Protein 5AOO (pdb70)

Sequence (763 aa):
TLTEDLDAPQDTGNIENGAADNSPQPRTTFDYTGNPLPPDTKLENFFSFYRLLPMGGSGAPSLSFPADEGTIIPLNPINWLKGGIAAMLSCFTYIAADLRITLRFSNPNDNPATMLVAFAPPGATIPLKPTRQMLSNFYMAEVPVSAATSTMVSFSIPYTSPLSAIPTSYFGWEDWSGTNFGQLSSGSWGNLMLIPSLSVDSAIPFDFQLSCWVAFGNFKAWVPRPPPPNVTTDVGANGWAPTVSTGLGDGPVSASADSLPGRSGGASSEKTKVGSRFSKWWEPAPSSTANPQPSLIALNPSATQSGNASILTGSTAPSLLAYPTATPVPLPNPDEPSQPGPSGDRTWLLDTVTWSQEFTRGWNIAGSNGMQWTGLESLIFPVSTDTNWTSTSSPTAYPLPFSFVRAYPDSSWAAMYNTHSMWNCGWRVQVTVNGSQFHAGALILYMVPEATTHAIQTARDNAGFVFPYVILNLYESNTATIEVPYISPTPNTSSGLHAPWTFYLQVLSPLNPPPSLPTSLSCSIYVTPVDSSFHGLRYLAPQHWKTRAVPGAGTFGSAVAGQELPLCGVRAYYPPNAYIPAQVRDWLEFAHRPGLMATVPWTMADEPAERLGIFPVSPSAIAGTGAPISYVISLFSQWRGELAAHLLFTGSAQHYGRLVVCYTPAAPQPPSTMQEAMRGTYTVWDVNAASTLEFTIPFISNSYWKTVDVNNPDALLSTTGYVSIWVQNPLVGPHTAPASALVQAFISAGESFNVRLMQNPAL

Foldseek 3Di:
DAQDDPDADDDDDDCVVPDDPPDDGDDHPDDDDDDDDDPCPDPQVVQQDKWWQQFFDARHQKDKAWLAQFDKGFQALLRSCNHTVNLVPLQFFWKFFKKKKKKKKFAQAQAKKKKKKFFAAQPHDDDPGDDPVVSVVGPIDIGIAHGRGMDMDMDIAHGRAPDPTQGNWDQAAQDPVRPHGTDHSSSGSGMITMHMGDPDDDPDTGIIMMIMMMGTHPMDGDDGHDGDD/DDPDDPDPQDDDPVQDDPVDHHDDDHHDDDDAAAWFLWFPAGDPDDDPDDDPVDVPPDDPVDDFDWAPDFDKDWDWKQPDIDIDGFDAAADALDDIDGTDHDPDHDFWDDLPSQAQGKAQLDKWKAFLVADQLQWTDDQLAFAPLQPDDQDPQNVDVDRRDDPDHHGKQFPPSSVCVSPVPTSQNVLLQFFFWKFWKKKKKKFWDDDLQKWFKKKKFKFFPDHNVRSVVCSDPNVVVGRIDMATNGTHRMYMYIYITDDPHSIHGRSPDGGIMITIGTHGRIDHDPPDDRMTMMTMIMGTGRMIGDHGDDGHHD/DDDDDDDPDPPHDDPPDPDPDDDPDPDDDDDDDDPVDDDDDDDLQVQQQDKFFQDWFKAFLPADFFAWRDKDFQFLQRQLPSRGSNNQVQQQFFKKFFKKKKKKFWQFDLQKWFKKKKAWAFADPDADDTDVSRVVGDIDIDICNDDGIDTDMHGRPAPDRIATNANVCGNDNRTTTGMITITGHTRMDGDPPGDRMIIITMIIGGDPTMDGDHGDDRND

CATH classification: 2.60.120.20

InterPro domains:
  IPR000199 Peptidase C3A/C3B, picornaviral [PF00548] (1783-1938)
  IPR000605 Helicase, superfamily 3, single-stranded DNA/RNA virus [PF00910] (1444-1547)
  IPR001205 RNA-directed RNA polymerase, C-terminal domain [PF00680] (1996-2402)
  IPR001676 Picornavirus capsid [PF00073] (378-509)
  IPR001676 Picornavirus capsid [PF00073] (631-723)
  IPR004004 Helicase/polymerase/peptidase polyprotein, Calicivirus-type [PR00918] (1438-1458)
  IPR004004 Helicase/polymerase/peptidase polyprotein, Calicivirus-type [PR00918] (2196-2211)
  IPR004004 Helicase/polymerase/peptidase polyprotein, Calicivirus-type [PR00918] (2291-2302)
  IPR007053 LRAT domain [PS51934] (1033-1121)
  IPR007094 RNA-directed RNA polymerase, catalytic domain [PS50507] (2193-2308)
  IPR009003 Peptidase S1, PA clan [SSF50494] (1785-1957)
  IPR014759 Helicase, superfamily 3, single-stranded RNA virus [PS51218] (1422-1586)
  IPR027417 P-loop containing nucleoside triphosphate hydrolase [G3DSA:3.40.50.300] (1412-1506)
  IPR027417 P-loop containing nucleoside triphosphate hydrolase [SSF52540] (1319-1567)
  IPR029053 Viral coat protein subunit [G3DSA:2.60.120.20] (298-459)
  IPR029053 Viral coat protein subunit [G3DSA:2.60.120.20] (460-543)
  IPR029053 Viral coat protein subunit [G3DSA:2.60.120.20] (544-762)
  IPR029053 Viral coat protein subunit [G3DSA:2.60.120.20] (763-1018)
  IPR033703 Picornavirus/Calicivirus coat protein [cd00205] (378-537)
  IPR033703 Picornavirus/Calicivirus coat protein [cd00205] (586-758)

GO terms:
  GO:0039690 positive stranded viral RNA replication (P, IDA)
  GO:0019028 viral capsid (C, IDA)
  GO:0005515 protein binding (F, IPI)
  GO:0044162 host cell cytoplasmic vesicle membrane (C, EXP)
  GO:0044178 host cell Golgi membrane (C, EXP)

Solvent-accessible surface area: 31617 Å² total; per-residue (Å²): 132,118,98,125,64,194,129,61,84,77,24,11,0,3,0,0,13,2,34,15,20,16,50,45,9,80,62,49,88,51,112,52,105,60,58,101,124,15,48,43,0,92,2,36,14,4,0,2,34,13,31,79,8,21,6,53,58,101,25,36,87,52,56,60,5,45,17,109,100,10,24,62,12,50,0,7,0,16,40,8,56,103,64,63,0,6,34,11,0,17,0,0,0,0,1,7,4,6,0,10,0,0,0,80,0,25,6,79,24,121,42,86,8,43,1,1,0,0,2,0,48,13,69,39,124,73,23,164,143,31,60,125,127,71,0,57,120,44,89,72,15,65,10,100,3,57,33,76,70,41,29,76,20,8,0,0,0,2,6,38,4,81,17,4,0,0,0,3,7,15,0,0,7,65,45,145,84,13,104,69,70,14,53,22,70,33,0,1,0,0,23,0,0,0,22,13,40,58,129,70,138,42,106,136,107,22,55,0,68,0,6,0,46,0,0,0,0,5,12,56,0,4,0,22,8,3,7,32,140,163,46,106,10,62,30,21,82,102,17,84,31,118,124,39,44,70,86,174,41,71,15,15,4,8,5,10,63,49,112,87,121,56,92,40,2,1,2,3,54,86,32,152,256,156,59,72,234,139,114,47,237,155,101,184,114,62,7,24,24,86,105,58,44,52,10,23,86,42,150,50,86,54,59,17,133,22,51,125,15,62,21,138,17,34,8,0,18,0,71,55,65,26,20,102,49,18,88,47,5,40,9,117,27,123,52,134,30,40,123,13,24,100,61,0,29,50,13,28,87,0,6,77,16,77,0,20,78,131,29,84,78,5,107,4,5,6,11,105,47,1,0,30,2,30,16,134,48,98,22,94,54,57,0,44,47,92,91,12,19,94,49,150,70,65,28,16,0,0,0,0,0,0,0,0,6,77,24,57,84,132,7,36,0,0,54,45,1,17,28,6,24,59,1,1,1,1,0,49,0,6,0,23,0,110,12,50,58,61,7,1,0,0,0,0,0,0,0,0,0,0,0,36,46,83,6,0,87,7,1,70,65,21,6,0,0,4,0,3,4,0,0,0,0,1,0,1,0,22,1,0,6,1,29,0,6,3,0,0,3,52,26,12,0,43,10,4,15,6,0,1,1,0,0,2,0,1,0,1,2,38,6,34,16,3,75,116,72,90,72,38,26,70,0,26,0,39,0,1,0,28,49,3,8,1,4,29,130,69,174,125,41,90,19,215,242,197,130,197,82,106,130,52,85,74,99,48,17,46,45,84,36,48,49,10,66,48,1,5,51,90,101,12,105,46,29,29,20,50,1,6,5,17,61,5,138,19,0,14,80,2,0,48,62,0,0,2,34,45,63,10,77,0,48,74,89,29,126,76,52,80,126,35,23,55,38,42,0,4,1,57,20,9,5,46,20,36,2,0,2,5,23,0,1,7,1,1,31,36,2,37,2,22,5,8,8,0,7,0,0,3,0,0,0,40,0,108,8,101,0,0,2,1,0,20,52,59,52,134,142,56,16,88,70,25,143,79,0,48,210,18,19,82,27,57,3,48,0,25,44,1,0,0,2,7,3,10,3,5,44,75,35,122,30,185,41,2,46,6,62,54,132,71,32,118,25,143,94,0,20,4,0,48,4,1,17,6,0,39,67,47,1,81,24,56,174,50,9,3,68,41,1,43,0,0,9,1,9,0,0,3,111,6,3,6,0,85,92,84,62,122,32,27,135

Nearest PDB structures (foldseek):
  5aoo-assembly1_A  TM=1.004E+00  e=1.139E-46  Kobuvirus aichi
  5lvc-assembly1_a  TM=9.794E-01  e=6.292E-39  Kobuvirus aichi
  5gka-assembly1_A  TM=9.865E-01  e=1.093E-36  Aichi virus A846/88
  6hbh-assembly1_A  TM=7.266E-01  e=5.030E-12  Echovirus E18
  6hbg-assembly1_A  TM=7.229E-01  e=1.639E-12  Echovirus E18

Organism: Aichi virus (strain Human/A846/88/1989) (NCBI:txid650132)

Secondary structure (DSSP, 8-state):
--S--SSPPP-EE-GGGS----SPPP-TT------PPPTTSBHHHHTTS-EEEPBTTTTBS-EEEETTT-EEEE--HHHHTT--HHHHHTTEEEEEEEEEEEEEEE--SSS-EEEEEEEE-TTPPPPSS--HHHHTTSEEEEEEE-TTSEEEEEEEE----SSSSEES---BBSSTT--SBS--TTSSS-EEEEEEE-SS--SS--EEEEEEEEEEEEEEEEEE-PPP-/--SS----SS--TTTB-SS-B----PEEP---S-EESSTTT------SS--SS----S-SSSPPP-SSS---EEEEETTEEEEESS---EEESS-----EE-S--SPPB--GGGTSS-EEEEEEEEETT--TT-EE--TT-B--SS-S-PPSSTTSHHHH--SS---BEEETHHHHHH-TTSHHHHHHTTEEEEEEEEEEEEE----TT-EEEEEEEEEES--HHHHHHHHSGGGGGSSEEEEETTT-SEEEEEE----SSSSEETTTB-SEEEEEEEEEEEEPPTTS-SEEEEEEEEEEEEEEEEEE-S----/-----PPS-TT---SS--S--EES--SPPEEPP-TT---EE-BTHHHHHS--EEEEEEEETTPPTT-EEEEEESSTTTTTSSSSHHHHHHHHEEEEES-EEEEEEE-S-TT-EEEEEEEEEE--SS---SHHHHTTSEEEEEESSSSSEEEEEE----SSSSEE--TTSTTSTTT--EEEEEEEEEEEE--TTS-SEEEEEEEEEE-TT-EEEEE-S---

Radius of gyration: 28.68 Å; Cα contacts (8 Å, |Δi|>4): 2082; chains: 3; bounding box: 67×93×66 Å

Structure (mmCIF, N/CA/C/O backbone):
data_5AOO
#
_entry.id   5AOO
#
_cell.length_a   350.816
_cell.length_b   350.816
_cell.length_c   350.816
_cell.angle_alpha   90.00
_cell.angle_beta   90.00
_cell.angle_gamma   90.00
#
_symmetry.space_group_name_H-M   'I 2 3'
#
loop_
_entity.id
_entity.type
_entity.pdbx_description
1 polymer VP0
2 polymer VP1
3 polymer VP3
4 water water
#
loop_
_atom_site.group_PDB
_atom_site.id
_atom_site.type_symbol
_atom_site.label_atom_id
_atom_site.label_alt_id
_atom_site.label_comp_id
_atom_site.label_asym_id
_atom_site.label_entity_id
_atom_site.label_seq_id
_atom_site.pdbx_PDB_ins_code
_atom_site.Cartn_x
_atom_site.Cartn_y
_atom_site.Cartn_z
_atom_site.occupancy
_atom_site.B_iso_or_equiv
_atom_site.auth_seq_id
_atom_site.auth_comp_id
_atom_site.auth_asym_id
_atom_site.auth_atom_id
_atom_site.pdbx_PDB_model_num
ATOM 1 N N . THR A 1 1 ? -44.676 55.537 84.738 1.00 35.82 1 THR A N 1
ATOM 2 C CA . THR A 1 1 ? -45.757 56.578 84.731 1.00 35.81 1 THR A CA 1
ATOM 3 C C . THR A 1 1 ? -45.222 57.973 85.108 1.00 34.12 1 THR A C 1
ATOM 4 O O . THR A 1 1 ? -44.188 58.094 85.823 1.00 34.92 1 THR A O 1
ATOM 8 N N . LEU A 1 2 ? -45.933 59.010 84.646 1.00 31.20 2 LEU A N 1
ATOM 9 C CA . LEU A 1 2 ? -45.557 60.393 84.933 1.00 27.32 2 LEU A CA 1
ATOM 10 C C . LEU A 1 2 ? -45.889 60.808 86.363 1.00 24.37 2 LEU A C 1
ATOM 11 O O . LEU A 1 2 ? -46.819 60.281 86.971 1.00 23.04 2 LEU A O 1
ATOM 16 N N . THR A 1 3 ? -45.099 61.739 86.893 1.00 20.95 3 THR A N 1
ATOM 17 C CA . THR A 1 3 ? -45.297 62.248 88.242 1.00 18.22 3 THR A CA 1
ATOM 18 C C . THR A 1 3 ? -46.318 63.395 88.233 1.00 17.53 3 THR A C 1
ATOM 19 O O . THR A 1 3 ? -47.028 63.606 89.212 1.00 15.00 3 THR A O 1
ATOM 23 N N . GLU A 1 4 ? -46.382 64.131 87.127 1.00 18.55 4 GLU A N 1
ATOM 24 C CA . GLU A 1 4 ? -47.317 65.237 86.972 1.00 19.99 4 GLU A CA 1
ATOM 25 C C . GLU A 1 4 ? -47.770 65.315 85.517 1.00 20.25 4 GLU A C 1
ATOM 26 O O . GLU A 1 4 ? -47.063 64.877 84.602 1.00 20.05 4 GLU A O 1
ATOM 32 N N . ASP A 1 5 ? -48.960 65.867 85.304 1.00 19.64 5 ASP A N 1
ATOM 33 C CA . ASP A 1 5 ? -49.512 66.000 83.957 1.00 20.70 5 ASP A CA 1
ATOM 34 C C . ASP A 1 5 ? -50.481 67.198 83.842 1.00 21.25 5 ASP A C 1
ATOM 35 O O . ASP A 1 5 ? -51.476 67.290 84.580 1.00 21.20 5 ASP A O 1
ATOM 40 N N . LEU A 1 6 ? -50.195 68.102 82.906 1.00 21.19 6 LEU A N 1
ATOM 41 C CA . LEU A 1 6 ? -51.025 69.281 82.685 1.00 20.79 6 LEU A CA 1
ATOM 42 C C . LEU A 1 6 ? -52.248 68.919 81.861 1.00 20.67 6 LEU A C 1
ATOM 43 O O . LEU A 1 6 ? -53.286 69.544 81.996 1.00 22.06 6 LEU A O 1
ATOM 48 N N . ASP A 1 7 ? -52.123 67.919 80.994 1.00 20.85 7 ASP A N 1
ATOM 49 C CA . ASP A 1 7 ? -53.237 67.476 80.152 1.00 20.77 7 ASP A CA 1
ATOM 50 C C . ASP A 1 7 ? -53.597 66.026 80.494 1.00 19.72 7 ASP A C 1
ATOM 51 O O . ASP A 1 7 ? -53.362 65.114 79.722 1.00 19.80 7 ASP A O 1
ATOM 56 N N . ALA A 1 8 ? -54.171 65.827 81.673 1.00 19.14 8 ALA A N 1
ATOM 57 C CA . ALA A 1 8 ? -54.565 64.505 82.176 1.00 18.39 8 ALA A CA 1
ATOM 58 C C . ALA A 1 8 ? -55.936 64.097 81.636 1.00 18.50 8 ALA A C 1
ATOM 59 O O . ALA A 1 8 ? -56.722 64.947 81.230 1.00 18.54 8 ALA A O 1
ATOM 61 N N . PRO A 1 9 ? -56.235 62.781 81.661 1.00 19.52 9 PRO A N 1
ATOM 62 C CA . PRO A 1 9 ? -57.549 62.307 81.202 1.00 20.06 9 PRO A CA 1
ATOM 63 C C . PRO A 1 9 ? -58.608 62.650 82.235 1.00 21.32 9 PRO A C 1
ATOM 64 O O . PRO A 1 9 ? -58.391 62.430 83.428 1.00 21.27 9 PRO A O 1
ATOM 68 N N . GLN A 1 10 ? -59.746 63.191 81.804 1.00 22.47 10 GLN A N 1
ATOM 69 C CA . GLN A 1 10 ? -60.832 63.553 82.717 1.00 22.14 10 GLN A CA 1
ATOM 70 C C . GLN A 1 10 ? -61.522 62.283 83.235 1.00 22.40 10 GLN A C 1
ATOM 71 O O . GLN A 1 10 ? -61.453 61.205 82.618 1.00 22.78 10 GLN A O 1
ATOM 77 N N . ASP A 1 11 ? -62.191 62.424 84.375 1.00 22.02 11 ASP A N 1
ATOM 78 C CA . ASP A 1 11 ? -62.870 61.296 85.007 1.00 22.75 11 ASP A CA 1
ATOM 79 C C . ASP A 1 11 ? -64.376 61.416 85.232 1.00 22.45 11 ASP A C 1
ATOM 80 O O . ASP A 1 11 ? -64.852 61.234 86.349 1.00 23.33 11 ASP A O 1
ATOM 85 N N . THR A 1 12 ? -65.114 61.766 84.186 1.00 21.69 12 THR A N 1
ATOM 86 C CA . THR A 1 12 ? -66.572 61.909 84.279 1.00 21.36 12 THR A CA 1
ATOM 87 C C . THR A 1 12 ? -67.241 61.120 83.163 1.00 20.62 12 THR A C 1
ATOM 88 O O . THR A 1 12 ? -66.934 61.294 81.992 1.00 19.60 12 THR A O 1
ATOM 92 N N . GLY A 1 13 ? -68.143 60.230 83.551 1.00 20.69 13 GLY A N 1
ATOM 93 C CA . GLY A 1 13 ? -68.857 59.389 82.603 1.00 19.78 13 GLY A CA 1
ATOM 94 C C . GLY A 1 13 ? -70.369 59.532 82.747 1.00 20.83 13 GLY A C 1
ATOM 95 O O . GLY A 1 13 ? -70.856 60.568 83.205 1.00 21.10 13 GLY A O 1
ATOM 96 N N . ASN A 1 14 ? -71.116 58.490 82.376 1.00 20.40 14 ASN A N 1
ATOM 97 C CA . ASN A 1 14 ? -72.576 58.501 82.460 1.00 19.36 14 ASN A CA 1
ATOM 98 C C . ASN A 1 14 ? -73.120 57.154 82.918 1.00 19.02 14 ASN A C 1
ATOM 99 O O . ASN A 1 14 ? -73.070 56.184 82.174 1.00 21.16 14 ASN A O 1
ATOM 104 N N . ILE A 1 15 ? -73.669 57.105 84.127 1.00 18.33 15 ILE A N 1
ATOM 105 C CA . ILE A 1 15 ? -74.211 55.863 84.694 1.00 18.81 15 ILE A CA 1
ATOM 106 C C . ILE A 1 15 ? -75.681 55.599 84.319 1.00 18.68 15 ILE A C 1
ATOM 107 O O . ILE A 1 15 ? -76.213 54.524 84.579 1.00 18.31 15 ILE A O 1
ATOM 112 N N . GLU A 1 16 ? -76.312 56.584 83.689 1.00 20.09 16 GLU A N 1
ATOM 113 C CA . GLU A 1 16 ? -77.706 56.489 83.261 1.00 20.50 16 GLU A CA 1
ATOM 114 C C . GLU A 1 16 ? -77.957 55.455 82.162 1.00 20.62 16 GLU A C 1
ATOM 115 O O . GLU A 1 16 ? -79.077 54.998 81.982 1.00 20.88 16 GLU A O 1
ATOM 121 N N . ASN A 1 17 ? -76.908 55.092 81.435 1.00 21.11 17 ASN A N 1
ATOM 122 C CA . ASN A 1 17 ? -77.011 54.136 80.338 1.00 21.64 17 ASN A CA 1
ATOM 123 C C . ASN A 1 17 ? -77.372 52.724 80.773 1.00 21.11 17 ASN A C 1
ATOM 124 O O . ASN A 1 17 ? -77.913 51.956 79.977 1.00 22.19 17 ASN A O 1
ATOM 129 N N . GLY A 1 18 ? -77.096 52.393 82.030 1.00 20.41 18 GLY A N 1
ATOM 130 C CA . GLY A 1 18 ? -77.421 51.060 82.518 1.00 20.58 18 GLY A CA 1
ATOM 131 C C . GLY A 1 18 ? -76.272 50.205 83.013 1.00 20.44 18 GLY A C 1
ATOM 132 O O . GLY A 1 18 ? -76.468 49.127 83.540 1.00 20.24 18 GLY A O 1
ATOM 133 N N . ALA A 1 19 ? -75.058 50.694 82.840 1.00 21.35 19 ALA A N 1
ATOM 134 C CA . ALA A 1 19 ? -73.861 49.973 83.258 1.00 22.25 19 ALA A CA 1
ATOM 135 C C . ALA A 1 19 ? -72.868 50.898 83.957 1.00 22.23 19 ALA A C 1
ATOM 136 O O . ALA A 1 19 ? -72.658 52.042 83.542 1.00 23.10 19 ALA A O 1
ATOM 138 N N . ALA A 1 20 ? -72.251 50.394 85.017 1.00 21.86 20 ALA A N 1
ATOM 139 C CA . ALA A 1 20 ? -71.254 51.165 85.767 1.00 21.86 20 ALA A CA 1
ATOM 140 C C . ALA A 1 20 ? -69.839 50.983 85.176 1.00 21.25 20 ALA A C 1
ATOM 141 O O . ALA A 1 20 ? -69.434 49.859 84.857 1.00 21.78 20 ALA A O 1
ATOM 143 N N . ASP A 1 21 ? -69.093 52.078 85.035 1.00 20.30 21 ASP A N 1
ATOM 144 C CA . ASP A 1 21 ? -67.747 52.023 84.493 1.00 19.62 21 ASP A CA 1
ATOM 145 C C . ASP A 1 21 ? -66.847 51.599 85.665 1.00 19.38 21 ASP A C 1
ATOM 146 O O . ASP A 1 21 ? -66.366 52.429 86.437 1.00 21.59 21 ASP A O 1
ATOM 151 N N . ASN A 1 22 ? -66.620 50.300 85.796 1.00 18.47 22 ASN A N 1
ATOM 152 C CA . ASN A 1 22 ? -65.795 49.744 86.865 1.00 17.63 22 ASN A CA 1
ATOM 153 C C . ASN A 1 22 ? -64.280 49.744 86.642 1.00 17.44 22 ASN A C 1
ATOM 154 O O . ASN A 1 22 ? -63.518 49.201 87.437 1.00 16.95 22 ASN A O 1
ATOM 159 N N . SER A 1 23 ? -63.840 50.367 85.563 1.00 16.66 23 SER A N 1
ATOM 160 C CA . SER A 1 23 ? -62.412 50.427 85.257 1.00 16.98 23 SER A CA 1
ATOM 161 C C . SER A 1 23 ? -61.711 51.443 86.161 1.00 17.12 23 SER A C 1
ATOM 162 O O . SER A 1 23 ? -62.229 52.529 86.397 1.00 16.31 23 SER A O 1
ATOM 165 N N . PRO A 1 24 ? -60.513 51.105 86.665 1.00 17.75 24 PRO A N 1
ATOM 166 C CA . PRO A 1 24 ? -59.758 52.028 87.531 1.00 17.68 24 PRO A CA 1
ATOM 167 C C . PRO A 1 24 ? -59.277 53.242 86.742 1.00 19.10 24 PRO A C 1
ATOM 168 O O . PRO A 1 24 ? -58.604 53.107 85.743 1.00 21.53 24 PRO A O 1
ATOM 172 N N . GLN A 1 25 ? -59.644 54.433 87.174 1.00 19.54 25 GLN A N 1
ATOM 173 C CA . GLN A 1 25 ? -59.256 55.637 86.478 1.00 19.90 25 GLN A CA 1
ATOM 174 C C . GLN A 1 25 ? -57.777 55.945 86.633 1.00 19.69 25 GLN A C 1
ATOM 175 O O . GLN A 1 25 ? -57.252 55.934 87.732 1.00 20.71 25 GLN A O 1
ATOM 181 N N . PRO A 1 26 ? -57.092 56.205 85.517 1.00 19.65 26 PRO A N 1
ATOM 182 C CA . PRO A 1 26 ? -55.660 56.499 85.536 1.00 18.61 26 PRO A CA 1
ATOM 183 C C . PRO A 1 26 ? -55.277 57.733 86.376 1.00 17.27 26 PRO A C 1
ATOM 184 O O . PRO A 1 26 ? -55.882 58.786 86.284 1.00 16.63 26 PRO A O 1
ATOM 188 N N . ARG A 1 27 ? -54.258 57.558 87.206 1.00 16.62 27 ARG A N 1
ATOM 189 C CA . ARG A 1 27 ? -53.745 58.632 88.046 1.00 17.17 27 ARG A CA 1
ATOM 190 C C . ARG A 1 27 ? -52.197 58.649 88.035 1.00 17.18 27 ARG A C 1
ATOM 191 O O . ARG A 1 27 ? -51.553 57.606 87.880 1.00 18.68 27 ARG A O 1
ATOM 199 N N . THR A 1 28 ? -51.601 59.828 88.182 1.00 16.33 28 THR A N 1
ATOM 200 C CA . THR A 1 28 ? -50.148 59.949 88.207 1.00 15.61 28 THR A CA 1
ATOM 201 C C . THR A 1 28 ? -49.576 59.244 89.449 1.00 15.65 28 THR A C 1
ATOM 202 O O . THR A 1 28 ? -50.177 59.269 90.513 1.00 15.91 28 THR A O 1
ATOM 206 N N . THR A 1 29 ? -48.397 58.646 89.301 1.00 16.07 29 THR A N 1
ATOM 207 C CA . THR A 1 29 ? -47.708 57.899 90.358 1.00 15.93 29 THR A CA 1
ATOM 208 C C . THR A 1 29 ? -48.520 56.714 90.878 1.00 16.80 29 THR A C 1
ATOM 209 O O . THR A 1 29 ? -48.227 56.170 91.940 1.00 17.77 29 THR A O 1
ATOM 213 N N . PHE A 1 30 ? -49.540 56.311 90.126 1.00 17.36 30 PHE A N 1
ATOM 214 C CA . PHE A 1 30 ? -50.374 55.157 90.491 1.00 17.51 30 PHE A CA 1
ATOM 215 C C . PHE A 1 30 ? -50.295 54.076 89.412 1.00 18.49 30 PHE A C 1
ATOM 216 O O . PHE A 1 30 ? -50.351 54.374 88.222 1.00 18.60 30 PHE A O 1
ATOM 224 N N . ASP A 1 31 ? -50.160 52.824 89.838 1.00 19.44 31 ASP A N 1
ATOM 225 C CA . ASP A 1 31 ? -50.083 51.683 88.924 1.00 20.36 31 ASP A CA 1
ATOM 226 C C . ASP A 1 31 ? -51.129 50.645 89.291 1.00 19.65 31 ASP A C 1
ATOM 227 O O . ASP A 1 31 ? -50.899 49.821 90.143 1.00 21.01 31 ASP A O 1
ATOM 232 N N . TYR A 1 32 ? -52.280 50.702 88.641 1.00 18.95 32 TYR A N 1
ATOM 233 C CA . TYR A 1 32 ? -53.370 49.781 88.902 1.00 18.91 32 TYR A CA 1
ATOM 234 C C . TYR A 1 32 ? -53.161 48.457 88.182 1.00 19.39 32 TYR A C 1
ATOM 235 O O . TYR A 1 32 ? -52.941 48.420 86.976 1.00 19.72 32 TYR A O 1
ATOM 244 N N . THR A 1 33 ? -53.232 47.370 88.942 1.00 19.51 33 THR A N 1
ATOM 245 C CA . THR A 1 33 ? -53.069 46.023 88.404 1.00 19.04 33 THR A CA 1
ATOM 246 C C . THR A 1 33 ? -54.229 45.130 88.814 1.00 19.90 33 THR A C 1
ATOM 247 O O . THR A 1 33 ? -54.870 45.368 89.836 1.00 21.06 33 THR A O 1
ATOM 251 N N . GLY A 1 34 ? -54.508 44.111 88.008 1.00 19.78 34 GLY A N 1
ATOM 252 C CA . GLY A 1 34 ? -55.609 43.211 88.309 1.00 20.63 34 GLY A CA 1
ATOM 253 C C . GLY A 1 34 ? -55.238 42.141 89.308 1.00 21.48 34 GLY A C 1
ATOM 254 O O . GLY A 1 34 ? -54.070 42.038 89.703 1.00 22.88 34 GLY A O 1
ATOM 255 N N . ASN A 1 35 ? -56.224 41.343 89.719 1.00 20.94 35 ASN A N 1
ATOM 256 C CA . ASN A 1 35 ? -55.986 40.269 90.695 1.00 20.96 35 ASN A CA 1
ATOM 257 C C . ASN A 1 35 ? -56.563 38.949 90.192 1.00 21.59 35 ASN A C 1
ATOM 258 O O . ASN A 1 35 ? -57.548 38.959 89.464 1.00 22.31 35 ASN A O 1
ATOM 263 N N . PRO A 1 36 ? -55.967 37.804 90.590 1.00 21.50 36 PRO A N 1
ATOM 264 C CA . PRO A 1 36 ? -56.459 36.484 90.173 1.00 21.41 36 PRO A CA 1
ATOM 265 C C . PRO A 1 36 ? -57.817 36.210 90.775 1.00 21.80 36 PRO A C 1
ATOM 266 O O . PRO A 1 36 ? -58.084 36.580 91.933 1.00 22.59 36 PRO A O 1
ATOM 270 N N . LEU A 1 37 ? -58.682 35.567 89.991 1.00 21.17 37 LEU A N 1
ATOM 271 C CA . LEU A 1 37 ? -60.059 35.223 90.434 1.00 19.88 37 LEU A CA 1
ATOM 272 C C . LEU A 1 37 ? -60.123 34.061 91.447 1.00 18.80 37 LEU A C 1
ATOM 273 O O . LEU A 1 37 ? -59.672 32.952 91.164 1.00 19.12 37 LEU A O 1
ATOM 278 N N . PRO A 1 38 ? -60.716 34.314 92.637 1.00 18.11 38 PRO A N 1
ATOM 279 C CA . PRO A 1 38 ? -60.853 33.240 93.636 1.00 17.19 38 PRO A CA 1
ATOM 280 C C . PRO A 1 38 ? -62.027 32.356 93.266 1.00 16.65 38 PRO A C 1
ATOM 281 O O . PRO A 1 38 ? -63.006 32.832 92.677 1.00 16.86 38 PRO A O 1
ATOM 285 N N . PRO A 1 39 ? -61.976 31.061 93.630 1.00 16.83 39 PRO A N 1
ATOM 286 C CA . PRO A 1 39 ? -63.063 30.122 93.310 1.00 16.43 39 PRO A CA 1
ATOM 287 C C . PRO A 1 39 ? -64.259 30.220 94.230 1.00 15.76 39 PRO A C 1
ATOM 288 O O . PRO A 1 39 ? -65.224 29.481 94.080 1.00 15.00 39 PRO A O 1
ATOM 292 N N . ASP A 1 40 ? -64.179 31.140 95.188 1.00 16.51 40 ASP A N 1
ATOM 293 C CA . ASP A 1 40 ? -65.237 31.335 96.196 1.00 17.39 40 ASP A CA 1
ATOM 294 C C . ASP A 1 40 ? -66.538 31.951 95.672 1.00 17.63 40 ASP A C 1
ATOM 295 O O . ASP A 1 40 ? -67.628 31.598 96.126 1.00 16.72 40 ASP A O 1
ATOM 300 N N . THR A 1 41 ? -66.404 32.861 94.710 1.00 18.40 41 THR A N 1
ATOM 301 C CA . THR A 1 41 ? -67.534 33.561 94.097 1.00 17.28 41 THR A CA 1
ATOM 302 C C . THR A 1 41 ? -68.342 32.820 93.010 1.00 16.70 41 THR A C 1
ATOM 303 O O . THR A 1 41 ? -69.482 33.189 92.709 1.00 15.76 41 THR A O 1
ATOM 307 N N . LYS A 1 42 ? -67.747 31.797 92.420 1.00 15.94 42 LYS A N 1
ATOM 308 C CA . LYS A 1 42 ? -68.413 31.037 91.386 1.00 17.36 42 LYS A CA 1
ATOM 309 C C . LYS A 1 42 ? -69.643 30.320 91.945 1.00 16.90 42 LYS A C 1
ATOM 310 O O . LYS A 1 42 ? -69.550 29.564 92.898 1.00 17.67 42 LYS A O 1
ATOM 316 N N . LEU A 1 43 ? -70.794 30.557 91.329 1.00 17.53 43 LEU A N 1
ATOM 317 C CA . LEU A 1 43 ? -72.045 29.971 91.782 1.00 17.39 43 LEU A CA 1
ATOM 318 C C . LEU A 1 43 ? -72.074 28.448 91.738 1.00 18.00 43 LEU A C 1
ATOM 319 O O . LEU A 1 43 ? -72.828 27.830 92.506 1.00 18.99 43 LEU A O 1
ATOM 324 N N . GLU A 1 44 ? -71.249 27.853 90.875 1.00 17.56 44 GLU A N 1
ATOM 325 C CA . GLU A 1 44 ? -71.191 26.397 90.753 1.00 17.85 44 GLU A CA 1
ATOM 326 C C . GLU A 1 44 ? -70.479 25.855 92.003 1.00 16.92 44 GLU A C 1
ATOM 327 O O . GLU A 1 44 ? -70.788 24.770 92.509 1.00 16.05 44 GLU A O 1
ATOM 333 N N . ASN A 1 45 ? -69.526 26.635 92.512 1.00 16.39 45 ASN A N 1
ATOM 334 C CA . ASN A 1 45 ? -68.765 26.262 93.710 1.00 15.86 45 ASN A CA 1
ATOM 335 C C . ASN A 1 45 ? -69.466 26.679 94.995 1.00 15.00 45 ASN A C 1
ATOM 336 O O . ASN A 1 45 ? -69.529 25.927 95.937 1.00 15.00 45 ASN A O 1
ATOM 341 N N . PHE A 1 46 ? -69.989 27.894 95.024 1.00 15.00 46 PHE A N 1
ATOM 342 C CA . PHE A 1 46 ? -70.669 28.429 96.202 1.00 15.00 46 PHE A CA 1
ATOM 343 C C . PHE A 1 46 ? -71.866 27.613 96.655 1.00 15.00 46 PHE A C 1
ATOM 344 O O . PHE A 1 46 ? -72.038 27.380 97.847 1.00 15.00 46 PHE A O 1
ATOM 352 N N . PHE A 1 47 ? -72.692 27.204 95.702 1.00 15.00 47 PHE A N 1
ATOM 353 C CA . PHE A 1 47 ? -73.883 26.423 96.004 1.00 15.00 47 PHE A CA 1
ATOM 354 C C . PHE A 1 47 ? -73.689 24.910 96.123 1.00 15.00 47 PHE A C 1
ATOM 355 O O . PHE A 1 47 ? -74.660 24.172 96.283 1.00 15.57 47 PHE A O 1
ATOM 363 N N . SER A 1 48 ? -72.438 24.460 96.073 1.00 15.00 48 SER A N 1
ATOM 364 C CA . SER A 1 48 ? -72.136 23.037 96.181 1.00 15.00 48 SER A CA 1
ATOM 365 C C . SER A 1 48 ? -72.026 22.667 97.669 1.00 16.46 48 SER A C 1
ATOM 366 O O . SER A 1 48 ? -72.052 21.479 98.035 1.00 17.48 48 SER A O 1
ATOM 369 N N . PHE A 1 49 ? -71.909 23.674 98.538 1.00 17.07 49 PHE A N 1
ATOM 370 C CA . PHE A 1 49 ? -71.811 23.442 99.981 1.00 16.07 49 PHE A CA 1
ATOM 371 C C . PHE A 1 49 ? -73.212 23.413 100.581 1.00 16.87 49 PHE A C 1
ATOM 372 O O . PHE A 1 49 ? -74.110 24.090 100.092 1.00 16.26 49 PHE A O 1
ATOM 380 N N . TYR A 1 50 ? -73.394 22.623 101.635 1.00 17.66 50 TYR A N 1
ATOM 381 C CA . TYR A 1 50 ? -74.687 22.486 102.322 1.00 18.58 50 TYR A CA 1
ATOM 382 C C . TYR A 1 50 ? -75.028 23.650 103.240 1.00 19.37 50 TYR A C 1
ATOM 383 O O . TYR A 1 50 ? -74.162 24.209 103.912 1.00 21.37 50 TYR A O 1
ATOM 392 N N . ARG A 1 51 ? -76.305 24.013 103.255 1.00 19.86 51 ARG A N 1
ATOM 393 C CA . ARG A 1 51 ? -76.802 25.088 104.112 1.00 19.80 51 ARG A CA 1
ATOM 394 C C . ARG A 1 51 ? -78.159 24.667 104.661 1.00 20.45 51 ARG A C 1
ATOM 395 O O . ARG A 1 51 ? -78.924 24.005 103.978 1.00 20.98 51 ARG A O 1
ATOM 403 N N . LEU A 1 52 ? -78.448 25.039 105.905 1.00 21.70 52 LEU A N 1
ATOM 404 C CA . LEU A 1 52 ? -79.705 24.687 106.569 1.00 22.06 52 LEU A CA 1
ATOM 405 C C . LEU A 1 52 ? -80.923 25.226 105.831 1.00 22.83 52 LEU A C 1
ATOM 406 O O . LEU A 1 52 ? -81.086 26.419 105.640 1.00 23.30 52 LEU A O 1
ATOM 411 N N . LEU A 1 53 ? -81.784 24.309 105.413 1.00 23.84 53 LEU A N 1
ATOM 412 C CA . LEU A 1 53 ? -83.013 24.650 104.676 1.00 25.31 53 LEU A CA 1
ATOM 413 C C . LEU A 1 53 ? -84.128 25.096 105.620 1.00 27.89 53 LEU A C 1
ATOM 414 O O . LEU A 1 53 ? -84.431 24.409 106.602 1.00 26.27 53 LEU A O 1
ATOM 419 N N . PRO A 1 54 ? -84.766 26.251 105.312 1.00 30.57 54 PRO A N 1
ATOM 420 C CA . PRO A 1 54 ? -85.871 26.729 106.158 1.00 32.26 54 PRO A CA 1
ATOM 421 C C . PRO A 1 54 ? -87.103 25.884 105.942 1.00 34.46 54 PRO A C 1
ATOM 422 O O . PRO A 1 54 ? -87.518 25.683 104.787 1.00 33.78 54 PRO A O 1
ATOM 426 N N . MET A 1 55 ? -87.676 25.365 107.030 1.00 36.56 55 MET A N 1
ATOM 427 C CA . MET A 1 55 ? -88.888 24.550 106.935 1.00 39.05 55 MET A CA 1
ATOM 428 C C . MET A 1 55 ? -90.125 25.410 106.582 1.00 41.01 55 MET A C 1
ATOM 429 O O . MET A 1 55 ? -90.337 26.500 107.138 1.00 40.91 55 MET A O 1
ATOM 434 N N . GLY A 1 56 ? -90.939 24.897 105.662 1.00 43.14 56 GLY A N 1
ATOM 435 C CA . GLY A 1 56 ? -92.134 25.594 105.215 1.00 44.75 56 GLY A CA 1
ATOM 436 C C . GLY A 1 56 ? -93.076 26.119 106.265 1.00 45.17 56 GLY A C 1
ATOM 437 O O . GLY A 1 56 ? -93.390 25.419 107.229 1.00 45.69 56 GLY A O 1
ATOM 438 N N . GLY A 1 57 ? -93.535 27.346 106.053 1.00 45.82 57 GLY A N 1
ATOM 439 C CA . GLY A 1 57 ? -94.454 27.966 106.987 1.00 46.01 57 GLY A CA 1
ATOM 440 C C . GLY A 1 57 ? -93.939 29.336 107.393 1.00 46.16 57 GLY A C 1
ATOM 441 O O . GLY A 1 57 ? -94.351 30.376 106.840 1.00 46.19 57 GLY A O 1
ATOM 442 N N . SER A 1 58 ? -93.020 29.334 108.354 1.00 45.98 58 SER A N 1
ATOM 443 C CA . SER A 1 58 ? -92.431 30.563 108.877 1.00 46.26 58 SER A CA 1
ATOM 444 C C . SER A 1 58 ? -90.910 30.606 108.623 1.00 45.67 58 SER A C 1
ATOM 445 O O . SER A 1 58 ? -90.228 31.551 109.049 1.00 46.39 58 SER A O 1
ATOM 448 N N . GLY A 1 59 ? -90.381 29.596 107.931 1.00 44.48 59 GLY A N 1
ATOM 449 C CA . GLY A 1 59 ? -88.954 29.545 107.665 1.00 42.73 59 GLY A CA 1
ATOM 450 C C . GLY A 1 59 ? -88.223 29.090 108.927 1.00 41.96 59 GLY A C 1
ATOM 451 O O . GLY A 1 59 ? -87.123 29.540 109.218 1.00 42.44 59 GLY A O 1
ATOM 452 N N . ALA A 1 60 ? -88.828 28.184 109.690 1.00 41.30 60 ALA A N 1
ATOM 453 C CA . ALA A 1 60 ? -88.242 27.665 110.937 1.00 40.75 60 ALA A CA 1
ATOM 454 C C . ALA A 1 60 ? -87.055 26.744 110.675 1.00 40.44 60 ALA A C 1
ATOM 455 O O . ALA A 1 60 ? -86.973 26.119 109.604 1.00 40.81 60 ALA A O 1
ATOM 457 N N . PRO A 1 61 ? -86.136 26.636 111.664 1.00 39.42 61 PRO A N 1
ATOM 458 C CA . PRO A 1 61 ? -84.960 25.760 111.537 1.00 38.59 61 PRO A CA 1
ATOM 459 C C . PRO A 1 61 ? -85.285 24.294 111.717 1.00 38.20 61 PRO A C 1
ATOM 460 O O . PRO A 1 61 ? -84.486 23.425 111.362 1.00 38.15 61 PRO A O 1
ATOM 464 N N . SER A 1 62 ? -86.471 24.013 112.253 1.00 38.13 62 SER A N 1
ATOM 465 C CA . SER A 1 62 ? -86.903 22.626 112.481 1.00 38.26 62 SER A CA 1
ATOM 466 C C . SER A 1 62 ? -88.408 22.471 112.376 1.00 38.06 62 SER A C 1
ATOM 467 O O . SER A 1 62 ? -89.151 23.425 112.590 1.00 39.34 62 SER A O 1
ATOM 470 N N . LEU A 1 63 ? -88.854 21.266 112.031 1.00 37.90 63 LEU A N 1
ATOM 471 C CA . LEU A 1 63 ? -90.287 20.974 111.886 1.00 38.19 63 LEU A CA 1
ATOM 472 C C . LEU A 1 63 ? -90.631 19.723 112.707 1.00 38.24 63 LEU A C 1
ATOM 473 O O . LEU A 1 63 ? -89.930 18.703 112.635 1.00 37.97 63 LEU A O 1
ATOM 478 N N . SER A 1 64 ? -91.698 19.809 113.498 1.00 38.31 64 SER A N 1
ATOM 479 C CA . SER A 1 64 ? -92.135 18.697 114.341 1.00 38.46 64 SER A CA 1
ATOM 480 C C . SER A 1 64 ? -93.324 17.986 113.694 1.00 38.35 64 SER A C 1
ATOM 481 O O . SER A 1 64 ? -94.309 18.627 113.331 1.00 39.01 64 SER A O 1
ATOM 484 N N . PHE A 1 65 ? -93.227 16.669 113.534 1.00 38.30 65 PHE A N 1
ATOM 485 C CA . PHE A 1 65 ? -94.316 15.891 112.938 1.00 38.25 65 PHE A CA 1
ATOM 486 C C . PHE A 1 65 ? -94.568 14.605 113.741 1.00 39.13 65 PHE A C 1
ATOM 487 O O . PHE A 1 65 ? -93.636 13.965 114.234 1.00 39.15 65 PHE A O 1
ATOM 495 N N . PRO A 1 66 ? -95.848 14.222 113.899 1.00 40.16 66 PRO A N 1
ATOM 496 C CA . PRO A 1 66 ? -96.206 13.005 114.650 1.00 40.73 66 PRO A CA 1
ATOM 497 C C . PRO A 1 66 ? -95.693 11.716 114.011 1.00 40.84 66 PRO A C 1
ATOM 498 O O . PRO A 1 66 ? -95.558 11.623 112.789 1.00 40.69 66 PRO A O 1
ATOM 502 N N . ALA A 1 67 ? -95.441 10.715 114.841 1.00 41.16 67 ALA A N 1
ATOM 503 C CA . ALA A 1 67 ? -94.961 9.426 114.372 1.00 41.66 67 ALA A CA 1
ATOM 504 C C . ALA A 1 67 ? -96.105 8.584 113.788 1.00 42.56 67 ALA A C 1
ATOM 505 O O . ALA A 1 67 ? -95.863 7.524 113.203 1.00 43.16 67 ALA A O 1
ATOM 507 N N . ASP A 1 68 ? -97.343 9.052 113.947 1.00 43.25 68 ASP A N 1
ATOM 508 C CA . ASP A 1 68 ? -98.511 8.336 113.446 1.00 43.93 68 ASP A CA 1
ATOM 509 C C . ASP A 1 68 ? -98.657 8.413 111.940 1.00 43.37 68 ASP A C 1
ATOM 510 O O . ASP A 1 68 ? -98.810 7.371 111.285 1.00 43.91 68 ASP A O 1
ATOM 515 N N . GLU A 1 69 ? -98.625 9.632 111.396 1.00 42.40 69 GLU A N 1
ATOM 516 C CA . GLU A 1 69 ? -98.775 9.816 109.947 1.00 42.13 69 GLU A CA 1
ATOM 517 C C . GLU A 1 69 ? -97.497 10.193 109.201 1.00 40.66 69 GLU A C 1
ATOM 518 O O . GLU A 1 69 ? -97.239 9.703 108.094 1.00 41.26 69 GLU A O 1
ATOM 524 N N . GLY A 1 70 ? -96.692 11.047 109.815 1.00 38.69 70 GLY A N 1
ATOM 525 C CA . GLY A 1 70 ? -95.454 11.475 109.185 1.00 35.84 70 GLY A CA 1
ATOM 526 C C . GLY A 1 70 ? -95.587 12.894 108.634 1.00 34.20 70 GLY A C 1
ATOM 527 O O . GLY A 1 70 ? -96.365 13.713 109.145 1.00 33.56 70 GLY A O 1
ATOM 528 N N . THR A 1 71 ? -94.823 13.205 107.590 1.00 32.49 71 THR A N 1
ATOM 529 C CA . THR A 1 71 ? -94.862 14.532 106.975 1.00 31.06 71 THR A CA 1
ATOM 530 C C . THR A 1 71 ? -94.403 14.489 105.508 1.00 30.71 71 THR A C 1
ATOM 531 O O . THR A 1 71 ? -93.758 13.533 105.062 1.00 30.05 71 THR A O 1
ATOM 535 N N . ILE A 1 72 ? -94.766 15.523 104.753 1.00 30.48 72 ILE A N 1
ATOM 536 C CA . ILE A 1 72 ? -94.396 15.640 103.344 1.00 29.54 72 ILE A CA 1
ATOM 537 C C . ILE A 1 72 ? -93.705 16.986 103.194 1.00 30.05 72 ILE A C 1
ATOM 538 O O . ILE A 1 72 ? -94.318 18.036 103.412 1.00 31.14 72 ILE A O 1
ATOM 543 N N . ILE A 1 73 ? -92.416 16.965 102.870 1.00 29.59 73 ILE A N 1
ATOM 544 C CA . ILE A 1 73 ? -91.655 18.206 102.675 1.00 29.09 73 ILE A CA 1
ATOM 545 C C . ILE A 1 73 ? -91.361 18.516 101.199 1.00 26.59 73 ILE A C 1
ATOM 546 O O . ILE A 1 73 ? -90.630 17.786 100.524 1.00 25.80 73 ILE A O 1
ATOM 551 N N . PRO A 1 74 ? -91.932 19.614 100.686 1.00 24.94 74 PRO A N 1
ATOM 552 C CA . PRO A 1 74 ? -91.715 20.010 99.282 1.00 24.22 74 PRO A CA 1
ATOM 553 C C . PRO A 1 74 ? -90.331 20.562 99.007 1.00 23.30 74 PRO A C 1
ATOM 554 O O . PRO A 1 74 ? -89.767 21.249 99.840 1.00 23.36 74 PRO A O 1
ATOM 558 N N . LEU A 1 75 ? -89.794 20.258 97.831 1.00 22.82 75 LEU A N 1
ATOM 559 C CA . LEU A 1 75 ? -88.493 20.775 97.428 1.00 22.21 75 LEU A CA 1
ATOM 560 C C . LEU A 1 75 ? -88.674 21.959 96.488 1.00 21.20 75 LEU A C 1
ATOM 561 O O . LEU A 1 75 ? -87.993 22.068 95.468 1.00 20.87 75 LEU A O 1
ATOM 566 N N . ASN A 1 76 ? -89.603 22.844 96.837 1.00 20.76 76 ASN A N 1
ATOM 567 C CA . ASN A 1 76 ? -89.919 23.996 96.002 1.00 19.88 76 ASN A CA 1
ATOM 568 C C . ASN A 1 76 ? -89.303 25.297 96.506 1.00 20.57 76 ASN A C 1
ATOM 569 O O . ASN A 1 76 ? -89.533 25.709 97.643 1.00 21.46 76 ASN A O 1
ATOM 574 N N . PRO A 1 77 ? -88.522 25.939 95.644 1.00 20.68 77 PRO A N 1
ATOM 575 C CA . PRO A 1 77 ? -87.899 27.240 95.958 1.00 20.54 77 PRO A CA 1
ATOM 576 C C . PRO A 1 77 ? -88.886 28.326 96.392 1.00 20.37 77 PRO A C 1
ATOM 577 O O . PRO A 1 77 ? -88.607 29.096 97.310 1.00 19.83 77 PRO A O 1
ATOM 581 N N . ILE A 1 78 ? -90.019 28.420 95.704 1.00 21.23 78 ILE A N 1
ATOM 582 C CA . ILE A 1 78 ? -91.043 29.408 96.053 1.00 21.81 78 ILE A CA 1
ATOM 583 C C . ILE A 1 78 ? -91.562 29.134 97.477 1.00 22.22 78 ILE A C 1
ATOM 584 O O . ILE A 1 78 ? -91.824 30.067 98.230 1.00 23.31 78 ILE A O 1
ATOM 589 N N . ASN A 1 79 ? -91.708 27.858 97.838 1.00 23.35 79 ASN A N 1
ATOM 590 C CA . ASN A 1 79 ? -92.169 27.487 99.170 1.00 24.05 79 ASN A CA 1
ATOM 591 C C . ASN A 1 79 ? -91.075 27.755 100.205 1.00 23.44 79 ASN A C 1
ATOM 592 O O . ASN A 1 79 ? -91.380 27.936 101.393 1.00 24.71 79 ASN A O 1
ATOM 597 N N . TRP A 1 80 ? -89.811 27.782 99.774 1.00 21.81 80 TRP A N 1
ATOM 598 C CA . TRP A 1 80 ? -88.694 28.026 100.692 1.00 20.50 80 TRP A CA 1
ATOM 599 C C . TRP A 1 80 ? -88.587 29.505 101.023 1.00 21.19 80 TRP A C 1
ATOM 600 O O . TRP A 1 80 ? -88.147 29.851 102.105 1.00 21.13 80 TRP A O 1
ATOM 611 N N . LEU A 1 81 ? -88.977 30.368 100.083 1.00 23.09 81 LEU A N 1
ATOM 612 C CA . LEU A 1 81 ? -88.910 31.821 100.280 1.00 25.93 81 LEU A CA 1
ATOM 613 C C . LEU A 1 81 ? -89.923 32.423 101.266 1.00 27.43 81 LEU A C 1
ATOM 614 O O . LEU A 1 81 ? -89.864 33.631 101.558 1.00 27.74 81 LEU A O 1
ATOM 619 N N . LYS A 1 82 ? -90.847 31.602 101.765 1.00 29.08 82 LYS A N 1
ATOM 620 C CA . LYS A 1 82 ? -91.839 32.077 102.720 1.00 30.86 82 LYS A CA 1
ATOM 621 C C . LYS A 1 82 ? -91.276 32.281 104.133 1.00 32.31 82 LYS A C 1
ATOM 622 O O . LYS A 1 82 ? -92.030 32.409 105.088 1.00 32.40 82 LYS A O 1
ATOM 628 N N . GLY A 1 83 ? -89.952 32.325 104.257 1.00 34.78 83 GLY A N 1
ATOM 629 C CA . GLY A 1 83 ? -89.303 32.519 105.549 1.00 35.35 83 GLY A CA 1
ATOM 630 C C . GLY A 1 83 ? -88.232 33.596 105.467 1.00 36.31 83 GLY A C 1
ATOM 631 O O . GLY A 1 83 ? -87.306 33.505 104.655 1.00 36.59 83 GLY A O 1
ATOM 632 N N . GLY A 1 88 ? -79.758 33.077 105.350 1.00 24.18 88 GLY A N 1
ATOM 633 C CA . GLY A 1 88 ? -80.275 31.780 104.939 1.00 23.11 88 GLY A CA 1
ATOM 634 C C . GLY A 1 88 ? -80.071 31.504 103.453 1.00 22.31 88 GLY A C 1
ATOM 635 O O . GLY A 1 88 ? -79.783 32.409 102.682 1.00 22.01 88 GLY A O 1
ATOM 636 N N . ILE A 1 89 ? -80.250 30.256 103.045 1.00 21.85 89 ILE A N 1
ATOM 637 C CA . ILE A 1 89 ? -80.085 29.868 101.658 1.00 20.94 89 ILE A CA 1
ATOM 638 C C . ILE A 1 89 ? -81.213 30.378 100.759 1.00 20.23 89 ILE A C 1
ATOM 639 O O . ILE A 1 89 ? -80.986 30.639 99.584 1.00 20.57 89 ILE A O 1
ATOM 644 N N . ALA A 1 90 ? -82.405 30.559 101.324 1.00 18.76 90 ALA A N 1
ATOM 645 C CA . ALA A 1 90 ? -83.552 31.049 100.565 1.00 19.13 90 ALA A CA 1
ATOM 646 C C . ALA A 1 90 ? -83.307 32.478 100.124 1.00 18.52 90 ALA A C 1
ATOM 647 O O . ALA A 1 90 ? -83.705 32.856 99.025 1.00 19.73 90 ALA A O 1
ATOM 649 N N . ALA A 1 91 ? -82.659 33.259 100.987 1.00 17.32 91 ALA A N 1
ATOM 650 C CA . ALA A 1 91 ? -82.345 34.641 100.688 1.00 17.46 91 ALA A CA 1
ATOM 651 C C . ALA A 1 91 ? -81.314 34.690 99.563 1.00 16.46 91 ALA A C 1
ATOM 652 O O . ALA A 1 91 ? -81.355 35.613 98.744 1.00 16.50 91 ALA A O 1
ATOM 654 N N . MET A 1 92 ? -80.400 33.711 99.528 1.00 16.07 92 MET A N 1
ATOM 655 C CA . MET A 1 92 ? -79.358 33.648 98.505 1.00 15.00 92 MET A CA 1
ATOM 656 C C . MET A 1 92 ? -79.980 33.268 97.173 1.00 15.00 92 MET A C 1
ATOM 657 O O . MET A 1 92 ? -79.581 33.789 96.129 1.00 15.00 92 MET A O 1
ATOM 662 N N . LEU A 1 93 ? -80.974 32.381 97.213 1.00 15.00 93 LEU A N 1
ATOM 663 C CA . LEU A 1 93 ? -81.657 31.934 95.990 1.00 16.80 93 LEU A CA 1
ATOM 664 C C . LEU A 1 93 ? -82.589 33.026 95.433 1.00 17.21 93 LEU A C 1
ATOM 665 O O . LEU A 1 93 ? -82.849 33.090 94.236 1.00 17.50 93 LEU A O 1
ATOM 670 N N . SER A 1 94 ? -83.086 33.884 96.314 1.00 17.70 94 SER A N 1
ATOM 671 C CA . SER A 1 94 ? -83.991 34.943 95.908 1.00 17.59 94 SER A CA 1
ATOM 672 C C . SER A 1 94 ? -83.278 36.024 95.094 1.00 17.89 94 SER A C 1
ATOM 673 O O . SER A 1 94 ? -83.913 36.994 94.616 1.00 18.25 94 SER A O 1
ATOM 676 N N . CYS A 1 95 ? -81.962 35.869 94.936 1.00 17.06 95 CYS A N 1
ATOM 677 C CA . CYS A 1 95 ? -81.174 36.851 94.176 1.00 16.62 95 CYS A CA 1
ATOM 678 C C . CYS A 1 95 ? -81.203 36.426 92.701 1.00 15.93 95 CYS A C 1
ATOM 679 O O . CYS A 1 95 ? -80.620 37.089 91.841 1.00 15.00 95 CYS A O 1
ATOM 682 N N . PHE A 1 96 ? -81.871 35.306 92.408 1.00 15.75 96 PHE A N 1
ATOM 683 C CA . PHE A 1 96 ? -81.961 34.790 91.035 1.00 16.90 96 PHE A CA 1
ATOM 684 C C . PHE A 1 96 ? -83.421 34.507 90.702 1.00 17.68 96 PHE A C 1
ATOM 685 O O . PHE A 1 96 ? -84.174 34.017 91.533 1.00 18.50 96 PHE A O 1
ATOM 693 N N . THR A 1 97 ? -83.827 34.826 89.481 1.00 18.41 97 THR A N 1
ATOM 694 C CA . THR A 1 97 ? -85.199 34.580 89.040 1.00 18.57 97 THR A CA 1
ATOM 695 C C . THR A 1 97 ? -85.409 33.092 88.735 1.00 18.15 97 THR A C 1
ATOM 696 O O . THR A 1 97 ? -86.277 32.442 89.300 1.00 18.29 97 THR A O 1
ATOM 700 N N . TYR A 1 98 ? -84.605 32.561 87.827 1.00 18.53 98 TYR A N 1
ATOM 701 C CA . TYR A 1 98 ? -84.694 31.161 87.437 1.00 18.32 98 TYR A CA 1
ATOM 702 C C . TYR A 1 98 ? -83.407 30.417 87.789 1.00 18.37 98 TYR A C 1
ATOM 703 O O . TYR A 1 98 ? -82.313 30.948 87.645 1.00 17.21 98 TYR A O 1
ATOM 712 N N . ILE A 1 99 ? -83.557 29.185 88.255 1.00 18.85 99 ILE A N 1
ATOM 713 C CA . ILE A 1 99 ? -82.427 28.343 88.608 1.00 19.73 99 ILE A CA 1
ATOM 714 C C . ILE A 1 99 ? -82.637 26.900 88.150 1.00 19.61 99 ILE A C 1
ATOM 715 O O . ILE A 1 99 ? -83.744 26.406 88.034 1.00 18.46 99 ILE A O 1
ATOM 720 N N . ALA A 1 100 ? -81.539 26.217 87.890 1.00 21.10 100 ALA A N 1
ATOM 721 C CA . ALA A 1 100 ? -81.565 24.818 87.464 1.00 21.81 100 ALA A CA 1
ATOM 722 C C . ALA A 1 100 ? -80.299 24.111 87.969 1.00 21.64 100 ALA A C 1
ATOM 723 O O . ALA A 1 100 ? -79.182 24.444 87.591 1.00 22.06 100 ALA A O 1
ATOM 725 N N . ALA A 1 101 ? -80.486 23.125 88.831 1.00 21.77 101 ALA A N 1
ATOM 726 C CA . ALA A 1 101 ? -79.372 22.366 89.395 1.00 21.75 101 ALA A CA 1
ATOM 727 C C . ALA A 1 101 ? -79.825 20.962 89.833 1.00 22.08 101 ALA A C 1
ATOM 728 O O . ALA A 1 101 ? -81.025 20.639 89.807 1.00 22.22 101 ALA A O 1
ATOM 730 N N . ASP A 1 102 ? -78.860 20.139 90.248 1.00 22.14 102 ASP A N 1
ATOM 731 C CA . ASP A 1 102 ? -79.132 18.792 90.736 1.00 21.38 102 ASP A CA 1
ATOM 732 C C . ASP A 1 102 ? -79.066 18.908 92.243 1.00 20.98 102 ASP A C 1
ATOM 733 O O . ASP A 1 102 ? -78.024 19.142 92.817 1.00 21.26 102 ASP A O 1
ATOM 738 N N . LEU A 1 103 ? -80.207 18.753 92.887 1.00 21.20 103 LEU A N 1
ATOM 739 C CA . LEU A 1 103 ? -80.320 18.865 94.337 1.00 21.49 103 LEU A CA 1
ATOM 740 C C . LEU A 1 103 ? -79.632 17.791 95.182 1.00 21.45 103 LEU A C 1
ATOM 741 O O . LEU A 1 103 ? -79.673 16.597 94.861 1.00 20.73 103 LEU A O 1
ATOM 746 N N . ARG A 1 104 ? -78.985 18.235 96.256 1.00 20.43 104 ARG A N 1
ATOM 747 C CA . ARG A 1 104 ? -78.339 17.318 97.176 1.00 20.50 104 ARG A CA 1
ATOM 748 C C . ARG A 1 104 ? -78.996 17.692 98.506 1.00 19.50 104 ARG A C 1
ATOM 749 O O . ARG A 1 104 ? -78.936 18.836 98.931 1.00 19.26 104 ARG A O 1
ATOM 757 N N . ILE A 1 105 ? -79.624 16.732 99.166 1.00 19.28 105 ILE A N 1
ATOM 758 C CA . ILE A 1 105 ? -80.298 16.984 100.437 1.00 19.31 105 ILE A CA 1
ATOM 759 C C . ILE A 1 105 ? -79.915 16.003 101.567 1.00 18.92 105 ILE A C 1
ATOM 760 O O . ILE A 1 105 ? -79.809 14.802 101.351 1.00 19.04 105 ILE A O 1
ATOM 765 N N . THR A 1 106 ? -79.686 16.543 102.762 1.00 18.67 106 THR A N 1
ATOM 766 C CA . THR A 1 106 ? -79.348 15.755 103.947 1.00 17.26 106 THR A CA 1
ATOM 767 C C . THR A 1 106 ? -80.420 16.010 105.012 1.00 18.36 106 THR A C 1
ATOM 768 O O . THR A 1 106 ? -80.670 17.165 105.417 1.00 16.56 106 THR A O 1
ATOM 772 N N . LEU A 1 107 ? -81.079 14.926 105.428 1.00 20.09 107 LEU A N 1
ATOM 773 C CA . LEU A 1 107 ? -82.150 14.974 106.436 1.00 21.77 107 LEU A CA 1
ATOM 774 C C . LEU A 1 107 ? -81.686 14.515 107.821 1.00 23.17 107 LEU A C 1
ATOM 775 O O . LEU A 1 107 ? -80.817 13.633 107.930 1.00 23.83 107 LEU A O 1
ATOM 780 N N . ARG A 1 108 ? -82.247 15.119 108.872 1.00 23.94 108 ARG A N 1
ATOM 781 C CA . ARG A 1 108 ? -81.891 14.737 110.236 1.00 24.69 108 ARG A CA 1
ATOM 782 C C . ARG A 1 108 ? -83.184 14.455 110.990 1.00 24.11 108 ARG A C 1
ATOM 783 O O . ARG A 1 108 ? -84.041 15.319 111.086 1.00 22.93 108 ARG A O 1
ATOM 791 N N . PHE A 1 109 ? -83.321 13.241 111.513 1.00 25.35 109 PHE A N 1
ATOM 792 C CA . PHE A 1 109 ? -84.524 12.816 112.235 1.00 26.50 109 PHE A CA 1
ATOM 793 C C . PHE A 1 109 ? -84.207 12.657 113.714 1.00 27.61 109 PHE A C 1
ATOM 794 O O . PHE A 1 109 ? -83.552 11.680 114.109 1.00 28.20 109 PHE A O 1
ATOM 802 N N . SER A 1 110 ? -84.664 13.609 114.525 1.00 28.14 110 SER A N 1
ATOM 803 C CA . SER A 1 110 ? -84.429 13.567 115.973 1.00 28.05 110 SER A CA 1
ATOM 804 C C . SER A 1 110 ? -85.482 12.702 116.657 1.00 27.89 110 SER A C 1
ATOM 805 O O . SER A 1 110 ? -86.664 13.031 116.642 1.00 27.92 110 SER A O 1
ATOM 808 N N . ASN A 1 111 ? -85.041 11.600 117.251 1.00 28.56 111 ASN A N 1
ATOM 809 C CA . ASN A 1 111 ? -85.913 10.675 117.944 1.00 28.44 111 ASN A CA 1
ATOM 810 C C . ASN A 1 111 ? -85.885 10.941 119.461 1.00 28.75 111 ASN A C 1
ATOM 811 O O . ASN A 1 111 ? -84.832 10.846 120.121 1.00 27.98 111 ASN A O 1
ATOM 816 N N . PRO A 1 112 ? -87.044 11.305 120.022 1.00 28.90 112 PRO A N 1
ATOM 817 C CA . PRO A 1 112 ? -87.161 11.612 121.451 1.00 29.65 112 PRO A CA 1
ATOM 818 C C . PRO A 1 112 ? -87.312 10.432 122.429 1.00 30.49 112 PRO A C 1
ATOM 819 O O . PRO A 1 112 ? -86.763 10.485 123.529 1.00 30.37 112 PRO A O 1
ATOM 823 N N . ASN A 1 113 ? -88.023 9.386 122.026 1.00 32.47 113 ASN A N 1
ATOM 824 C CA . ASN A 1 113 ? -88.240 8.240 122.892 1.00 34.32 113 ASN A CA 1
ATOM 825 C C . ASN A 1 113 ? -87.038 7.319 123.034 1.00 34.48 113 ASN A C 1
ATOM 826 O O . ASN A 1 113 ? -86.073 7.419 122.301 1.00 34.13 113 ASN A O 1
ATOM 831 N N . ASP A 1 114 ? -87.116 6.414 123.995 1.00 35.64 114 ASP A N 1
ATOM 832 C CA . ASP A 1 114 ? -86.025 5.493 124.298 1.00 36.80 114 ASP A CA 1
ATOM 833 C C . ASP A 1 114 ? -85.874 4.266 123.416 1.00 35.89 114 ASP A C 1
ATOM 834 O O . ASP A 1 114 ? -85.004 3.427 123.655 1.00 34.89 114 ASP A O 1
ATOM 839 N N . ASN A 1 115 ? -86.709 4.168 122.391 1.00 35.72 115 ASN A N 1
ATOM 840 C CA . ASN A 1 115 ? -86.654 3.024 121.472 1.00 35.67 115 ASN A CA 1
ATOM 841 C C . ASN A 1 115 ? -86.258 3.422 120.033 1.00 33.85 115 ASN A C 1
ATOM 842 O O . ASN A 1 115 ? -86.662 4.470 119.537 1.00 33.79 115 ASN A O 1
ATOM 847 N N . PRO A 1 116 ? -85.471 2.575 119.348 1.00 32.03 116 PRO A N 1
ATOM 848 C CA . PRO A 1 116 ? -85.047 2.845 117.962 1.00 30.83 116 PRO A CA 1
ATOM 849 C C . PRO A 1 116 ? -86.233 2.836 116.987 1.00 30.36 116 PRO A C 1
ATOM 850 O O . PRO A 1 116 ? -87.295 2.232 117.253 1.00 30.29 116 PRO A O 1
ATOM 854 N N . ALA A 1 117 ? -86.034 3.457 115.830 1.00 28.92 117 ALA A N 1
ATOM 855 C CA . ALA A 1 117 ? -87.073 3.515 114.799 1.00 27.37 117 ALA A CA 1
ATOM 856 C C . ALA A 1 117 ? -86.455 3.402 113.388 1.00 26.67 117 ALA A C 1
ATOM 857 O O . ALA A 1 117 ? -85.253 3.239 113.230 1.00 26.31 117 ALA A O 1
ATOM 859 N N . THR A 1 118 ? -87.295 3.476 112.364 1.00 26.25 118 THR A N 1
ATOM 860 C CA . THR A 1 118 ? -86.856 3.406 110.981 1.00 26.31 118 THR A CA 1
ATOM 861 C C . THR A 1 118 ? -87.713 4.385 110.181 1.00 26.05 118 THR A C 1
ATOM 862 O O . THR A 1 118 ? -88.948 4.378 110.270 1.00 26.06 118 THR A O 1
ATOM 866 N N . MET A 1 119 ? -87.055 5.238 109.403 1.00 24.81 119 MET A N 1
ATOM 867 C CA . MET A 1 119 ? -87.732 6.220 108.557 1.00 23.01 119 MET A CA 1
ATOM 868 C C . MET A 1 119 ? -87.759 5.823 107.063 1.00 22.13 119 MET A C 1
ATOM 869 O O . MET A 1 119 ? -86.756 5.440 106.479 1.00 20.63 119 MET A O 1
ATOM 874 N N . LEU A 1 120 ? -88.937 5.915 106.465 1.00 21.45 120 LEU A N 1
ATOM 875 C CA . LEU A 1 120 ? -89.131 5.609 105.057 1.00 20.89 120 LEU A CA 1
ATOM 876 C C . LEU A 1 120 ? -89.266 6.936 104.290 1.00 20.26 120 LEU A C 1
ATOM 877 O O . LEU A 1 120 ? -90.272 7.626 104.383 1.00 20.07 120 LEU A O 1
ATOM 882 N N . VAL A 1 121 ? -88.226 7.287 103.545 1.00 20.35 121 VAL A N 1
ATOM 883 C CA . VAL A 1 121 ? -88.168 8.505 102.743 1.00 18.74 121 VAL A CA 1
ATOM 884 C C . VAL A 1 121 ? -88.288 8.151 101.266 1.00 19.65 121 VAL A C 1
ATOM 885 O O . VAL A 1 121 ? -87.367 7.562 100.696 1.00 19.63 121 VAL A O 1
ATOM 889 N N . ALA A 1 122 ? -89.418 8.511 100.656 1.00 19.82 122 ALA A N 1
ATOM 890 C CA . ALA A 1 122 ? -89.670 8.249 99.236 1.00 19.27 122 ALA A CA 1
ATOM 891 C C . ALA A 1 122 ? -89.663 9.551 98.434 1.00 19.45 122 ALA A C 1
ATOM 892 O O . ALA A 1 122 ? -90.124 10.592 98.889 1.00 18.87 122 ALA A O 1
ATOM 894 N N . PHE A 1 123 ? -89.119 9.480 97.231 1.00 19.32 123 PHE A N 1
ATOM 895 C CA . PHE A 1 123 ? -89.030 10.626 96.330 1.00 18.28 123 PHE A CA 1
ATOM 896 C C . PHE A 1 123 ? -90.201 10.706 95.345 1.00 18.19 123 PHE A C 1
ATOM 897 O O . PHE A 1 123 ? -90.344 9.866 94.450 1.00 16.61 123 PHE A O 1
ATOM 905 N N . ALA A 1 124 ? -91.050 11.711 95.528 1.00 18.76 124 ALA A N 1
ATOM 906 C CA . ALA A 1 124 ? -92.195 11.931 94.654 1.00 17.96 124 ALA A CA 1
ATOM 907 C C . ALA A 1 124 ? -91.747 12.943 93.589 1.00 18.09 124 ALA A C 1
ATOM 908 O O . ALA A 1 124 ? -91.409 14.092 93.897 1.00 16.30 124 ALA A O 1
ATOM 910 N N . PRO A 1 125 ? -91.698 12.521 92.318 1.00 19.08 125 PRO A N 1
ATOM 911 C CA . PRO A 1 125 ? -91.265 13.400 91.217 1.00 20.83 125 PRO A CA 1
ATOM 912 C C . PRO A 1 125 ? -92.119 14.665 91.070 1.00 21.74 125 PRO A C 1
ATOM 913 O O . PRO A 1 125 ? -93.301 14.652 91.384 1.00 22.43 125 PRO A O 1
ATOM 917 N N . PRO A 1 126 ? -91.520 15.765 90.576 1.00 22.67 126 PRO A N 1
ATOM 918 C CA . PRO A 1 126 ? -92.270 17.013 90.396 1.00 23.42 126 PRO A CA 1
ATOM 919 C C . PRO A 1 126 ? -93.333 16.838 89.317 1.00 24.06 126 PRO A C 1
ATOM 920 O O . PRO A 1 126 ? -93.002 16.727 88.125 1.00 25.87 126 PRO A O 1
ATOM 924 N N . GLY A 1 127 ? -94.599 16.798 89.744 1.00 23.64 127 GLY A N 1
ATOM 925 C CA . GLY A 1 127 ? -95.709 16.627 88.819 1.00 22.24 127 GLY A CA 1
ATOM 926 C C . GLY A 1 127 ? -96.502 15.374 89.125 1.00 21.45 127 GLY A C 1
ATOM 927 O O . GLY A 1 127 ? -97.568 15.131 88.573 1.00 22.08 127 GLY A O 1
ATOM 928 N N . ALA A 1 128 ? -95.978 14.561 90.024 1.00 20.37 128 ALA A N 1
ATOM 929 C CA . ALA A 1 128 ? -96.613 13.319 90.420 1.00 21.32 128 ALA A CA 1
ATOM 930 C C . ALA A 1 128 ? -97.758 13.552 91.432 1.00 21.68 128 ALA A C 1
ATOM 931 O O . ALA A 1 128 ? -97.737 14.549 92.173 1.00 22.49 128 ALA A O 1
ATOM 933 N N . THR A 1 129 ? -98.730 12.636 91.478 1.00 21.03 129 THR A N 1
ATOM 934 C CA . THR A 1 129 ? -99.855 12.745 92.410 1.00 21.04 129 THR A CA 1
ATOM 935 C C . THR A 1 129 ? -99.410 12.322 93.809 1.00 22.03 129 THR A C 1
ATOM 936 O O . THR A 1 129 ? -98.964 11.195 94.016 1.00 22.02 129 THR A O 1
ATOM 940 N N . ILE A 1 130 ? -99.517 13.235 94.764 1.00 23.62 130 ILE A N 1
ATOM 941 C CA . ILE A 1 130 ? -99.122 12.972 96.143 1.00 25.53 130 ILE A CA 1
ATOM 942 C C . ILE A 1 130 ? -100.294 12.331 96.884 1.00 26.99 130 ILE A C 1
ATOM 943 O O . ILE A 1 130 ? -101.390 12.892 96.928 1.00 27.40 130 ILE A O 1
ATOM 948 N N . PRO A 1 131 ? -100.082 11.138 97.455 1.00 28.52 131 PRO A N 1
ATOM 949 C CA . PRO A 1 131 ? -101.137 10.430 98.196 1.00 30.19 131 PRO A CA 1
ATOM 950 C C . PRO A 1 131 ? -101.678 11.196 99.399 1.00 31.58 131 PRO A C 1
ATOM 951 O O . PRO A 1 131 ? -100.934 11.886 100.084 1.00 31.57 131 PRO A O 1
ATOM 955 N N . LEU A 1 132 ? -102.973 11.046 99.659 1.00 33.98 132 LEU A N 1
ATOM 956 C CA . LEU A 1 132 ? -103.611 11.721 100.793 1.00 36.45 132 LEU A CA 1
ATOM 957 C C . LEU A 1 132 ? -103.172 11.030 102.104 1.00 36.97 132 LEU A C 1
ATOM 958 O O . LEU A 1 132 ? -102.894 11.679 103.114 1.00 36.32 132 LEU A O 1
ATOM 963 N N . LYS A 1 133 ? -103.113 9.704 102.081 1.00 37.93 133 LYS A N 1
ATOM 964 C CA . LYS A 1 133 ? -102.697 8.929 103.249 1.00 39.68 133 LYS A CA 1
ATOM 965 C C . LYS A 1 133 ? -101.424 8.150 102.867 1.00 39.70 133 LYS A C 1
ATOM 966 O O . LYS A 1 133 ? -101.479 7.107 102.198 1.00 39.98 133 LYS A O 1
ATOM 972 N N . PRO A 1 134 ? -100.254 8.658 103.277 1.00 39.57 134 PRO A N 1
ATOM 973 C CA . PRO A 1 134 ? -98.985 7.994 102.970 1.00 38.80 134 PRO A CA 1
ATOM 974 C C . PRO A 1 134 ? -98.886 6.620 103.627 1.00 38.71 134 PRO A C 1
ATOM 975 O O . PRO A 1 134 ? -98.907 6.526 104.869 1.00 39.00 134 PRO A O 1
ATOM 979 N N . THR A 1 135 ? -98.754 5.571 102.807 1.00 37.66 135 THR A N 1
ATOM 980 C CA . THR A 1 135 ? -98.620 4.200 103.314 1.00 36.68 135 THR A CA 1
ATOM 981 C C . THR A 1 135 ? -97.328 3.565 102.793 1.00 35.35 135 THR A C 1
ATOM 982 O O . THR A 1 135 ? -96.749 4.032 101.815 1.00 35.13 135 THR A O 1
ATOM 986 N N . ARG A 1 136 ? -96.884 2.504 103.449 1.00 34.19 136 ARG A N 1
ATOM 987 C CA . ARG A 1 136 ? -95.657 1.810 103.082 1.00 34.24 136 ARG A CA 1
ATOM 988 C C . ARG A 1 136 ? -95.660 1.187 101.684 1.00 33.63 136 ARG A C 1
ATOM 989 O O . ARG A 1 136 ? -94.635 1.174 100.991 1.00 33.21 136 ARG A O 1
ATOM 997 N N . GLN A 1 137 ? -96.818 0.690 101.267 1.00 32.40 137 GLN A N 1
ATOM 998 C CA . GLN A 1 137 ? -96.970 0.050 99.962 1.00 30.55 137 GLN A CA 1
ATOM 999 C C . GLN A 1 137 ? -96.908 1.026 98.801 1.00 28.96 137 GLN A C 1
ATOM 1000 O O . GLN A 1 137 ? -96.214 0.778 97.827 1.00 27.90 137 GLN A O 1
ATOM 1006 N N . MET A 1 138 ? -97.620 2.136 98.915 1.00 27.53 138 MET A N 1
ATOM 1007 C CA . MET A 1 138 ? -97.629 3.140 97.864 1.00 26.82 138 MET A CA 1
ATOM 1008 C C . MET A 1 138 ? -96.305 3.900 97.720 1.00 25.03 138 MET A C 1
ATOM 1009 O O . MET A 1 138 ? -95.897 4.222 96.607 1.00 25.06 138 MET A O 1
ATOM 1014 N N . LEU A 1 139 ? -95.646 4.196 98.835 1.00 23.28 139 LEU A N 1
ATOM 1015 C CA . LEU A 1 139 ? -94.370 4.905 98.814 1.00 22.20 139 LEU A CA 1
ATOM 1016 C C . LEU A 1 139 ? -93.242 4.026 98.273 1.00 22.15 139 LEU A C 1
ATOM 1017 O O . LEU A 1 139 ? -92.233 4.554 97.812 1.00 22.31 139 LEU A O 1
ATOM 1022 N N . SER A 1 140 ? -93.409 2.703 98.323 1.00 21.74 140 SER A N 1
ATOM 1023 C CA . SER A 1 140 ? -92.398 1.774 97.814 1.00 21.92 140 SER A CA 1
ATOM 1024 C C . SER A 1 140 ? -92.325 1.796 96.285 1.00 21.25 140 SER A C 1
ATOM 1025 O O . SER A 1 140 ? -91.316 1.401 95.711 1.00 20.93 140 SER A O 1
ATOM 1028 N N . ASN A 1 141 ? -93.391 2.273 95.638 1.00 21.06 141 ASN A N 1
ATOM 1029 C CA . ASN A 1 141 ? -93.448 2.372 94.181 1.00 20.78 141 ASN A CA 1
ATOM 1030 C C . ASN A 1 141 ? -92.560 3.524 93.694 1.00 21.68 141 ASN A C 1
ATOM 1031 O O . ASN A 1 141 ? -92.071 3.523 92.556 1.00 23.30 141 ASN A O 1
ATOM 1036 N N . PHE A 1 142 ? -92.347 4.515 94.554 1.00 21.23 142 PHE A N 1
ATOM 1037 C CA . PHE A 1 142 ? -91.484 5.644 94.219 1.00 19.90 142 PHE A CA 1
ATOM 1038 C C . PHE A 1 142 ? -90.035 5.223 94.560 1.00 20.33 142 PHE A C 1
ATOM 1039 O O . PHE A 1 142 ? -89.807 4.163 95.135 1.00 20.83 142 PHE A O 1
ATOM 1047 N N . TYR A 1 143 ? -89.056 6.043 94.199 1.00 19.85 143 TYR A N 1
ATOM 1048 C CA . TYR A 1 143 ? -87.670 5.763 94.497 1.00 20.32 143 TYR A CA 1
ATOM 1049 C C . TYR A 1 143 ? -87.518 6.095 95.989 1.00 20.62 143 TYR A C 1
ATOM 1050 O O . TYR A 1 143 ? -87.440 7.248 96.378 1.00 20.99 143 TYR A O 1
ATOM 1059 N N . MET A 1 144 ? -87.472 5.066 96.819 1.00 21.18 144 MET A N 1
ATOM 1060 C CA . MET A 1 144 ? -87.340 5.200 98.251 1.00 20.76 144 MET A CA 1
ATOM 1061 C C . MET A 1 144 ? -86.041 4.704 98.900 1.00 21.75 144 MET A C 1
ATOM 1062 O O . MET A 1 144 ? -85.200 4.087 98.247 1.00 21.85 144 MET A O 1
ATOM 1067 N N . ALA A 1 145 ? -85.898 5.012 100.191 1.00 22.11 145 ALA A N 1
ATOM 1068 C CA . ALA A 1 145 ? -84.756 4.579 100.982 1.00 22.23 145 ALA A CA 1
ATOM 1069 C C . ALA A 1 145 ? -85.192 4.375 102.441 1.00 22.61 145 ALA A C 1
ATOM 1070 O O . ALA A 1 145 ? -85.848 5.213 103.021 1.00 23.52 145 ALA A O 1
ATOM 1072 N N . GLU A 1 146 ? -84.835 3.248 103.031 1.00 23.21 146 GLU A N 1
ATOM 1073 C CA . GLU A 1 146 ? -85.179 2.939 104.409 1.00 23.03 146 GLU A CA 1
ATOM 1074 C C . GLU A 1 146 ? -83.980 3.273 105.295 1.00 22.27 146 GLU A C 1
ATOM 1075 O O . GLU A 1 146 ? -82.915 2.643 105.236 1.00 22.44 146 GLU A O 1
ATOM 1081 N N . VAL A 1 147 ? -84.168 4.277 106.134 1.00 20.55 147 VAL A N 1
ATOM 1082 C CA . VAL A 1 147 ? -83.109 4.761 107.026 1.00 19.64 147 VAL A CA 1
ATOM 1083 C C . VAL A 1 147 ? -83.315 4.364 108.501 1.00 19.58 147 VAL A C 1
ATOM 1084 O O . VAL A 1 147 ? -84.325 4.709 109.085 1.00 20.04 147 VAL A O 1
ATOM 1088 N N . PRO A 1 148 ? -82.352 3.643 109.107 1.00 20.08 148 PRO A N 1
ATOM 1089 C CA . PRO A 1 148 ? -82.456 3.254 110.522 1.00 21.03 148 PRO A CA 1
ATOM 1090 C C . PRO A 1 148 ? -82.236 4.445 111.437 1.00 20.88 148 PRO A C 1
ATOM 1091 O O . PRO A 1 148 ? -81.201 5.101 111.333 1.00 22.00 148 PRO A O 1
ATOM 1095 N N . VAL A 1 149 ? -83.190 4.725 112.326 1.00 20.55 149 VAL A N 1
ATOM 1096 C CA . VAL A 1 149 ? -83.078 5.839 113.273 1.00 21.83 149 VAL A CA 1
ATOM 1097 C C . VAL A 1 149 ? -82.739 5.321 114.694 1.00 23.45 149 VAL A C 1
ATOM 1098 O O . VAL A 1 149 ? -83.439 4.446 115.244 1.00 24.49 149 VAL A O 1
ATOM 1102 N N . SER A 1 150 ? -81.665 5.852 115.278 1.00 24.25 150 SER A N 1
ATOM 1103 C CA . SER A 1 150 ? -81.229 5.453 116.614 1.00 24.53 150 SER A CA 1
ATOM 1104 C C . SER A 1 150 ? -82.126 6.029 117.724 1.00 25.39 150 SER A C 1
ATOM 1105 O O . SER A 1 150 ? -82.851 7.017 117.519 1.00 23.94 150 SER A O 1
ATOM 1108 N N . ALA A 1 151 ? -82.064 5.403 118.896 1.00 25.92 151 ALA A N 1
ATOM 1109 C CA . ALA A 1 151 ? -82.849 5.825 120.057 1.00 26.67 151 ALA A CA 1
ATOM 1110 C C . ALA A 1 151 ? -82.264 7.006 120.836 1.00 27.01 151 ALA A C 1
ATOM 1111 O O . ALA A 1 151 ? -81.047 7.116 121.003 1.00 26.29 151 ALA A O 1
ATOM 1113 N N . ALA A 1 152 ? -83.155 7.883 121.297 1.00 27.81 152 ALA A N 1
ATOM 1114 C CA . ALA A 1 152 ? -82.781 9.053 122.089 1.00 29.03 152 ALA A CA 1
ATOM 1115 C C . ALA A 1 152 ? -81.764 10.011 121.464 1.00 29.19 152 ALA A C 1
ATOM 1116 O O . ALA A 1 152 ? -81.082 10.756 122.185 1.00 29.93 152 ALA A O 1
ATOM 1118 N N . THR A 1 153 ? -81.659 9.984 120.138 1.00 29.68 153 THR A N 1
ATOM 1119 C CA . THR A 1 153 ? -80.723 10.851 119.418 1.00 29.88 153 THR A CA 1
ATOM 1120 C C . THR A 1 153 ? -81.158 11.014 117.959 1.00 30.24 153 THR A C 1
ATOM 1121 O O . THR A 1 153 ? -82.128 10.396 117.498 1.00 31.14 153 THR A O 1
ATOM 1125 N N . SER A 1 154 ? -80.443 11.859 117.228 1.00 30.08 154 SER A N 1
ATOM 1126 C CA . SER A 1 154 ? -80.767 12.126 115.823 1.00 28.86 154 SER A CA 1
ATOM 1127 C C . SER A 1 154 ? -79.901 11.337 114.859 1.00 27.67 154 SER A C 1
ATOM 1128 O O . SER A 1 154 ? -78.761 11.009 115.172 1.00 27.00 154 SER A O 1
ATOM 1131 N N . THR A 1 155 ? -80.454 11.030 113.688 1.00 26.87 155 THR A N 1
ATOM 1132 C CA . THR A 1 155 ? -79.734 10.266 112.660 1.00 26.54 155 THR A CA 1
ATOM 1133 C C . THR A 1 155 ? -79.744 11.049 111.340 1.00 26.08 155 THR A C 1
ATOM 1134 O O . THR A 1 155 ? -80.790 11.554 110.895 1.00 26.28 155 THR A O 1
ATOM 1138 N N . MET A 1 156 ? -78.572 11.155 110.725 1.00 23.97 156 MET A N 1
ATOM 1139 C CA . MET A 1 156 ? -78.420 11.895 109.481 1.00 23.65 156 MET A CA 1
ATOM 1140 C C . MET A 1 156 ? -78.204 10.986 108.259 1.00 23.22 156 MET A C 1
ATOM 1141 O O . MET A 1 156 ? -77.547 9.939 108.359 1.00 23.18 156 MET A O 1
ATOM 1146 N N . VAL A 1 157 ? -78.757 11.397 107.115 1.00 21.51 157 VAL A N 1
ATOM 1147 C CA . VAL A 1 157 ? -78.631 10.642 105.877 1.00 18.51 157 VAL A CA 1
ATOM 1148 C C . VAL A 1 157 ? -78.719 11.611 104.699 1.00 17.92 157 VAL A C 1
ATOM 1149 O O . VAL A 1 157 ? -79.547 12.525 104.690 1.00 17.10 157 VAL A O 1
ATOM 1153 N N . SER A 1 158 ? -77.841 11.422 103.719 1.00 17.32 158 SER A N 1
ATOM 1154 C CA . SER A 1 158 ? -77.794 12.281 102.539 1.00 16.55 158 SER A CA 1
ATOM 1155 C C . SER A 1 158 ? -78.358 11.638 101.273 1.00 16.54 158 SER A C 1
ATOM 1156 O O . SER A 1 158 ? -78.190 10.440 101.050 1.00 15.94 158 SER A O 1
ATOM 1159 N N . PHE A 1 159 ? -79.002 12.455 100.443 1.00 15.81 159 PHE A N 1
ATOM 1160 C CA . PHE A 1 159 ? -79.610 11.985 99.203 1.00 17.36 159 PHE A CA 1
ATOM 1161 C C . PHE A 1 159 ? -79.261 12.900 98.042 1.00 17.29 159 PHE A C 1
ATOM 1162 O O . PHE A 1 159 ? -78.954 14.064 98.254 1.00 18.39 159 PHE A O 1
ATOM 1170 N N . SER A 1 160 ? -79.317 12.364 96.823 1.00 16.48 160 SER A N 1
ATOM 1171 C CA . SER A 1 160 ? -79.016 13.122 95.613 1.00 16.72 160 SER A CA 1
ATOM 1172 C C . SER A 1 160 ? -80.159 12.972 94.627 1.00 16.55 160 SER A C 1
ATOM 1173 O O . SER A 1 160 ? -80.563 11.862 94.290 1.00 17.03 160 SER A O 1
ATOM 1176 N N . ILE A 1 161 ? -80.686 14.104 94.173 1.00 16.58 161 ILE A N 1
ATOM 1177 C CA . ILE A 1 161 ? -81.796 14.127 93.205 1.00 15.88 161 ILE A CA 1
ATOM 1178 C C . ILE A 1 161 ? -81.416 15.046 92.026 1.00 16.07 161 ILE A C 1
ATOM 1179 O O . ILE A 1 161 ? -81.099 16.211 92.223 1.00 17.54 161 ILE A O 1
ATOM 1184 N N . PRO A 1 162 ? -81.452 14.532 90.791 1.00 15.00 162 PRO A N 1
ATOM 1185 C CA . PRO A 1 162 ? -81.115 15.338 89.615 1.00 15.00 162 PRO A CA 1
ATOM 1186 C C . PRO A 1 162 ? -82.260 16.268 89.231 1.00 15.21 162 PRO A C 1
ATOM 1187 O O . PRO A 1 162 ? -83.353 16.148 89.784 1.00 15.62 162 PRO A O 1
ATOM 1191 N N . TYR A 1 163 ? -82.014 17.188 88.304 1.00 15.26 163 TYR A N 1
ATOM 1192 C CA . TYR A 1 163 ? -83.036 18.119 87.864 1.00 15.00 163 TYR A CA 1
ATOM 1193 C C . TYR A 1 163 ? -84.115 17.346 87.113 1.00 15.63 163 TYR A C 1
ATOM 1194 O O . TYR A 1 163 ? -83.926 16.919 85.970 1.00 16.64 163 TYR A O 1
ATOM 1203 N N . THR A 1 164 ? -85.258 17.188 87.769 1.00 15.82 164 THR A N 1
ATOM 1204 C CA . THR A 1 164 ? -86.375 16.428 87.220 1.00 16.33 164 THR A CA 1
ATOM 1205 C C . THR A 1 164 ? -87.617 17.257 86.916 1.00 16.21 164 THR A C 1
ATOM 1206 O O . THR A 1 164 ? -88.674 16.719 86.562 1.00 15.00 164 THR A O 1
ATOM 1210 N N . SER A 1 165 ? -87.485 18.564 87.082 1.00 16.61 165 SER A N 1
ATOM 1211 C CA . SER A 1 165 ? -88.582 19.487 86.810 1.00 17.60 165 SER A CA 1
ATOM 1212 C C . SER A 1 165 ? -88.942 19.545 85.309 1.00 17.42 165 SER A C 1
ATOM 1213 O O . SER A 1 165 ? -88.064 19.556 84.454 1.00 17.03 165 SER A O 1
ATOM 1216 N N . PRO A 1 166 ? -90.254 19.606 84.987 1.00 17.83 166 PRO A N 1
ATOM 1217 C CA . PRO A 1 166 ? -90.700 19.677 83.590 1.00 17.31 166 PRO A CA 1
ATOM 1218 C C . PRO A 1 166 ? -90.400 21.016 82.944 1.00 17.66 166 PRO A C 1
ATOM 1219 O O . PRO A 1 166 ? -90.409 21.156 81.719 1.00 15.00 166 PRO A O 1
ATOM 1223 N N . LEU A 1 167 ? -90.150 22.018 83.782 1.00 18.04 167 LEU A N 1
ATOM 1224 C CA . LEU A 1 167 ? -89.825 23.365 83.292 1.00 18.41 167 LEU A CA 1
ATOM 1225 C C . LEU A 1 167 ? -88.342 23.399 82.878 1.00 17.61 167 LEU A C 1
ATOM 1226 O O . LEU A 1 167 ? -87.555 22.542 83.272 1.00 16.05 167 LEU A O 1
ATOM 1231 N N . SER A 1 168 ? -87.970 24.392 82.078 1.00 18.38 168 SER A N 1
ATOM 1232 C CA . SER A 1 168 ? -86.595 24.555 81.626 1.00 18.68 168 SER A CA 1
ATOM 1233 C C . SER A 1 168 ? -85.752 25.060 82.783 1.00 18.41 168 SER A C 1
ATOM 1234 O O . SER A 1 168 ? -84.599 24.677 82.924 1.00 18.60 168 SER A O 1
ATOM 1237 N N . ALA A 1 169 ? -86.330 25.934 83.604 1.00 18.83 169 ALA A N 1
ATOM 1238 C CA . ALA A 1 169 ? -85.648 26.485 84.778 1.00 18.67 169 ALA A CA 1
ATOM 1239 C C . ALA A 1 169 ? -86.694 26.781 85.867 1.00 19.06 169 ALA A C 1
ATOM 1240 O O . ALA A 1 169 ? -87.761 27.307 85.592 1.00 19.53 169 ALA A O 1
ATOM 1242 N N . ILE A 1 170 ? -86.388 26.402 87.099 1.00 18.98 170 ILE A N 1
ATOM 1243 C CA . ILE A 1 170 ? -87.270 26.614 88.237 1.00 19.15 170 ILE A CA 1
ATOM 1244 C C . ILE A 1 170 ? -87.246 28.073 88.721 1.00 19.77 170 ILE A C 1
ATOM 1245 O O . ILE A 1 170 ? -86.201 28.618 89.079 1.00 18.96 170 ILE A O 1
ATOM 1250 N N . PRO A 1 171 ? -88.417 28.719 88.749 1.00 19.57 171 PRO A N 1
ATOM 1251 C CA . PRO A 1 171 ? -88.513 30.113 89.201 1.00 19.90 171 PRO A CA 1
ATOM 1252 C C . PRO A 1 171 ? -88.647 30.271 90.703 1.00 20.54 171 PRO A C 1
ATOM 1253 O O . PRO A 1 171 ? -89.381 29.513 91.347 1.00 21.42 171 PRO A O 1
ATOM 1257 N N . THR A 1 172 ? -87.931 31.243 91.264 1.00 19.78 172 THR A N 1
ATOM 1258 C CA . THR A 1 172 ? -88.018 31.494 92.705 1.00 21.00 172 THR A CA 1
ATOM 1259 C C . THR A 1 172 ? -89.178 32.475 92.945 1.00 21.07 172 THR A C 1
ATOM 1260 O O . THR A 1 172 ? -89.720 32.583 94.033 1.00 21.27 172 THR A O 1
ATOM 1264 N N . SER A 1 173 ? -89.544 33.208 91.903 1.00 22.33 173 SER A N 1
ATOM 1265 C CA . SER A 1 173 ? -90.649 34.163 91.946 1.00 22.65 173 SER A CA 1
ATOM 1266 C C . SER A 1 173 ? -91.516 33.924 90.703 1.00 22.38 173 SER A C 1
ATOM 1267 O O . SER A 1 173 ? -91.012 33.607 89.632 1.00 22.86 173 SER A O 1
ATOM 1270 N N . TYR A 1 174 ? -92.824 34.078 90.847 1.00 22.41 174 TYR A N 1
ATOM 1271 C CA . TYR A 1 174 ? -93.754 33.856 89.740 1.00 22.71 174 TYR A CA 1
ATOM 1272 C C . TYR A 1 174 ? -94.937 34.825 89.776 1.00 23.36 174 TYR A C 1
ATOM 1273 O O . TYR A 1 174 ? -95.735 34.790 90.719 1.00 25.05 174 TYR A O 1
ATOM 1282 N N . PHE A 1 175 ? -95.064 35.667 88.751 1.00 23.06 175 PHE A N 1
ATOM 1283 C CA . PHE A 1 175 ? -96.166 36.621 88.677 1.00 21.71 175 PHE A CA 1
ATOM 1284 C C . PHE A 1 175 ? -97.251 36.009 87.792 1.00 21.37 175 PHE A C 1
ATOM 1285 O O . PHE A 1 175 ? -97.227 36.170 86.569 1.00 21.73 175 PHE A O 1
ATOM 1293 N N . GLY A 1 176 ? -98.180 35.286 88.412 1.00 21.32 176 GLY A N 1
ATOM 1294 C CA . GLY A 1 176 ? -99.259 34.654 87.673 1.00 20.40 176 GLY A CA 1
ATOM 1295 C C . GLY A 1 176 ? -99.942 33.576 88.481 1.00 20.58 176 GLY A C 1
ATOM 1296 O O . GLY A 1 176 ? -99.719 33.453 89.683 1.00 21.53 176 GLY A O 1
ATOM 1297 N N . TRP A 1 177 ? -100.770 32.784 87.814 1.00 21.00 177 TRP A N 1
ATOM 1298 C CA . TRP A 1 177 ? -101.491 31.700 88.462 1.00 21.06 177 TRP A CA 1
ATOM 1299 C C . TRP A 1 177 ? -100.988 30.332 87.995 1.00 21.52 177 TRP A C 1
ATOM 1300 O O . TRP A 1 177 ? -100.520 30.171 86.862 1.00 21.28 177 TRP A O 1
ATOM 1311 N N . GLU A 1 178 ? -101.105 29.352 88.884 1.00 21.45 178 GLU A N 1
ATOM 1312 C CA . GLU A 1 178 ? -100.695 27.984 88.600 1.00 22.45 178 GLU A CA 1
ATOM 1313 C C . GLU A 1 178 ? -101.666 27.263 87.656 1.00 21.43 178 GLU A C 1
ATOM 1314 O O . GLU A 1 178 ? -101.240 26.590 86.737 1.00 22.41 178 GLU A O 1
ATOM 1320 N N . ASP A 1 179 ? -102.959 27.393 87.920 1.00 21.44 179 ASP A N 1
ATOM 1321 C CA . ASP A 1 179 ? -103.997 26.757 87.135 1.00 21.87 179 ASP A CA 1
ATOM 1322 C C . ASP A 1 179 ? -104.842 27.749 86.328 1.00 22.21 179 ASP A C 1
ATOM 1323 O O . ASP A 1 179 ? -104.888 28.949 86.651 1.00 20.50 179 ASP A O 1
ATOM 1328 N N . TRP A 1 180 ? -105.509 27.232 85.292 1.00 22.14 180 TRP A N 1
ATOM 1329 C CA . TRP A 1 180 ? -106.339 28.052 84.424 1.00 21.85 180 TRP A CA 1
ATOM 1330 C C . TRP A 1 180 ? -107.591 28.592 85.091 1.00 21.98 180 TRP A C 1
ATOM 1331 O O . TRP A 1 180 ? -108.214 29.515 84.558 1.00 22.54 180 TRP A O 1
ATOM 1342 N N . SER A 1 181 ? -107.949 28.032 86.249 1.00 22.45 181 SER A N 1
ATOM 1343 C CA . SER A 1 181 ? -109.133 28.488 86.985 1.00 23.46 181 SER A CA 1
ATOM 1344 C C . SER A 1 181 ? -108.732 29.686 87.845 1.00 23.87 181 SER A C 1
ATOM 1345 O O . SER A 1 181 ? -109.586 30.449 88.316 1.00 23.80 181 SER A O 1
ATOM 1348 N N . GLY A 1 182 ? -107.426 29.851 88.054 1.00 24.69 182 GLY A N 1
ATOM 1349 C CA . GLY A 1 182 ? -106.926 30.974 88.841 1.00 26.52 182 GLY A CA 1
ATOM 1350 C C . GLY A 1 182 ? -107.192 30.946 90.336 1.00 28.03 182 GLY A C 1
ATOM 1351 O O . GLY A 1 182 ? -107.649 31.947 90.904 1.00 28.36 182 GLY A O 1
ATOM 1352 N N . THR A 1 183 ? -106.901 29.810 90.965 1.00 29.13 183 THR A N 1
ATOM 1353 C CA . THR A 1 183 ? -107.136 29.642 92.391 1.00 30.38 183 THR A CA 1
ATOM 1354 C C . THR A 1 183 ? -105.865 29.838 93.204 1.00 30.28 183 THR A C 1
ATOM 1355 O O . THR A 1 183 ? -105.910 30.338 94.327 1.00 30.68 183 THR A O 1
ATOM 1359 N N . ASN A 1 184 ? -104.728 29.448 92.636 1.00 29.93 184 ASN A N 1
ATOM 1360 C CA . ASN A 1 184 ? -103.439 29.603 93.315 1.00 29.72 184 ASN A CA 1
ATOM 1361 C C . ASN A 1 184 ? -102.563 30.596 92.570 1.00 28.52 184 ASN A C 1
ATOM 1362 O O . ASN A 1 184 ? -102.185 30.361 91.431 1.00 29.42 18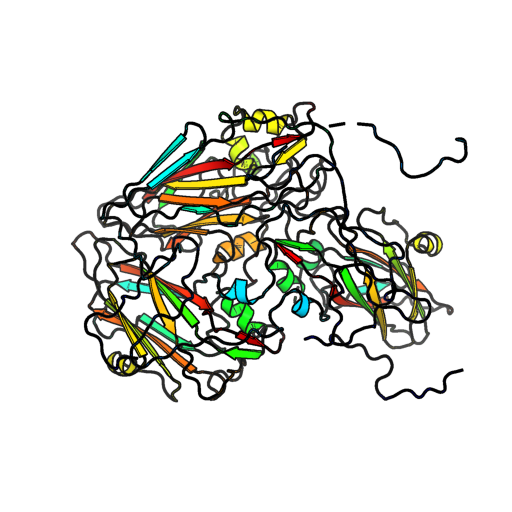4 ASN A O 1
ATOM 1367 N N . PHE A 1 185 ? -102.238 31.701 93.230 1.00 26.68 185 PHE A N 1
ATOM 1368 C CA . PHE A 1 185 ? -101.407 32.763 92.666 1.00 24.70 185 PHE A CA 1
ATOM 1369 C C . PHE A 1 185 ? -99.972 32.714 93.169 1.00 24.45 185 PHE A C 1
ATOM 1370 O O . PHE A 1 185 ? -99.743 32.482 94.365 1.00 24.33 185 PHE A O 1
ATOM 1378 N N . GLY A 1 186 ? -99.024 32.940 92.261 1.00 23.16 186 GLY A N 1
ATOM 1379 C CA . GLY A 1 186 ? -97.620 32.947 92.623 1.00 23.26 186 GLY A CA 1
ATOM 1380 C C . GLY A 1 186 ? -96.990 31.630 93.023 1.00 23.57 186 GLY A C 1
ATOM 1381 O O . GLY A 1 186 ? -96.078 31.610 93.838 1.00 24.68 186 GLY A O 1
ATOM 1382 N N . GLN A 1 187 ? -97.457 30.541 92.435 1.00 23.17 187 GLN A N 1
ATOM 1383 C CA . GLN A 1 187 ? -96.942 29.221 92.761 1.00 24.67 187 GLN A CA 1
ATOM 1384 C C . GLN A 1 187 ? -96.859 28.317 91.545 1.00 24.76 187 GLN A C 1
ATOM 1385 O O . GLN A 1 187 ? -97.640 28.472 90.603 1.00 24.42 187 GLN A O 1
ATOM 1391 N N . LEU A 1 188 ? -95.895 27.390 91.559 1.00 24.30 188 LEU A N 1
ATOM 1392 C CA . LEU A 1 188 ? -95.712 26.391 90.492 1.00 22.92 188 LEU A CA 1
ATOM 1393 C C . LEU A 1 188 ? -95.211 25.123 91.171 1.00 22.06 188 LEU A C 1
ATOM 1394 O O . LEU A 1 188 ? -94.025 24.956 91.391 1.00 22.59 188 LEU A O 1
ATOM 1399 N N . SER A 1 189 ? -96.136 24.238 91.521 1.00 21.45 189 SER A N 1
ATOM 1400 C CA . SER A 1 189 ? -95.807 23.001 92.205 1.00 21.74 189 SER A CA 1
ATOM 1401 C C . SER A 1 189 ? -94.820 22.125 91.456 1.00 21.47 189 SER A C 1
ATOM 1402 O O . SER A 1 189 ? -93.957 21.514 92.075 1.00 21.39 189 SER A O 1
ATOM 1405 N N . SER A 1 190 ? -94.946 22.076 90.132 1.00 22.13 190 SER A N 1
ATOM 1406 C CA . SER A 1 190 ? -94.072 21.245 89.312 1.00 21.86 190 SER A CA 1
ATOM 1407 C C . SER A 1 190 ? -92.683 21.885 89.239 1.00 21.75 190 SER A C 1
ATOM 1408 O O . SER A 1 190 ? -91.692 21.205 88.983 1.00 21.80 190 SER A O 1
ATOM 1411 N N . GLY A 1 191 ? -92.608 23.192 89.478 1.00 21.53 191 GLY A N 1
ATOM 1412 C CA . GLY A 1 191 ? -91.333 23.886 89.420 1.00 20.96 191 GLY A CA 1
ATOM 1413 C C . GLY A 1 191 ? -90.593 23.627 90.723 1.00 21.39 191 GLY A C 1
ATOM 1414 O O . GLY A 1 191 ? -90.494 24.467 91.609 1.00 21.60 191 GLY A O 1
ATOM 1415 N N . SER A 1 192 ? -90.034 22.434 90.839 1.00 21.53 192 SER A N 1
ATOM 1416 C CA . SER A 1 192 ? -89.323 22.012 92.040 1.00 20.72 192 SER A CA 1
ATOM 1417 C C . SER A 1 192 ? -88.589 20.699 91.760 1.00 21.11 192 SER A C 1
ATOM 1418 O O . SER A 1 192 ? -88.634 20.169 90.627 1.00 21.88 192 SER A O 1
ATOM 1421 N N . TRP A 1 193 ? -87.914 20.173 92.785 1.00 20.06 193 TRP A N 1
ATOM 1422 C CA . TRP A 1 193 ? -87.232 18.896 92.633 1.00 20.25 193 TRP A CA 1
ATOM 1423 C C . TRP A 1 193 ? -88.176 17.796 93.118 1.00 21.57 193 TRP A C 1
ATOM 1424 O O . TRP A 1 193 ? -87.792 16.634 93.258 1.00 24.55 193 TRP A O 1
ATOM 1435 N N . GLY A 1 194 ? -89.433 18.158 93.356 1.00 22.60 194 GLY A N 1
ATOM 1436 C CA . GLY A 1 194 ? -90.420 17.189 93.816 1.00 23.47 194 GLY A CA 1
ATOM 1437 C C . GLY A 1 194 ? -90.767 17.301 95.290 1.00 24.09 194 GLY A C 1
ATOM 1438 O O . GLY A 1 194 ? -90.523 18.331 95.911 1.00 24.78 194 GLY A O 1
ATOM 1439 N N . ASN A 1 195 ? -91.316 16.227 95.857 1.00 24.15 195 ASN A N 1
ATOM 1440 C CA . ASN A 1 195 ? -91.714 16.202 97.278 1.00 24.08 195 ASN A CA 1
ATOM 1441 C C . ASN A 1 195 ? -91.138 14.967 97.950 1.00 23.71 195 ASN A C 1
ATOM 1442 O O . ASN A 1 195 ? -91.061 13.901 97.334 1.00 24.89 195 ASN A O 1
ATOM 1447 N N . LEU A 1 196 ? -90.728 15.104 99.207 1.00 22.15 196 LEU A N 1
ATOM 1448 C CA . LEU A 1 196 ? -90.191 13.968 99.945 1.00 21.41 196 LEU A CA 1
ATOM 1449 C C . LEU A 1 196 ? -91.232 13.556 100.996 1.00 22.14 196 LEU A C 1
ATOM 1450 O O . LEU A 1 196 ? -91.571 14.336 101.885 1.00 23.21 196 LEU A O 1
ATOM 1455 N N . MET A 1 197 ? -91.749 12.338 100.878 1.00 22.75 197 MET A N 1
ATOM 1456 C CA . MET A 1 197 ? -92.737 11.797 101.795 1.00 22.87 197 MET A CA 1
ATOM 1457 C C . MET A 1 197 ? -92.047 10.965 102.866 1.00 23.70 197 MET A C 1
ATOM 1458 O O . MET A 1 197 ? -91.281 10.045 102.562 1.00 22.94 197 MET A O 1
ATOM 1463 N N . LEU A 1 198 ? -92.337 11.296 104.121 1.00 24.44 198 LEU A N 1
ATOM 1464 C CA . LEU A 1 198 ? -91.774 10.596 105.276 1.00 24.41 198 LEU A CA 1
ATOM 1465 C C . LEU A 1 198 ? -92.780 9.772 106.096 1.00 24.07 198 LEU A C 1
ATOM 1466 O O . LEU A 1 198 ? -93.878 10.216 106.389 1.00 24.37 198 LEU A O 1
ATOM 1471 N N . ILE A 1 199 ? -92.392 8.554 106.463 1.00 24.69 199 ILE A N 1
ATOM 1472 C CA . ILE A 1 199 ? -93.255 7.663 107.290 1.00 24.32 199 ILE A CA 1
ATOM 1473 C C . ILE A 1 199 ? -92.367 6.986 108.366 1.00 24.34 199 ILE A C 1
ATOM 1474 O O . ILE A 1 199 ? -91.474 6.203 108.047 1.00 23.45 199 ILE A O 1
ATOM 1479 N N . PRO A 1 200 ? -92.621 7.279 109.654 1.00 24.43 200 PRO A N 1
ATOM 1480 C CA . PRO A 1 200 ? -91.850 6.646 110.728 1.00 25.61 200 PRO A CA 1
ATOM 1481 C C . PRO A 1 200 ? -92.341 5.229 110.952 1.00 26.99 200 PRO A C 1
ATOM 1482 O O . PRO A 1 200 ? -93.526 4.939 110.753 1.00 26.78 200 PRO A O 1
ATOM 1486 N N . SER A 1 201 ? -91.457 4.341 111.391 1.00 28.49 201 SER A N 1
ATOM 1487 C CA . SER A 1 201 ? -91.828 2.951 111.660 1.00 30.00 201 SER A CA 1
ATOM 1488 C C . SER A 1 201 ? -91.215 2.505 112.989 1.00 30.96 201 SER A C 1
ATOM 1489 O O . SER A 1 201 ? -90.048 2.777 113.269 1.00 30.33 201 SER A O 1
ATOM 1492 N N . LEU A 1 202 ? -92.021 1.830 113.805 1.00 32.44 202 LEU A N 1
ATOM 1493 C CA . LEU A 1 202 ? -91.592 1.328 115.117 1.00 33.68 202 LEU A CA 1
ATOM 1494 C C . LEU A 1 202 ? -91.859 -0.170 115.303 1.00 34.48 202 LEU A C 1
ATOM 1495 O O . LEU A 1 202 ? -92.925 -0.669 114.932 1.00 34.84 202 LEU A O 1
ATOM 1500 N N . SER A 1 203 ? -90.892 -0.882 115.876 1.00 35.42 203 SER A N 1
ATOM 1501 C CA . SER A 1 203 ? -91.042 -2.311 116.111 1.00 37.02 203 SER A CA 1
ATOM 1502 C C . SER A 1 203 ? -91.750 -2.498 117.463 1.00 39.12 203 SER A C 1
ATOM 1503 O O . SER A 1 203 ? -92.477 -3.479 117.663 1.00 39.26 203 SER A O 1
ATOM 1506 N N . VAL A 1 204 ? -91.530 -1.562 118.390 1.00 40.97 204 VAL A N 1
ATOM 1507 C CA . VAL A 1 204 ? -92.125 -1.618 119.724 1.00 43.37 204 VAL A CA 1
ATOM 1508 C C . VAL A 1 204 ? -93.369 -0.722 119.756 1.00 45.00 204 VAL A C 1
ATOM 1509 O O . VAL A 1 204 ? -93.528 0.154 118.910 1.00 45.37 204 VAL A O 1
ATOM 1513 N N . ASP A 1 205 ? -94.245 -0.946 120.731 1.00 47.17 205 ASP A N 1
ATOM 1514 C CA . ASP A 1 205 ? -95.470 -0.164 120.869 1.00 49.03 205 ASP A CA 1
ATOM 1515 C C . ASP A 1 205 ? -95.344 0.785 122.075 1.00 50.02 205 ASP A C 1
ATOM 1516 O O . ASP A 1 205 ? -95.184 0.352 123.227 1.00 49.81 205 ASP A O 1
ATOM 1521 N N . SER A 1 206 ? -95.394 2.087 121.811 1.00 50.91 206 SER A N 1
ATOM 1522 C CA . SER A 1 206 ? -95.306 3.097 122.874 1.00 51.24 206 SER A CA 1
ATOM 1523 C C . SER A 1 206 ? -96.723 3.529 123.285 1.00 51.41 206 SER A C 1
ATOM 1524 O O . SER A 1 206 ? -97.619 3.686 122.421 1.00 51.48 206 SER A O 1
ATOM 1527 N N . ALA A 1 207 ? -96.923 3.717 124.592 1.00 51.56 207 ALA A N 1
ATOM 1528 C CA . ALA A 1 207 ? -98.226 4.117 125.133 1.00 51.18 207 ALA A CA 1
ATOM 1529 C C . ALA A 1 207 ? -98.533 5.581 124.803 1.00 51.09 207 ALA A C 1
ATOM 1530 O O . ALA A 1 207 ? -99.710 5.952 124.590 1.00 50.98 207 ALA A O 1
ATOM 1532 N N . ILE A 1 208 ? -97.484 6.415 124.772 1.00 50.49 208 ILE A N 1
ATOM 1533 C CA . ILE A 1 208 ? -97.656 7.850 124.465 1.00 48.71 208 ILE A CA 1
ATOM 1534 C C . ILE A 1 208 ? -97.179 8.175 123.040 1.00 47.59 208 ILE A C 1
ATOM 1535 O O . ILE A 1 208 ? -96.042 7.830 122.665 1.00 47.78 208 ILE A O 1
ATOM 1540 N N . PRO A 1 209 ? -98.041 8.849 122.236 1.00 46.00 209 PRO A N 1
ATOM 1541 C CA . PRO A 1 209 ? -97.666 9.227 120.865 1.00 44.44 209 PRO A CA 1
ATOM 1542 C C . PRO A 1 209 ? -96.669 10.376 120.875 1.00 43.33 209 PRO A C 1
ATOM 1543 O O . PRO A 1 209 ? -96.952 11.452 121.416 1.00 44.12 209 PRO A O 1
ATOM 1547 N N . PHE A 1 210 ? -95.494 10.143 120.297 1.00 41.66 210 PHE A N 1
ATOM 1548 C CA . PHE A 1 210 ? -94.454 11.165 120.257 1.00 40.30 210 PHE A CA 1
ATOM 1549 C C . PHE A 1 210 ? -94.220 11.740 118.846 1.00 38.90 210 PHE A C 1
ATOM 1550 O O . PHE A 1 210 ? -94.584 11.146 117.840 1.00 38.93 210 PHE A O 1
ATOM 1558 N N . ASP A 1 211 ? -93.595 12.908 118.792 1.00 37.37 211 ASP A N 1
ATOM 1559 C CA . ASP A 1 211 ? -93.310 13.585 117.531 1.00 35.77 211 ASP A CA 1
ATOM 1560 C C . ASP A 1 211 ? -91.821 13.637 117.192 1.00 34.38 211 ASP A C 1
ATOM 1561 O O . ASP A 1 211 ? -90.977 13.885 118.057 1.00 33.74 211 ASP A O 1
ATOM 1566 N N . PHE A 1 212 ? -91.508 13.417 115.920 1.00 32.73 212 PHE A N 1
ATOM 1567 C CA . PHE A 1 212 ? -90.127 13.486 115.442 1.00 30.24 212 PHE A CA 1
ATOM 1568 C C . PHE A 1 212 ? -89.826 14.935 115.051 1.00 29.28 212 PHE A C 1
ATOM 1569 O O . PHE A 1 212 ? -90.736 15.686 114.679 1.00 27.93 212 PHE A O 1
ATOM 1577 N N . GLN A 1 213 ? -88.556 15.330 115.139 1.00 29.67 213 GLN A N 1
ATOM 1578 C CA . GLN A 1 213 ? -88.124 16.681 114.766 1.00 29.82 213 GLN A CA 1
ATOM 1579 C C . GLN A 1 213 ? -87.270 16.527 113.521 1.00 28.97 213 GLN A C 1
ATOM 1580 O O . GLN A 1 213 ? -86.369 15.694 113.468 1.00 29.11 213 GLN A O 1
ATOM 1586 N N . LEU A 1 214 ? -87.558 17.337 112.514 1.00 28.61 214 LEU A N 1
ATOM 1587 C CA . LEU A 1 214 ? -86.841 17.279 111.234 1.00 28.59 214 LEU A CA 1
ATOM 1588 C C . LEU A 1 214 ? -85.986 18.504 110.901 1.00 28.59 214 LEU A C 1
ATOM 1589 O O . LEU A 1 214 ? -86.453 19.634 111.048 1.00 29.11 214 LEU A O 1
ATOM 1594 N N . SER A 1 215 ? -84.750 18.274 110.446 1.00 28.42 215 SER A N 1
ATOM 1595 C CA . SER A 1 215 ? -83.835 19.352 110.061 1.00 27.89 215 SER A CA 1
ATOM 1596 C C . SER A 1 215 ? -83.296 18.956 108.691 1.00 27.26 215 SER A C 1
ATOM 1597 O O . SER A 1 215 ? -82.940 17.803 108.442 1.00 27.25 215 SER A O 1
ATOM 1600 N N . CYS A 1 216 ? -83.247 19.927 107.792 1.00 26.67 216 CYS A N 1
ATOM 1601 C CA . CYS A 1 216 ? -82.797 19.711 106.415 1.00 25.69 216 CYS A CA 1
ATOM 1602 C C . CYS A 1 216 ? -81.625 20.582 105.970 1.00 24.27 216 CYS A C 1
ATOM 1603 O O . CYS A 1 216 ? -81.526 21.751 106.356 1.00 23.50 216 CYS A O 1
ATOM 1606 N N . TRP A 1 217 ? -80.753 20.002 105.146 1.00 23.06 217 TRP A N 1
ATOM 1607 C CA . TRP A 1 217 ? -79.609 20.714 104.597 1.00 21.75 217 TRP A CA 1
ATOM 1608 C C . TRP A 1 217 ? -79.690 20.525 103.087 1.00 21.10 217 TRP A C 1
ATOM 1609 O O . TRP A 1 217 ? -80.021 19.441 102.598 1.00 21.56 217 TRP A O 1
ATOM 1620 N N . VAL A 1 218 ? -79.420 21.591 102.347 1.00 19.66 218 VAL A N 1
ATOM 1621 C CA . VAL A 1 218 ? -79.457 21.543 100.890 1.00 18.40 218 VAL A CA 1
ATOM 1622 C C . VAL A 1 218 ? -78.189 22.036 100.190 1.00 17.08 218 VAL A C 1
ATOM 1623 O O . VAL A 1 218 ? -77.622 23.051 100.582 1.00 15.00 218 VAL A O 1
ATOM 1627 N N . ALA A 1 219 ? -77.770 21.303 99.154 1.00 17.47 219 ALA A N 1
ATOM 1628 C CA . ALA A 1 219 ? -76.623 21.666 98.313 1.00 17.69 219 ALA A CA 1
ATOM 1629 C C . ALA A 1 219 ? -77.045 21.462 96.847 1.00 17.30 219 ALA A C 1
ATOM 1630 O O . ALA A 1 219 ? -78.013 20.747 96.543 1.00 18.33 219 ALA A O 1
ATOM 1632 N N . PHE A 1 220 ? -76.326 22.111 95.943 1.00 16.55 220 PHE A N 1
ATOM 1633 C CA . PHE A 1 220 ? -76.639 22.042 94.527 1.00 16.74 220 PHE A CA 1
ATOM 1634 C C . PHE A 1 220 ? -75.476 21.638 93.604 1.00 16.06 220 PHE A C 1
ATOM 1635 O O . PHE A 1 220 ? -74.369 22.120 93.739 1.00 16.32 220 PHE A O 1
ATOM 1643 N N . GLY A 1 221 ? -75.767 20.765 92.649 1.00 15.83 221 GLY A N 1
ATOM 1644 C CA . GLY A 1 221 ? -74.779 20.299 91.692 1.00 15.53 221 GLY A CA 1
ATOM 1645 C C . GLY A 1 221 ? -75.098 20.881 90.325 1.00 16.06 221 GLY A C 1
ATOM 1646 O O . GLY A 1 221 ? -76.248 20.880 89.911 1.00 16.35 221 GLY A O 1
ATOM 1647 N N . ASN A 1 222 ? -74.080 21.384 89.624 1.00 16.31 222 ASN A N 1
ATOM 1648 C CA . ASN A 1 222 ? -74.226 21.990 88.297 1.00 16.91 222 ASN A CA 1
ATOM 1649 C C . ASN A 1 222 ? -75.196 23.157 88.380 1.00 16.95 222 ASN A C 1
ATOM 1650 O O . ASN A 1 222 ? -76.127 23.277 87.578 1.00 17.16 222 ASN A O 1
ATOM 1655 N N . PHE A 1 223 ? -74.957 24.030 89.350 1.00 16.25 223 PHE A N 1
ATOM 1656 C CA . PHE A 1 223 ? -75.800 25.197 89.556 1.00 16.80 223 PHE A CA 1
ATOM 1657 C C . PHE A 1 223 ? -75.744 26.225 88.443 1.00 16.50 223 PHE A C 1
ATOM 1658 O O . PHE A 1 223 ? -74.684 26.731 88.130 1.00 16.86 223 PHE A O 1
ATOM 1666 N N . LYS A 1 224 ? -76.907 26.517 87.864 1.00 16.65 224 LYS A N 1
ATOM 1667 C CA . LYS A 1 224 ? -77.055 27.502 86.798 1.00 16.13 224 LYS A CA 1
ATOM 1668 C C . LYS A 1 224 ? -78.153 28.480 87.232 1.00 16.16 224 LYS A C 1
ATOM 1669 O O . LYS A 1 224 ? -79.212 28.078 87.706 1.00 15.00 224 LYS A O 1
ATOM 1675 N N . ALA A 1 225 ? -77.891 29.769 87.064 1.00 16.77 225 ALA A N 1
ATOM 1676 C CA . ALA A 1 225 ? -78.835 30.812 87.441 1.00 15.82 225 ALA A CA 1
ATOM 1677 C C . ALA A 1 225 ? -79.066 31.806 86.310 1.00 15.34 225 ALA A C 1
ATOM 1678 O O . ALA A 1 225 ? -78.142 32.119 85.567 1.00 15.00 225 ALA A O 1
ATOM 1680 N N . TRP A 1 226 ? -80.292 32.321 86.218 1.00 15.25 226 TRP A N 1
ATOM 1681 C CA . TRP A 1 226 ? -80.674 33.281 85.177 1.00 15.30 226 TRP A CA 1
ATOM 1682 C C . TRP A 1 226 ? -81.443 34.487 85.730 1.00 15.89 226 TRP A C 1
ATOM 1683 O O . TRP A 1 226 ? -82.196 34.362 86.697 1.00 15.82 226 TRP A O 1
ATOM 1694 N N . VAL A 1 227 ? -81.256 35.634 85.076 1.00 16.98 227 VAL A N 1
ATOM 1695 C CA . VAL A 1 227 ? -81.923 36.882 85.406 1.00 15.87 227 VAL A CA 1
ATOM 1696 C C . VAL A 1 227 ? -81.765 37.275 86.870 1.00 16.31 227 VAL A C 1
ATOM 1697 O O . VAL A 1 227 ? -82.621 36.941 87.699 1.00 16.68 227 VAL A O 1
ATOM 1701 N N . PRO A 1 228 ? -80.662 37.973 87.199 1.00 16.17 228 PRO A N 1
ATOM 1702 C CA . PRO A 1 228 ? -80.347 38.402 88.568 1.00 15.00 228 PRO A CA 1
ATOM 1703 C C . PRO A 1 228 ? -81.403 39.290 89.226 1.00 15.76 228 PRO A C 1
ATOM 1704 O O . PRO A 1 228 ? -82.095 40.058 88.600 1.00 15.00 228 PRO A O 1
ATOM 1708 N N . ARG A 1 229 ? -81.514 39.152 90.532 1.00 18.05 229 ARG A N 1
ATOM 1709 C CA . ARG A 1 229 ? -82.475 39.939 91.336 1.00 19.47 229 ARG A CA 1
ATOM 1710 C C . ARG A 1 229 ? -81.723 40.642 92.488 1.00 18.96 229 ARG A C 1
ATOM 1711 O O . ARG A 1 229 ? -80.721 40.129 92.995 1.00 18.13 229 ARG A O 1
ATOM 1719 N N . PRO A 1 230 ? -82.214 41.818 92.925 1.00 19.00 230 PRO A N 1
ATOM 1720 C CA . PRO A 1 230 ? -81.590 42.576 94.028 1.00 20.05 230 PRO A CA 1
ATOM 1721 C C . PRO A 1 230 ? -81.501 41.760 95.331 1.00 21.14 230 PRO A C 1
ATOM 1722 O O . PRO A 1 230 ? -82.437 41.016 95.682 1.00 21.83 230 PRO A O 1
ATOM 1726 N N . PRO A 1 231 ? -80.393 41.898 96.074 1.00 21.11 231 PRO A N 1
ATOM 1727 C CA . PRO A 1 231 ? -80.217 41.194 97.356 1.00 21.68 231 PRO A CA 1
ATOM 1728 C C . PRO A 1 231 ? -81.258 41.661 98.401 1.00 22.90 231 PRO A C 1
ATOM 1729 O O . PRO A 1 231 ? -81.768 42.805 98.333 1.00 22.45 231 PRO A O 1
ATOM 1733 N N . PRO A 1 232 ? -81.567 40.806 99.399 1.00 23.62 232 PRO A N 1
ATOM 1734 C CA . PRO A 1 232 ? -82.537 41.153 100.451 1.00 24.62 232 PRO A CA 1
ATOM 1735 C C . PRO A 1 232 ? -81.953 42.166 101.429 1.00 26.49 232 PRO A C 1
ATOM 1736 O O . PRO A 1 232 ? -80.743 42.159 101.692 1.00 27.89 232 PRO A O 1
ATOM 1740 N N . PRO A 1 233 ? -82.796 43.064 101.966 1.00 27.63 233 PRO A N 1
ATOM 1741 C CA . PRO A 1 233 ? -82.328 44.096 102.909 1.00 27.74 233 PRO A CA 1
ATOM 1742 C C . PRO A 1 233 ? -81.943 43.527 104.290 1.00 28.53 233 PRO A C 1
ATOM 1743 O O . PRO A 1 233 ? -82.559 42.495 104.676 1.00 30.20 233 PRO A O 1
ATOM 1747 N N . ASN B 2 13 ? -61.188 23.304 92.101 1.00 21.18 13 ASN B N 1
ATOM 1748 C CA . ASN B 2 13 ? -60.641 24.053 93.264 1.00 21.83 13 ASN B CA 1
ATOM 1749 C C . ASN B 2 13 ? -61.553 23.989 94.486 1.00 21.19 13 ASN B C 1
ATOM 1750 O O . ASN B 2 13 ? -61.535 24.893 95.313 1.00 21.04 13 ASN B O 1
ATOM 1755 N N . VAL B 2 14 ? -62.362 22.935 94.580 1.00 21.00 14 VAL B N 1
ATOM 1756 C CA . VAL B 2 14 ? -63.252 22.734 95.724 1.00 20.79 14 VAL B CA 1
ATOM 1757 C C . VAL B 2 14 ? -63.222 21.276 96.169 1.00 19.99 14 VAL B C 1
ATOM 1758 O O . VAL B 2 14 ? -63.059 20.379 95.364 1.00 21.18 14 VAL B O 1
ATOM 1762 N N . THR B 2 15 ? -63.401 21.048 97.462 1.00 20.54 15 THR B N 1
ATOM 1763 C CA . THR B 2 15 ? -63.384 19.698 98.028 1.00 20.84 15 THR B CA 1
ATOM 1764 C C . THR B 2 15 ? -64.677 18.976 97.708 1.00 21.58 15 THR B C 1
ATOM 1765 O O . THR B 2 15 ? -64.726 17.752 97.640 1.00 20.08 15 THR B O 1
ATOM 1769 N N . THR B 2 16 ? -65.736 19.750 97.512 1.00 23.89 16 THR B N 1
ATOM 1770 C CA . THR B 2 16 ? -67.061 19.195 97.199 1.00 25.64 16 THR B CA 1
ATOM 1771 C C . THR B 2 16 ? -67.168 18.784 95.733 1.00 28.50 16 THR B C 1
ATOM 1772 O O . THR B 2 16 ? -66.350 19.180 94.889 1.00 27.84 16 THR B O 1
ATOM 1776 N N . ASP B 2 17 ? -68.165 17.958 95.435 1.00 32.04 17 ASP B N 1
ATOM 1777 C CA . ASP B 2 17 ? -68.396 17.533 94.054 1.00 35.25 17 ASP B CA 1
ATOM 1778 C C . ASP B 2 17 ? -69.450 18.445 93.438 1.00 35.57 17 ASP B C 1
ATOM 1779 O O . ASP B 2 17 ? -70.623 18.386 93.815 1.00 36.38 17 ASP B O 1
ATOM 1784 N N . VAL B 2 18 ? -69.041 19.294 92.499 1.00 35.74 18 VAL B N 1
ATOM 1785 C CA . VAL B 2 18 ? -69.963 20.230 91.832 1.00 36.33 18 VAL B CA 1
ATOM 1786 C C . VAL B 2 18 ? -70.726 19.539 90.696 1.00 37.08 18 VAL B C 1
ATOM 1787 O O . VAL B 2 18 ? -71.650 20.097 90.129 1.00 35.54 18 VAL B O 1
ATOM 1791 N N . GLY B 2 19 ? -70.337 18.309 90.385 1.00 39.47 19 GLY B N 1
ATOM 1792 C CA . GLY B 2 19 ? -70.971 17.567 89.309 1.00 42.38 19 GLY B CA 1
ATOM 1793 C C . GLY B 2 19 ? -70.127 17.640 88.043 1.00 44.77 19 GLY B C 1
ATOM 1794 O O . GLY B 2 19 ? -69.418 18.624 87.805 1.00 45.01 19 GLY B O 1
ATOM 1795 N N . ALA B 2 20 ? -70.168 16.590 87.225 1.00 47.57 20 ALA B N 1
ATOM 1796 C CA . ALA B 2 20 ? -69.374 16.547 85.982 1.00 50.25 20 ALA B CA 1
ATOM 1797 C C . ALA B 2 20 ? -70.215 17.090 84.805 1.00 52.33 20 ALA B C 1
ATOM 1798 O O . ALA B 2 20 ? -69.872 16.867 83.612 1.00 52.98 20 ALA B O 1
ATOM 1800 N N . ASN B 2 21 ? -71.308 17.801 85.140 1.00 53.68 21 ASN B N 1
ATOM 1801 C CA . ASN B 2 21 ? -72.211 18.404 84.135 1.00 54.42 21 ASN B CA 1
ATOM 1802 C C . ASN B 2 21 ? -72.846 17.338 83.235 1.00 54.37 21 ASN B C 1
ATOM 1803 O O . ASN B 2 21 ? -73.228 17.619 82.078 1.00 55.53 21 ASN B O 1
ATOM 1808 N N . GLY B 2 22 ? -72.971 16.122 83.766 1.00 53.30 22 GLY B N 1
ATOM 1809 C CA . GLY B 2 22 ? -73.564 15.034 82.999 1.00 50.68 22 GLY B CA 1
ATOM 1810 C C . GLY B 2 22 ? -73.545 13.696 83.743 1.00 48.46 22 GLY B C 1
ATOM 1811 O O . GLY B 2 22 ? -73.140 13.602 84.914 1.00 47.73 22 GLY B O 1
ATOM 1812 N N . TRP B 2 23 ? -73.946 12.644 83.034 1.00 46.33 23 TRP B N 1
ATOM 1813 C CA . TRP B 2 23 ? -73.996 11.282 83.567 1.00 43.69 23 TRP B CA 1
ATOM 1814 C C . TRP B 2 23 ? -72.775 10.443 83.157 1.00 43.46 23 TRP B C 1
ATOM 1815 O O . TRP B 2 23 ? -72.542 10.209 81.978 1.00 43.54 23 TRP B O 1
ATOM 1826 N N . ALA B 2 24 ? -72.001 9.999 84.140 1.00 43.13 24 ALA B N 1
ATOM 1827 C CA . ALA B 2 24 ? -70.821 9.192 83.879 1.00 42.74 24 ALA B CA 1
ATOM 1828 C C . ALA B 2 24 ? -70.988 7.766 84.448 1.00 42.85 24 ALA B C 1
ATOM 1829 O O . ALA B 2 24 ? -71.665 7.554 85.486 1.00 42.84 24 ALA B O 1
ATOM 1831 N N . PRO B 2 25 ? -70.367 6.770 83.772 1.00 42.51 25 PRO B N 1
ATOM 1832 C CA . PRO B 2 25 ? -70.454 5.362 84.210 1.00 41.38 25 PRO B CA 1
ATOM 1833 C C . PRO B 2 25 ? -69.855 5.067 85.575 1.00 39.97 25 PRO B C 1
ATOM 1834 O O . PRO B 2 25 ? -70.298 4.139 86.260 1.00 40.13 25 PRO B O 1
ATOM 1838 N N . THR B 2 26 ? -68.842 5.835 85.959 1.00 38.14 26 THR B N 1
ATOM 1839 C CA . THR B 2 26 ? -68.181 5.623 87.246 1.00 36.79 26 THR B CA 1
ATOM 1840 C C . THR B 2 26 ? -68.888 6.246 88.453 1.00 35.28 26 THR B C 1
ATOM 1841 O O . THR B 2 26 ? -68.481 6.027 89.600 1.00 35.14 26 THR B O 1
ATOM 1845 N N . VAL B 2 27 ? -69.944 7.010 88.200 1.00 33.52 27 VAL B N 1
ATOM 1846 C CA . VAL B 2 27 ? -70.685 7.675 89.268 1.00 31.68 27 VAL B CA 1
ATOM 1847 C C . VAL B 2 27 ? -71.538 6.694 90.070 1.00 30.92 27 VAL B C 1
ATOM 1848 O O . VAL B 2 27 ? -71.430 6.616 91.295 1.00 30.19 27 VAL B O 1
ATOM 1852 N N . SER B 2 28 ? -72.393 5.956 89.366 1.00 30.56 28 SER B N 1
ATOM 1853 C CA . SER B 2 28 ? -73.277 4.965 89.990 1.00 29.49 28 SER B CA 1
ATOM 1854 C C . SER B 2 28 ? -72.810 3.524 89.710 1.00 28.36 28 SER B C 1
ATOM 1855 O O . SER B 2 28 ? -72.921 3.026 88.580 1.00 28.34 28 SER B O 1
ATOM 1858 N N . THR B 2 29 ? -72.295 2.861 90.743 1.00 27.07 29 THR B N 1
ATOM 1859 C CA . THR B 2 29 ? -71.788 1.495 90.613 1.00 26.11 29 THR B CA 1
ATOM 1860 C C . THR B 2 29 ? -72.161 0.713 91.868 1.00 25.42 29 THR B C 1
ATOM 1861 O O . THR B 2 29 ? -72.495 1.318 92.896 1.00 25.66 29 THR B O 1
ATOM 1865 N N . GLY B 2 30 ? -72.073 -0.614 91.795 1.00 23.77 30 GLY B N 1
ATOM 1866 C CA . GLY B 2 30 ? -72.402 -1.446 92.940 1.00 23.16 30 GLY B CA 1
ATOM 1867 C C . GLY B 2 30 ? -71.362 -1.412 94.057 1.00 22.19 30 GLY B C 1
ATOM 1868 O O . GLY B 2 30 ? -71.578 -1.993 95.147 1.00 23.29 30 GLY B O 1
ATOM 1869 N N . LEU B 2 31 ? -70.228 -0.758 93.796 1.00 19.99 31 LEU B N 1
ATOM 1870 C CA . LEU B 2 31 ? -69.161 -0.638 94.790 1.00 18.75 31 LEU B CA 1
ATOM 1871 C C . LEU B 2 31 ? -69.121 0.748 95.442 1.00 17.35 31 LEU B C 1
ATOM 1872 O O . LEU B 2 31 ? -68.715 0.889 96.590 1.00 15.00 31 LEU B O 1
ATOM 1877 N N . GLY B 2 32 ? -69.543 1.764 94.698 1.00 18.01 32 GLY B N 1
ATOM 1878 C CA . GLY B 2 32 ? -69.559 3.126 95.208 1.00 19.73 32 GLY B CA 1
ATOM 1879 C C . GLY B 2 32 ? -70.582 4.008 94.512 1.00 20.51 32 GLY B C 1
ATOM 1880 O O . GLY B 2 32 ? -70.913 3.799 93.352 1.00 21.67 32 GLY B O 1
ATOM 1881 N N . ASP B 2 33 ? -71.095 5.002 95.224 1.00 20.83 33 ASP B N 1
ATOM 1882 C CA . ASP B 2 33 ? -72.085 5.923 94.653 1.00 22.76 33 ASP B CA 1
ATOM 1883 C C . ASP B 2 33 ? -71.720 7.405 94.856 1.00 23.00 33 ASP B C 1
ATOM 1884 O O . ASP B 2 33 ? -71.247 7.831 95.931 1.00 23.86 33 ASP B O 1
ATOM 1889 N N . GLY B 2 34 ? -71.945 8.193 93.813 1.00 22.22 34 GLY B N 1
ATOM 1890 C CA . GLY B 2 34 ? -71.654 9.615 93.880 1.00 20.58 34 GLY B CA 1
ATOM 1891 C C . GLY B 2 34 ? -72.956 10.370 93.622 1.00 19.09 34 GLY B C 1
ATOM 1892 O O . GLY B 2 34 ? -73.984 9.741 93.402 1.00 19.92 34 GLY B O 1
ATOM 1893 N N . PRO B 2 35 ? -72.962 11.712 93.650 1.00 18.36 35 PRO B N 1
ATOM 1894 C CA . PRO B 2 35 ? -74.171 12.501 93.405 1.00 17.95 35 PRO B CA 1
ATOM 1895 C C . PRO B 2 35 ? -74.612 12.409 91.962 1.00 18.27 35 PRO B C 1
ATOM 1896 O O . PRO B 2 35 ? -73.839 12.703 91.072 1.00 19.16 35 PRO B O 1
ATOM 1900 N N . VAL B 2 36 ? -75.850 11.975 91.732 1.00 18.58 36 VAL B N 1
ATOM 1901 C CA . VAL B 2 36 ? -76.388 11.853 90.371 1.00 18.45 36 VAL B CA 1
ATOM 1902 C C . VAL B 2 36 ? -76.693 13.213 89.715 1.00 19.10 36 VAL B C 1
ATOM 1903 O O . VAL B 2 36 ? -77.156 14.162 90.342 1.00 18.02 36 VAL B O 1
ATOM 1907 N N . SER B 2 37 ? -76.414 13.284 88.425 1.00 18.67 37 SER B N 1
ATOM 1908 C CA . SER B 2 37 ? -76.628 14.496 87.657 1.00 20.69 37 SER B CA 1
ATOM 1909 C C . SER B 2 37 ? -77.484 14.254 86.406 1.00 21.02 37 SER B C 1
ATOM 1910 O O . SER B 2 37 ? -77.539 13.147 85.878 1.00 21.85 37 SER B O 1
ATOM 1913 N N . ALA B 2 38 ? -78.147 15.306 85.942 1.00 21.63 38 ALA B N 1
ATOM 1914 C CA . ALA B 2 38 ? -78.995 15.235 84.764 1.00 20.94 38 ALA B CA 1
ATOM 1915 C C . ALA B 2 38 ? -78.240 15.708 83.529 1.00 20.37 38 ALA B C 1
ATOM 1916 O O . ALA B 2 38 ? -77.462 16.658 83.599 1.00 20.83 38 ALA B O 1
ATOM 1918 N N . SER B 2 39 ? -78.488 15.043 82.406 1.00 19.61 39 SER B N 1
ATOM 1919 C CA . SER B 2 39 ? -77.860 15.395 81.138 1.00 19.93 39 SER B CA 1
ATOM 1920 C C . SER B 2 39 ? -78.803 16.246 80.296 1.00 19.65 39 SER B C 1
ATOM 1921 O O . SER B 2 39 ? -79.985 16.328 80.574 1.00 18.95 39 SER B O 1
ATOM 1924 N N . ALA B 2 40 ? -78.270 16.880 79.259 1.00 20.43 40 ALA B N 1
ATOM 1925 C CA . ALA B 2 40 ? -79.064 17.733 78.377 1.00 21.07 40 ALA B CA 1
ATOM 1926 C C . ALA B 2 40 ? -79.922 16.889 77.440 1.00 21.92 40 ALA B C 1
ATOM 1927 O O . ALA B 2 40 ? -79.419 15.945 76.793 1.00 22.13 40 ALA B O 1
ATOM 1929 N N . ASP B 2 41 ? -81.207 17.237 77.360 1.00 21.94 41 ASP B N 1
ATOM 1930 C CA . ASP B 2 41 ? -82.143 16.519 76.496 1.00 21.67 41 ASP B CA 1
ATOM 1931 C C . ASP B 2 41 ? -82.001 16.970 75.034 1.00 21.31 41 ASP B C 1
ATOM 1932 O O . ASP B 2 41 ? -82.244 18.123 74.708 1.00 21.48 41 ASP B O 1
ATOM 1937 N N . SER B 2 42 ? -81.614 16.048 74.160 1.00 21.26 42 SER B N 1
ATOM 1938 C CA . SER B 2 42 ? -81.441 16.336 72.741 1.00 22.22 42 SER B CA 1
ATOM 1939 C C . SER B 2 42 ? -82.783 16.107 72.056 1.00 21.30 42 SER B C 1
ATOM 1940 O O . SER B 2 42 ? -83.214 14.982 71.830 1.00 20.41 42 SER B O 1
ATOM 1943 N N . LEU B 2 43 ? -83.428 17.207 71.693 1.00 21.81 43 LEU B N 1
ATOM 1944 C CA . LEU B 2 43 ? -84.787 17.188 71.087 1.00 20.94 43 LEU B CA 1
ATOM 1945 C C . LEU B 2 43 ? -84.844 17.880 69.720 1.00 21.01 43 LEU B C 1
ATOM 1946 O O . LEU B 2 43 ? -84.178 18.893 69.499 1.00 20.08 43 LEU B O 1
ATOM 1951 N N . PRO B 2 44 ? -85.678 17.325 68.803 1.00 20.82 44 PRO B N 1
ATOM 1952 C CA . PRO B 2 44 ? -85.857 17.953 67.477 1.00 19.34 44 PRO B CA 1
ATOM 1953 C C . PRO B 2 44 ? -87.086 18.796 67.521 1.00 19.30 44 PRO B C 1
ATOM 1954 O O . PRO B 2 44 ? -87.919 18.622 68.404 1.00 18.52 44 PRO B O 1
ATOM 1958 N N . GLY B 2 45 ? -87.223 19.716 66.581 1.00 19.43 45 GLY B N 1
ATOM 1959 C CA . GLY B 2 45 ? -88.390 20.583 66.556 1.00 18.69 45 GLY B CA 1
ATOM 1960 C C . GLY B 2 45 ? -88.114 21.952 65.948 1.00 19.53 45 GLY B C 1
ATOM 1961 O O . GLY B 2 45 ? -87.023 22.226 65.473 1.00 19.09 45 GLY B O 1
ATOM 1962 N N . ARG B 2 46 ? -89.111 22.829 65.987 1.00 20.44 46 ARG B N 1
ATOM 1963 C CA . ARG B 2 46 ? -89.004 24.188 65.447 1.00 20.84 46 ARG B CA 1
ATOM 1964 C C . ARG B 2 46 ? -88.239 25.077 66.420 1.00 21.33 46 ARG B C 1
ATOM 1965 O O . ARG B 2 46 ? -88.452 25.018 67.629 1.00 21.36 46 ARG B O 1
ATOM 1973 N N . SER B 2 47 ? -87.354 25.910 65.888 1.00 22.55 47 SER B N 1
ATOM 1974 C CA . SER B 2 47 ? -86.557 26.808 66.722 1.00 23.18 47 SER B CA 1
ATOM 1975 C C . SER B 2 47 ? -87.372 27.971 67.256 1.00 22.65 47 SER B C 1
ATOM 1976 O O . SER B 2 47 ? -87.986 28.720 66.474 1.00 23.96 47 SER B O 1
ATOM 1979 N N . GLY B 2 48 ? -87.390 28.108 68.580 1.00 21.66 48 GLY B N 1
ATOM 1980 C CA . GLY B 2 48 ? -88.142 29.182 69.209 1.00 18.88 48 GLY B CA 1
ATOM 1981 C C . GLY B 2 48 ? -87.609 29.524 70.581 1.00 18.01 48 GLY B C 1
ATOM 1982 O O . GLY B 2 48 ? -86.444 29.280 70.866 1.00 18.98 48 GLY B O 1
ATOM 1983 N N . GLY B 2 49 ? -88.453 30.089 71.433 1.00 17.43 49 GLY B N 1
ATOM 1984 C CA . GLY B 2 49 ? -88.018 30.456 72.773 1.00 16.88 49 GLY B CA 1
ATOM 1985 C C . GLY B 2 49 ? -87.360 31.822 72.874 1.00 17.26 49 GLY B C 1
ATOM 1986 O O . GLY B 2 49 ? -87.901 32.773 73.442 1.00 18.85 49 GLY B O 1
ATOM 1987 N N . ALA B 2 50 ? -86.174 31.926 72.302 1.00 17.34 50 ALA B N 1
ATOM 1988 C CA . ALA B 2 50 ? -85.412 33.175 72.314 1.00 17.69 50 ALA B CA 1
ATOM 1989 C C . ALA B 2 50 ? -85.922 34.193 71.282 1.00 18.44 50 ALA B C 1
ATOM 1990 O O . ALA B 2 50 ? -85.949 33.906 70.082 1.00 19.50 50 ALA B O 1
ATOM 1992 N N . SER B 2 51 ? -86.308 35.376 71.753 1.00 17.61 51 SER B N 1
ATOM 1993 C CA . SER B 2 51 ? -86.828 36.412 70.883 1.00 17.43 51 SER B CA 1
ATOM 1994 C C . SER B 2 51 ? -85.706 37.068 70.090 1.00 18.20 51 SER B C 1
ATOM 1995 O O . SER B 2 51 ? -84.579 37.122 70.543 1.00 17.57 51 SER B O 1
ATOM 1998 N N . SER B 2 52 ? -86.047 37.565 68.905 1.00 19.48 52 SER B N 1
ATOM 1999 C CA . SER B 2 52 ? -85.116 38.219 67.991 1.00 21.39 52 SER B CA 1
ATOM 2000 C C . SER B 2 52 ? -84.075 37.277 67.368 1.00 22.06 52 SER B C 1
ATOM 2001 O O . SER B 2 52 ? -83.272 37.688 66.528 1.00 22.37 52 SER B O 1
ATOM 2004 N N . GLU B 2 53 ? -84.092 36.014 67.779 1.00 22.52 53 GLU B N 1
ATOM 2005 C CA . GLU B 2 53 ? -83.158 35.012 67.254 1.00 24.26 53 GLU B CA 1
ATOM 2006 C C . GLU B 2 53 ? -83.883 33.784 66.663 1.00 24.45 53 GLU B C 1
ATOM 2007 O O . GLU B 2 53 ? -83.341 33.064 65.828 1.00 25.12 53 GLU B O 1
ATOM 2013 N N . LYS B 2 54 ? -85.127 33.564 67.069 1.00 25.28 54 LYS B N 1
ATOM 2014 C CA . LYS B 2 54 ? -85.921 32.434 66.589 1.00 25.89 54 LYS B CA 1
ATOM 2015 C C . LYS B 2 54 ? -86.236 32.616 65.111 1.00 28.46 54 LYS B C 1
ATOM 2016 O O . LYS B 2 54 ? -86.529 33.724 64.650 1.00 28.29 54 LYS B O 1
ATOM 2022 N N . THR B 2 55 ? -86.179 31.517 64.371 1.00 31.52 55 THR B N 1
ATOM 2023 C CA . THR B 2 55 ? -86.436 31.539 62.931 1.00 33.71 55 THR B CA 1
ATOM 2024 C C . THR B 2 55 ? -87.419 30.433 62.513 1.00 34.24 55 THR B C 1
ATOM 2025 O O . THR B 2 55 ? -88.278 30.638 61.648 1.00 34.94 55 THR B O 1
ATOM 2029 N N . LYS B 2 64 ? -91.382 12.124 58.171 1.00 49.17 64 LYS B N 1
ATOM 2030 C CA . LYS B 2 64 ? -91.948 10.881 58.697 1.00 48.51 64 LYS B CA 1
ATOM 2031 C C . LYS B 2 64 ? -91.517 10.666 60.158 1.00 47.79 64 LYS B C 1
ATOM 2032 O O . LYS B 2 64 ? -90.321 10.714 60.495 1.00 47.67 64 LYS B O 1
ATOM 2038 N N . VAL B 2 65 ? -92.496 10.437 61.025 1.00 46.80 65 VAL B N 1
ATOM 2039 C CA . VAL B 2 65 ? -92.235 10.198 62.442 1.00 45.77 65 VAL B CA 1
ATOM 2040 C C . VAL B 2 65 ? -92.347 8.684 62.753 1.00 45.46 65 VAL B C 1
ATOM 2041 O O . VAL B 2 65 ? -93.370 8.028 62.448 1.00 44.84 65 VAL B O 1
ATOM 2045 N N . GLY B 2 66 ? -91.291 8.141 63.355 1.00 44.93 66 GLY B N 1
ATOM 2046 C CA . GLY B 2 66 ? -91.289 6.736 63.730 1.00 44.28 66 GLY B CA 1
ATOM 2047 C C . GLY B 2 66 ? -90.686 6.505 65.110 1.00 43.37 66 GLY B C 1
ATOM 2048 O O . GLY B 2 66 ? -89.700 7.160 65.491 1.00 43.25 66 GLY B O 1
ATOM 2049 N N . SER B 2 67 ? -91.279 5.584 65.871 1.00 42.46 67 SER B N 1
ATOM 2050 C CA . SER B 2 67 ? -90.798 5.264 67.222 1.00 41.46 67 SER B CA 1
ATOM 2051 C C . SER B 2 67 ? -89.508 4.437 67.133 1.00 40.92 67 SER B C 1
ATOM 2052 O O . SER B 2 67 ? -89.339 3.599 66.230 1.00 40.86 67 SER B O 1
ATOM 2055 N N . ARG B 2 68 ? -88.607 4.674 68.080 1.00 40.37 68 ARG B N 1
ATOM 2056 C CA . ARG B 2 68 ? -87.330 3.974 68.116 1.00 40.15 68 ARG B CA 1
ATOM 2057 C C . ARG B 2 68 ? -87.272 2.697 68.960 1.00 37.97 68 ARG B C 1
ATOM 2058 O O . ARG B 2 68 ? -86.264 2.441 69.627 1.00 39.09 68 ARG B O 1
ATOM 2066 N N . PHE B 2 69 ? -88.356 1.927 68.961 1.00 34.90 69 PHE B N 1
ATOM 2067 C CA . PHE B 2 69 ? -88.411 0.663 69.694 1.00 31.17 69 PHE B CA 1
ATOM 2068 C C . PHE B 2 69 ? -89.381 -0.294 69.012 1.00 30.39 69 PHE B C 1
ATOM 2069 O O . PHE B 2 69 ? -90.438 0.114 68.524 1.00 29.88 69 PHE B O 1
ATOM 2077 N N . SER B 2 70 ? -88.985 -1.563 68.936 1.00 29.03 70 SER B N 1
ATOM 2078 C CA . SER B 2 70 ? -89.787 -2.599 68.288 1.00 27.93 70 SER B CA 1
ATOM 2079 C C . SER B 2 70 ? -90.990 -3.037 69.117 1.00 26.06 70 SER B C 1
ATOM 2080 O O . SER B 2 70 ? -90.911 -3.091 70.341 1.00 26.24 70 SER B O 1
ATOM 2083 N N . LYS B 2 71 ? -92.091 -3.342 68.436 1.00 23.78 71 LYS B N 1
ATOM 2084 C CA . LYS B 2 71 ? -93.315 -3.779 69.089 1.00 22.83 71 LYS B CA 1
ATOM 2085 C C . LYS B 2 71 ? -93.354 -5.303 69.120 1.00 22.56 71 LYS B C 1
ATOM 2086 O O . LYS B 2 71 ? -92.771 -5.957 68.261 1.00 22.60 71 LYS B O 1
ATOM 2092 N N . TRP B 2 72 ? -94.064 -5.869 70.093 1.00 22.06 72 TRP B N 1
ATOM 2093 C CA . TRP B 2 72 ? -94.141 -7.330 70.237 1.00 20.45 72 TRP B CA 1
ATOM 2094 C C . TRP B 2 72 ? -95.006 -7.999 69.171 1.00 19.78 72 TRP B C 1
ATOM 2095 O O . TRP B 2 72 ? -94.828 -9.186 68.880 1.00 19.31 72 TRP B O 1
ATOM 2106 N N . TRP B 2 73 ? -95.911 -7.228 68.576 1.00 19.46 73 TRP B N 1
ATOM 2107 C CA . TRP B 2 73 ? -96.811 -7.754 67.555 1.00 20.25 73 TRP B CA 1
ATOM 2108 C C . TRP B 2 73 ? -96.282 -7.547 66.134 1.00 22.40 73 TRP B C 1
ATOM 2109 O O . TRP B 2 73 ? -96.767 -8.172 65.171 1.00 21.30 73 TRP B O 1
ATOM 2120 N N . GLU B 2 74 ? -95.286 -6.672 66.008 1.00 24.73 74 GLU B N 1
ATOM 2121 C CA . GLU B 2 74 ? -94.692 -6.375 64.702 1.00 27.35 74 GLU B CA 1
ATOM 2122 C C . GLU B 2 74 ? -93.485 -7.267 64.423 1.00 28.73 74 GLU B C 1
ATOM 2123 O O . GLU B 2 74 ? -92.718 -7.578 65.331 1.00 29.46 74 GLU B O 1
ATOM 2129 N N . PRO B 2 75 ? -93.291 -7.671 63.152 1.00 30.03 75 PRO B N 1
ATOM 2130 C CA . PRO B 2 75 ? -92.139 -8.520 62.790 1.00 31.47 75 PRO B CA 1
ATOM 2131 C C . PRO B 2 75 ? -90.841 -7.759 62.902 1.00 32.77 75 PRO B C 1
ATOM 2132 O O . PRO B 2 75 ? -89.757 -8.345 62.980 1.00 34.92 75 PRO B O 1
ATOM 2136 N N . ALA B 2 112 ? -68.349 51.201 74.631 1.00 57.04 112 ALA B N 1
ATOM 2137 C CA . ALA B 2 112 ? -68.818 51.106 76.034 1.00 56.43 112 ALA B CA 1
ATOM 2138 C C . ALA B 2 112 ? -69.869 52.191 76.323 1.00 55.40 112 ALA B C 1
ATOM 2139 O O . ALA B 2 112 ? -69.688 53.355 75.953 1.00 54.89 112 ALA B O 1
ATOM 2141 N N . PRO B 2 113 ? -70.962 51.823 77.010 1.00 54.23 113 PRO B N 1
ATOM 2142 C CA . PRO B 2 113 ? -72.010 52.796 77.344 1.00 53.63 113 PRO B CA 1
ATOM 2143 C C . PRO B 2 113 ? -71.480 53.905 78.271 1.00 52.80 113 PRO B C 1
ATOM 2144 O O . PRO B 2 113 ? -71.773 55.104 78.097 1.00 53.14 113 PRO B O 1
ATOM 2148 N N . SER B 2 114 ? -70.726 53.495 79.288 1.00 50.75 114 SER B N 1
ATOM 2149 C CA . SER B 2 114 ? -70.158 54.435 80.262 1.00 47.03 114 SER B CA 1
ATOM 2150 C C . SER B 2 114 ? -68.636 54.412 80.129 1.00 44.20 114 SER B C 1
ATOM 2151 O O . SER B 2 114 ? -67.975 53.415 80.445 1.00 43.04 114 SER B O 1
ATOM 2154 N N . SER B 2 115 ? -68.085 55.523 79.654 1.00 41.25 115 SER B N 1
ATOM 2155 C CA . SER B 2 115 ? -66.637 55.653 79.480 1.00 37.80 115 SER B CA 1
ATOM 2156 C C . SER B 2 115 ? -66.195 57.114 79.607 1.00 34.90 115 SER B C 1
ATOM 2157 O O . SER B 2 115 ? -66.881 58.019 79.115 1.00 33.54 115 SER B O 1
ATOM 2160 N N . THR B 2 116 ? -65.046 57.331 80.250 1.00 32.01 116 THR B N 1
ATOM 2161 C CA . THR B 2 116 ? -64.515 58.678 80.438 1.00 29.40 116 THR B CA 1
ATOM 2162 C C . THR B 2 116 ? -63.856 59.167 79.158 1.00 28.90 116 THR B C 1
ATOM 2163 O O . THR B 2 116 ? -63.633 60.371 78.990 1.00 29.05 116 THR B O 1
ATOM 2167 N N . ALA B 2 117 ? -63.555 58.238 78.247 1.00 28.25 117 ALA B N 1
ATOM 2168 C CA . ALA B 2 117 ? -62.918 58.589 76.969 1.00 28.73 117 ALA B CA 1
ATOM 2169 C C . ALA B 2 117 ? -63.989 59.190 76.049 1.00 28.87 117 ALA B C 1
ATOM 2170 O O . ALA B 2 117 ? -63.681 59.932 75.101 1.00 28.62 117 ALA B O 1
ATOM 2172 N N . ASN B 2 118 ? -65.257 58.858 76.323 1.00 29.55 118 ASN B N 1
ATOM 2173 C CA . ASN B 2 118 ? -66.391 59.377 75.535 1.00 28.79 118 ASN B CA 1
ATOM 2174 C C . ASN B 2 118 ? -67.469 59.965 76.461 1.00 27.11 118 ASN B C 1
ATOM 2175 O O . ASN B 2 118 ? -68.493 59.354 76.712 1.00 27.66 118 ASN B O 1
ATOM 2180 N N . PRO B 2 119 ? -67.240 61.163 76.997 1.00 25.55 119 PRO B N 1
ATOM 2181 C CA . PRO B 2 119 ? -68.229 61.795 77.883 1.00 24.72 119 PRO B CA 1
ATOM 2182 C C . PRO B 2 119 ? -69.420 62.361 77.085 1.00 24.11 119 PRO B C 1
ATOM 2183 O O . PRO B 2 119 ? -69.232 63.098 76.114 1.00 23.94 119 PRO B O 1
ATOM 2187 N N . GLN B 2 120 ? -70.636 62.032 77.496 1.00 23.51 120 GLN B N 1
ATOM 2188 C CA . GLN B 2 120 ? -71.819 62.536 76.837 1.00 23.36 120 GLN B CA 1
ATOM 2189 C C . GLN B 2 120 ? -72.266 63.883 77.461 1.00 23.07 120 GLN B C 1
ATOM 2190 O O . GLN B 2 120 ? -72.356 64.030 78.695 1.00 22.00 120 GLN B O 1
ATOM 2196 N N . PRO B 2 121 ? -72.518 64.889 76.610 1.00 22.54 121 PRO B N 1
ATOM 2197 C CA . PRO B 2 121 ? -72.911 66.220 77.093 1.00 22.44 121 PRO B CA 1
ATOM 2198 C C . PRO B 2 121 ? -74.269 66.323 77.817 1.00 21.90 121 PRO B C 1
ATOM 2199 O O . PRO B 2 121 ? -75.056 65.382 77.859 1.00 21.37 121 PRO B O 1
ATOM 2203 N N . SER B 2 122 ? -74.502 67.497 78.394 1.00 21.02 122 SER B N 1
ATOM 2204 C CA . SER B 2 122 ? -75.740 67.776 79.098 1.00 19.58 122 SER B CA 1
ATOM 2205 C C . SER B 2 122 ? -76.884 68.044 78.104 1.00 19.01 122 SER B C 1
ATOM 2206 O O . SER B 2 122 ? -76.731 67.885 76.905 1.00 17.35 122 SER B O 1
ATOM 2209 N N . LEU B 2 123 ? -78.034 68.454 78.625 1.00 19.51 123 LEU B N 1
ATOM 2210 C CA . LEU B 2 123 ? -79.216 68.731 77.812 1.00 19.85 123 LEU B CA 1
ATOM 2211 C C . LEU B 2 123 ? -79.043 69.859 76.810 1.00 20.13 123 LEU B C 1
ATOM 2212 O O . LEU B 2 123 ? -79.750 69.914 75.791 1.00 20.91 123 LEU B O 1
ATOM 2217 N N . ILE B 2 124 ? -78.108 70.758 77.101 1.00 20.20 124 ILE B N 1
ATOM 2218 C CA . ILE B 2 124 ? -77.859 71.925 76.246 1.00 20.12 124 ILE B CA 1
ATOM 2219 C C . ILE B 2 124 ? -77.348 71.645 74.851 1.00 19.71 124 ILE B C 1
ATOM 2220 O O . ILE B 2 124 ? -77.843 72.206 73.878 1.00 19.95 124 ILE B O 1
ATOM 2225 N N . ALA B 2 125 ? -76.361 70.768 74.777 1.00 19.43 125 ALA B N 1
ATOM 2226 C CA . ALA B 2 125 ? -75.726 70.416 73.530 1.00 18.06 125 ALA B CA 1
ATOM 2227 C C . ALA B 2 125 ? -76.538 69.506 72.636 1.00 18.56 125 ALA B C 1
ATOM 2228 O O . ALA B 2 125 ? -77.417 68.790 73.093 1.00 19.34 125 ALA B O 1
ATOM 2230 N N . LEU B 2 126 ? -76.252 69.569 71.340 1.00 18.69 126 LEU B N 1
ATOM 2231 C CA . LEU B 2 126 ? -76.928 68.705 70.349 1.00 18.35 126 LEU B CA 1
ATOM 2232 C C . LEU B 2 126 ? -76.287 67.288 70.324 1.00 17.31 126 LEU B C 1
ATOM 2233 O O . LEU B 2 126 ? -75.100 67.155 70.073 1.00 16.61 126 LEU B O 1
ATOM 2238 N N . ASN B 2 127 ? -77.074 66.260 70.612 1.00 18.35 127 ASN B N 1
ATOM 2239 C CA . ASN B 2 127 ? -76.647 64.908 70.627 1.00 18.39 127 ASN B CA 1
ATOM 2240 C C . ASN B 2 127 ? -77.876 64.033 70.359 1.00 18.20 127 ASN B C 1
ATOM 2241 O O . ASN B 2 127 ? -78.392 63.331 71.240 1.00 19.13 127 ASN B O 1
ATOM 2246 N N . PRO B 2 128 ? -78.372 64.086 69.108 1.00 18.20 128 PRO B N 1
ATOM 2247 C CA . PRO B 2 128 ? -79.587 63.351 68.734 1.00 17.66 128 PRO B CA 1
ATOM 2248 C C . PRO B 2 128 ? -79.461 61.824 68.486 1.00 17.59 128 PRO B C 1
ATOM 2249 O O . PRO B 2 128 ? -78.421 61.307 68.100 1.00 18.53 128 PRO B O 1
ATOM 2253 N N . SER B 2 129 ? -80.570 61.141 68.763 1.00 16.97 129 SER B N 1
ATOM 2254 C CA . SER B 2 129 ? -80.693 59.700 68.584 1.00 16.68 129 SER B CA 1
ATOM 2255 C C . SER B 2 129 ? -82.159 59.370 68.356 1.00 16.11 129 SER B C 1
ATOM 2256 O O . SER B 2 129 ? -83.028 60.208 68.560 1.00 15.00 129 SER B O 1
ATOM 2259 N N . ALA B 2 130 ? -82.439 58.154 67.906 1.00 16.97 130 ALA B N 1
ATOM 2260 C CA . ALA B 2 130 ? -83.820 57.749 67.608 1.00 16.83 130 ALA B CA 1
ATOM 2261 C C . ALA B 2 130 ? -84.084 56.271 67.845 1.00 17.02 130 ALA B C 1
ATOM 2262 O O . ALA B 2 130 ? -83.150 55.458 67.806 1.00 18.05 130 ALA B O 1
ATOM 2264 N N . THR B 2 131 ? -85.355 55.936 68.087 1.00 16.28 131 THR B N 1
ATOM 2265 C CA . THR B 2 131 ? -85.759 54.550 68.298 1.00 17.95 131 THR B CA 1
ATOM 2266 C C . THR B 2 131 ? -86.921 54.279 67.353 1.00 19.03 131 THR B C 1
ATOM 2267 O O . THR B 2 131 ? -87.918 54.987 67.356 1.00 20.82 131 THR B O 1
ATOM 2271 N N . GLN B 2 132 ? -86.780 53.253 66.522 1.00 18.90 132 GLN B N 1
ATOM 2272 C CA . GLN B 2 132 ? -87.817 52.891 65.549 1.00 17.92 132 GLN B CA 1
ATOM 2273 C C . GLN B 2 132 ? -88.306 51.435 65.684 1.00 17.64 132 GLN B C 1
ATOM 2274 O O . GLN B 2 132 ? -87.525 50.530 65.987 1.00 18.41 132 GLN B O 1
ATOM 2280 N N . SER B 2 133 ? -89.610 51.229 65.491 1.00 15.94 133 SER B N 1
ATOM 2281 C CA . SER B 2 133 ? -90.196 49.898 65.513 1.00 15.00 133 SER B CA 1
ATOM 2282 C C . SER B 2 133 ? -91.537 49.943 64.780 1.00 15.00 133 SER B C 1
ATOM 2283 O O . SER B 2 133 ? -92.421 50.686 65.172 1.00 15.00 133 SER B O 1
ATOM 2286 N N . GLY B 2 134 ? -91.668 49.166 63.706 1.00 15.00 134 GLY B N 1
ATOM 2287 C CA . GLY B 2 134 ? -92.893 49.154 62.927 1.00 16.15 134 GLY B CA 1
ATOM 2288 C C . GLY B 2 134 ? -92.953 50.475 62.172 1.00 17.65 134 GLY B C 1
ATOM 2289 O O . GLY B 2 134 ? -92.006 50.812 61.430 1.00 19.06 134 GLY B O 1
ATOM 2290 N N . ASN B 2 135 ? -94.048 51.224 62.320 1.00 17.57 135 ASN B N 1
ATOM 2291 C CA . ASN B 2 135 ? -94.176 52.512 61.637 1.00 18.35 135 ASN B CA 1
ATOM 2292 C C . ASN B 2 135 ? -94.064 53.644 62.652 1.00 17.89 135 ASN B C 1
ATOM 2293 O O . ASN B 2 135 ? -94.433 54.792 62.376 1.00 17.53 135 ASN B O 1
ATOM 2298 N N . ALA B 2 136 ? -93.533 53.315 63.826 1.00 16.27 136 ALA B N 1
ATOM 2299 C CA . ALA B 2 136 ? -93.362 54.271 64.916 1.00 17.28 136 ALA B CA 1
ATOM 2300 C C . ALA B 2 136 ? -91.929 54.735 65.114 1.00 17.45 136 ALA B C 1
ATOM 2301 O O . ALA B 2 136 ? -91.007 53.952 65.013 1.00 16.98 136 ALA B O 1
ATOM 2303 N N . SER B 2 137 ? -91.761 56.020 65.404 1.00 18.74 137 SER B N 1
ATOM 2304 C CA . SER B 2 137 ? -90.436 56.601 65.641 1.00 19.22 137 SER B CA 1
ATOM 2305 C C . SER B 2 137 ? -90.470 57.637 66.756 1.00 18.90 137 SER B C 1
ATOM 2306 O O . SER B 2 137 ? -91.422 58.413 66.858 1.00 18.74 137 SER B O 1
ATOM 2309 N N . ILE B 2 138 ? -89.444 57.638 67.602 1.00 18.27 138 ILE B N 1
ATOM 2310 C CA . ILE B 2 138 ? -89.361 58.605 68.696 1.00 18.80 138 ILE B CA 1
ATOM 2311 C C . ILE B 2 138 ? -87.975 59.265 68.631 1.00 18.76 138 ILE B C 1
ATOM 2312 O O . ILE B 2 138 ? -86.955 58.577 68.701 1.00 19.10 138 ILE B O 1
ATOM 2317 N N . LEU B 2 139 ? -87.946 60.588 68.488 1.00 17.45 139 LEU B N 1
ATOM 2318 C CA . LEU B 2 139 ? -86.706 61.346 68.390 1.00 16.49 139 LEU B CA 1
ATOM 2319 C C . LEU B 2 139 ? -86.336 62.098 69.659 1.00 16.73 139 LEU B C 1
ATOM 2320 O O . LEU B 2 139 ? -87.169 62.354 70.514 1.00 16.68 139 LEU B O 1
ATOM 2325 N N . THR B 2 140 ? -85.063 62.452 69.762 1.00 17.75 140 THR B N 1
ATOM 2326 C CA . THR B 2 140 ? -84.554 63.261 70.864 1.00 17.37 140 THR B CA 1
ATOM 2327 C C . THR B 2 140 ? -83.413 64.139 70.337 1.00 17.80 140 THR B C 1
ATOM 2328 O O . THR B 2 140 ? -82.789 63.832 69.312 1.00 18.84 140 THR B O 1
ATOM 2332 N N . GLY B 2 141 ? -83.154 65.249 71.011 1.00 18.34 141 GLY B N 1
ATOM 2333 C CA . GLY B 2 141 ? -82.083 66.130 70.569 1.00 17.78 141 GLY B CA 1
ATOM 2334 C C . GLY B 2 141 ? -80.923 66.221 71.546 1.00 17.83 141 GLY B C 1
ATOM 2335 O O . GLY B 2 141 ? -79.946 66.936 71.296 1.00 18.45 141 GLY B O 1
ATOM 2336 N N . SER B 2 142 ? -81.015 65.484 72.650 1.00 16.74 142 SER B N 1
ATOM 2337 C CA . SER B 2 142 ? -79.978 65.479 73.676 1.00 17.13 142 SER B CA 1
ATOM 2338 C C . SER B 2 142 ? -79.581 64.057 74.068 1.00 15.90 142 SER B C 1
ATOM 2339 O O . SER B 2 142 ? -80.165 63.103 73.605 1.00 15.61 142 SER B O 1
ATOM 2342 N N . THR B 2 143 ? -78.568 63.940 74.921 1.00 16.22 143 THR B N 1
ATOM 2343 C CA . THR B 2 143 ? -78.070 62.656 75.420 1.00 16.30 143 THR B CA 1
ATOM 2344 C C . THR B 2 143 ? -79.220 61.810 75.973 1.00 16.58 143 THR B C 1
ATOM 2345 O O . THR B 2 143 ? -79.998 62.244 76.812 1.00 17.74 143 THR B O 1
ATOM 2349 N N . ALA B 2 144 ? -79.320 60.578 75.495 1.00 16.99 144 ALA B N 1
ATOM 2350 C CA . ALA B 2 144 ? -80.406 59.674 75.908 1.00 16.34 144 ALA B CA 1
ATOM 2351 C C . ALA B 2 144 ? -79.913 58.232 76.032 1.00 16.36 144 ALA B C 1
ATOM 2352 O O . ALA B 2 144 ? -79.279 57.702 75.114 1.00 16.37 144 ALA B O 1
ATOM 2354 N N . PRO B 2 145 ? -80.242 57.573 77.166 1.00 16.77 145 PRO B N 1
ATOM 2355 C CA . PRO B 2 145 ? -79.856 56.165 77.348 1.00 16.26 145 PRO B CA 1
ATOM 2356 C C . PRO B 2 145 ? -80.744 55.272 76.462 1.00 17.13 145 PRO B C 1
ATOM 2357 O O . PRO B 2 145 ? -81.976 55.476 76.392 1.00 17.50 145 PRO B O 1
ATOM 2361 N N . SER B 2 146 ? -80.146 54.293 75.787 1.00 16.75 146 SER B N 1
ATOM 2362 C CA . SER B 2 146 ? -80.885 53.361 74.943 1.00 18.38 146 SER B CA 1
ATOM 2363 C C . SER B 2 146 ? -80.094 52.066 74.940 1.00 19.50 146 SER B C 1
ATOM 2364 O O . SER B 2 146 ? -79.177 51.869 74.131 1.00 20.56 146 SER B O 1
ATOM 2367 N N . LEU B 2 147 ? -80.474 51.169 75.842 1.00 20.57 147 LEU B N 1
ATOM 2368 C CA . LEU B 2 147 ? -79.766 49.899 76.001 1.00 22.61 147 LEU B CA 1
ATOM 2369 C C . LEU B 2 147 ? -80.638 48.654 76.067 1.00 23.21 147 LEU B C 1
ATOM 2370 O O . LEU B 2 147 ? -81.705 48.672 76.695 1.00 22.95 147 LEU B O 1
ATOM 2375 N N . LEU B 2 148 ? -80.172 47.561 75.451 1.00 23.59 148 LEU B N 1
ATOM 2376 C CA . LEU B 2 148 ? -80.876 46.288 75.526 1.00 23.27 148 LEU B CA 1
ATOM 2377 C C . LEU B 2 148 ? -80.332 45.847 76.916 1.00 22.68 148 LEU B C 1
ATOM 2378 O O . LEU B 2 148 ? -79.115 45.742 77.093 1.00 23.53 148 LEU B O 1
ATOM 2383 N N . ALA B 2 149 ? -81.175 45.604 77.913 1.00 22.09 149 ALA B N 1
ATOM 2384 C CA . ALA B 2 149 ? -80.695 45.210 79.230 1.00 20.94 149 ALA B CA 1
ATOM 2385 C C . ALA B 2 149 ? -79.841 43.945 79.199 1.00 20.58 149 ALA B C 1
ATOM 2386 O O . ALA B 2 149 ? -78.750 43.919 79.749 1.00 19.87 149 ALA B O 1
ATOM 2388 N N . TYR B 2 150 ? -80.333 42.899 78.539 1.00 20.39 150 TYR B N 1
ATOM 2389 C CA . TYR B 2 150 ? -79.591 41.614 78.456 1.00 21.14 150 TYR B CA 1
ATOM 2390 C C . TYR B 2 150 ? -79.392 41.294 76.982 1.00 20.33 150 TYR B C 1
ATOM 2391 O O . TYR B 2 150 ? -80.232 41.622 76.135 1.00 19.80 150 TYR B O 1
ATOM 2400 N N . PRO B 2 151 ? -78.298 40.584 76.664 1.00 19.89 151 PRO B N 1
ATOM 2401 C CA . PRO B 2 151 ? -78.074 40.192 75.269 1.00 19.80 151 PRO B CA 1
ATOM 2402 C C . PRO B 2 151 ? -79.062 39.081 74.930 1.00 20.81 151 PRO B C 1
ATOM 2403 O O . PRO B 2 151 ? -79.427 38.277 75.816 1.00 20.82 151 PRO B O 1
ATOM 2407 N N . THR B 2 152 ? -79.519 39.022 73.676 1.00 21.18 152 THR B N 1
ATOM 2408 C CA . THR B 2 152 ? -80.443 37.958 73.225 1.00 21.19 152 THR B CA 1
ATOM 2409 C C . THR B 2 152 ? -79.781 36.561 73.289 1.00 21.15 152 THR B C 1
ATOM 2410 O O . THR B 2 152 ? -78.586 36.399 73.028 1.00 20.53 152 THR B O 1
ATOM 2414 N N . ALA B 2 153 ? -80.582 35.567 73.652 1.00 21.40 153 ALA B N 1
ATOM 2415 C CA . ALA B 2 153 ? -80.127 34.200 73.785 1.00 21.45 153 ALA B CA 1
ATOM 2416 C C . ALA B 2 153 ? -80.305 33.345 72.541 1.00 21.57 153 ALA B C 1
ATOM 2417 O O . ALA B 2 153 ? -80.851 33.811 71.556 1.00 22.63 153 ALA B O 1
ATOM 2419 N N . THR B 2 154 ? -79.833 32.098 72.602 1.00 21.82 154 THR B N 1
ATOM 2420 C CA . THR B 2 154 ? -79.925 31.171 71.478 1.00 20.96 154 THR B CA 1
ATOM 2421 C C . THR B 2 154 ? -81.245 30.409 71.464 1.00 19.41 154 THR B C 1
ATOM 2422 O O . THR B 2 154 ? -81.758 30.020 72.510 1.00 18.45 154 THR B O 1
ATOM 2426 N N . PRO B 2 155 ? -81.815 30.208 70.263 1.00 18.69 155 PRO B N 1
ATOM 2427 C CA . PRO B 2 155 ? -83.089 29.496 70.101 1.00 18.41 155 PRO B CA 1
ATOM 2428 C C . PRO B 2 155 ? -83.057 28.033 70.553 1.00 18.19 155 PRO B C 1
ATOM 2429 O O . PRO B 2 155 ? -82.019 27.393 70.561 1.00 17.01 155 PRO B O 1
ATOM 2433 N N . VAL B 2 156 ? -84.225 27.508 70.908 1.00 18.16 156 VAL B N 1
ATOM 2434 C CA . VAL B 2 156 ? -84.359 26.110 71.373 1.00 16.69 156 VAL B CA 1
ATOM 2435 C C . VAL B 2 156 ? -85.480 25.386 70.619 1.00 16.82 156 VAL B C 1
ATOM 2436 O O . VAL B 2 156 ? -86.415 26.010 70.131 1.00 17.42 156 VAL B O 1
ATOM 2440 N N . PRO B 2 157 ? -85.388 24.052 70.517 1.00 16.43 157 PRO B N 1
ATOM 2441 C CA . PRO B 2 157 ? -86.430 23.266 69.842 1.00 17.08 157 PRO B CA 1
ATOM 2442 C C . PRO B 2 157 ? -87.713 23.280 70.647 1.00 18.10 157 PRO B C 1
ATOM 2443 O O . PRO B 2 157 ? -87.699 23.034 71.847 1.00 20.04 157 PRO B O 1
ATOM 2447 N N . LEU B 2 158 ? -88.829 23.580 69.991 1.00 18.50 158 LEU B N 1
ATOM 2448 C CA . LEU B 2 158 ? -90.146 23.637 70.645 1.00 18.04 158 LEU B CA 1
ATOM 2449 C C . LEU B 2 158 ? -90.821 22.263 70.738 1.00 16.78 158 LEU B C 1
ATOM 2450 O O . LEU B 2 158 ? -90.679 21.439 69.848 1.00 15.39 158 LEU B O 1
ATOM 2455 N N . PRO B 2 159 ? -91.580 22.026 71.822 1.00 17.24 159 PRO B N 1
ATOM 2456 C CA . PRO B 2 159 ? -92.289 20.749 71.997 1.00 18.13 159 PRO B CA 1
ATOM 2457 C C . PRO B 2 159 ? -93.521 20.632 71.117 1.00 18.74 159 PRO B C 1
ATOM 2458 O O . PRO B 2 159 ? -93.955 19.524 70.805 1.00 18.90 159 PRO B O 1
ATOM 2462 N N . ASN B 2 160 ? -94.077 21.774 70.720 1.00 19.49 160 ASN B N 1
ATOM 2463 C CA . ASN B 2 160 ? -95.257 21.803 69.871 1.00 19.84 160 ASN B CA 1
ATOM 2464 C C . ASN B 2 160 ? -94.898 21.915 68.378 1.00 19.99 160 ASN B C 1
ATOM 2465 O O . ASN B 2 160 ? -93.960 22.623 68.001 1.00 19.37 160 ASN B O 1
ATOM 2470 N N . PRO B 2 161 ? -95.640 21.198 67.514 1.00 19.95 161 PRO B N 1
ATOM 2471 C CA . PRO B 2 161 ? -95.386 21.177 66.069 1.00 20.36 161 PRO B CA 1
ATOM 2472 C C . PRO B 2 161 ? -96.052 22.255 65.199 1.00 20.46 161 PRO B C 1
ATOM 2473 O O . PRO B 2 161 ? -95.638 22.459 64.058 1.00 19.59 161 PRO B O 1
ATOM 2477 N N . ASP B 2 162 ? -97.050 22.937 65.741 1.00 21.07 162 ASP B N 1
ATOM 2478 C CA . ASP B 2 162 ? -97.761 23.965 65.006 1.00 20.43 162 ASP B CA 1
ATOM 2479 C C . ASP B 2 162 ? -96.950 25.208 64.641 1.00 22.08 162 ASP B C 1
ATOM 2480 O O . ASP B 2 162 ? -96.135 25.682 65.425 1.00 22.97 162 ASP B O 1
ATOM 2485 N N . GLU B 2 163 ? -97.188 25.723 63.440 1.00 23.60 163 GLU B N 1
ATOM 2486 C CA . GLU B 2 163 ? -96.503 26.896 62.952 1.00 23.03 163 GLU B CA 1
ATOM 2487 C C . GLU B 2 163 ? -97.085 28.146 63.621 1.00 21.92 163 GLU B C 1
ATOM 2488 O O . GLU B 2 163 ? -98.301 28.260 63.788 1.00 20.94 163 GLU B O 1
ATOM 2494 N N . PRO B 2 164 ? -96.209 29.072 64.055 1.00 21.26 164 PRO B N 1
ATOM 2495 C CA . PRO B 2 164 ? -96.645 30.308 64.731 1.00 20.64 164 PRO B CA 1
ATOM 2496 C C . PRO B 2 164 ? -97.368 31.345 63.848 1.00 20.44 164 PRO B C 1
ATOM 2497 O O . PRO B 2 164 ? -97.160 31.402 62.632 1.00 21.10 164 PRO B O 1
ATOM 2501 N N . SER B 2 165 ? -98.227 32.142 64.485 1.00 19.66 165 SER B N 1
ATOM 2502 C CA . SER B 2 165 ? -98.960 33.202 63.807 1.00 18.86 165 SER B CA 1
ATOM 2503 C C . SER B 2 165 ? -98.286 34.484 64.284 1.00 18.23 165 SER B C 1
ATOM 2504 O O . SER B 2 165 ? -98.170 34.746 65.480 1.00 18.10 165 SER B O 1
ATOM 2507 N N . GLN B 2 166 ? -97.818 35.280 63.333 1.00 18.90 166 GLN B N 1
ATOM 2508 C CA . GLN B 2 166 ? -97.116 36.540 63.619 1.00 19.47 166 GLN B CA 1
ATOM 2509 C C . GLN B 2 166 ? -97.899 37.789 63.264 1.00 17.96 166 GLN B C 1
ATOM 2510 O O . GLN B 2 166 ? -98.375 37.887 62.158 1.00 18.32 166 GLN B O 1
ATOM 2516 N N . PRO B 2 167 ? -98.014 38.757 64.205 1.00 17.54 167 PRO B N 1
ATOM 2517 C CA . PRO B 2 167 ? -98.736 40.006 63.936 1.00 17.19 167 PRO B CA 1
ATOM 2518 C C . PRO B 2 167 ? -97.972 40.933 62.989 1.00 17.58 167 PRO B C 1
ATOM 2519 O O . PRO B 2 167 ? -98.577 41.720 62.256 1.00 19.48 167 PRO B O 1
ATOM 2523 N N . GLY B 2 168 ? -96.649 40.819 63.003 1.00 16.28 168 GLY B N 1
ATOM 2524 C CA . GLY B 2 168 ? -95.816 41.627 62.137 1.00 15.81 168 GLY B CA 1
ATOM 2525 C C . GLY B 2 168 ? -95.696 43.083 62.531 1.00 15.83 168 GLY B C 1
ATOM 2526 O O . GLY B 2 168 ? -95.679 43.382 63.712 1.00 16.05 168 GLY B O 1
ATOM 2527 N N . PRO B 2 169 ? -95.621 44.006 61.555 1.00 16.09 169 PRO B N 1
ATOM 2528 C CA . PRO B 2 169 ? -95.502 45.445 61.830 1.00 15.83 169 PRO B CA 1
ATOM 2529 C C . PRO B 2 169 ? -96.709 46.025 62.567 1.00 17.12 169 PRO B C 1
ATOM 2530 O O . PRO B 2 169 ? -96.585 47.053 63.284 1.00 16.86 169 PRO B O 1
ATOM 2534 N N . SER B 2 170 ? -97.864 45.374 62.394 1.00 16.56 170 SER B N 1
ATOM 2535 C CA . SER B 2 170 ? -99.105 45.844 63.012 1.00 17.16 170 SER B CA 1
ATOM 2536 C C . SER B 2 170 ? -99.096 45.590 64.514 1.00 18.30 170 SER B C 1
ATOM 2537 O O . SER B 2 170 ? -99.737 46.317 65.297 1.00 20.17 170 SER B O 1
ATOM 2540 N N . GLY B 2 171 ? -98.350 44.567 64.915 1.00 17.99 171 GLY B N 1
ATOM 2541 C CA . GLY B 2 171 ? -98.261 44.242 66.324 1.00 17.25 171 GLY B CA 1
ATOM 2542 C C . GLY B 2 171 ? -96.960 44.730 66.940 1.00 18.08 171 GLY B C 1
ATOM 2543 O O . GLY B 2 171 ? -96.974 45.453 67.940 1.00 18.34 171 GLY B O 1
ATOM 2544 N N . ASP B 2 172 ? -95.825 44.342 66.358 1.00 19.17 172 ASP B N 1
ATOM 2545 C CA . ASP B 2 172 ? -94.514 44.749 66.869 1.00 18.61 172 ASP B CA 1
ATOM 2546 C C . ASP B 2 172 ? -94.289 46.194 66.442 1.00 19.04 172 ASP B C 1
ATOM 2547 O O . ASP B 2 172 ? -93.782 46.470 65.354 1.00 20.02 172 ASP B O 1
ATOM 2552 N N . ARG B 2 173 ? -94.655 47.112 67.329 1.00 19.30 173 ARG B N 1
ATOM 2553 C CA . ARG B 2 173 ? -94.555 48.543 67.081 1.00 18.00 173 ARG B CA 1
ATOM 2554 C C . ARG B 2 173 ? -94.495 49.278 68.408 1.00 16.99 173 ARG B C 1
ATOM 2555 O O . ARG B 2 173 ? -94.787 48.694 69.446 1.00 16.17 173 ARG B O 1
ATOM 2563 N N . THR B 2 174 ? -94.156 50.564 68.375 1.00 16.68 174 THR B N 1
ATOM 2564 C CA . THR B 2 174 ? -94.067 51.350 69.605 1.00 16.23 174 THR B CA 1
ATOM 2565 C C . THR B 2 174 ? -95.434 51.982 69.862 1.00 16.85 174 THR B C 1
ATOM 2566 O O . THR B 2 174 ? -95.892 52.854 69.098 1.00 16.33 174 THR B O 1
ATOM 2570 N N . TRP B 2 175 ? -96.086 51.532 70.931 1.00 16.66 175 TRP B N 1
ATOM 2571 C CA . TRP B 2 175 ? -97.413 52.022 71.303 1.00 17.32 175 TRP B CA 1
ATOM 2572 C C . TRP B 2 175 ? -97.373 53.015 72.468 1.00 17.40 175 TRP B C 1
ATOM 2573 O O . TRP B 2 175 ? -96.548 52.893 73.370 1.00 16.24 175 TRP B O 1
ATOM 2584 N N . LEU B 2 176 ? -98.274 53.995 72.463 1.00 17.53 176 LEU B N 1
ATOM 2585 C CA . LEU B 2 176 ? -98.357 54.965 73.555 1.00 17.78 176 LEU B CA 1
ATOM 2586 C C . LEU B 2 176 ? -99.112 54.213 74.681 1.00 18.35 176 LEU B C 1
ATOM 2587 O O . LEU B 2 176 ? -100.353 54.127 74.709 1.00 19.92 176 LEU B O 1
ATOM 2592 N N . LEU B 2 177 ? -98.359 53.652 75.611 1.00 18.69 177 LEU B N 1
ATOM 2593 C CA . LEU B 2 177 ? -98.933 52.908 76.730 1.00 19.38 177 LEU B CA 1
ATOM 2594 C C . LEU B 2 177 ? -99.753 53.758 77.697 1.00 21.29 177 LEU B C 1
ATOM 2595 O O . LEU B 2 177 ? -100.899 53.379 78.036 1.00 22.38 177 LEU B O 1
ATOM 2600 N N . ASP B 2 178 ? -99.182 54.884 78.138 1.00 20.72 178 ASP B N 1
ATOM 2601 C CA . ASP B 2 178 ? -99.880 55.753 79.085 1.00 21.41 178 ASP B CA 1
ATOM 2602 C C . ASP B 2 178 ? -99.233 57.136 79.178 1.00 21.88 178 ASP B C 1
ATOM 2603 O O . ASP B 2 178 ? -98.069 57.315 78.825 1.00 21.02 178 ASP B O 1
ATOM 2608 N N . THR B 2 179 ? -100.001 58.114 79.656 1.00 22.85 179 THR B N 1
ATOM 2609 C CA . THR B 2 179 ? -99.517 59.477 79.859 1.00 24.15 179 THR B CA 1
ATOM 2610 C C . THR B 2 179 ? -99.763 59.746 81.343 1.00 24.04 179 THR B C 1
ATOM 2611 O O . THR B 2 179 ? -100.892 59.661 81.831 1.00 24.01 179 THR B O 1
ATOM 2615 N N . VAL B 2 180 ? -98.699 60.068 82.067 1.00 24.65 180 VAL B N 1
ATOM 2616 C CA . VAL B 2 180 ? -98.774 60.301 83.507 1.00 24.99 180 VAL B CA 1
ATOM 2617 C C . VAL B 2 180 ? -98.037 61.586 83.971 1.00 24.84 180 VAL B C 1
ATOM 2618 O O . VAL B 2 180 ? -97.129 62.064 83.304 1.00 23.95 180 VAL B O 1
ATOM 2622 N N . THR B 2 181 ? -98.420 62.098 85.138 1.00 24.44 181 THR B N 1
ATOM 2623 C CA . THR B 2 181 ? -97.832 63.311 85.693 1.00 25.90 181 THR B CA 1
ATOM 2624 C C . THR B 2 181 ? -96.777 63.007 86.744 1.00 24.95 181 THR B C 1
ATOM 2625 O O . THR B 2 181 ? -96.962 62.101 87.562 1.00 24.77 181 THR B O 1
ATOM 2629 N N . TRP B 2 182 ? -95.683 63.770 86.722 1.00 24.01 182 TRP B N 1
ATOM 2630 C CA . TRP B 2 182 ? -94.587 63.590 87.674 1.00 24.33 182 TRP B CA 1
ATOM 2631 C C . TRP B 2 182 ? -94.413 64.885 88.485 1.00 25.50 182 TRP B C 1
ATOM 2632 O O . TRP B 2 182 ? -93.802 65.843 88.031 1.00 27.52 182 TRP B O 1
ATOM 2643 N N . SER B 2 183 ? -94.971 64.904 89.689 1.00 26.18 183 SER B N 1
ATOM 2644 C CA . SER B 2 183 ? -94.918 66.068 90.567 1.00 27.27 183 SER B CA 1
ATOM 2645 C C . SER B 2 183 ?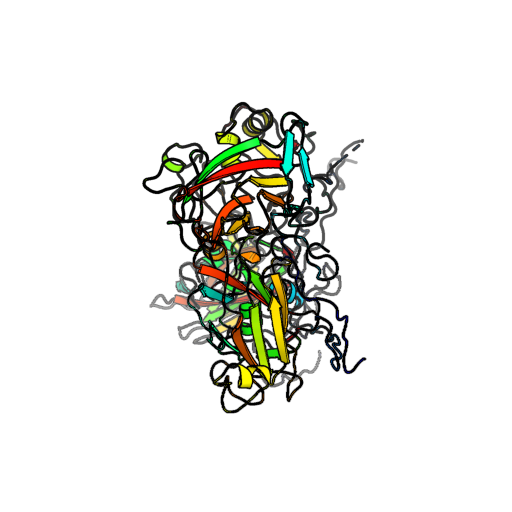 -93.711 66.043 91.492 1.00 27.43 183 SER B C 1
ATOM 2646 O O . SER B 2 183 ? -93.106 64.992 91.692 1.00 27.81 183 SER B O 1
ATOM 2649 N N . GLN B 2 184 ? -93.375 67.198 92.066 1.00 27.40 184 GLN B N 1
ATOM 2650 C CA . GLN B 2 184 ? -92.239 67.301 92.979 1.00 27.57 184 GLN B CA 1
ATOM 2651 C C . GLN B 2 184 ? -92.535 66.717 94.356 1.00 26.92 184 GLN B C 1
ATOM 2652 O O . GLN B 2 184 ? -91.619 66.478 95.131 1.00 26.42 184 GLN B O 1
ATOM 2658 N N . GLU B 2 185 ? -93.806 66.468 94.650 1.00 27.09 185 GLU B N 1
ATOM 2659 C CA . GLU B 2 185 ? -94.188 65.921 95.948 1.00 28.56 185 GLU B CA 1
ATOM 2660 C C . GLU B 2 185 ? -93.767 64.449 96.101 1.00 27.37 185 GLU B C 1
ATOM 2661 O O . GLU B 2 185 ? -93.697 63.940 97.230 1.00 27.99 185 GLU B O 1
ATOM 2667 N N . PHE B 2 186 ? -93.491 63.767 94.983 1.00 25.36 186 PHE B N 1
ATOM 2668 C CA . PHE B 2 186 ? -93.068 62.359 95.016 1.00 23.21 186 PHE B CA 1
ATOM 2669 C C . PHE B 2 186 ? -91.626 62.234 95.502 1.00 22.46 186 PHE B C 1
ATOM 2670 O O . PHE B 2 186 ? -90.713 62.870 94.960 1.00 21.85 186 PHE B O 1
ATOM 2678 N N . THR B 2 187 ? -91.427 61.397 96.515 1.00 21.39 187 THR B N 1
ATOM 2679 C CA . THR B 2 187 ? -90.115 61.175 97.111 1.00 20.07 187 THR B CA 1
ATOM 2680 C C . THR B 2 187 ? -89.374 59.984 96.502 1.00 19.48 187 THR B C 1
ATOM 2681 O O . THR B 2 187 ? -89.822 59.396 95.545 1.00 18.79 187 THR B O 1
ATOM 2685 N N . ARG B 2 188 ? -88.233 59.640 97.086 1.00 19.67 188 ARG B N 1
ATOM 2686 C CA . ARG B 2 188 ? -87.389 58.527 96.636 1.00 19.77 188 ARG B CA 1
ATOM 2687 C C . ARG B 2 188 ? -88.163 57.227 96.613 1.00 19.65 188 ARG B C 1
ATOM 2688 O O . ARG B 2 188 ? -88.850 56.908 97.573 1.00 21.47 188 ARG B O 1
ATOM 2696 N N . GLY B 2 189 ? -88.040 56.483 95.521 1.00 19.88 189 GLY B N 1
ATOM 2697 C CA . GLY B 2 189 ? -88.731 55.210 95.381 1.00 20.65 189 GLY B CA 1
ATOM 2698 C C . GLY B 2 189 ? -90.230 55.230 95.146 1.00 21.73 189 GLY B C 1
ATOM 2699 O O . GLY B 2 189 ? -90.920 54.260 95.443 1.00 21.52 189 GLY B O 1
ATOM 2700 N N . TRP B 2 190 ? -90.734 56.337 94.619 1.00 23.57 190 TRP B N 1
ATOM 2701 C CA . TRP B 2 190 ? -92.158 56.479 94.348 1.00 23.76 190 TRP B CA 1
ATOM 2702 C C . TRP B 2 190 ? -92.477 55.985 92.924 1.00 23.76 190 TRP B C 1
ATOM 2703 O O . TRP B 2 190 ? -92.067 56.602 91.930 1.00 23.39 190 TRP B O 1
ATOM 2714 N N . ASN B 2 191 ? -93.187 54.863 92.833 1.00 22.90 191 ASN B N 1
ATOM 2715 C CA . ASN B 2 191 ? -93.565 54.297 91.551 1.00 22.26 191 ASN B CA 1
ATOM 2716 C C . ASN B 2 191 ? -94.715 55.086 90.956 1.00 21.17 191 ASN B C 1
ATOM 2717 O O . ASN B 2 191 ? -95.763 55.233 91.563 1.00 20.16 191 ASN B O 1
ATOM 2722 N N . ILE B 2 192 ? -94.506 55.583 89.747 1.00 20.58 192 ILE B N 1
ATOM 2723 C CA . ILE B 2 192 ? -95.502 56.374 89.023 1.00 19.98 192 ILE B CA 1
ATOM 2724 C C . ILE B 2 192 ? -96.237 55.601 87.909 1.00 19.21 192 ILE B C 1
ATOM 2725 O O . ILE B 2 192 ? -95.603 54.944 87.091 1.00 18.94 192 ILE B O 1
ATOM 2730 N N . ALA B 2 193 ? -97.566 55.696 87.896 1.00 19.00 193 ALA B N 1
ATOM 2731 C CA . ALA B 2 193 ? -98.386 55.054 86.889 1.00 19.63 193 ALA B CA 1
ATOM 2732 C C . ALA B 2 193 ? -99.684 55.827 86.722 1.00 19.85 193 ALA B C 1
ATOM 2733 O O . ALA B 2 193 ? -100.152 56.483 87.650 1.00 19.96 193 ALA B O 1
ATOM 2735 N N . GLY B 2 194 ? -100.253 55.742 85.526 1.00 20.68 194 GLY B N 1
ATOM 2736 C CA . GLY B 2 194 ? -101.497 56.437 85.221 1.00 20.89 194 GLY B CA 1
ATOM 2737 C C . GLY B 2 194 ? -102.745 55.589 85.071 1.00 21.19 194 GLY B C 1
ATOM 2738 O O . GLY B 2 194 ? -102.845 54.551 85.696 1.00 19.90 194 GLY B O 1
ATOM 2739 N N . SER B 2 195 ? -103.681 56.037 84.233 1.00 22.37 195 SER B N 1
ATOM 2740 C CA . SER B 2 195 ? -104.948 55.336 84.006 1.00 23.70 195 SER B CA 1
ATOM 2741 C C . SER B 2 195 ? -104.824 53.908 83.510 1.00 24.04 195 SER B C 1
ATOM 2742 O O . SER B 2 195 ? -105.591 53.042 83.935 1.00 24.63 195 SER B O 1
ATOM 2745 N N . ASN B 2 196 ? -103.852 53.663 82.636 1.00 24.46 196 ASN B N 1
ATOM 2746 C CA . ASN B 2 196 ? -103.625 52.322 82.096 1.00 24.25 196 ASN B CA 1
ATOM 2747 C C . ASN B 2 196 ? -102.736 51.446 83.001 1.00 24.15 196 ASN B C 1
ATOM 2748 O O . ASN B 2 196 ? -102.521 50.245 82.726 1.00 23.72 196 ASN B O 1
ATOM 2753 N N . GLY B 2 197 ? -102.223 52.041 84.073 1.00 24.02 197 GLY B N 1
ATOM 2754 C CA . GLY B 2 197 ? -101.381 51.293 84.987 1.00 24.33 197 GLY B CA 1
ATOM 2755 C C . GLY B 2 197 ? -102.173 50.533 86.036 1.00 25.44 197 GLY B C 1
ATOM 2756 O O . GLY B 2 197 ? -103.403 50.628 86.099 1.00 24.50 197 GLY B O 1
ATOM 2757 N N . MET B 2 198 ? -101.460 49.785 86.876 1.00 27.01 198 MET B N 1
ATOM 2758 C CA . MET B 2 198 ? -102.087 48.974 87.933 1.00 29.06 198 MET B CA 1
ATOM 2759 C C . MET B 2 198 ? -101.360 49.116 89.271 1.00 29.77 198 MET B C 1
ATOM 2760 O O . MET B 2 198 ? -100.124 49.220 89.314 1.00 29.19 198 MET B O 1
ATOM 2765 N N . GLN B 2 199 ? -102.120 49.112 90.364 1.00 30.50 199 GLN B N 1
ATOM 2766 C CA . GLN B 2 199 ? -101.516 49.233 91.686 1.00 31.98 199 GLN B CA 1
ATOM 2767 C C . GLN B 2 199 ? -100.991 47.842 92.027 1.00 31.14 199 GLN B C 1
ATOM 2768 O O . GLN B 2 199 ? -101.760 46.935 92.384 1.00 30.66 199 GLN B O 1
ATOM 2774 N N . TRP B 2 200 ? -99.681 47.670 91.897 1.00 30.80 200 TRP B N 1
ATOM 2775 C CA . TRP B 2 200 ? -99.068 46.378 92.188 1.00 31.31 200 TRP B CA 1
ATOM 2776 C C . TRP B 2 200 ? -97.819 46.461 93.052 1.00 31.23 200 TRP B C 1
ATOM 2777 O O . TRP B 2 200 ? -96.719 46.659 92.535 1.00 30.52 200 TRP B O 1
ATOM 2788 N N . THR B 2 201 ? -97.997 46.303 94.365 1.00 32.21 201 THR B N 1
ATOM 2789 C CA . THR B 2 201 ? -96.888 46.339 95.328 1.00 33.25 201 THR B CA 1
ATOM 2790 C C . THR B 2 201 ? -96.633 44.883 95.752 1.00 33.93 201 THR B C 1
ATOM 2791 O O . THR B 2 201 ? -95.669 44.588 96.473 1.00 34.03 201 THR B O 1
ATOM 2795 N N . GLY B 2 202 ? -97.501 43.973 95.301 1.00 34.69 202 GLY B N 1
ATOM 2796 C CA . GLY B 2 202 ? -97.359 42.561 95.627 1.00 36.22 202 GLY B CA 1
ATOM 2797 C C . GLY B 2 202 ? -98.314 42.128 96.736 1.00 37.36 202 GLY B C 1
ATOM 2798 O O . GLY B 2 202 ? -98.516 40.925 96.974 1.00 38.39 202 GLY B O 1
ATOM 2799 N N . LEU B 2 203 ? -98.911 43.103 97.426 1.00 37.38 203 LEU B N 1
ATOM 2800 C CA . LEU B 2 203 ? -99.818 42.839 98.552 1.00 36.63 203 LEU B CA 1
ATOM 2801 C C . LEU B 2 203 ? -101.275 42.862 98.141 1.00 36.11 203 LEU B C 1
ATOM 2802 O O . LEU B 2 203 ? -102.127 42.413 98.903 1.00 35.62 203 LEU B O 1
ATOM 2807 N N . GLU B 2 204 ? -101.559 43.400 96.954 1.00 35.71 204 GLU B N 1
ATOM 2808 C CA . GLU B 2 204 ? -102.935 43.472 96.452 1.00 36.16 204 GLU B CA 1
ATOM 2809 C C . GLU B 2 204 ? -103.514 42.092 96.089 1.00 37.10 204 GLU B C 1
ATOM 2810 O O . GLU B 2 204 ? -102.870 41.286 95.409 1.00 38.09 204 GLU B O 1
ATOM 2816 N N . SER B 2 205 ? -104.734 41.827 96.539 1.00 36.77 205 SER B N 1
ATOM 2817 C CA . SER B 2 205 ? -105.375 40.556 96.265 1.00 36.56 205 SER B CA 1
ATOM 2818 C C . SER B 2 205 ? -105.987 40.593 94.875 1.00 35.90 205 SER B C 1
ATOM 2819 O O . SER B 2 205 ? -107.099 41.122 94.690 1.00 36.92 205 SER B O 1
ATOM 2822 N N . LEU B 2 206 ? -105.269 40.037 93.902 1.00 34.26 206 LEU B N 1
ATOM 2823 C CA . LEU B 2 206 ? -105.742 40.001 92.521 1.00 32.31 206 LEU B CA 1
ATOM 2824 C C . LEU B 2 206 ? -106.872 39.009 92.325 1.00 31.69 206 LEU B C 1
ATOM 2825 O O . LEU B 2 206 ? -106.683 37.813 92.540 1.00 32.14 206 LEU B O 1
ATOM 2830 N N . ILE B 2 207 ? -108.038 39.509 91.919 1.00 31.00 207 ILE B N 1
ATOM 2831 C CA . ILE B 2 207 ? -109.198 38.657 91.684 1.00 30.79 207 ILE B CA 1
ATOM 2832 C C . ILE B 2 207 ? -109.097 38.140 90.242 1.00 30.69 207 ILE B C 1
ATOM 2833 O O . ILE B 2 207 ? -109.006 38.925 89.298 1.00 32.36 207 ILE B O 1
ATOM 2838 N N . PHE B 2 208 ? -109.107 36.820 90.065 1.00 29.23 208 PHE B N 1
ATOM 2839 C CA . PHE B 2 208 ? -109.015 36.232 88.742 1.00 27.78 208 PHE B CA 1
ATOM 2840 C C . PHE B 2 208 ? -110.344 36.231 87.969 1.00 26.76 208 PHE B C 1
ATOM 2841 O O . PHE B 2 208 ? -111.397 36.015 88.547 1.00 27.14 208 PHE B O 1
ATOM 2849 N N . PRO B 2 209 ? -110.321 36.659 86.697 1.00 25.90 209 PRO B N 1
ATOM 2850 C CA . PRO B 2 209 ? -109.155 36.956 85.859 1.00 25.91 209 PRO B CA 1
ATOM 2851 C C . PRO B 2 209 ? -108.679 38.411 86.084 1.00 27.01 209 PRO B C 1
ATOM 2852 O O . PRO B 2 209 ? -109.424 39.255 86.573 1.00 27.82 209 PRO B O 1
ATOM 2856 N N . VAL B 2 210 ? -107.432 38.677 85.717 1.00 27.56 210 VAL B N 1
ATOM 2857 C CA . VAL B 2 210 ? -106.828 39.996 85.902 1.00 27.13 210 VAL B CA 1
ATOM 2858 C C . VAL B 2 210 ? -107.583 41.140 85.228 1.00 26.54 210 VAL B C 1
ATOM 2859 O O . VAL B 2 210 ? -107.399 42.287 85.588 1.00 27.47 210 VAL B O 1
ATOM 2863 N N . SER B 2 211 ? -108.439 40.808 84.272 1.00 26.33 211 SER B N 1
ATOM 2864 C CA . SER B 2 211 ? -109.235 41.798 83.563 1.00 27.09 211 SER B CA 1
ATOM 2865 C C . SER B 2 211 ? -110.326 42.424 84.461 1.00 26.35 211 SER B C 1
ATOM 2866 O O . SER B 2 211 ? -110.944 43.413 84.077 1.00 26.72 211 SER B O 1
ATOM 2869 N N . THR B 2 212 ? -110.563 41.852 85.645 1.00 26.23 212 THR B N 1
ATOM 2870 C CA . THR B 2 212 ? -111.578 42.365 86.569 1.00 26.98 212 THR B CA 1
ATOM 2871 C C . THR B 2 212 ? -111.229 43.818 86.927 1.00 27.96 212 THR B C 1
ATOM 2872 O O . THR B 2 212 ? -110.076 44.120 87.261 1.00 28.14 212 THR B O 1
ATOM 2876 N N . ASP B 2 213 ? -112.217 44.709 86.849 1.00 28.97 213 ASP B N 1
ATOM 2877 C CA . ASP B 2 213 ? -112.014 46.122 87.139 1.00 30.20 213 ASP B CA 1
ATOM 2878 C C . ASP B 2 213 ? -111.451 46.479 88.506 1.00 30.20 213 ASP B C 1
ATOM 2879 O O . ASP B 2 213 ? -110.734 47.485 88.630 1.00 31.70 213 ASP B O 1
ATOM 2884 N N . THR B 2 214 ? -111.755 45.670 89.513 1.00 28.98 214 THR B N 1
ATOM 2885 C CA . THR B 2 214 ? -111.266 45.935 90.860 1.00 28.98 214 THR B CA 1
ATOM 2886 C C . THR B 2 214 ? -109.738 45.867 90.965 1.00 28.43 214 THR B C 1
ATOM 2887 O O . THR B 2 214 ? -109.140 46.458 91.867 1.00 28.98 214 THR B O 1
ATOM 2891 N N . ASN B 2 215 ? -109.109 45.146 90.040 1.00 27.62 215 ASN B N 1
ATOM 2892 C CA . ASN B 2 215 ? -107.647 44.990 90.040 1.00 27.04 215 ASN B CA 1
ATOM 2893 C C . ASN B 2 215 ? -106.950 46.254 89.538 1.00 26.81 215 ASN B C 1
ATOM 2894 O O . ASN B 2 215 ? -105.844 46.583 89.979 1.00 25.81 215 ASN B O 1
ATOM 2899 N N . TRP B 2 216 ? -107.605 46.948 88.613 1.00 26.70 216 TRP B N 1
ATOM 2900 C CA . TRP B 2 216 ? -107.076 48.173 88.050 1.00 27.20 216 TRP B CA 1
ATOM 2901 C C . TRP B 2 216 ? -107.577 49.465 88.716 1.00 28.94 216 TRP B C 1
ATOM 2902 O O . TRP B 2 216 ? -106.938 50.512 88.609 1.00 29.47 216 TRP B O 1
ATOM 2913 N N . THR B 2 217 ? -108.716 49.395 89.395 1.00 30.82 217 THR B N 1
ATOM 2914 C CA . THR B 2 217 ? -109.256 50.563 90.090 1.00 33.08 217 THR B CA 1
ATOM 2915 C C . THR B 2 217 ? -109.029 50.340 91.583 1.00 34.84 217 THR B C 1
ATOM 2916 O O . THR B 2 217 ? -109.570 49.385 92.189 1.00 35.44 217 THR B O 1
ATOM 2920 N N . SER B 2 218 ? -108.228 51.226 92.177 1.00 36.70 218 SER B N 1
ATOM 2921 C CA . SER B 2 218 ? -107.915 51.156 93.608 1.00 39.14 218 SER B CA 1
ATOM 2922 C C . SER B 2 218 ? -108.105 52.488 94.332 1.00 39.89 218 SER B C 1
ATOM 2923 O O . SER B 2 218 ? -108.245 53.529 93.688 1.00 40.45 218 SER B O 1
ATOM 2926 N N . THR B 2 219 ? -108.102 52.446 95.666 1.00 40.70 219 THR B N 1
ATOM 2927 C CA . THR B 2 219 ? -108.287 53.646 96.473 1.00 41.07 219 THR B CA 1
ATOM 2928 C C . THR B 2 219 ? -107.063 54.558 96.423 1.00 40.30 219 THR B C 1
ATOM 2929 O O . THR B 2 219 ? -107.173 55.769 96.647 1.00 39.99 219 THR B O 1
ATOM 2933 N N . SER B 2 220 ? -105.903 53.975 96.128 1.00 39.76 220 SER B N 1
ATOM 2934 C CA . SER B 2 220 ? -104.665 54.747 96.034 1.00 39.01 220 SER B CA 1
ATOM 2935 C C . SER B 2 220 ? -104.213 54.743 94.564 1.00 37.66 220 SER B C 1
ATOM 2936 O O . SER B 2 220 ? -104.786 54.043 93.713 1.00 37.71 220 SER B O 1
ATOM 2939 N N . SER B 2 221 ? -103.177 55.521 94.266 1.00 35.57 221 SER B N 1
ATOM 2940 C CA . SER B 2 221 ? -102.629 55.633 92.903 1.00 33.53 221 SER B CA 1
ATOM 2941 C C . SER B 2 221 ? -101.959 54.350 92.405 1.00 31.16 221 SER B C 1
ATOM 2942 O O . SER B 2 221 ? -101.326 53.649 93.180 1.00 31.98 221 SER B O 1
ATOM 2945 N N . PRO B 2 222 ? -102.084 54.047 91.094 1.00 29.07 222 PRO B N 1
ATOM 2946 C CA . PRO B 2 222 ? -101.448 52.852 90.520 1.00 26.74 222 PRO B CA 1
ATOM 2947 C C . PRO B 2 222 ? -99.946 52.983 90.546 1.00 25.30 222 PRO B C 1
ATOM 2948 O O . PRO B 2 222 ? -99.421 54.093 90.642 1.00 25.78 222 PRO B O 1
ATOM 2952 N N . THR B 2 223 ? -99.248 51.860 90.454 1.00 24.09 223 THR B N 1
ATOM 2953 C CA . THR B 2 223 ? -97.789 51.857 90.518 1.00 23.97 223 THR B CA 1
ATOM 2954 C C . THR B 2 223 ? -97.008 51.127 89.416 1.00 22.30 223 THR B C 1
ATOM 2955 O O . THR B 2 223 ? -95.892 51.498 89.064 1.00 21.34 223 THR B O 1
ATOM 2959 N N . ALA B 2 224 ? -97.603 50.079 88.879 1.00 21.45 224 ALA B N 1
ATOM 2960 C CA . ALA B 2 224 ? -96.958 49.235 87.882 1.00 19.55 224 ALA B CA 1
ATOM 2961 C C . ALA B 2 224 ? -97.621 49.120 86.517 1.00 19.49 224 ALA B C 1
ATOM 2962 O O . ALA B 2 224 ? -98.757 49.533 86.328 1.00 18.65 224 ALA B O 1
ATOM 2964 N N . TYR B 2 225 ? -96.884 48.525 85.583 1.00 18.49 225 TYR B N 1
ATOM 2965 C CA . TYR B 2 225 ? -97.380 48.274 84.253 1.00 17.75 225 TYR B CA 1
ATOM 2966 C C . TYR B 2 225 ? -97.031 46.828 83.913 1.00 18.38 225 TYR B C 1
ATOM 2967 O O . TYR B 2 225 ? -95.995 46.554 83.302 1.00 17.74 225 TYR B O 1
ATOM 2976 N N . PRO B 2 226 ? -97.881 45.866 84.346 1.00 19.17 226 PRO B N 1
ATOM 2977 C CA . PRO B 2 226 ? -97.635 44.433 84.070 1.00 19.30 226 PRO B CA 1
ATOM 2978 C C . PRO B 2 226 ? -97.777 44.094 82.566 1.00 18.87 226 PRO B C 1
ATOM 2979 O O . PRO B 2 226 ? -98.795 44.373 81.939 1.00 19.62 226 PRO B O 1
ATOM 2983 N N . LEU B 2 227 ? -96.742 43.489 82.007 1.00 18.19 227 LEU B N 1
ATOM 2984 C CA . LEU B 2 227 ? -96.727 43.119 80.597 1.00 18.29 227 LEU B CA 1
ATOM 2985 C C . LEU B 2 227 ? -97.003 41.611 80.477 1.00 18.44 227 LEU B C 1
ATOM 2986 O O . LEU B 2 227 ? -96.389 40.792 81.162 1.00 16.64 227 LEU B O 1
ATOM 2991 N N . PRO B 2 228 ? -97.879 41.213 79.508 1.00 18.27 228 PRO B N 1
ATOM 2992 C CA . PRO B 2 228 ? -98.649 42.108 78.622 1.00 17.91 228 PRO B CA 1
ATOM 2993 C C . PRO B 2 228 ? -99.984 42.614 79.125 1.00 18.33 228 PRO B C 1
ATOM 2994 O O . PRO B 2 228 ? -100.703 43.297 78.385 1.00 19.50 228 PRO B O 1
ATOM 2998 N N . PHE B 2 229 ? -100.314 42.300 80.380 1.00 18.48 229 PHE B N 1
ATOM 2999 C CA . PHE B 2 229 ? -101.597 42.701 80.946 1.00 18.53 229 PHE B CA 1
ATOM 3000 C C . PHE B 2 229 ? -102.009 44.152 80.738 1.00 18.47 229 PHE B C 1
ATOM 3001 O O . PHE B 2 229 ? -103.157 44.413 80.376 1.00 19.59 229 PHE B O 1
ATOM 3009 N N . SER B 2 230 ? -101.082 45.078 80.951 1.00 17.81 230 SER B N 1
ATOM 3010 C CA . SER B 2 230 ? -101.364 46.497 80.795 1.00 17.88 230 SER B CA 1
ATOM 3011 C C . SER B 2 230 ? -101.429 46.888 79.316 1.00 18.33 230 SER B C 1
ATOM 3012 O O . SER B 2 230 ? -102.207 47.763 78.937 1.00 18.87 230 SER B O 1
ATOM 3015 N N . PHE B 2 231 ? -100.616 46.239 78.486 1.00 17.94 231 PHE B N 1
ATOM 3016 C CA . PHE B 2 231 ? -100.580 46.529 77.057 1.00 17.99 231 PHE B CA 1
ATOM 3017 C C . PHE B 2 231 ? -101.863 46.065 76.369 1.00 17.22 231 PHE B C 1
ATOM 3018 O O . PHE B 2 231 ? -102.381 46.767 75.528 1.00 17.90 231 PHE B O 1
ATOM 3026 N N . VAL B 2 232 ? -102.349 44.876 76.714 1.00 17.47 232 VAL B N 1
ATOM 3027 C CA . VAL B 2 232 ? -103.556 44.310 76.122 1.00 17.01 232 VAL B CA 1
ATOM 3028 C C . VAL B 2 232 ? -104.790 45.091 76.554 1.00 16.78 232 VAL B C 1
ATOM 3029 O O . VAL B 2 232 ? -105.724 45.240 75.789 1.00 17.93 232 VAL B O 1
ATOM 3033 N N . ARG B 2 233 ? -104.786 45.610 77.774 1.00 17.18 233 ARG B N 1
ATOM 3034 C CA . ARG B 2 233 ? -105.925 46.379 78.280 1.00 17.61 233 ARG B CA 1
ATOM 3035 C C . ARG B 2 233 ? -105.932 47.795 77.659 1.00 17.56 233 ARG B C 1
ATOM 3036 O O . ARG B 2 233 ? -107.001 48.375 77.444 1.00 17.86 233 ARG B O 1
ATOM 3044 N N . ALA B 2 234 ? -104.745 48.345 77.386 1.00 17.29 234 ALA B N 1
ATOM 3045 C CA . ALA B 2 234 ? -104.623 49.667 76.779 1.00 17.12 234 ALA B CA 1
ATOM 3046 C C . ALA B 2 234 ? -105.093 49.622 75.308 1.00 17.04 234 ALA B C 1
ATOM 3047 O O . ALA B 2 234 ? -105.730 50.547 74.805 1.00 16.52 234 ALA B O 1
ATOM 3049 N N . TYR B 2 235 ? -104.766 48.538 74.615 1.00 17.41 235 TYR B N 1
ATOM 3050 C CA . TYR B 2 235 ? -105.154 48.368 73.211 1.00 17.42 235 TYR B CA 1
ATOM 3051 C C . TYR B 2 235 ? -105.708 46.943 73.006 1.00 17.98 235 TYR B C 1
ATOM 3052 O O . TYR B 2 235 ? -104.994 46.033 72.555 1.00 19.40 235 TYR B O 1
ATOM 3061 N N . PRO B 2 236 ? -106.985 46.734 73.342 1.00 17.60 236 PRO B N 1
ATOM 3062 C CA . PRO B 2 236 ? -107.627 45.427 73.204 1.00 17.94 236 PRO B CA 1
ATOM 3063 C C . PRO B 2 236 ? -107.976 45.057 71.781 1.00 18.88 236 PRO B C 1
ATOM 3064 O O . PRO B 2 236 ? -108.211 43.891 71.490 1.00 19.40 236 PRO B O 1
ATOM 3068 N N . ASP B 2 237 ? -107.988 46.049 70.897 1.00 20.75 237 ASP B N 1
ATOM 3069 C CA . ASP B 2 237 ? -108.324 45.843 69.480 1.00 21.45 237 ASP B CA 1
ATOM 3070 C C . ASP B 2 237 ? -107.104 45.704 68.568 1.00 20.94 237 ASP B C 1
ATOM 3071 O O . ASP B 2 237 ? -107.249 45.600 67.347 1.00 21.86 237 ASP B O 1
ATOM 3076 N N . SER B 2 238 ? -105.911 45.701 69.159 1.00 19.86 238 SER B N 1
ATOM 3077 C CA . SER B 2 238 ? -104.675 45.560 68.384 1.00 20.30 238 SER B CA 1
ATOM 3078 C C . SER B 2 238 ? -104.495 44.140 67.873 1.00 19.17 238 SER B C 1
ATOM 3079 O O . SER B 2 238 ? -105.051 43.209 68.430 1.00 19.28 238 SER B O 1
ATOM 3082 N N . SER B 2 239 ? -103.733 43.988 66.794 1.00 19.38 239 SER B N 1
ATOM 3083 C CA . SER B 2 239 ? -103.483 42.670 66.194 1.00 20.24 239 SER B CA 1
ATOM 3084 C C . SER B 2 239 ? -102.689 41.749 67.148 1.00 19.83 239 SER B C 1
ATOM 3085 O O . SER B 2 239 ? -102.787 40.514 67.076 1.00 20.39 239 SER B O 1
ATOM 3088 N N . TRP B 2 240 ? -101.914 42.345 68.046 1.00 18.09 240 TRP B N 1
ATOM 3089 C CA . TRP B 2 240 ? -101.130 41.568 68.996 1.00 16.06 240 TRP B CA 1
ATOM 3090 C C . TRP B 2 240 ? -102.124 40.994 70.038 1.00 15.00 240 TRP B C 1
ATOM 3091 O O . TRP B 2 240 ? -102.056 39.837 70.422 1.00 15.00 240 TRP B O 1
ATOM 3102 N N . ALA B 2 241 ? -103.039 41.831 70.516 1.00 15.00 241 ALA B N 1
ATOM 3103 C CA . ALA B 2 241 ? -104.049 41.418 71.494 1.00 15.00 241 ALA B CA 1
ATOM 3104 C C . ALA B 2 241 ? -105.092 40.482 70.869 1.00 15.00 241 ALA B C 1
ATOM 3105 O O . ALA B 2 241 ? -105.708 39.690 71.582 1.00 16.39 241 ALA B O 1
ATOM 3107 N N . ALA B 2 242 ? -105.294 40.579 69.552 1.00 15.00 242 ALA B N 1
ATOM 3108 C CA . ALA B 2 242 ? -106.252 39.725 68.857 1.00 15.00 242 ALA B CA 1
ATOM 3109 C C . ALA B 2 242 ? -105.736 38.297 68.888 1.00 15.00 242 ALA B C 1
ATOM 3110 O O . ALA B 2 242 ? -106.490 37.374 69.124 1.00 16.11 242 ALA B O 1
ATOM 3112 N N . MET B 2 243 ? -104.444 38.120 68.654 1.00 15.00 243 MET B N 1
ATOM 3113 C CA . MET B 2 243 ? -103.831 36.795 68.667 1.00 16.05 243 MET B CA 1
ATOM 3114 C C . MET B 2 243 ? -103.624 36.327 70.113 1.00 16.45 243 MET B C 1
ATOM 3115 O O . MET B 2 243 ? -103.638 35.154 70.410 1.00 16.44 243 MET B O 1
ATOM 3120 N N . TYR B 2 244 ? -103.405 37.270 71.011 1.00 17.74 244 TYR B N 1
ATOM 3121 C CA . TYR B 2 244 ? -103.212 37.004 72.438 1.00 17.53 244 TYR B CA 1
ATOM 3122 C C . TYR B 2 244 ? -104.455 36.360 73.051 1.00 17.49 244 TYR B C 1
ATOM 3123 O O . TYR B 2 244 ? -104.339 35.477 73.892 1.00 18.47 244 TYR B O 1
ATOM 3132 N N . ASN B 2 245 ? -105.636 36.820 72.637 1.00 17.84 245 ASN B N 1
ATOM 3133 C CA . ASN B 2 245 ? -106.899 36.291 73.149 1.00 17.87 245 ASN B CA 1
ATOM 3134 C C . ASN B 2 245 ? -107.402 35.045 72.389 1.00 18.02 245 ASN B C 1
ATOM 3135 O O . ASN B 2 245 ? -108.399 34.431 72.752 1.00 17.97 245 ASN B O 1
ATOM 3140 N N . THR B 2 246 ? -106.684 34.675 71.345 1.00 17.78 246 THR B N 1
ATOM 3141 C CA . THR B 2 246 ? -107.020 33.552 70.545 1.00 18.34 246 THR B CA 1
ATOM 3142 C C . THR B 2 246 ? -106.027 32.373 70.667 1.00 16.68 246 THR B C 1
ATOM 3143 O O . THR B 2 246 ? -106.310 31.235 70.287 1.00 15.00 246 THR B O 1
ATOM 3147 N N . HIS B 2 247 ? -104.840 32.680 71.178 1.00 16.05 247 HIS B N 1
ATOM 3148 C CA . HIS B 2 247 ? -103.782 31.689 71.363 1.00 15.42 247 HIS B CA 1
ATOM 3149 C C . HIS B 2 247 ? -103.486 31.438 72.833 1.00 15.73 247 HIS B C 1
ATOM 3150 O O . HIS B 2 247 ? -103.503 32.349 73.652 1.00 16.32 247 HIS B O 1
ATOM 3157 N N . SER B 2 248 ? -103.197 30.184 73.158 1.00 15.69 248 SER B N 1
ATOM 3158 C CA . SER B 2 248 ? -102.910 29.779 74.536 1.00 15.67 248 SER B CA 1
ATOM 3159 C C . SER B 2 248 ? -101.507 30.123 75.027 1.00 15.73 248 SER B C 1
ATOM 3160 O O . SER B 2 248 ? -101.253 30.136 76.222 1.00 15.00 248 SER B O 1
ATOM 3163 N N . MET B 2 249 ? -100.600 30.394 74.100 1.00 15.42 249 MET B N 1
ATOM 3164 C CA . MET B 2 249 ? -99.229 30.734 74.449 1.00 15.47 249 MET B CA 1
ATOM 3165 C C . MET B 2 249 ? -98.600 31.747 73.499 1.00 15.39 249 MET B C 1
ATOM 3166 O O . MET B 2 249 ? -98.888 31.749 72.309 1.00 15.74 249 MET B O 1
ATOM 3171 N N . TRP B 2 250 ? -97.738 32.605 74.036 1.00 15.00 250 TRP B N 1
ATOM 3172 C CA . TRP B 2 250 ? -97.068 33.637 73.249 1.00 15.00 250 TRP B CA 1
ATOM 3173 C C . TRP B 2 250 ? -95.568 33.735 73.562 1.00 15.00 250 TRP B C 1
ATOM 3174 O O . TRP B 2 250 ? -95.074 33.161 74.534 1.00 15.00 250 TRP B O 1
ATOM 3185 N N . ASN B 2 251 ? -94.857 34.515 72.756 1.00 15.00 251 ASN B N 1
ATOM 3186 C CA . ASN B 2 251 ? -93.419 34.704 72.957 1.00 15.00 251 ASN B CA 1
ATOM 3187 C C . ASN B 2 251 ? -92.899 35.983 72.275 1.00 15.00 251 ASN B C 1
ATOM 3188 O O . ASN B 2 251 ? -92.948 36.125 71.057 1.00 15.90 251 ASN B O 1
ATOM 3193 N N . CYS B 2 252 ? -92.395 36.917 73.070 1.00 15.00 252 CYS B N 1
ATOM 3194 C CA . CYS B 2 252 ? -91.825 38.159 72.548 1.00 15.00 252 CYS B CA 1
ATOM 3195 C C . CYS B 2 252 ? -91.050 38.914 73.611 1.00 15.00 252 CYS B C 1
ATOM 3196 O O . CYS B 2 252 ? -91.197 38.669 74.794 1.00 15.00 252 CYS B O 1
ATOM 3199 N N . GLY B 2 253 ? -90.192 39.819 73.169 1.00 15.00 253 GLY B N 1
ATOM 3200 C CA . GLY B 2 253 ? -89.406 40.633 74.082 1.00 15.00 253 GLY B CA 1
ATOM 3201 C C . GLY B 2 253 ? -90.169 41.934 74.319 1.00 15.00 253 GLY B C 1
ATOM 3202 O O . GLY B 2 253 ? -91.248 42.144 73.752 1.00 15.00 253 GLY B O 1
ATOM 3203 N N . TRP B 2 254 ? -89.624 42.828 75.140 1.00 15.00 254 TRP B N 1
ATOM 3204 C CA . TRP B 2 254 ? -90.302 44.086 75.454 1.00 15.00 254 TRP B CA 1
ATOM 3205 C C . TRP B 2 254 ? -89.361 45.275 75.540 1.00 15.00 254 TRP B C 1
ATOM 3206 O O . TRP B 2 254 ? -88.284 45.196 76.136 1.00 16.48 254 TRP B O 1
ATOM 3217 N N . ARG B 2 255 ? -89.772 46.379 74.925 1.00 15.00 255 ARG B N 1
ATOM 3218 C CA . ARG B 2 255 ? -88.991 47.619 74.935 1.00 15.00 255 ARG B CA 1
ATOM 3219 C C . ARG B 2 255 ? -89.884 48.742 75.470 1.00 15.00 255 ARG B C 1
ATOM 3220 O O . ARG B 2 255 ? -90.984 48.980 74.976 1.00 15.34 255 ARG B O 1
ATOM 3228 N N . VAL B 2 256 ? -89.420 49.412 76.513 1.00 15.00 256 VAL B N 1
ATOM 3229 C CA . VAL B 2 256 ? -90.175 50.497 77.127 1.00 15.73 256 VAL B CA 1
ATOM 3230 C C . VAL B 2 256 ? -89.363 51.785 77.083 1.00 15.00 256 VAL B C 1
ATOM 3231 O O . VAL B 2 256 ? -88.191 51.798 77.450 1.00 15.00 256 VAL B O 1
ATOM 3235 N N . GLN B 2 257 ? -89.993 52.861 76.628 1.00 15.00 257 GLN B N 1
ATOM 3236 C CA . GLN B 2 257 ? -89.344 54.166 76.547 1.00 16.08 257 GLN B CA 1
ATOM 3237 C C . GLN B 2 257 ? -90.253 55.201 77.225 1.00 16.55 257 GLN B C 1
ATOM 3238 O O . GLN B 2 257 ? -91.481 55.085 77.187 1.00 16.05 257 GLN B O 1
ATOM 3244 N N . VAL B 2 258 ? -89.644 56.198 77.859 1.00 17.33 258 VAL B N 1
ATOM 3245 C CA . VAL B 2 258 ? -90.384 57.259 78.532 1.00 18.31 258 VAL B CA 1
ATOM 3246 C C . VAL B 2 258 ? -89.781 58.606 78.118 1.00 18.94 258 VAL B C 1
ATOM 3247 O O . VAL B 2 258 ? -88.557 58.779 78.086 1.00 19.06 258 VAL B O 1
ATOM 3251 N N . THR B 2 259 ? -90.639 59.555 77.763 1.00 19.14 259 THR B N 1
ATOM 3252 C CA . THR B 2 259 ? -90.185 60.896 77.376 1.00 18.53 259 THR B CA 1
ATOM 3253 C C . THR B 2 259 ? -90.662 61.919 78.413 1.00 18.82 259 THR B C 1
ATOM 3254 O O . THR B 2 259 ? -91.870 62.038 78.687 1.00 19.23 259 THR B O 1
ATOM 3258 N N . VAL B 2 260 ? -89.712 62.645 78.999 1.00 18.69 260 VAL B N 1
ATOM 3259 C CA . VAL B 2 260 ? -90.018 63.672 79.992 1.00 18.25 260 VAL B CA 1
ATOM 3260 C C . VAL B 2 260 ? -89.237 64.912 79.600 1.00 18.82 260 VAL B C 1
ATOM 3261 O O . VAL B 2 260 ? -88.019 64.965 79.781 1.00 18.14 260 VAL B O 1
ATOM 3265 N N . ASN B 2 261 ? -89.933 65.890 79.029 1.00 19.06 261 ASN B N 1
ATOM 3266 C CA . ASN B 2 261 ? -89.309 67.148 78.609 1.00 19.40 261 ASN B CA 1
ATOM 3267 C C . ASN B 2 261 ? -89.274 68.231 79.703 1.00 21.43 261 ASN B C 1
ATOM 3268 O O . ASN B 2 261 ? -90.320 68.722 80.176 1.00 21.63 261 ASN B O 1
ATOM 3273 N N . GLY B 2 262 ? -88.058 68.593 80.101 1.00 22.30 262 GLY B N 1
ATOM 3274 C CA . GLY B 2 262 ? -87.860 69.605 81.121 1.00 22.41 262 GLY B CA 1
ATOM 3275 C C . GLY B 2 262 ? -86.854 70.614 80.558 1.00 22.72 262 GLY B C 1
ATOM 3276 O O . GLY B 2 262 ? -86.009 70.262 79.734 1.00 24.86 262 GLY B O 1
ATOM 3277 N N . SER B 2 263 ? -86.918 71.872 80.976 1.00 21.48 263 SER B N 1
ATOM 3278 C CA . SER B 2 263 ? -85.988 72.887 80.497 1.00 20.92 263 SER B CA 1
ATOM 3279 C C . SER B 2 263 ? -84.598 72.657 81.084 1.00 20.75 263 SER B C 1
ATOM 3280 O O . SER B 2 263 ? -84.386 71.734 81.867 1.00 20.39 263 SER B O 1
ATOM 3283 N N . GLN B 2 264 ? -83.648 73.499 80.688 1.00 20.35 264 GLN B N 1
ATOM 3284 C CA . GLN B 2 264 ? -82.266 73.414 81.169 1.00 19.26 264 GLN B CA 1
ATOM 3285 C C . GLN B 2 264 ? -82.205 73.821 82.639 1.00 17.73 264 GLN B C 1
ATOM 3286 O O . GLN B 2 264 ? -81.197 73.637 83.312 1.00 16.17 264 GLN B O 1
ATOM 3292 N N . PHE B 2 265 ? -83.303 74.391 83.125 1.00 18.16 265 PHE B N 1
ATOM 3293 C CA . PHE B 2 265 ? -83.433 74.836 84.518 1.00 17.67 265 PHE B CA 1
ATOM 3294 C C . PHE B 2 265 ? -84.075 73.804 85.439 1.00 16.81 265 PHE B C 1
ATOM 3295 O O . PHE B 2 265 ? -84.077 73.981 86.652 1.00 18.16 265 PHE B O 1
ATOM 3303 N N . HIS B 2 266 ? -84.620 72.738 84.860 1.00 15.93 266 HIS B N 1
ATOM 3304 C CA . HIS B 2 266 ? -85.249 71.670 85.632 1.00 15.00 266 HIS B CA 1
ATOM 3305 C C . HIS B 2 266 ? -84.235 70.621 86.094 1.00 15.00 266 HIS B C 1
ATOM 3306 O O . HIS B 2 266 ? -83.224 70.385 85.441 1.00 15.00 266 HIS B O 1
ATOM 3313 N N . ALA B 2 267 ? -84.516 70.011 87.240 1.00 15.00 267 ALA B N 1
ATOM 3314 C CA . ALA B 2 267 ? -83.665 68.981 87.818 1.00 15.00 267 ALA B CA 1
ATOM 3315 C C . ALA B 2 267 ? -84.522 67.818 88.341 1.00 15.00 267 ALA B C 1
ATOM 3316 O O . ALA B 2 267 ? -85.673 68.005 88.719 1.00 15.00 267 ALA B O 1
ATOM 3318 N N . GLY B 2 268 ? -83.949 66.620 88.338 1.00 16.87 268 GLY B N 1
ATOM 3319 C CA . GLY B 2 268 ? -84.632 65.433 88.834 1.00 16.53 268 GLY B CA 1
ATOM 3320 C C . GLY B 2 268 ? -84.281 64.220 87.995 1.00 16.98 268 GLY B C 1
ATOM 3321 O O . GLY B 2 268 ? -83.889 64.369 86.848 1.00 16.48 268 GLY B O 1
ATOM 3322 N N . ALA B 2 269 ? -84.439 63.021 88.552 1.00 16.68 269 ALA B N 1
ATOM 3323 C CA . ALA B 2 269 ? -84.133 61.782 87.846 1.00 16.66 269 ALA B CA 1
ATOM 3324 C C . ALA B 2 269 ? -85.178 60.698 88.079 1.00 16.45 269 ALA B C 1
ATOM 3325 O O . ALA B 2 269 ? -85.692 60.539 89.172 1.00 16.67 269 ALA B O 1
ATOM 3327 N N . LEU B 2 270 ? -85.475 59.944 87.030 1.00 17.83 270 LEU B N 1
ATOM 3328 C CA . LEU B 2 270 ? -86.439 58.829 87.081 1.00 17.55 270 LEU B CA 1
ATOM 3329 C C . LEU B 2 270 ? -85.734 57.562 86.598 1.00 17.71 270 LEU B C 1
ATOM 3330 O O . LEU B 2 270 ? -84.892 57.610 85.708 1.00 19.49 270 LEU B O 1
ATOM 3335 N N . ILE B 2 271 ? -86.049 56.430 87.207 1.00 17.61 271 ILE B N 1
ATOM 3336 C CA . ILE B 2 271 ? -85.447 55.164 86.803 1.00 18.53 271 ILE B CA 1
ATOM 3337 C C . ILE B 2 271 ? -86.495 54.285 86.107 1.00 19.19 271 ILE B C 1
ATOM 3338 O O . ILE B 2 271 ? -87.601 54.070 86.654 1.00 17.61 271 ILE B O 1
ATOM 3343 N N . LEU B 2 272 ? -86.150 53.786 84.915 1.00 19.16 272 LEU B N 1
ATOM 3344 C CA . LEU B 2 272 ? -87.023 52.896 84.153 1.00 18.94 272 LEU B CA 1
ATOM 3345 C C . LEU B 2 272 ? -86.621 51.450 84.471 1.00 19.54 272 LEU B C 1
ATOM 3346 O O . LEU B 2 272 ? -85.640 50.925 83.938 1.00 18.97 272 LEU B O 1
ATOM 3351 N N . TYR B 2 273 ? -87.377 50.816 85.355 1.00 19.60 273 TYR B N 1
ATOM 3352 C CA . TYR B 2 273 ? -87.118 49.440 85.754 1.00 19.08 273 TYR B CA 1
ATOM 3353 C C . TYR B 2 273 ? -87.956 48.406 85.010 1.00 18.84 273 TYR B C 1
ATOM 3354 O O . TYR B 2 273 ? -89.129 48.636 84.744 1.00 19.23 273 TYR B O 1
ATOM 3363 N N . MET B 2 274 ? -87.349 47.268 84.675 1.00 18.67 274 MET B N 1
ATOM 3364 C CA . MET B 2 274 ? -88.054 46.156 84.044 1.00 17.81 274 MET B CA 1
ATOM 3365 C C . MET B 2 274 ? -87.857 45.028 85.048 1.00 17.34 274 MET B C 1
ATOM 3366 O O . MET B 2 274 ? -86.805 44.420 85.140 1.00 18.62 274 MET B O 1
ATOM 3371 N N . VAL B 2 275 ? -88.885 44.756 85.832 1.00 17.49 275 VAL B N 1
ATOM 3372 C CA . VAL B 2 275 ? -88.862 43.725 86.893 1.00 17.55 275 VAL B CA 1
ATOM 3373 C C . VAL B 2 275 ? -89.421 42.360 86.462 1.00 18.06 275 VAL B C 1
ATOM 3374 O O . VAL B 2 275 ? -90.598 42.238 86.121 1.00 18.11 275 VAL B O 1
ATOM 3378 N N . PRO B 2 276 ? -88.570 41.318 86.507 1.00 18.64 276 PRO B N 1
ATOM 3379 C CA . PRO B 2 276 ? -88.991 39.954 86.152 1.00 19.06 276 PRO B CA 1
ATOM 3380 C C . PRO B 2 276 ? -89.762 39.285 87.275 1.00 19.79 276 PRO B C 1
ATOM 3381 O O . PRO B 2 276 ? -89.308 39.293 88.419 1.00 20.36 276 PRO B O 1
ATOM 3385 N N . GLU B 2 277 ? -90.921 38.704 86.950 1.00 19.91 277 GLU B N 1
ATOM 3386 C CA . GLU B 2 277 ? -91.753 38.031 87.941 1.00 19.72 277 GLU B CA 1
ATOM 3387 C C . GLU B 2 277 ? -91.923 38.894 89.190 1.00 20.05 277 GLU B C 1
ATOM 3388 O O . GLU B 2 277 ? -91.399 38.580 90.247 1.00 19.65 277 GLU B O 1
ATOM 3394 N N . ALA B 2 278 ? -92.673 39.975 89.062 1.00 21.19 278 ALA B N 1
ATOM 3395 C CA . ALA B 2 278 ? -92.922 40.885 90.166 1.00 22.05 278 ALA B CA 1
ATOM 3396 C C . ALA B 2 278 ? -93.758 40.343 91.323 1.00 23.29 278 ALA B C 1
ATOM 3397 O O . ALA B 2 278 ? -94.947 40.042 91.160 1.00 23.56 278 ALA B O 1
ATOM 3399 N N . THR B 2 279 ? -93.111 40.226 92.484 1.00 24.42 279 THR B N 1
ATOM 3400 C CA . THR B 2 279 ? -93.766 39.761 93.703 1.00 25.41 279 THR B CA 1
ATOM 3401 C C . THR B 2 279 ? -93.433 40.729 94.835 1.00 26.70 279 THR B C 1
ATOM 3402 O O . THR B 2 279 ? -92.544 41.576 94.701 1.00 28.04 279 THR B O 1
ATOM 3406 N N . THR B 2 280 ? -94.156 40.612 95.942 1.00 27.43 280 THR B N 1
ATOM 3407 C CA . THR B 2 280 ? -93.976 41.483 97.101 1.00 28.33 280 THR B CA 1
ATOM 3408 C C . THR B 2 280 ? -92.558 41.911 97.437 1.00 28.25 280 THR B C 1
ATOM 3409 O O . THR B 2 280 ? -92.297 43.122 97.549 1.00 27.88 280 THR B O 1
ATOM 3413 N N . HIS B 2 281 ? -91.661 40.939 97.602 1.00 28.60 281 HIS B N 1
ATOM 3414 C CA . HIS B 2 281 ? -90.281 41.239 97.965 1.00 29.88 281 HIS B CA 1
ATOM 3415 C C . HIS B 2 281 ? -89.465 41.873 96.842 1.00 29.61 281 HIS B C 1
ATOM 3416 O O . HIS B 2 281 ? -88.632 42.778 97.071 1.00 29.69 281 HIS B O 1
ATOM 3423 N N . ALA B 2 282 ? -89.714 41.401 95.630 1.00 28.91 282 ALA B N 1
ATOM 3424 C CA . ALA B 2 282 ? -89.017 41.904 94.458 1.00 28.53 282 ALA B CA 1
ATOM 3425 C C . ALA B 2 282 ? -89.305 43.380 94.152 1.00 27.25 282 ALA B C 1
ATOM 3426 O O . ALA B 2 282 ? -88.411 44.131 93.784 1.00 26.96 282 ALA B O 1
ATOM 3428 N N . ILE B 2 283 ? -90.565 43.769 94.269 1.00 26.29 283 ILE B N 1
ATOM 3429 C CA . ILE B 2 283 ? -90.990 45.134 94.008 1.00 25.63 283 ILE B CA 1
ATOM 3430 C C . ILE B 2 283 ? -90.440 46.112 95.046 1.00 26.41 283 ILE B C 1
ATOM 3431 O O . ILE B 2 283 ? -90.077 47.255 94.714 1.00 26.27 283 ILE B O 1
ATOM 3436 N N . GLN B 2 284 ? -90.383 45.662 96.297 1.00 27.32 284 GLN B N 1
ATOM 3437 C CA . GLN B 2 284 ? -89.880 46.498 97.381 1.00 29.35 284 GLN B CA 1
ATOM 3438 C C . GLN B 2 284 ? -88.353 46.666 97.316 1.00 29.52 284 GLN B C 1
ATOM 3439 O O . GLN B 2 284 ? -87.821 47.710 97.745 1.00 29.96 284 GLN B O 1
ATOM 3445 N N . THR B 2 285 ? -87.651 45.649 96.801 1.00 28.55 285 THR B N 1
ATOM 3446 C CA . THR B 2 285 ? -86.188 45.729 96.678 1.00 28.18 285 THR B CA 1
ATOM 3447 C C . THR B 2 285 ? -85.825 46.601 95.464 1.00 26.55 285 THR B C 1
ATOM 3448 O O . THR B 2 285 ? -84.750 47.179 95.403 1.00 25.58 285 THR B O 1
ATOM 3452 N N . ALA B 2 286 ? -86.736 46.698 94.500 1.00 26.07 286 ALA B N 1
ATOM 3453 C CA . ALA B 2 286 ? -86.499 47.490 93.296 1.00 26.37 286 ALA B CA 1
ATOM 3454 C C . ALA B 2 286 ? -86.586 48.966 93.691 1.00 27.25 286 ALA B C 1
ATOM 3455 O O . ALA B 2 286 ? -85.990 49.839 93.035 1.00 27.64 286 ALA B O 1
ATOM 3457 N N . ARG B 2 287 ? -87.319 49.251 94.774 1.00 27.44 287 ARG B N 1
ATOM 3458 C CA . ARG B 2 287 ? -87.486 50.632 95.268 1.00 26.89 287 ARG B CA 1
ATOM 3459 C C . ARG B 2 287 ? -86.238 51.022 96.056 1.00 26.19 287 ARG B C 1
ATOM 3460 O O . ARG B 2 287 ? -85.896 52.197 96.152 1.00 26.21 287 ARG B O 1
ATOM 3468 N N . ASP B 2 288 ? -85.570 50.024 96.632 1.00 26.16 288 ASP B N 1
ATOM 3469 C CA . ASP B 2 288 ? -84.368 50.233 97.435 1.00 25.93 288 ASP B CA 1
ATOM 3470 C C . ASP B 2 288 ? -83.058 50.432 96.651 1.00 24.59 288 ASP B C 1
ATOM 3471 O O . ASP B 2 288 ? -83.061 50.508 95.434 1.00 23.47 288 ASP B O 1
ATOM 3476 N N . ASN B 2 289 ? -81.952 50.521 97.386 1.00 24.02 289 ASN B N 1
ATOM 3477 C CA . ASN B 2 289 ? -80.626 50.738 96.831 1.00 22.80 289 ASN B CA 1
ATOM 3478 C C . ASN B 2 289 ? -80.105 49.634 95.945 1.00 22.19 289 ASN B C 1
ATOM 3479 O O . ASN B 2 289 ? -79.330 49.900 95.039 1.00 22.44 289 ASN B O 1
ATOM 3484 N N . ALA B 2 290 ? -80.521 48.403 96.198 1.00 21.62 290 ALA B N 1
ATOM 3485 C CA . ALA B 2 290 ? -80.056 47.258 95.415 1.00 20.40 290 ALA B CA 1
ATOM 3486 C C . ALA B 2 290 ? -80.828 47.051 94.111 1.00 20.31 290 ALA B C 1
ATOM 3487 O O . ALA B 2 290 ? -80.465 46.206 93.303 1.00 20.45 290 ALA B O 1
ATOM 3489 N N . GLY B 2 291 ? -81.899 47.803 93.917 1.00 19.70 291 GLY B N 1
ATOM 3490 C CA . GLY B 2 291 ? -82.715 47.647 92.726 1.00 18.31 291 GLY B CA 1
ATOM 3491 C C . GLY B 2 291 ? -82.038 47.676 91.381 1.00 17.82 291 GLY B C 1
ATOM 3492 O O . GLY B 2 291 ? -82.570 47.141 90.421 1.00 16.99 291 GLY B O 1
ATOM 3493 N N . PHE B 2 292 ? -80.875 48.309 91.313 1.00 17.97 292 PHE B N 1
ATOM 3494 C CA . PHE B 2 292 ? -80.137 48.403 90.059 1.00 18.10 292 PHE B CA 1
ATOM 3495 C C . PHE B 2 292 ? -79.552 47.088 89.506 1.00 18.93 292 PHE B C 1
ATOM 3496 O O . PHE B 2 292 ? -78.847 47.093 88.492 1.00 18.88 292 PHE B O 1
ATOM 3504 N N . VAL B 2 293 ? -79.846 45.968 90.164 1.00 19.02 293 VAL B N 1
ATOM 3505 C CA . VAL B 2 293 ? -79.371 44.664 89.721 1.00 17.13 293 VAL B CA 1
ATOM 3506 C C . VAL B 2 293 ? -80.320 44.344 88.566 1.00 18.05 293 VAL B C 1
ATOM 3507 O O . VAL B 2 293 ? -79.932 43.717 87.583 1.00 16.89 293 VAL B O 1
ATOM 3511 N N . PHE B 2 294 ? -81.584 44.783 88.688 1.00 17.63 294 PHE B N 1
ATOM 3512 C CA . PHE B 2 294 ? -82.619 44.582 87.640 1.00 16.46 294 PHE B CA 1
ATOM 3513 C C . PHE B 2 294 ? -82.240 45.516 86.470 1.00 16.92 294 PHE B C 1
ATOM 3514 O O . PHE B 2 294 ? -81.538 46.521 86.662 1.00 17.40 294 PHE B O 1
ATOM 3522 N N . PRO B 2 295 ? -82.753 45.222 85.253 1.00 17.04 295 PRO B N 1
ATOM 3523 C CA . PRO B 2 295 ? -82.516 46.057 84.070 1.00 17.86 295 PRO B CA 1
ATOM 3524 C C . PRO B 2 295 ? -82.953 47.466 84.375 1.00 17.96 295 PRO B C 1
ATOM 3525 O O . PRO B 2 295 ? -84.088 47.682 84.816 1.00 18.64 295 PRO B O 1
ATOM 3529 N N . TYR B 2 296 ? -82.105 48.451 84.107 1.00 17.49 296 TYR B N 1
ATOM 3530 C CA . TYR B 2 296 ? -82.470 49.842 84.410 1.00 17.98 296 TYR B CA 1
ATOM 3531 C C . TYR B 2 296 ? -81.806 50.889 83.499 1.00 18.67 296 TYR B C 1
ATOM 3532 O O . TYR B 2 296 ? -80.739 50.642 82.905 1.00 19.18 296 TYR B O 1
ATOM 3541 N N . VAL B 2 297 ? -82.450 52.050 83.377 1.00 17.97 297 VAL B N 1
ATOM 3542 C CA . VAL B 2 297 ? -81.901 53.205 82.645 1.00 17.62 297 VAL B CA 1
ATOM 3543 C C . VAL B 2 297 ? -82.470 54.403 83.393 1.00 18.33 297 VAL B C 1
ATOM 3544 O O . VAL B 2 297 ? -83.643 54.426 83.799 1.00 18.56 297 VAL B O 1
ATOM 3548 N N . ILE B 2 298 ? -81.619 55.386 83.650 1.00 17.82 298 ILE B N 1
ATOM 3549 C CA . ILE B 2 298 ? -82.034 56.593 84.379 1.00 17.42 298 ILE B CA 1
ATOM 3550 C C . ILE B 2 298 ? -82.321 57.772 83.446 1.00 17.75 298 ILE B C 1
ATOM 3551 O O . ILE B 2 298 ? -81.533 58.066 82.546 1.00 18.66 298 ILE B O 1
ATOM 3556 N N . LEU B 2 299 ? -83.449 58.443 83.658 1.00 17.48 299 LEU B N 1
ATOM 3557 C CA . LEU B 2 299 ? -83.826 59.591 82.835 1.00 15.79 299 LEU B CA 1
ATOM 3558 C C . LEU B 2 299 ? -83.520 60.839 83.659 1.00 15.89 299 LEU B C 1
ATOM 3559 O O . LEU B 2 299 ? -84.390 61.367 84.366 1.00 15.00 299 LEU B O 1
ATOM 3564 N N . ASN B 2 300 ? -82.268 61.284 83.587 1.00 15.41 300 ASN B N 1
ATOM 3565 C CA . ASN B 2 300 ? -81.796 62.467 84.319 1.00 16.76 300 ASN B CA 1
ATOM 3566 C C . ASN B 2 300 ? -82.062 63.764 83.517 1.00 17.58 300 ASN B C 1
ATOM 3567 O O . ASN B 2 300 ? -81.609 63.913 82.389 1.00 18.56 300 ASN B O 1
ATOM 3572 N N . LEU B 2 301 ? -82.808 64.688 84.112 1.00 17.72 301 LEU B N 1
ATOM 3573 C CA . LEU B 2 301 ? -83.153 65.935 83.455 1.00 17.74 301 LEU B CA 1
ATOM 3574 C C . LEU B 2 301 ? -81.971 66.835 83.163 1.00 18.61 301 LEU B C 1
ATOM 3575 O O . LEU B 2 301 ? -82.091 67.794 82.392 1.00 19.53 301 LEU B O 1
ATOM 3580 N N . TYR B 2 302 ? -80.832 66.532 83.777 1.00 18.72 302 TYR B N 1
ATOM 3581 C CA . TYR B 2 302 ? -79.617 67.320 83.570 1.00 18.35 302 TYR B CA 1
ATOM 3582 C C . TYR B 2 302 ? -79.128 67.154 82.122 1.00 18.62 302 TYR B C 1
ATOM 3583 O O . TYR B 2 302 ? -78.670 68.125 81.473 1.00 16.92 302 TYR B O 1
ATOM 3592 N N . GLU B 2 303 ? -79.236 65.922 81.616 1.00 19.16 303 GLU B N 1
ATOM 3593 C CA . GLU B 2 303 ? -78.776 65.616 80.252 1.00 20.92 303 GLU B CA 1
ATOM 3594 C C . GLU B 2 303 ? -79.813 65.058 79.293 1.00 21.00 303 GLU B C 1
ATOM 3595 O O . GLU B 2 303 ? -79.766 65.310 78.087 1.00 20.04 303 GLU B O 1
ATOM 3601 N N . SER B 2 304 ? -80.759 64.307 79.843 1.00 22.02 304 SER B N 1
ATOM 3602 C CA . SER B 2 304 ? -81.801 63.647 79.057 1.00 22.69 304 SER B CA 1
ATOM 3603 C C . SER B 2 304 ? -83.231 64.153 79.091 1.00 23.18 304 SER B C 1
ATOM 3604 O O . SER B 2 304 ? -83.669 64.773 80.063 1.00 24.25 304 SER B O 1
ATOM 3607 N N . ASN B 2 305 ? -83.961 63.867 78.010 1.00 23.80 305 ASN B N 1
ATOM 3608 C CA . ASN B 2 305 ? -85.386 64.222 77.933 1.00 24.36 305 ASN B CA 1
ATOM 3609 C C . ASN B 2 305 ? -86.128 62.901 77.680 1.00 23.93 305 ASN B C 1
ATOM 3610 O O . ASN B 2 305 ? -87.368 62.848 77.720 1.00 24.68 305 ASN B O 1
ATOM 3615 N N . THR B 2 306 ? -85.373 61.821 77.432 1.00 23.18 306 THR B N 1
ATOM 3616 C CA . THR B 2 306 ? -85.952 60.480 77.221 1.00 21.55 306 THR B CA 1
ATOM 3617 C C . THR B 2 306 ? -84.952 59.382 77.582 1.00 20.45 306 THR B C 1
ATOM 3618 O O . THR B 2 306 ? -83.761 59.641 77.695 1.00 20.67 306 THR B O 1
ATOM 3622 N N . ALA B 2 307 ? -85.449 58.168 77.817 1.00 19.46 307 ALA B N 1
ATOM 3623 C CA . ALA B 2 307 ? -84.601 57.011 78.150 1.00 18.07 307 ALA B CA 1
ATOM 3624 C C . ALA B 2 307 ? -85.286 55.735 77.658 1.00 16.87 307 ALA B C 1
ATOM 3625 O O . ALA B 2 307 ? -86.477 55.508 77.886 1.00 16.13 307 ALA B O 1
ATOM 3627 N N . THR B 2 308 ? -84.522 54.904 76.969 1.00 16.18 308 THR B N 1
ATOM 3628 C CA . THR B 2 308 ? -85.045 53.664 76.410 1.00 16.34 308 THR B CA 1
ATOM 3629 C C . THR B 2 308 ? -84.401 52.408 77.016 1.00 16.36 308 THR B C 1
ATOM 3630 O O . THR B 2 308 ? -83.206 52.381 77.287 1.00 16.88 308 THR B O 1
ATOM 3634 N N . ILE B 2 309 ? -85.203 51.367 77.206 1.00 16.20 309 ILE B N 1
ATOM 3635 C CA . ILE B 2 309 ? -84.705 50.103 77.745 1.00 16.12 309 ILE B CA 1
ATOM 3636 C C . ILE B 2 309 ? -85.442 48.920 77.106 1.00 15.63 309 ILE B C 1
ATOM 3637 O O . ILE B 2 309 ? -86.668 48.923 77.005 1.00 16.66 309 ILE B O 1
ATOM 3642 N N . GLU B 2 310 ? -84.683 47.929 76.649 1.00 15.60 310 GLU B N 1
ATOM 3643 C CA . GLU B 2 310 ? -85.264 46.759 75.992 1.00 15.42 310 GLU B CA 1
ATOM 3644 C C . GLU B 2 310 ? -84.794 45.500 76.675 1.00 15.36 310 GLU B C 1
ATOM 3645 O O . GLU B 2 310 ? -83.653 45.427 77.095 1.00 15.64 310 GLU B O 1
ATOM 3651 N N . VAL B 2 311 ? -85.686 44.521 76.810 1.00 15.55 311 VAL B N 1
ATOM 3652 C CA . VAL B 2 311 ? -85.353 43.238 77.452 1.00 15.44 311 VAL B CA 1
ATOM 3653 C C . VAL B 2 311 ? -85.897 42.071 76.636 1.00 15.74 311 VAL B C 1
ATOM 3654 O O . VAL B 2 311 ? -87.012 42.112 76.151 1.00 16.88 311 VAL B O 1
ATOM 3658 N N . PRO B 2 312 ? -85.093 41.014 76.474 1.00 15.97 312 PRO B N 1
ATOM 3659 C CA . PRO B 2 312 ? -85.540 39.827 75.726 1.00 16.25 312 PRO B CA 1
ATOM 3660 C C . PRO B 2 312 ? -86.539 38.984 76.519 1.00 16.32 312 PRO B C 1
ATOM 3661 O O . PRO B 2 312 ? -86.786 39.212 77.695 1.00 15.92 312 PRO B O 1
ATOM 3665 N N . TYR B 2 313 ? -87.106 37.996 75.858 1.00 16.40 313 TYR B N 1
ATOM 3666 C CA . TYR B 2 313 ? -88.069 37.083 76.465 1.00 17.00 313 TYR B CA 1
ATOM 3667 C C . TYR B 2 313 ? -87.533 36.223 77.599 1.00 18.48 313 TYR B C 1
ATOM 3668 O O . TYR B 2 313 ? -86.427 35.672 77.506 1.00 21.06 313 TYR B O 1
ATOM 3677 N N . ILE B 2 314 ? -88.322 36.118 78.671 1.00 18.10 314 ILE B N 1
ATOM 3678 C CA . ILE B 2 314 ? -87.969 35.263 79.818 1.00 16.95 314 ILE B CA 1
ATOM 3679 C C . ILE B 2 314 ? -89.220 34.515 80.277 1.00 16.65 314 ILE B C 1
ATOM 3680 O O . ILE B 2 314 ? -90.333 35.002 80.143 1.00 15.00 314 ILE B O 1
ATOM 3685 N N . SER B 2 315 ? -89.024 33.309 80.800 1.00 17.29 315 SER B N 1
ATOM 3686 C CA . SER B 2 315 ? -90.132 32.431 81.257 1.00 19.61 315 SER B CA 1
ATOM 3687 C C . SER B 2 315 ? -89.605 31.043 81.604 1.00 19.85 315 SER B C 1
ATOM 3688 O O . SER B 2 315 ? -88.614 30.595 81.023 1.00 21.54 315 SER B O 1
ATOM 3691 N N . PRO B 2 316 ? -90.297 30.333 82.534 1.00 20.31 316 PRO B N 1
ATOM 3692 C CA . PRO B 2 316 ? -89.867 28.962 82.885 1.00 20.27 316 PRO B CA 1
ATOM 3693 C C . PRO B 2 316 ? -90.112 28.047 81.710 1.00 19.79 316 PRO B C 1
ATOM 3694 O O . PRO B 2 316 ? -89.493 27.000 81.573 1.00 21.66 316 PRO B O 1
ATOM 3698 N N . THR B 2 317 ? -91.074 28.422 80.867 1.00 18.39 317 THR B N 1
ATOM 3699 C CA . THR B 2 317 ? -91.450 27.633 79.676 1.00 17.08 317 THR B CA 1
ATOM 3700 C C . THR B 2 317 ? -91.004 28.391 78.411 1.00 16.68 317 THR B C 1
ATOM 3701 O O . THR B 2 317 ? -90.861 29.609 78.438 1.00 17.22 317 THR B O 1
ATOM 3705 N N . PRO B 2 318 ? -90.801 27.686 77.284 1.00 15.91 318 PRO B N 1
ATOM 3706 C CA . PRO B 2 318 ? -90.389 28.346 76.044 1.00 16.15 318 PRO B CA 1
ATOM 3707 C C . PRO B 2 318 ? -91.444 29.304 75.509 1.00 17.27 318 PRO B C 1
ATOM 3708 O O . PRO B 2 318 ? -91.141 30.219 74.753 1.00 16.64 318 PRO B O 1
ATOM 3712 N N . ASN B 2 319 ? -92.699 29.073 75.882 1.00 18.51 319 ASN B N 1
ATOM 3713 C CA . ASN B 2 319 ? -93.819 29.935 75.473 1.00 18.55 319 ASN B CA 1
ATOM 3714 C C . ASN B 2 319 ? -94.666 30.270 76.677 1.00 19.16 319 ASN B C 1
ATOM 3715 O O . ASN B 2 319 ? -95.009 29.418 77.387 1.00 19.30 319 ASN B O 1
ATOM 3720 N N . THR B 2 320 ? -94.974 31.530 76.922 1.00 19.80 320 THR B N 1
ATOM 3721 C CA . THR B 2 320 ? -95.777 31.961 78.073 1.00 20.27 320 THR B CA 1
ATOM 3722 C C . THR B 2 320 ? -97.297 31.842 77.868 1.00 20.48 320 THR B C 1
ATOM 3723 O O . THR B 2 320 ? -97.820 32.171 76.817 1.00 21.41 320 THR B O 1
ATOM 3727 N N . SER B 2 321 ? -97.996 31.373 78.891 1.00 18.96 321 SER B N 1
ATOM 3728 C CA . SER B 2 321 ? -99.432 31.189 78.824 1.00 17.89 321 SER B CA 1
ATOM 3729 C C . SER B 2 321 ? -100.133 32.536 78.816 1.00 18.08 321 SER B C 1
ATOM 3730 O O . SER B 2 321 ? -99.855 33.397 79.636 1.00 19.41 321 SER B O 1
ATOM 3733 N N . SER B 2 322 ? -101.074 32.700 77.902 1.00 16.65 322 SER B N 1
ATOM 3734 C CA . SER B 2 322 ? -101.820 33.945 77.779 1.00 16.07 322 SER B CA 1
ATOM 3735 C C . SER B 2 322 ? -102.846 34.199 78.876 1.00 15.00 322 SER B C 1
ATOM 3736 O O . SER B 2 322 ? -103.633 33.322 79.187 1.00 15.00 322 SER B O 1
ATOM 3739 N N . GLY B 2 323 ? -102.816 35.411 79.429 1.00 15.00 323 GLY B N 1
ATOM 3740 C CA . GLY B 2 323 ? -103.737 35.826 80.472 1.00 15.55 323 GLY B CA 1
ATOM 3741 C C . GLY B 2 323 ? -103.505 35.308 81.869 1.00 17.00 323 GLY B C 1
ATOM 3742 O O . GLY B 2 323 ? -104.275 35.632 82.791 1.00 17.26 323 GLY B O 1
ATOM 3743 N N . LEU B 2 324 ? -102.419 34.556 82.027 1.00 17.63 324 LEU B N 1
ATOM 3744 C CA . LEU B 2 324 ? -102.076 33.952 83.301 1.00 17.78 324 LEU B CA 1
ATOM 3745 C C . LEU B 2 324 ? -100.647 34.127 83.802 1.00 16.97 324 LEU B C 1
ATOM 3746 O O . LEU B 2 324 ? -100.284 33.593 84.840 1.00 17.67 324 LEU B O 1
ATOM 3751 N N . HIS B 2 325 ? -99.840 34.880 83.076 1.00 16.97 325 HIS B N 1
ATOM 3752 C CA . HIS B 2 325 ? -98.447 35.052 83.469 1.00 17.18 325 HIS B CA 1
ATOM 3753 C C . HIS B 2 325 ? -97.863 36.361 82.930 1.00 17.38 325 HIS B C 1
ATOM 3754 O O . HIS B 2 325 ? -97.987 36.652 81.742 1.00 16.55 325 HIS B O 1
ATOM 3761 N N . ALA B 2 326 ? -97.223 37.129 83.811 1.00 17.80 326 ALA B N 1
ATOM 3762 C CA . ALA B 2 326 ? -96.588 38.388 83.461 1.00 18.40 326 ALA B CA 1
ATOM 3763 C C . ALA B 2 326 ? -95.082 38.279 83.697 1.00 19.48 326 ALA B C 1
ATOM 3764 O O . ALA B 2 326 ? -94.618 38.487 84.822 1.00 19.75 326 ALA B O 1
ATOM 3766 N N . PRO B 2 327 ? -94.302 37.937 82.646 1.00 20.43 327 PRO B N 1
ATOM 3767 C CA . PRO B 2 327 ? -92.839 37.800 82.768 1.00 20.46 327 PRO B CA 1
ATOM 3768 C C . PRO B 2 327 ? -92.126 39.108 83.166 1.00 20.85 327 PRO B C 1
ATOM 3769 O O . PRO B 2 327 ? -91.256 39.107 84.047 1.00 20.56 327 PRO B O 1
ATOM 3773 N N . TRP B 2 328 ? -92.490 40.207 82.509 1.00 20.06 328 TRP B N 1
ATOM 3774 C CA . TRP B 2 328 ? -91.893 41.505 82.778 1.00 19.08 328 TRP B CA 1
ATOM 3775 C C . TRP B 2 328 ? -92.915 42.527 83.273 1.00 19.63 328 TRP B C 1
ATOM 3776 O O . TRP B 2 328 ? -94.085 42.482 82.895 1.00 20.12 328 TRP B O 1
ATOM 3787 N N . THR B 2 329 ? -92.461 43.453 84.115 1.00 19.94 329 THR B N 1
ATOM 3788 C CA . THR B 2 329 ? -93.309 44.530 84.642 1.00 19.82 329 THR B CA 1
ATOM 3789 C C . THR B 2 329 ? -92.484 45.805 84.650 1.00 18.66 329 THR B C 1
ATOM 3790 O O . THR B 2 329 ? -91.345 45.813 85.089 1.00 17.65 329 THR B O 1
ATOM 3794 N N . PHE B 2 330 ? -93.054 46.887 84.140 1.00 17.97 330 PHE B N 1
ATOM 3795 C CA . PHE B 2 330 ? -92.359 48.171 84.087 1.00 17.14 330 PHE B CA 1
ATOM 3796 C C . PHE B 2 330 ? -92.637 49.013 85.311 1.00 16.88 330 PHE B C 1
ATOM 3797 O O . PHE B 2 330 ? -93.754 49.071 85.797 1.00 16.93 330 PHE B O 1
ATOM 3805 N N . TYR B 2 331 ? -91.590 49.661 85.801 1.00 18.07 331 TYR B N 1
ATOM 3806 C CA . TYR B 2 331 ? -91.679 50.535 86.971 1.00 18.58 331 TYR B CA 1
ATOM 3807 C C . TYR B 2 331 ? -90.925 51.850 86.739 1.00 19.33 331 TYR B C 1
ATOM 3808 O O . TYR B 2 331 ? -89.699 51.851 86.576 1.00 20.41 331 TYR B O 1
ATOM 3817 N N . LEU B 2 332 ? -91.654 52.965 86.719 1.00 19.32 332 LEU B N 1
ATOM 3818 C CA . LEU B 2 332 ? -91.054 54.281 86.535 1.00 20.11 332 LEU B CA 1
ATOM 3819 C C . LEU B 2 332 ? -91.037 54.951 87.924 1.00 20.98 332 LEU B C 1
ATOM 3820 O O . LEU B 2 332 ? -91.998 55.603 88.338 1.00 20.96 332 LEU B O 1
ATOM 3825 N N . GLN B 2 333 ? -89.943 54.784 88.650 1.00 22.65 333 GLN B N 1
ATOM 3826 C CA . GLN B 2 333 ? -89.823 55.364 89.975 1.00 24.57 333 GLN B CA 1
ATOM 3827 C C . GLN B 2 333 ? -88.842 56.541 90.059 1.00 24.63 333 GLN B C 1
ATOM 3828 O O . GLN B 2 333 ? -87.975 56.727 89.214 1.00 24.42 333 GLN B O 1
ATOM 3834 N N . VAL B 2 334 ? -88.993 57.332 91.108 1.00 24.26 334 VAL B N 1
ATOM 3835 C CA . VAL B 2 334 ? -88.155 58.500 91.328 1.00 23.83 334 VAL B CA 1
ATOM 3836 C C . VAL B 2 334 ? -86.886 58.237 92.109 1.00 23.23 334 VAL B C 1
ATOM 3837 O O . VAL B 2 334 ? -86.957 57.642 93.189 1.00 23.76 334 VAL B O 1
ATOM 3841 N N . LEU B 2 335 ? -85.746 58.673 91.558 1.00 22.25 335 LEU B N 1
ATOM 3842 C CA . LEU B 2 335 ? -84.459 58.524 92.229 1.00 20.92 335 LEU B CA 1
ATOM 3843 C C . LEU B 2 335 ? -84.233 59.867 92.943 1.00 19.80 335 LEU B C 1
ATOM 3844 O O . LEU B 2 335 ? -83.998 59.933 94.148 1.00 17.92 335 LEU B O 1
ATOM 3849 N N . SER B 2 336 ? -84.289 60.953 92.180 1.00 19.30 336 SER B N 1
ATOM 3850 C CA . SER B 2 336 ? -84.114 62.301 92.730 1.00 19.74 336 SER B CA 1
ATOM 3851 C C . SER B 2 336 ? -85.435 63.043 92.474 1.00 20.49 336 SER B C 1
ATOM 3852 O O . SER B 2 336 ? -85.832 63.271 91.326 1.00 21.14 336 SER B O 1
ATOM 3855 N N . PRO B 2 337 ? -86.143 63.423 93.544 1.00 21.29 337 PRO B N 1
ATOM 3856 C CA . PRO B 2 337 ? -87.421 64.136 93.422 1.00 21.63 337 PRO B CA 1
ATOM 3857 C C . PRO B 2 337 ? -87.338 65.326 92.446 1.00 22.65 337 PRO B C 1
ATOM 3858 O O . PRO B 2 337 ? -86.325 66.044 92.405 1.00 22.80 337 PRO B O 1
ATOM 3862 N N . LEU B 2 338 ? -88.406 65.541 91.675 1.00 22.52 338 LEU B N 1
ATOM 3863 C CA . LEU B 2 338 ? -88.451 66.662 90.727 1.00 22.35 338 LEU B CA 1
ATOM 3864 C C . LEU B 2 338 ? -88.093 67.982 91.458 1.00 22.57 338 LEU B C 1
ATOM 3865 O O . LEU B 2 338 ? -88.667 68.297 92.497 1.00 22.26 338 LEU B O 1
ATOM 3870 N N . ASN B 2 339 ? -87.143 68.726 90.904 1.00 22.88 339 ASN B N 1
ATOM 3871 C CA . ASN B 2 339 ? -86.686 69.950 91.472 1.00 23.88 339 ASN B CA 1
ATOM 3872 C C . ASN B 2 339 ? -86.858 71.043 90.420 1.00 24.49 339 ASN B C 1
ATOM 3873 O O . ASN B 2 339 ? -85.895 71.473 89.774 1.00 24.99 339 ASN B O 1
ATOM 3878 N N . PRO B 2 340 ? -88.100 71.504 90.232 1.00 25.16 340 PRO B N 1
ATOM 3879 C CA . PRO B 2 340 ? -88.419 72.523 89.227 1.00 26.16 340 PRO B CA 1
ATOM 3880 C C . PRO B 2 340 ? -87.997 73.950 89.627 1.00 28.29 340 PRO B C 1
ATOM 3881 O O . PRO B 2 340 ? -87.891 74.293 90.796 1.00 28.58 340 PRO B O 1
ATOM 3885 N N . PRO B 2 341 ? -87.738 74.794 88.616 1.00 30.09 341 PRO B N 1
ATOM 3886 C CA . PRO B 2 341 ? -87.350 76.192 88.869 1.00 32.01 341 PRO B CA 1
ATOM 3887 C C . PRO B 2 341 ? -88.539 76.972 89.453 1.00 34.47 341 PRO B C 1
ATOM 3888 O O . PRO B 2 341 ? -89.706 76.685 89.138 1.00 34.93 341 PRO B O 1
ATOM 3892 N N . PRO B 2 342 ? -88.272 77.980 90.296 1.00 36.08 342 PRO B N 1
ATOM 3893 C CA . PRO B 2 342 ? -89.337 78.806 90.885 1.00 36.75 342 PRO B CA 1
ATOM 3894 C C . PRO B 2 342 ? -90.172 79.473 89.786 1.00 37.31 342 PRO B C 1
ATOM 3895 O O . PRO B 2 342 ? -89.655 79.805 88.684 1.00 36.79 342 PRO B O 1
ATOM 3899 N N . SER B 2 343 ? -91.436 79.747 90.115 1.00 37.84 343 SER B N 1
ATOM 3900 C CA . SER B 2 343 ? -92.414 80.400 89.216 1.00 37.66 343 SER B CA 1
ATOM 3901 C C . SER B 2 343 ? -92.750 79.557 87.991 1.00 36.79 343 SER B C 1
ATOM 3902 O O . SER B 2 343 ? -93.222 80.084 86.966 1.00 37.67 343 SER B O 1
ATOM 3905 N N . LEU B 2 344 ? -92.511 78.247 88.096 1.00 35.00 344 LEU B N 1
ATOM 3906 C CA . LEU B 2 344 ? -92.820 77.308 87.009 1.00 32.98 344 LEU B CA 1
ATOM 3907 C C . LEU B 2 344 ? -93.649 76.168 87.601 1.00 31.78 344 LEU B C 1
ATOM 3908 O O . LEU B 2 344 ? -93.680 75.989 88.817 1.00 32.26 344 LEU B O 1
ATOM 3913 N N . PRO B 2 345 ? -94.337 75.386 86.753 1.00 29.91 345 PRO B N 1
ATOM 3914 C CA . PRO B 2 345 ? -95.157 74.261 87.214 1.00 27.83 345 PRO B CA 1
ATOM 3915 C C . PRO B 2 345 ? -94.400 73.326 88.144 1.00 25.38 345 PRO B C 1
ATOM 3916 O O . PRO B 2 345 ? -93.233 73.042 87.947 1.00 23.95 345 PRO B O 1
ATOM 3920 N N . THR B 2 346 ? -95.095 72.820 89.150 1.00 23.66 346 THR B N 1
ATOM 3921 C CA . THR B 2 346 ? -94.497 71.891 90.118 1.00 23.70 346 THR B CA 1
ATOM 3922 C C . THR B 2 346 ? -94.584 70.420 89.668 1.00 22.86 346 THR B C 1
ATOM 3923 O O . THR B 2 346 ? -94.301 69.500 90.421 1.00 22.83 346 THR B O 1
ATOM 3927 N N . SER B 2 347 ? -94.976 70.216 88.423 1.00 22.43 347 SER B N 1
ATOM 3928 C CA . SER B 2 347 ? -95.113 68.888 87.859 1.00 22.17 347 SER B CA 1
ATOM 3929 C C . SER B 2 347 ? -94.851 68.882 86.344 1.00 22.14 347 SER B C 1
ATOM 3930 O O . SER B 2 347 ? -95.179 69.831 85.610 1.00 23.07 347 SER B O 1
ATOM 3933 N N . LEU B 2 348 ? -94.241 67.798 85.878 1.00 21.28 348 LEU B N 1
ATOM 3934 C CA . LEU B 2 348 ? -93.957 67.624 84.451 1.00 21.20 348 LEU B CA 1
ATOM 3935 C C . LEU B 2 348 ? -94.693 66.385 83.942 1.00 20.92 348 LEU B C 1
ATOM 3936 O O . LEU B 2 348 ? -94.802 65.390 84.656 1.00 20.94 348 LEU B O 1
ATOM 3941 N N . SER B 2 349 ? -95.204 66.455 82.714 1.00 20.75 349 SER B N 1
ATOM 3942 C CA . SER B 2 349 ? -95.926 65.340 82.109 1.00 20.51 349 SER B CA 1
ATOM 3943 C C . SER B 2 349 ? -94.951 64.329 81.498 1.00 21.08 349 SER B C 1
ATOM 3944 O O . SER B 2 349 ? -93.925 64.696 80.925 1.00 20.89 349 SER B O 1
ATOM 3947 N N . CYS B 2 350 ? -95.289 63.051 81.624 1.00 20.67 350 CYS B N 1
ATOM 3948 C CA . CYS B 2 350 ? -94.477 61.962 81.102 1.00 20.01 350 CYS B CA 1
ATOM 3949 C C . CYS B 2 350 ? -95.304 61.096 80.152 1.00 19.01 350 CYS B C 1
ATOM 3950 O O . CYS B 2 350 ? -96.504 60.888 80.357 1.00 18.43 350 CYS B O 1
ATOM 3953 N N . SER B 2 351 ? -94.661 60.600 79.101 1.00 19.18 351 SER B N 1
ATOM 3954 C CA . SER B 2 351 ? -95.333 59.751 78.116 1.00 19.04 351 SER B CA 1
ATOM 3955 C C . SER B 2 351 ? -94.610 58.409 78.065 1.00 18.06 351 SER B C 1
ATOM 3956 O O . SER B 2 351 ? -93.459 58.344 77.656 1.00 19.62 351 SER B O 1
ATOM 3959 N N . ILE B 2 352 ? -95.292 57.349 78.489 1.00 16.98 352 ILE B N 1
ATOM 3960 C CA . ILE B 2 352 ? -94.741 55.996 78.516 1.00 15.82 352 ILE B CA 1
ATOM 3961 C C . ILE B 2 352 ? -95.107 55.206 77.267 1.00 15.27 352 ILE B C 1
ATOM 3962 O O . ILE B 2 352 ? -96.266 55.143 76.904 1.00 15.88 352 ILE B O 1
ATOM 3967 N N . TYR B 2 353 ? -94.104 54.608 76.626 1.00 15.22 353 TYR B N 1
ATOM 3968 C CA . TYR B 2 353 ? -94.297 53.820 75.404 1.00 15.00 353 TYR B CA 1
ATOM 3969 C C . TYR B 2 353 ? -93.932 52.364 75.634 1.00 15.00 353 TYR B C 1
ATOM 3970 O O . TYR B 2 353 ? -93.102 52.068 76.475 1.00 15.99 353 TYR B O 1
ATOM 3979 N N . VAL B 2 354 ? -94.560 51.467 74.883 1.00 15.90 354 VAL B N 1
ATOM 3980 C CA . VAL B 2 354 ? -94.318 50.034 75.011 1.00 17.18 354 VAL B CA 1
ATOM 3981 C C . VAL B 2 354 ? -94.156 49.419 73.619 1.00 17.76 354 VAL B C 1
ATOM 3982 O O . VAL B 2 354 ? -94.841 49.800 72.661 1.00 18.08 354 VAL B O 1
ATOM 3986 N N . THR B 2 355 ? -93.236 48.456 73.521 1.00 18.13 355 THR B N 1
ATOM 3987 C CA . THR B 2 355 ? -92.901 47.812 72.212 1.00 18.98 355 THR B CA 1
ATOM 3988 C C . THR B 2 355 ? -92.643 46.305 72.331 1.00 19.36 355 THR B C 1
ATOM 3989 O O . THR B 2 355 ? -91.628 45.905 72.891 1.00 21.54 355 THR B O 1
ATOM 3993 N N . PRO B 2 356 ? -93.540 45.471 71.763 1.00 19.72 356 PRO B N 1
ATOM 3994 C CA . PRO B 2 356 ? -93.293 44.017 71.795 1.00 19.19 356 PRO B CA 1
ATOM 3995 C C . PRO B 2 356 ? -92.300 43.709 70.704 1.00 19.21 356 PRO B C 1
ATOM 3996 O O . PRO B 2 356 ? -92.467 44.189 69.561 1.00 19.69 356 PRO B O 1
ATOM 4000 N N . VAL B 2 357 ? -91.260 42.940 71.031 1.00 17.47 357 VAL B N 1
ATOM 4001 C CA . VAL B 2 357 ? -90.205 42.612 70.072 1.00 16.61 357 VAL B CA 1
ATOM 4002 C C . VAL B 2 357 ? -90.210 41.158 69.605 1.00 16.57 357 VAL B C 1
ATOM 4003 O O . VAL B 2 357 ? -90.009 40.265 70.412 1.00 16.11 357 VAL B O 1
ATOM 4007 N N . ASP B 2 358 ? -90.400 40.955 68.297 1.00 16.92 358 ASP B N 1
ATOM 4008 C CA . ASP B 2 358 ? -90.455 39.637 67.656 1.00 15.86 358 ASP B CA 1
ATOM 4009 C C . ASP B 2 358 ? -91.484 38.706 68.332 1.00 15.71 358 ASP B C 1
ATOM 4010 O O . ASP B 2 358 ? -91.152 37.840 69.131 1.00 15.00 358 ASP B O 1
ATOM 4015 N N . SER B 2 359 ? -92.744 38.885 67.973 1.00 16.28 359 SER B N 1
ATOM 4016 C CA . SER B 2 359 ? -93.839 38.104 68.527 1.00 16.32 359 SER B CA 1
ATOM 4017 C C . SER B 2 359 ? -94.239 36.870 67.719 1.00 16.68 359 SER B C 1
ATOM 4018 O O . SER B 2 359 ? -94.210 36.887 66.489 1.00 16.42 359 SER B O 1
ATOM 4021 N N . SER B 2 360 ? -94.624 35.812 68.431 1.00 16.81 360 SER B N 1
ATOM 4022 C CA . SER B 2 360 ? -95.067 34.573 67.809 1.00 16.93 360 SER B CA 1
ATOM 4023 C C . SER B 2 360 ? -96.120 33.957 68.727 1.00 17.69 360 SER B C 1
ATOM 4024 O O . SER B 2 360 ? -95.974 33.969 69.957 1.00 16.52 360 SER B O 1
ATOM 4027 N N . PHE B 2 361 ? -97.189 33.433 68.124 1.00 18.25 361 PHE B N 1
ATOM 4028 C CA . PHE B 2 361 ? -98.304 32.828 68.866 1.00 17.20 361 PHE B CA 1
ATOM 4029 C C . PHE B 2 361 ? -98.575 31.383 68.434 1.00 17.41 361 PHE B C 1
ATOM 4030 O O . PHE B 2 361 ? -98.700 31.096 67.245 1.00 17.41 361 PHE B O 1
ATOM 4038 N N . HIS B 2 362 ? -98.680 30.484 69.410 1.00 17.47 362 HIS B N 1
ATOM 4039 C CA . HIS B 2 362 ? -98.941 29.075 69.140 1.00 17.69 362 HIS B CA 1
ATOM 4040 C C . HIS B 2 362 ? -100.233 28.570 69.780 1.00 18.88 362 HIS B C 1
ATOM 4041 O O . HIS B 2 362 ? -100.729 29.122 70.765 1.00 19.43 362 HIS B O 1
ATOM 4048 N N . GLY B 2 363 ? -100.770 27.501 69.217 1.00 18.58 363 GLY B N 1
ATOM 4049 C CA . GLY B 2 363 ? -101.989 26.934 69.759 1.00 17.03 363 GLY B CA 1
ATOM 4050 C C . GLY B 2 363 ? -103.241 27.741 69.508 1.00 16.82 363 GLY B C 1
ATOM 4051 O O . GLY B 2 363 ? -103.768 28.350 70.431 1.00 15.00 363 GLY B O 1
ATOM 4052 N N . LEU B 2 364 ? -103.722 27.743 68.267 1.00 16.97 364 LEU B N 1
ATOM 4053 C CA . LEU B 2 364 ? -104.930 28.488 67.923 1.00 15.64 364 LEU B CA 1
ATOM 4054 C C . LEU B 2 364 ? -106.185 27.735 68.355 1.00 15.55 364 LEU B C 1
ATOM 4055 O O . LEU B 2 364 ? -106.327 26.508 68.159 1.00 15.65 364 LEU B O 1
ATOM 4060 N N . ARG B 2 365 ? -107.079 28.463 69.009 1.00 15.00 365 ARG B N 1
ATOM 4061 C CA . ARG B 2 365 ? -108.379 27.925 69.402 1.00 16.03 365 ARG B CA 1
ATOM 4062 C C . ARG B 2 365 ? -109.285 29.126 69.653 1.00 16.51 365 ARG B C 1
ATOM 4063 O O . ARG B 2 365 ? -108.948 30.244 69.248 1.00 16.01 365 ARG B O 1
ATOM 4071 N N . TYR B 2 366 ? -110.439 28.896 70.272 1.00 16.56 366 TYR B N 1
ATOM 4072 C CA . TYR B 2 366 ? -111.423 29.943 70.531 1.00 16.82 366 TYR B CA 1
ATOM 4073 C C . TYR B 2 366 ? -110.920 31.171 71.281 1.00 17.17 366 TYR B C 1
ATOM 4074 O O . TYR B 2 366 ? -109.847 31.202 71.842 1.00 17.06 366 TYR B O 1
ATOM 4083 N N . LEU B 2 367 ? -111.748 32.196 71.290 1.00 17.73 367 LEU B N 1
ATOM 4084 C CA . LEU B 2 367 ? -111.452 33.453 71.972 1.00 20.02 367 LEU B CA 1
ATOM 4085 C C . LEU B 2 367 ? -111.587 33.442 73.495 1.00 20.91 367 LEU B C 1
ATOM 4086 O O . LEU B 2 367 ? -112.682 33.357 74.034 1.00 22.15 367 LEU B O 1
ATOM 4091 N N . ALA B 2 368 ? -110.457 33.520 74.184 1.00 21.12 368 ALA B N 1
ATOM 4092 C CA . ALA B 2 368 ? -110.454 33.546 75.641 1.00 21.04 368 ALA B CA 1
ATOM 4093 C C . ALA B 2 368 ? -109.619 34.759 76.090 1.00 21.64 368 ALA B C 1
ATOM 4094 O O . ALA B 2 368 ? -108.384 34.695 76.110 1.00 22.06 368 ALA B O 1
ATOM 4096 N N . PRO B 2 369 ? -110.277 35.872 76.469 1.00 21.66 369 PRO B N 1
ATOM 4097 C CA . PRO B 2 369 ? -109.568 37.085 76.914 1.00 22.41 369 PRO B CA 1
ATOM 4098 C C . PRO B 2 369 ? -108.899 36.919 78.269 1.00 24.01 369 PRO B C 1
ATOM 4099 O O . PRO B 2 369 ? -109.140 35.942 78.974 1.00 25.28 369 PRO B O 1
ATOM 4103 N N . GLN B 2 370 ? -108.073 37.885 78.644 1.00 25.40 370 GLN B N 1
ATOM 4104 C CA . GLN B 2 370 ? -107.378 37.849 79.940 1.00 27.27 370 GLN B CA 1
ATOM 4105 C C . GLN B 2 370 ? -108.294 38.240 81.118 1.00 28.43 370 GLN B C 1
ATOM 4106 O O . GLN B 2 370 ? -107.737 38.555 82.213 1.00 29.81 370 GLN B O 1
ATOM 4113 N N . HIS C 3 1 ? -61.864 -10.598 102.048 1.00 18.95 1 HIS C N 1
ATOM 4114 C CA . HIS C 3 1 ? -62.411 -9.314 102.597 1.00 18.89 1 HIS C CA 1
ATOM 4115 C C . HIS C 3 1 ? -61.315 -8.300 102.890 1.00 18.54 1 HIS C C 1
ATOM 4116 O O . HIS C 3 1 ? -60.179 -8.672 103.194 1.00 18.44 1 HIS C O 1
ATOM 4123 N N . TRP C 3 2 ? -61.658 -7.018 102.791 1.00 18.32 2 TRP C N 1
ATOM 4124 C CA . TRP C 3 2 ? -60.698 -5.953 103.072 1.00 18.56 2 TRP C CA 1
ATOM 4125 C C . TRP C 3 2 ? -60.600 -5.690 104.587 1.00 19.76 2 TRP C C 1
ATOM 4126 O O . TRP C 3 2 ? -61.612 -5.583 105.280 1.00 21.10 2 TRP C O 1
ATOM 4137 N N . LYS C 3 3 ? -59.384 -5.598 105.107 1.00 19.77 3 LYS C N 1
ATOM 4138 C CA . LYS C 3 3 ? -59.174 -5.332 106.522 1.00 20.30 3 LYS C CA 1
ATOM 4139 C C . LYS C 3 3 ? -59.149 -3.807 106.659 1.00 20.73 3 LYS C C 1
ATOM 4140 O O . LYS C 3 3 ? -58.253 -3.121 106.155 1.00 20.63 3 LYS C O 1
ATOM 4146 N N . THR C 3 4 ? -60.147 -3.283 107.350 1.00 20.99 4 THR C N 1
ATOM 4147 C CA . THR C 3 4 ? -60.292 -1.851 107.543 1.00 22.71 4 THR C CA 1
ATOM 4148 C C . THR C 3 4 ? -60.397 -1.417 109.006 1.00 22.54 4 THR C C 1
ATOM 4149 O O . THR C 3 4 ? -60.800 -2.188 109.861 1.00 22.83 4 THR C O 1
ATOM 4153 N N . ARG C 3 5 ? -60.022 -0.171 109.271 1.00 22.62 5 ARG C N 1
ATOM 4154 C CA . ARG C 3 5 ? -60.089 0.394 110.610 1.00 23.79 5 ARG C CA 1
ATOM 4155 C C . ARG C 3 5 ? -60.640 1.824 110.510 1.00 23.51 5 ARG C C 1
ATOM 4156 O O . ARG C 3 5 ? -60.120 2.649 109.755 1.00 23.06 5 ARG C O 1
ATOM 4164 N N . ALA C 3 6 ? -61.688 2.111 111.273 1.00 22.74 6 ALA C N 1
ATOM 4165 C CA . ALA C 3 6 ? -62.323 3.421 111.268 1.00 23.08 6 ALA C CA 1
ATOM 4166 C C . ALA C 3 6 ? -61.559 4.501 112.015 1.00 24.30 6 ALA C C 1
ATOM 4167 O O . ALA C 3 6 ? -61.131 4.292 113.148 1.00 24.72 6 ALA C O 1
ATOM 4169 N N . VAL C 3 7 ? -61.376 5.649 111.368 1.00 24.93 7 VAL C N 1
ATOM 4170 C CA . VAL C 3 7 ? -60.675 6.772 111.994 1.00 25.35 7 VAL C CA 1
ATOM 4171 C C . VAL C 3 7 ? -61.729 7.585 112.770 1.00 26.61 7 VAL C C 1
ATOM 4172 O O . VAL C 3 7 ? -62.935 7.428 112.547 1.00 26.27 7 VAL C O 1
ATOM 4176 N N . PRO C 3 8 ? -61.284 8.452 113.702 1.00 27.44 8 PRO C N 1
ATOM 4177 C CA . PRO C 3 8 ? -62.221 9.274 114.474 1.00 28.50 8 PRO C CA 1
ATOM 4178 C C . PRO C 3 8 ? -63.120 10.172 113.600 1.00 28.92 8 PRO C C 1
ATOM 4179 O O . PRO C 3 8 ? -62.664 10.763 112.595 1.00 28.72 8 PRO C O 1
ATOM 4183 N N . GLY C 3 9 ? -64.392 10.253 113.990 1.00 29.08 9 GLY C N 1
ATOM 4184 C CA . GLY C 3 9 ? -65.345 11.096 113.279 1.00 29.10 9 GLY C CA 1
ATOM 4185 C C . GLY C 3 9 ? -66.201 10.269 112.334 1.00 29.10 9 GLY C C 1
ATOM 4186 O O . GLY C 3 9 ? -66.450 10.641 111.193 1.00 30.55 9 GLY C O 1
ATOM 4187 N N . ALA C 3 10 ? -66.643 9.112 112.798 1.00 28.02 10 ALA C N 1
ATOM 4188 C CA . ALA C 3 10 ? -67.448 8.231 111.973 1.00 27.26 10 ALA C CA 1
ATOM 4189 C C . ALA C 3 10 ? -68.925 8.609 112.061 1.00 26.83 10 ALA C C 1
ATOM 4190 O O . ALA C 3 10 ? -69.484 8.740 113.157 1.00 27.49 10 ALA C O 1
ATOM 4192 N N . GLY C 3 11 ? -69.541 8.800 110.900 1.00 25.66 11 GLY C N 1
ATOM 4193 C CA . GLY C 3 11 ? -70.947 9.147 110.843 1.00 23.37 11 GLY C CA 1
ATOM 4194 C C . GLY C 3 11 ? -71.197 10.631 110.909 1.00 22.51 11 GLY C C 1
ATOM 4195 O O . GLY C 3 11 ? -72.339 11.064 110.927 1.00 22.61 11 GLY C O 1
ATOM 4196 N N . THR C 3 12 ? -70.130 11.415 110.956 1.00 21.40 12 THR C N 1
ATOM 4197 C CA . THR C 3 12 ? -70.269 12.858 111.032 1.00 22.24 12 THR C CA 1
ATOM 4198 C C . THR C 3 12 ? -70.581 13.479 109.667 1.00 21.70 12 THR C C 1
ATOM 4199 O O . THR C 3 12 ? -70.015 13.090 108.651 1.00 21.33 12 THR C O 1
ATOM 4203 N N . PHE C 3 13 ? -71.499 14.437 109.651 1.00 20.11 13 PHE C N 1
ATOM 4204 C CA . PHE C 3 13 ? -71.887 15.124 108.422 1.00 20.37 13 PHE C CA 1
ATOM 4205 C C . PHE C 3 13 ? -71.049 16.377 108.196 1.00 20.18 13 PHE C C 1
ATOM 4206 O O . PHE C 3 13 ? -70.785 17.124 109.131 1.00 20.23 13 PHE C O 1
ATOM 4214 N N . GLY C 3 14 ? -70.635 16.593 106.951 1.00 20.37 14 GLY C N 1
ATOM 4215 C CA . GLY C 3 14 ? -69.839 17.765 106.608 1.00 19.63 14 GLY C CA 1
ATOM 4216 C C . GLY C 3 14 ? -70.401 18.485 105.392 1.00 19.86 14 GLY C C 1
ATOM 4217 O O . GLY C 3 14 ? -70.752 17.856 104.406 1.00 21.15 14 GLY C O 1
ATOM 4218 N N . SER C 3 15 ? -70.498 19.808 105.453 1.00 19.80 15 SER C N 1
ATOM 4219 C CA . SER C 3 15 ? -71.050 20.603 104.348 1.00 18.99 15 SER C CA 1
ATOM 4220 C C . SER C 3 15 ? -70.053 20.727 103.206 1.00 19.04 15 SER C C 1
ATOM 4221 O O . SER C 3 15 ? -70.442 20.931 102.071 1.00 17.37 15 SER C O 1
ATOM 4224 N N . ALA C 3 16 ? -68.765 20.583 103.508 1.00 19.29 16 ALA C N 1
ATOM 4225 C CA . ALA C 3 16 ? -67.709 20.692 102.501 1.00 18.52 16 ALA C CA 1
ATOM 4226 C C . ALA C 3 16 ? -67.206 19.314 102.075 1.00 18.93 16 ALA C C 1
ATOM 4227 O O . ALA C 3 16 ? -66.333 19.224 101.230 1.00 19.37 16 ALA C O 1
ATOM 4229 N N . VAL C 3 17 ? -67.752 18.252 102.663 1.00 19.33 17 VAL C N 1
ATOM 4230 C CA . VAL C 3 17 ? -67.341 16.885 102.354 1.00 19.29 17 VAL C CA 1
ATOM 4231 C C . VAL C 3 17 ? -68.138 16.343 101.173 1.00 18.97 17 VAL C C 1
ATOM 4232 O O . VAL C 3 17 ? -69.351 16.530 101.089 1.00 18.48 17 VAL C O 1
ATOM 4236 N N . ALA C 3 18 ? -67.446 15.667 100.262 1.00 18.90 18 ALA C N 1
ATOM 4237 C CA . ALA C 3 18 ? -68.078 15.089 99.076 1.00 18.41 18 ALA C CA 1
ATOM 4238 C C . ALA C 3 18 ? -68.264 13.580 99.177 1.00 16.93 18 ALA C C 1
ATOM 4239 O O . ALA C 3 18 ? -67.566 12.914 99.926 1.00 15.00 18 ALA C O 1
ATOM 4241 N N . GLY C 3 19 ? -69.212 13.056 98.415 1.00 16.61 19 GLY C N 1
ATOM 4242 C CA . GLY C 3 19 ? -69.451 11.626 98.411 1.00 18.22 19 GLY C CA 1
ATOM 4243 C C . GLY C 3 19 ? -70.232 11.077 99.575 1.00 19.93 19 GLY C C 1
ATOM 4244 O O . GLY C 3 19 ? -69.891 10.030 100.105 1.00 22.07 19 GLY C O 1
ATOM 4245 N N . GLN C 3 20 ? -71.280 11.783 99.976 1.00 20.43 20 GLN C N 1
ATOM 4246 C CA . GLN C 3 20 ? -72.100 11.362 101.117 1.00 21.24 20 GLN C CA 1
ATOM 4247 C C . GLN C 3 20 ? -73.498 10.943 100.664 1.00 20.78 20 GLN C C 1
ATOM 4248 O O . GLN C 3 20 ? -74.159 10.119 101.304 1.00 20.40 20 GLN C O 1
ATOM 4254 N N . GLU C 3 21 ? -73.949 11.522 99.557 1.00 19.81 21 GLU C N 1
ATOM 4255 C CA . GLU C 3 21 ? -75.272 11.230 99.000 1.00 19.98 21 GLU C CA 1
ATOM 4256 C C . GLU C 3 21 ? -75.493 9.846 98.381 1.00 19.88 21 GLU C C 1
ATOM 4257 O O . GLU C 3 21 ? -74.594 9.288 97.756 1.00 19.87 21 GLU C O 1
ATOM 4263 N N . LEU C 3 22 ? -76.686 9.298 98.572 1.00 19.54 22 LEU C N 1
ATOM 4264 C CA . LEU C 3 22 ? -76.992 8.025 97.978 1.00 19.93 22 LEU C CA 1
ATOM 4265 C C . LEU C 3 22 ? -78.141 8.308 96.984 1.00 20.05 22 LEU C C 1
ATOM 4266 O O . LEU C 3 22 ? -78.991 9.163 97.223 1.00 19.92 22 LEU C O 1
ATOM 4271 N N . PRO C 3 23 ? -78.134 7.631 95.820 1.00 21.05 23 PRO C N 1
ATOM 4272 C CA . PRO C 3 23 ? -79.159 7.862 94.788 1.00 20.18 23 PRO C CA 1
ATOM 4273 C C . PRO C 3 23 ? -80.625 7.694 95.199 1.00 19.80 23 PRO C C 1
ATOM 4274 O O . PRO C 3 23 ? -81.061 6.628 95.594 1.00 19.88 23 PRO C O 1
ATOM 4278 N N . LEU C 3 24 ? -81.371 8.788 95.077 1.00 20.15 24 LEU C N 1
ATOM 4279 C CA . LEU C 3 24 ? -82.791 8.757 95.408 1.00 20.81 24 LEU C CA 1
ATOM 4280 C C . LEU C 3 24 ? -83.619 8.880 94.107 1.00 21.77 24 LEU C C 1
ATOM 4281 O O . LEU C 3 24 ? -84.794 9.270 94.127 1.00 21.05 24 LEU C O 1
ATOM 4286 N N . CYS C 3 25 ? -82.994 8.548 92.973 1.00 22.64 25 CYS C N 1
ATOM 4287 C CA . CYS C 3 25 ? -83.625 8.565 91.648 1.00 22.37 25 CYS C CA 1
ATOM 4288 C C . CYS C 3 25 ? -82.821 7.634 90.769 1.00 21.72 25 CYS C C 1
ATOM 4289 O O . CYS C 3 25 ? -81.672 7.908 90.431 1.00 21.26 25 CYS C O 1
ATOM 4292 N N . GLY C 3 26 ? -83.429 6.518 90.413 1.00 22.17 26 GLY C N 1
ATOM 4293 C CA . GLY C 3 26 ? -82.733 5.542 89.594 1.00 22.87 26 GLY C CA 1
ATOM 4294 C C . GLY C 3 26 ? -82.474 5.779 88.127 1.00 22.19 26 GLY C C 1
ATOM 4295 O O . GLY C 3 26 ? -81.426 5.398 87.622 1.00 23.52 26 GLY C O 1
ATOM 4296 N N . VAL C 3 27 ? -83.422 6.402 87.453 1.00 20.60 27 VAL C N 1
ATOM 4297 C CA . VAL C 3 27 ? -83.264 6.688 86.046 1.00 18.98 27 VAL C CA 1
ATOM 4298 C C . VAL C 3 27 ? -82.428 7.925 85.744 1.00 19.99 27 VAL C C 1
ATOM 4299 O O . VAL C 3 27 ? -82.331 8.849 86.537 1.00 21.03 27 VAL C O 1
ATOM 4303 N N . ARG C 3 28 ? -81.820 7.922 84.565 1.00 19.98 28 ARG C N 1
ATOM 4304 C CA . ARG C 3 28 ? -81.000 9.034 84.112 1.00 19.85 28 ARG C CA 1
ATOM 4305 C C . ARG C 3 28 ? -81.959 10.115 83.636 1.00 19.63 28 ARG C C 1
ATOM 4306 O O . ARG C 3 28 ? -82.719 9.906 82.681 1.00 19.36 28 ARG C O 1
ATOM 4314 N N . ALA C 3 29 ? -81.926 11.264 84.311 1.00 19.72 29 ALA C N 1
ATOM 4315 C CA . ALA C 3 29 ? -82.789 12.415 83.988 1.00 19.40 29 ALA C CA 1
ATOM 4316 C C . ALA C 3 29 ? -82.234 13.299 82.882 1.00 18.53 29 ALA C C 1
ATOM 4317 O O . ALA C 3 29 ? -81.030 13.456 82.767 1.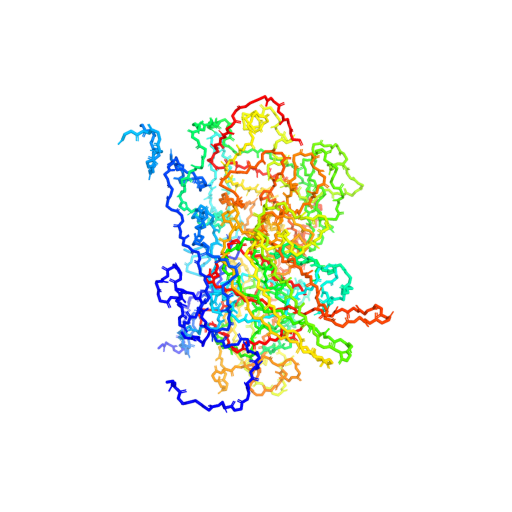00 18.27 29 ALA C O 1
ATOM 4319 N N . TYR C 3 30 ? -83.124 13.867 82.073 1.00 18.00 30 TYR C N 1
ATOM 4320 C CA . TYR C 3 30 ? -82.732 14.749 80.983 1.00 17.02 30 TYR C CA 1
ATOM 4321 C C . TYR C 3 30 ? -83.470 16.071 81.144 1.00 17.45 30 TYR C C 1
ATOM 4322 O O . TYR C 3 30 ? -84.690 16.132 81.046 1.00 18.81 30 TYR C O 1
ATOM 4331 N N . TYR C 3 31 ? -82.735 17.144 81.400 1.00 18.15 31 TYR C N 1
ATOM 4332 C CA . TYR C 3 31 ? -83.364 18.457 81.584 1.00 18.61 31 TYR C CA 1
ATOM 4333 C C . TYR C 3 31 ? -83.779 19.137 80.270 1.00 17.82 31 TYR C C 1
ATOM 4334 O O . TYR C 3 31 ? -83.083 19.022 79.266 1.00 17.82 31 TYR C O 1
ATOM 4343 N N . PRO C 3 32 ? -84.940 19.825 80.274 1.00 17.45 32 PRO C N 1
ATOM 4344 C CA . PRO C 3 32 ? -85.434 20.518 79.075 1.00 17.56 32 PRO C CA 1
ATOM 4345 C C . PRO C 3 32 ? -84.497 21.652 78.615 1.00 18.10 32 PRO C C 1
ATOM 4346 O O . PRO C 3 32 ? -83.789 22.259 79.447 1.00 17.87 32 PRO C O 1
ATOM 4350 N N . PRO C 3 33 ? -84.511 21.969 77.295 1.00 17.19 33 PRO C N 1
ATOM 4351 C CA . PRO C 3 33 ? -83.656 23.030 76.745 1.00 15.90 33 PRO C CA 1
ATOM 4352 C C . PRO C 3 33 ? -83.905 24.363 77.452 1.00 16.41 33 PRO C C 1
ATOM 4353 O O . PRO C 3 33 ? -85.044 24.818 77.548 1.00 15.00 33 PRO C O 1
ATOM 4357 N N . ASN C 3 34 ? -82.833 24.982 77.942 1.00 17.42 34 ASN C N 1
ATOM 4358 C CA . ASN C 3 34 ? -82.923 26.275 78.626 1.00 18.20 34 ASN C CA 1
ATOM 4359 C C . ASN C 3 34 ? -81.982 27.337 78.034 1.00 17.68 34 ASN C C 1
ATOM 4360 O O . ASN C 3 34 ? -81.648 28.304 78.699 1.00 19.65 34 ASN C O 1
ATOM 4365 N N . ALA C 3 35 ? -81.584 27.163 76.781 1.00 16.89 35 ALA C N 1
ATOM 4366 C CA . ALA C 3 35 ? -80.666 28.077 76.121 1.00 17.05 35 ALA C CA 1
ATOM 4367 C C . ALA C 3 35 ? -81.360 29.370 75.681 1.00 17.66 35 ALA C C 1
ATOM 4368 O O . ALA C 3 35 ? -80.699 30.368 75.354 1.00 17.55 35 ALA C O 1
ATOM 4370 N N . TYR C 3 36 ? -82.692 29.351 75.674 1.00 17.05 36 TYR C N 1
ATOM 4371 C CA . TYR C 3 36 ? -83.489 30.506 75.263 1.00 16.13 36 TYR C CA 1
ATOM 4372 C C . TYR C 3 36 ? -83.555 31.565 76.363 1.00 15.39 36 TYR C C 1
ATOM 4373 O O . TYR C 3 36 ? -83.874 32.688 76.102 1.00 15.00 36 TYR C O 1
ATOM 4382 N N . ILE C 3 37 ? -83.252 31.195 77.598 1.00 16.89 37 ILE C N 1
ATOM 4383 C CA . ILE C 3 37 ? -83.276 32.110 78.734 1.00 18.04 37 ILE C CA 1
ATOM 4384 C C . ILE C 3 37 ? -81.994 32.940 78.812 1.00 17.59 37 ILE C C 1
ATOM 4385 O O . ILE C 3 37 ? -80.905 32.397 78.929 1.00 18.52 37 ILE C O 1
ATOM 4390 N N . PRO C 3 38 ? -82.119 34.272 78.754 1.00 17.64 38 PRO C N 1
ATOM 4391 C CA . PRO C 3 38 ? -80.970 35.181 78.813 1.00 17.93 38 PRO C CA 1
ATOM 4392 C C . PRO C 3 38 ? -80.535 35.538 80.234 1.00 18.06 38 PRO C C 1
ATOM 4393 O O . PRO C 3 38 ? -81.102 35.050 81.214 1.00 18.98 38 PRO C O 1
ATOM 4397 N N . ALA C 3 39 ? -79.518 36.386 80.324 1.00 18.04 39 ALA C N 1
ATOM 4398 C CA . ALA C 3 39 ? -78.995 36.847 81.596 1.00 17.70 39 ALA C CA 1
ATOM 4399 C C . ALA C 3 39 ? -78.504 35.767 82.531 1.00 17.93 39 ALA C C 1
ATOM 4400 O O . ALA C 3 39 ? -78.868 35.761 83.713 1.00 17.63 39 ALA C O 1
ATOM 4402 N N . GLN C 3 40 ? -77.677 34.863 82.013 1.00 19.45 40 GLN C N 1
ATOM 4403 C CA . GLN C 3 40 ? -77.130 33.783 82.836 1.00 19.00 40 GLN C CA 1
ATOM 4404 C C . GLN C 3 40 ? -75.948 34.284 83.648 1.00 17.19 40 GLN C C 1
ATOM 4405 O O . GLN C 3 40 ? -74.969 34.747 83.079 1.00 17.74 40 GLN C O 1
ATOM 4411 N N . VAL C 3 41 ? -76.072 34.221 84.971 1.00 16.20 41 VAL C N 1
ATOM 4412 C CA . VAL C 3 41 ? -75.032 34.672 85.879 1.00 16.53 41 VAL C CA 1
ATOM 4413 C C . VAL C 3 41 ? -74.279 33.440 86.435 1.00 18.51 41 VAL C C 1
ATOM 4414 O O . VAL C 3 41 ? -74.872 32.392 86.719 1.00 20.29 41 VAL C O 1
ATOM 4418 N N . ARG C 3 42 ? -72.966 33.564 86.587 1.00 18.28 42 ARG C N 1
ATOM 4419 C CA . ARG C 3 42 ? -72.147 32.451 87.067 1.00 18.15 42 ARG C CA 1
ATOM 4420 C C . ARG C 3 42 ? -71.239 32.812 88.239 1.00 17.78 42 ARG C C 1
ATOM 4421 O O . ARG C 3 42 ? -70.637 31.932 88.845 1.00 16.63 42 ARG C O 1
ATOM 4429 N N . ASP C 3 43 ? -71.150 34.098 88.566 1.00 17.68 43 ASP C N 1
ATOM 4430 C CA . ASP C 3 43 ? -70.275 34.563 89.648 1.00 18.10 43 ASP C CA 1
ATOM 4431 C C . ASP C 3 43 ? -70.952 35.610 90.537 1.00 16.25 43 ASP C C 1
ATOM 4432 O O . ASP C 3 43 ? -71.778 36.382 90.067 1.00 15.00 43 ASP C O 1
ATOM 4437 N N . TRP C 3 44 ? -70.583 35.636 91.812 1.00 15.00 44 TRP C N 1
ATOM 4438 C CA . TRP C 3 44 ? -71.146 36.598 92.749 1.00 15.00 44 TRP C CA 1
ATOM 4439 C C . TRP C 3 44 ? -70.616 38.019 92.500 1.00 15.82 44 TRP C C 1
ATOM 4440 O O . TRP C 3 44 ? -71.274 38.999 92.869 1.00 15.00 44 TRP C O 1
ATOM 4451 N N . LEU C 3 45 ? -69.436 38.137 91.890 1.00 15.99 45 LEU C N 1
ATOM 4452 C CA . LEU C 3 45 ? -68.858 39.448 91.615 1.00 17.58 45 LEU C CA 1
ATOM 4453 C C . LEU C 3 45 ? -69.672 40.205 90.565 1.00 17.84 45 LEU C C 1
ATOM 4454 O O . LEU C 3 45 ? -69.626 41.432 90.535 1.00 19.15 45 LEU C O 1
ATOM 4459 N N . GLU C 3 46 ? -70.408 39.479 89.716 1.00 17.21 46 GLU C N 1
ATOM 4460 C CA . GLU C 3 46 ? -71.238 40.092 88.682 1.00 16.53 46 GLU C CA 1
ATOM 4461 C C . GLU C 3 46 ? -72.280 40.991 89.351 1.00 17.41 46 GLU C C 1
ATOM 4462 O O . GLU C 3 46 ? -72.671 42.029 88.800 1.00 17.74 46 GLU C O 1
ATOM 4468 N N . PHE C 3 47 ? -72.732 40.599 90.544 1.00 18.55 47 PHE C N 1
ATOM 4469 C CA . PHE C 3 47 ? -73.706 41.412 91.294 1.00 19.46 47 PHE C CA 1
ATOM 4470 C C . PHE C 3 47 ? -72.991 42.661 91.856 1.00 18.69 47 PHE C C 1
ATOM 4471 O O . PHE C 3 47 ? -73.537 43.775 91.851 1.00 18.69 47 PHE C O 1
ATOM 4479 N N . ALA C 3 48 ? -71.766 42.460 92.341 1.00 18.11 48 ALA C N 1
ATOM 4480 C CA . ALA C 3 48 ? -70.969 43.533 92.906 1.00 17.65 48 ALA C CA 1
ATOM 4481 C C . ALA C 3 48 ? -70.600 44.581 91.860 1.00 17.40 48 ALA C C 1
ATOM 4482 O O . ALA C 3 48 ? -70.452 45.760 92.176 1.00 17.14 48 ALA C O 1
ATOM 4484 N N . HIS C 3 49 ? -70.470 44.149 90.608 1.00 19.30 49 HIS C N 1
ATOM 4485 C CA . HIS C 3 49 ? -70.120 45.050 89.500 1.00 19.61 49 HIS C CA 1
ATOM 4486 C C . HIS C 3 49 ? -71.314 45.896 89.078 1.00 19.80 49 HIS C C 1
ATOM 4487 O O . HIS C 3 49 ? -71.151 46.933 88.435 1.00 19.88 49 HIS C O 1
ATOM 4494 N N . ARG C 3 50 ? -72.519 45.459 89.440 1.00 19.91 50 ARG C N 1
ATOM 4495 C CA . ARG C 3 50 ? -73.737 46.218 89.117 1.00 20.67 50 ARG C CA 1
ATOM 4496 C C . ARG C 3 50 ? -73.799 47.448 90.044 1.00 21.23 50 ARG C C 1
ATOM 4497 O O . ARG C 3 50 ? -73.324 47.406 91.195 1.00 21.48 50 ARG C O 1
ATOM 4505 N N . PRO C 3 51 ? -74.376 48.558 89.558 1.00 21.53 51 PRO C N 1
ATOM 4506 C CA . PRO C 3 51 ? -74.500 49.791 90.344 1.00 20.70 51 PRO C CA 1
ATOM 4507 C C . PRO C 3 51 ? -75.328 49.608 91.625 1.00 20.83 51 PRO C C 1
ATOM 4508 O O . PRO C 3 51 ? -76.158 48.696 91.733 1.00 19.74 51 PRO C O 1
ATOM 4512 N N . GLY C 3 52 ? -75.105 50.505 92.580 1.00 21.48 52 GLY C N 1
ATOM 4513 C CA . GLY C 3 52 ? -75.828 50.472 93.838 1.00 19.61 52 GLY C CA 1
ATOM 4514 C C . GLY C 3 52 ? -75.675 51.767 94.617 1.00 19.05 52 GLY C C 1
ATOM 4515 O O . GLY C 3 52 ? -74.579 52.150 94.986 1.00 18.78 52 GLY C O 1
ATOM 4516 N N . LEU C 3 53 ? -76.789 52.441 94.875 1.00 19.89 53 LEU C N 1
ATOM 4517 C CA . LEU C 3 53 ? -76.806 53.695 95.625 1.00 20.53 53 LEU C CA 1
ATOM 4518 C C . LEU C 3 53 ? -76.423 53.469 97.092 1.00 21.25 53 LEU C C 1
ATOM 4519 O O . LEU C 3 53 ? -76.897 52.525 97.737 1.00 20.96 53 LEU C O 1
ATOM 4524 N N . MET C 3 54 ? -75.554 54.330 97.613 1.00 21.91 54 MET C N 1
ATOM 4525 C CA . MET C 3 54 ? -75.130 54.211 99.007 1.00 23.53 54 MET C CA 1
ATOM 4526 C C . MET C 3 54 ? -75.517 55.434 99.842 1.00 23.46 54 MET C C 1
ATOM 4527 O O . MET C 3 54 ? -75.791 55.325 101.034 1.00 23.85 54 MET C O 1
ATOM 4532 N N . ALA C 3 55 ? -75.552 56.602 99.210 1.00 23.94 55 ALA C N 1
ATOM 4533 C CA . ALA C 3 55 ? -75.920 57.838 99.906 1.00 23.90 55 ALA C CA 1
ATOM 4534 C C . ALA C 3 55 ? -76.549 58.882 98.976 1.00 24.31 55 ALA C C 1
ATOM 4535 O O . ALA C 3 55 ? -76.133 59.055 97.828 1.00 23.53 55 ALA C O 1
ATOM 4537 N N . THR C 3 56 ? -77.566 59.575 99.470 1.00 25.52 56 THR C N 1
ATOM 4538 C CA . THR C 3 56 ? -78.200 60.635 98.711 1.00 26.61 56 THR C CA 1
ATOM 4539 C C . THR C 3 56 ? -77.711 61.914 99.425 1.00 27.03 56 THR C C 1
ATOM 4540 O O . THR C 3 56 ? -78.285 62.380 100.427 1.00 27.42 56 THR C O 1
ATOM 4544 N N . VAL C 3 57 ? -76.633 62.482 98.913 1.00 27.18 57 VAL C N 1
ATOM 4545 C CA . VAL C 3 57 ? -76.065 63.698 99.480 1.00 27.23 57 VAL C CA 1
ATOM 4546 C C . VAL C 3 57 ? -76.604 64.999 98.862 1.00 26.15 57 VAL C C 1
ATOM 4547 O O . VAL C 3 57 ? -76.425 65.240 97.677 1.00 26.81 57 VAL C O 1
ATOM 4551 N N . PRO C 3 58 ? -77.267 65.840 99.682 1.00 24.97 58 PRO C N 1
ATOM 4552 C CA . PRO C 3 58 ? -77.810 67.118 99.218 1.00 23.96 58 PRO C CA 1
ATOM 4553 C C . PRO C 3 58 ? -76.748 68.209 99.114 1.00 22.60 58 PRO C C 1
ATOM 4554 O O . PRO C 3 58 ? -75.747 68.171 99.807 1.00 23.04 58 PRO C O 1
ATOM 4558 N N . TRP C 3 59 ? -76.969 69.173 98.234 1.00 21.81 59 TRP C N 1
ATOM 4559 C CA . TRP C 3 59 ? -76.023 70.265 98.026 1.00 21.24 59 TRP C CA 1
ATOM 4560 C C . TRP C 3 59 ? -76.776 71.541 97.592 1.00 21.48 59 TRP C C 1
ATOM 4561 O O . TRP C 3 59 ? -77.353 71.607 96.509 1.00 20.39 59 TRP C O 1
ATOM 4572 N N . THR C 3 60 ? -76.762 72.553 98.454 1.00 21.78 60 THR C N 1
ATOM 4573 C CA . THR C 3 60 ? -77.444 73.823 98.207 1.00 21.43 60 THR C CA 1
ATOM 4574 C C . THR C 3 60 ? -76.494 74.963 97.853 1.00 21.37 60 THR C C 1
ATOM 4575 O O . THR C 3 60 ? -75.292 74.868 97.991 1.00 20.09 60 THR C O 1
ATOM 4579 N N . MET C 3 61 ? -77.069 76.066 97.409 1.00 22.60 61 MET C N 1
ATOM 4580 C CA . MET C 3 61 ? -76.295 77.241 97.023 1.00 23.50 61 MET C CA 1
ATOM 4581 C C . MET C 3 61 ? -75.797 77.943 98.286 1.00 23.41 61 MET C C 1
ATOM 4582 O O . MET C 3 61 ? -74.829 78.713 98.247 1.00 23.53 61 MET C O 1
ATOM 4587 N N . ALA C 3 62 ? -76.452 77.668 99.416 1.00 23.01 62 ALA C N 1
ATOM 4588 C CA . ALA C 3 62 ? -76.076 78.296 100.687 1.00 22.94 62 ALA C CA 1
ATOM 4589 C C . ALA C 3 62 ? -74.835 77.645 101.293 1.00 22.49 62 ALA C C 1
ATOM 4590 O O . ALA C 3 62 ? -74.206 78.203 102.186 1.00 22.66 62 ALA C O 1
ATOM 4592 N N . ASP C 3 63 ? -74.485 76.457 100.814 1.00 23.03 63 ASP C N 1
ATOM 4593 C CA . ASP C 3 63 ? -73.312 75.737 101.322 1.00 23.31 63 ASP C CA 1
ATOM 4594 C C . ASP C 3 63 ? -72.023 76.467 100.948 1.00 23.77 63 ASP C C 1
ATOM 4595 O O . ASP C 3 63 ? -71.740 76.682 99.767 1.00 23.33 63 ASP C O 1
ATOM 4600 N N . GLU C 3 64 ? -71.261 76.843 101.975 1.00 24.47 64 GLU C N 1
ATOM 4601 C CA . GLU C 3 64 ? -69.991 77.556 101.831 1.00 25.30 64 GLU C CA 1
ATOM 4602 C C . GLU C 3 64 ? -68.820 76.601 101.560 1.00 24.28 64 GLU C C 1
ATOM 4603 O O . GLU C 3 64 ? -68.957 75.385 101.705 1.00 24.55 64 GLU C O 1
ATOM 4609 N N . PRO C 3 65 ? -67.653 77.150 101.164 1.00 23.58 65 PRO C N 1
ATOM 4610 C CA . PRO C 3 65 ? -66.477 76.300 100.924 1.00 23.38 65 PRO C CA 1
ATOM 4611 C C . PRO C 3 65 ? -66.060 75.585 102.206 1.00 23.24 65 PRO C C 1
ATOM 4612 O O . PRO C 3 65 ? -66.261 76.110 103.315 1.00 23.59 65 PRO C O 1
ATOM 4616 N N . ALA C 3 66 ? -65.445 74.413 102.052 1.00 22.79 66 ALA C N 1
ATOM 4617 C CA . ALA C 3 66 ? -64.940 73.588 103.160 1.00 22.16 66 ALA C CA 1
ATOM 4618 C C . ALA C 3 66 ? -66.051 72.995 104.010 1.00 22.15 66 ALA C C 1
ATOM 4619 O O . ALA C 3 66 ? -65.828 72.579 105.154 1.00 23.21 66 ALA C O 1
ATOM 4621 N N . GLU C 3 67 ? -67.255 72.952 103.448 1.00 22.35 67 GLU C N 1
ATOM 4622 C CA . GLU C 3 67 ? -68.415 72.391 104.151 1.00 22.66 67 GLU C CA 1
ATOM 4623 C C . GLU C 3 67 ? -68.489 70.891 103.811 1.00 21.93 67 GLU C C 1
ATOM 4624 O O . GLU C 3 67 ? -68.469 70.506 102.629 1.00 20.97 67 GLU C O 1
ATOM 4630 N N . ARG C 3 68 ? -68.546 70.046 104.838 1.00 20.94 68 ARG C N 1
ATOM 4631 C CA . ARG C 3 68 ? -68.638 68.596 104.644 1.00 19.70 68 ARG C CA 1
ATOM 4632 C C . ARG C 3 68 ? -70.077 68.196 104.293 1.00 19.40 68 ARG C C 1
ATOM 4633 O O . ARG C 3 68 ? -71.031 68.604 104.966 1.00 19.66 68 ARG C O 1
ATOM 4641 N N . LEU C 3 69 ? -70.224 67.398 103.238 1.00 19.27 69 LEU C N 1
ATOM 4642 C CA . LEU C 3 69 ? -71.536 66.934 102.793 1.00 19.33 69 LEU C CA 1
ATOM 4643 C C . LEU C 3 69 ? -71.741 65.463 103.076 1.00 18.73 69 LEU C C 1
ATOM 4644 O O . LEU C 3 69 ? -72.880 64.992 103.119 1.00 19.96 69 LEU C O 1
ATOM 4649 N N . GLY C 3 70 ? -70.640 64.748 103.280 1.00 18.64 70 GLY C N 1
ATOM 4650 C CA . GLY C 3 70 ? -70.718 63.329 103.575 1.00 18.38 70 GLY C CA 1
ATOM 4651 C C . GLY C 3 70 ? -69.365 62.704 103.884 1.00 19.41 70 GLY C C 1
ATOM 4652 O O . GLY C 3 70 ? -68.318 63.183 103.425 1.00 18.46 70 GLY C O 1
ATOM 4653 N N . ILE C 3 71 ? -69.374 61.652 104.701 1.00 19.83 71 ILE C N 1
ATOM 4654 C CA . ILE C 3 71 ? -68.141 60.938 105.054 1.00 20.51 71 ILE C CA 1
ATOM 4655 C C . ILE C 3 71 ? -68.457 59.518 105.529 1.00 20.51 71 ILE C C 1
ATOM 4656 O O . ILE C 3 71 ? -69.406 59.295 106.279 1.00 21.44 71 ILE C O 1
ATOM 4661 N N . PHE C 3 72 ? -67.694 58.548 105.035 1.00 21.06 72 PHE C N 1
ATOM 4662 C CA . PHE C 3 72 ? -67.897 57.145 105.439 1.00 22.63 72 PHE C CA 1
ATOM 4663 C C . PHE C 3 72 ? -66.565 56.390 105.478 1.00 22.28 72 PHE C C 1
ATOM 4664 O O . PHE C 3 72 ? -65.713 56.555 104.606 1.00 21.19 72 PHE C O 1
ATOM 4672 N N . PRO C 3 73 ? -66.371 55.552 106.517 1.00 22.32 73 PRO C N 1
ATOM 4673 C CA . PRO C 3 73 ? -65.127 54.773 106.632 1.00 22.09 73 PRO C CA 1
ATOM 4674 C C . PRO C 3 73 ? -65.167 53.590 105.726 1.00 22.15 73 PRO C C 1
ATOM 4675 O O . PRO C 3 73 ? -66.223 53.010 105.559 1.00 22.66 73 PRO C O 1
ATOM 4679 N N . VAL C 3 74 ? -64.049 53.233 105.109 1.00 23.15 74 VAL C N 1
ATOM 4680 C CA . VAL C 3 74 ? -64.019 52.063 104.225 1.00 24.21 74 VAL C CA 1
ATOM 4681 C C . VAL C 3 74 ? -63.760 50.835 105.138 1.00 25.85 74 VAL C C 1
ATOM 4682 O O . VAL C 3 74 ? -62.680 50.202 105.114 1.00 25.99 74 VAL C O 1
ATOM 4686 N N . SER C 3 75 ? -64.764 50.514 105.949 1.00 26.96 75 SER C N 1
ATOM 4687 C CA . SER C 3 75 ? -64.703 49.418 106.897 1.00 27.65 75 SER C CA 1
ATOM 4688 C C . SER C 3 75 ? -66.013 48.621 106.870 1.00 28.69 75 SER C C 1
ATOM 4689 O O . SER C 3 75 ? -67.034 49.124 106.428 1.00 27.25 75 SER C O 1
ATOM 4692 N N . PRO C 3 76 ? -65.995 47.383 107.381 1.00 30.60 76 PRO C N 1
ATOM 4693 C CA . PRO C 3 76 ? -67.198 46.538 107.387 1.00 32.89 76 PRO C CA 1
ATOM 4694 C C . PRO C 3 76 ? -68.397 47.105 108.113 1.00 34.32 76 PRO C C 1
ATOM 4695 O O . PRO C 3 76 ? -69.466 46.516 108.083 1.00 36.27 76 PRO C O 1
ATOM 4699 N N . SER C 3 77 ? -68.227 48.254 108.747 1.00 35.04 77 SER C N 1
ATOM 4700 C CA . SER C 3 77 ? -69.330 48.884 109.457 1.00 35.46 77 SER C CA 1
ATOM 4701 C C . SER C 3 77 ? -70.145 49.708 108.465 1.00 35.47 77 SER C C 1
ATOM 4702 O O . SER C 3 77 ? -71.339 49.969 108.667 1.00 36.66 77 SER C O 1
ATOM 4705 N N . ALA C 3 78 ? -69.499 50.120 107.379 1.00 34.06 78 ALA C N 1
ATOM 4706 C CA . ALA C 3 78 ? -70.162 50.916 106.343 1.00 32.95 78 ALA C CA 1
ATOM 4707 C C . ALA C 3 78 ? -70.327 50.230 104.992 1.00 31.88 78 ALA C C 1
ATOM 4708 O O . ALA C 3 78 ? -71.429 50.163 104.447 1.00 32.18 78 ALA C O 1
ATOM 4710 N N . ILE C 3 79 ? -69.221 49.743 104.441 1.00 31.55 79 ILE C N 1
ATOM 4711 C CA . ILE C 3 79 ? -69.247 49.094 103.114 1.00 31.35 79 ILE C CA 1
ATOM 4712 C C . ILE C 3 79 ? -70.054 47.800 103.012 1.00 30.72 79 ILE C C 1
ATOM 4713 O O . ILE C 3 79 ? -70.361 47.345 101.897 1.00 30.87 79 ILE C O 1
ATOM 4718 N N . ALA C 3 80 ? -70.418 47.238 104.160 1.00 29.86 80 ALA C N 1
ATOM 4719 C CA . ALA C 3 80 ? -71.203 46.011 104.190 1.00 29.66 80 ALA C CA 1
ATOM 4720 C C . ALA C 3 80 ? -72.681 46.309 104.480 1.00 29.50 80 ALA C C 1
ATOM 4721 O O . ALA C 3 80 ? -73.510 45.400 104.497 1.00 29.71 80 ALA C O 1
ATOM 4723 N N . GLY C 3 81 ? -73.004 47.577 104.722 1.00 29.23 81 GLY C N 1
ATOM 4724 C CA . GLY C 3 81 ? -74.385 47.951 105.008 1.00 29.30 81 GLY C CA 1
ATOM 4725 C C . GLY C 3 81 ? -74.876 49.192 104.280 1.00 29.09 81 GLY C C 1
ATOM 4726 O O . GLY C 3 81 ? -75.641 49.990 104.827 1.00 29.74 81 GLY C O 1
ATOM 4727 N N . THR C 3 82 ? -74.424 49.382 103.046 1.00 28.58 82 THR C N 1
ATOM 4728 C CA . THR C 3 82 ? -74.828 50.551 102.248 1.00 28.52 82 THR C CA 1
ATOM 4729 C C . THR C 3 82 ? -76.192 50.315 101.585 1.00 27.08 82 THR C C 1
ATOM 4730 O O . THR C 3 82 ? -76.954 51.268 101.295 1.00 26.52 82 THR C O 1
ATOM 4734 N N . GLY C 3 83 ? -76.485 49.043 101.333 1.00 25.68 83 GLY C N 1
ATOM 4735 C CA . GLY C 3 83 ? -77.741 48.681 100.707 1.00 24.75 83 GLY C CA 1
ATOM 4736 C C . GLY C 3 83 ? -77.480 48.324 99.251 1.00 23.44 83 GLY C C 1
ATOM 4737 O O . GLY C 3 83 ? -78.340 47.837 98.554 1.00 23.64 83 GLY C O 1
ATOM 4738 N N . ALA C 3 84 ? -76.261 48.578 98.785 1.00 22.53 84 ALA C N 1
ATOM 4739 C CA . ALA C 3 84 ? -75.822 48.301 97.413 1.00 20.26 84 ALA C CA 1
ATOM 4740 C C . ALA C 3 84 ? -75.605 46.799 97.220 1.00 19.79 84 ALA C C 1
ATOM 4741 O O . ALA C 3 84 ? -75.369 46.068 98.187 1.00 19.63 84 ALA C O 1
ATOM 4743 N N . PRO C 3 85 ? -75.651 46.333 95.952 1.00 19.75 85 PRO C N 1
ATOM 4744 C CA . PRO C 3 85 ? -75.426 44.908 95.632 1.00 19.46 85 PRO C CA 1
ATOM 4745 C C . PRO C 3 85 ? -74.065 44.402 96.115 1.00 19.57 85 PRO C C 1
ATOM 4746 O O . PRO C 3 85 ? -73.899 43.247 96.498 1.00 18.90 85 PRO C O 1
ATOM 4750 N N . ILE C 3 86 ? -73.073 45.282 96.088 1.00 20.16 86 ILE C N 1
ATOM 4751 C CA . ILE C 3 86 ? -71.713 44.939 96.512 1.00 19.39 86 ILE C CA 1
ATOM 4752 C C . ILE C 3 86 ? -71.642 44.678 98.029 1.00 20.76 86 ILE C C 1
ATOM 4753 O O . ILE C 3 86 ? -70.893 43.781 98.452 1.00 21.02 86 ILE C O 1
ATOM 4758 N N . SER C 3 87 ? -72.412 45.432 98.832 1.00 20.19 87 SER C N 1
ATOM 4759 C CA . SER C 3 87 ? -72.407 45.269 100.289 1.00 19.51 87 SER C CA 1
ATOM 4760 C C . SER C 3 87 ? -72.934 43.890 100.727 1.00 18.65 87 SER C C 1
ATOM 4761 O O . SER C 3 87 ? -72.531 43.353 101.756 1.00 19.90 87 SER C O 1
ATOM 4764 N N . TYR C 3 88 ? -73.835 43.314 99.944 1.00 18.28 88 TYR C N 1
ATOM 4765 C CA . TYR C 3 88 ? -74.379 41.998 100.252 1.00 17.98 88 TYR C CA 1
ATOM 4766 C C . TYR C 3 88 ? -73.315 40.939 99.957 1.00 17.89 88 TYR C C 1
ATOM 4767 O O . TYR C 3 88 ? -73.194 39.973 100.675 1.00 19.84 88 TYR C O 1
ATOM 4776 N N . VAL C 3 89 ? -72.562 41.113 98.877 1.00 18.29 89 VAL C N 1
ATOM 4777 C CA . VAL C 3 89 ? -71.513 40.171 98.496 1.00 19.04 89 VAL C CA 1
ATOM 4778 C C . VAL C 3 89 ? -70.369 40.224 99.515 1.00 19.70 89 VAL C C 1
ATOM 4779 O O . VAL C 3 89 ? -69.769 39.199 99.837 1.00 19.59 89 VAL C O 1
ATOM 4783 N N . ILE C 3 90 ? -70.069 41.424 100.008 1.00 19.74 90 ILE C N 1
ATOM 4784 C CA . ILE C 3 90 ? -69.018 41.627 101.003 1.00 19.35 90 ILE C CA 1
ATOM 4785 C C . ILE C 3 90 ? -69.433 40.975 102.320 1.00 18.91 90 ILE C C 1
ATOM 4786 O O . ILE C 3 90 ? -68.612 40.344 102.983 1.00 19.66 90 ILE C O 1
ATOM 4791 N N . SER C 3 91 ? -70.708 41.117 102.689 1.00 18.57 91 SER C N 1
ATOM 4792 C CA . SER C 3 91 ? -71.214 40.532 103.942 1.00 20.20 91 SER C CA 1
ATOM 4793 C C . SER C 3 91 ? -71.237 38.985 103.954 1.00 19.78 91 SER C C 1
ATOM 4794 O O . SER C 3 91 ? -71.149 38.360 105.006 1.00 19.28 91 SER C O 1
ATOM 4797 N N . LEU C 3 92 ? -71.344 38.380 102.776 1.00 19.85 92 LEU C N 1
ATOM 4798 C CA . LEU C 3 92 ? -71.367 36.925 102.644 1.00 20.00 92 LEU C CA 1
ATOM 4799 C C . LEU C 3 92 ? -69.993 36.317 102.923 1.00 20.45 92 LEU C C 1
ATOM 4800 O O . LEU C 3 92 ? -69.897 35.168 103.367 1.00 22.55 92 LEU C O 1
ATOM 4805 N N . PHE C 3 93 ? -68.932 37.072 102.644 1.00 19.43 93 PHE C N 1
ATOM 4806 C CA . PHE C 3 93 ? -67.567 36.591 102.850 1.00 18.69 93 PHE C CA 1
ATOM 4807 C C . PHE C 3 93 ? -66.833 37.281 103.999 1.00 17.83 93 PHE C C 1
ATOM 4808 O O . PHE C 3 93 ? -67.244 38.333 104.451 1.00 18.12 93 PHE C O 1
ATOM 4816 N N . SER C 3 94 ? -65.729 36.682 104.437 1.00 17.47 94 SER C N 1
ATOM 4817 C CA . SER C 3 94 ? -64.917 37.194 105.536 1.00 16.73 94 SER C CA 1
ATOM 4818 C C . SER C 3 94 ? -63.769 38.109 105.181 1.00 15.00 94 SER C C 1
ATOM 4819 O O . SER C 3 94 ? -63.306 38.859 106.013 1.00 15.00 94 SER C O 1
ATOM 4822 N N . GLN C 3 95 ? -63.305 38.024 103.945 1.00 16.06 95 GLN C N 1
ATOM 4823 C CA . GLN C 3 95 ? -62.192 38.845 103.465 1.00 15.35 95 GLN C CA 1
ATOM 4824 C C . GLN C 3 95 ? -62.451 39.455 102.083 1.00 15.68 95 GLN C C 1
ATOM 4825 O O . GLN C 3 95 ? -63.151 38.869 101.248 1.00 15.00 95 GLN C O 1
ATOM 4831 N N . TRP C 3 96 ? -61.891 40.645 101.862 1.00 15.40 96 TRP C N 1
ATOM 4832 C CA . TRP C 3 96 ? -62.047 41.350 100.591 1.00 15.00 96 TRP C CA 1
ATOM 4833 C C . TRP C 3 96 ? -60.803 42.122 100.222 1.00 15.32 96 TRP C C 1
ATOM 4834 O O . TRP C 3 96 ? -59.993 42.442 101.074 1.00 15.00 96 TRP C O 1
ATOM 4845 N N . ARG C 3 97 ? -60.643 42.399 98.933 1.00 16.35 97 ARG C N 1
ATOM 4846 C CA . ARG C 3 97 ? -59.475 43.138 98.420 1.00 16.79 97 ARG C CA 1
ATOM 4847 C C . ARG C 3 97 ? -59.801 43.808 97.094 1.00 17.44 97 ARG C C 1
ATOM 4848 O O . ARG C 3 97 ? -60.886 43.604 96.543 1.00 18.32 97 ARG C O 1
ATOM 4856 N N . GLY C 3 98 ? -58.862 44.607 96.588 1.00 18.62 98 GLY C N 1
ATOM 4857 C CA . GLY C 3 98 ? -59.063 45.287 95.316 1.00 19.49 98 GLY C CA 1
ATOM 4858 C C . GLY C 3 98 ? -59.650 46.689 95.360 1.00 20.16 98 GLY C C 1
ATOM 4859 O O . GLY C 3 98 ? -60.057 47.172 96.421 1.00 20.38 98 GLY C O 1
ATOM 4860 N N . GLU C 3 99 ? -59.704 47.335 94.197 1.00 19.74 99 GLU C N 1
ATOM 4861 C CA . GLU C 3 99 ? -60.247 48.685 94.093 1.00 19.96 99 GLU C CA 1
ATOM 4862 C C . GLU C 3 99 ? -61.757 48.717 94.146 1.00 19.48 99 GLU C C 1
ATOM 4863 O O . GLU C 3 99 ? -62.409 47.735 93.810 1.00 18.40 99 GLU C O 1
ATOM 4869 N N . LEU C 3 100 ? -62.303 49.855 94.585 1.00 20.49 100 LEU C N 1
ATOM 4870 C CA . LEU C 3 100 ? -63.759 50.065 94.688 1.00 19.27 100 LEU C CA 1
ATOM 4871 C C . LEU C 3 100 ? -64.131 51.232 93.787 1.00 19.00 100 LEU C C 1
ATOM 4872 O O . LEU C 3 100 ? -63.515 52.293 93.832 1.00 18.70 100 LEU C O 1
ATOM 4877 N N . ALA C 3 101 ? -65.135 51.017 92.954 1.00 19.73 101 ALA C N 1
ATOM 4878 C CA . ALA C 3 101 ? -65.609 52.034 92.022 1.00 20.64 101 ALA C CA 1
ATOM 4879 C C . ALA C 3 101 ? -66.771 52.870 92.561 1.00 20.26 101 ALA C C 1
ATOM 4880 O O . ALA C 3 101 ? -67.856 52.344 92.779 1.00 21.01 101 ALA C O 1
ATOM 4882 N N . ALA C 3 102 ? -66.536 54.166 92.757 1.00 20.52 102 ALA C N 1
ATOM 4883 C CA . ALA C 3 102 ? -67.562 55.074 93.253 1.00 20.58 102 ALA C CA 1
ATOM 4884 C C . ALA C 3 102 ? -68.062 55.947 92.106 1.00 20.14 102 ALA C C 1
ATOM 4885 O O . ALA C 3 102 ? -67.276 56.516 91.364 1.00 20.89 102 ALA C O 1
ATOM 4887 N N . HIS C 3 103 ? -69.375 56.056 91.963 1.00 19.34 103 HIS C N 1
ATOM 4888 C CA . HIS C 3 103 ? -69.973 56.849 90.890 1.00 18.99 103 HIS C CA 1
ATOM 4889 C C . HIS C 3 103 ? -70.926 57.911 91.456 1.00 18.96 103 HIS C C 1
ATOM 4890 O O . HIS C 3 103 ? -72.028 57.578 91.915 1.00 19.85 103 HIS C O 1
ATOM 4897 N N . LEU C 3 104 ? -70.513 59.176 91.418 1.00 18.75 104 LEU C N 1
ATOM 4898 C CA . LEU C 3 104 ? -71.337 60.272 91.935 1.00 17.99 104 LEU C CA 1
ATOM 4899 C C . LEU C 3 104 ? -72.123 60.914 90.791 1.00 17.61 104 LEU C C 1
ATOM 4900 O O . LEU C 3 104 ? -71.561 61.676 89.985 1.00 17.97 104 LEU C O 1
ATOM 4905 N N . LEU C 3 105 ? -73.416 60.591 90.725 1.00 16.47 105 LEU C N 1
ATOM 4906 C CA . LEU C 3 105 ? -74.299 61.109 89.685 1.00 15.95 105 LEU C CA 1
ATOM 4907 C C . LEU C 3 105 ? -74.907 62.454 90.069 1.00 15.34 105 LEU C C 1
ATOM 4908 O O . LEU C 3 105 ? -75.602 62.570 91.072 1.00 15.00 105 LEU C O 1
ATOM 4913 N N . PHE C 3 106 ? -74.621 63.473 89.267 1.00 15.44 106 PHE C N 1
ATOM 4914 C CA . PHE C 3 106 ? -75.149 64.812 89.506 1.00 16.60 106 PHE C CA 1
ATOM 4915 C C . PHE C 3 106 ? -76.535 64.917 88.865 1.00 17.07 106 PHE C C 1
ATOM 4916 O O . PHE C 3 106 ? -76.650 65.008 87.637 1.00 16.78 106 PHE C O 1
ATOM 4924 N N . THR C 3 107 ? -77.577 64.876 89.694 1.00 17.40 107 THR C N 1
ATOM 4925 C CA . THR C 3 107 ? -78.949 64.971 89.217 1.00 17.43 107 THR C CA 1
ATOM 4926 C C . THR C 3 107 ? -79.519 66.386 89.358 1.00 17.72 107 THR C C 1
ATOM 4927 O O . THR C 3 107 ? -80.721 66.568 89.557 1.00 19.09 107 THR C O 1
ATOM 4931 N N . GLY C 3 108 ? -78.650 67.385 89.261 1.00 17.85 108 GLY C N 1
ATOM 4932 C CA . GLY C 3 108 ? -79.093 68.765 89.348 1.00 18.00 108 GLY C CA 1
ATOM 4933 C C . GLY C 3 108 ? -79.551 69.314 88.001 1.00 18.79 108 GLY C C 1
ATOM 4934 O O . GLY C 3 108 ? -79.981 68.579 87.127 1.00 18.88 108 GLY C O 1
ATOM 4935 N N . SER C 3 109 ? -79.449 70.623 87.825 1.00 18.73 109 SER C N 1
ATOM 4936 C CA . SER C 3 109 ? -79.843 71.298 86.585 1.00 17.85 109 SER C CA 1
ATOM 4937 C C . SER C 3 109 ? -78.651 71.492 85.642 1.00 17.49 109 SER C C 1
ATOM 4938 O O . SER C 3 109 ? -77.482 71.489 86.062 1.00 16.30 109 SER C O 1
ATOM 4941 N N . ALA C 3 110 ? -78.954 71.676 84.362 1.00 17.16 110 ALA C N 1
ATOM 4942 C CA . ALA C 3 110 ? -77.911 71.888 83.356 1.00 18.45 110 ALA C CA 1
ATOM 4943 C C . ALA C 3 110 ? -77.340 73.315 83.504 1.00 18.97 110 ALA C C 1
ATOM 4944 O O . ALA C 3 110 ? -76.261 73.631 82.968 1.00 18.18 110 ALA C O 1
ATOM 4946 N N . GLN C 3 111 ? -78.076 74.175 84.217 1.00 19.51 111 GLN C N 1
ATOM 4947 C 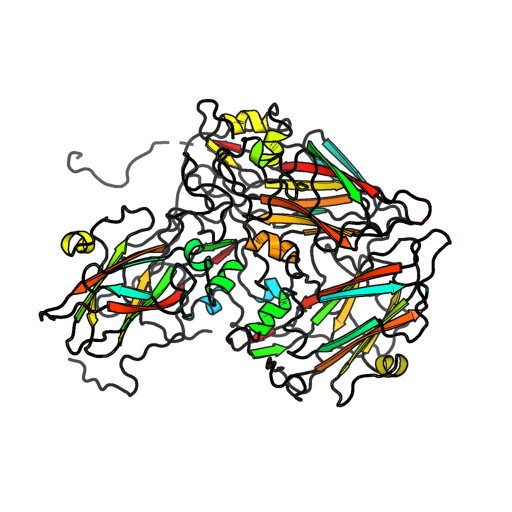CA . GLN C 3 111 ? -77.657 75.556 84.439 1.00 19.01 111 GLN C CA 1
ATOM 4948 C C . GLN C 3 111 ? -76.822 75.703 85.709 1.00 18.45 111 GLN C C 1
ATOM 4949 O O . GLN C 3 111 ? -76.254 76.755 85.971 1.00 19.69 111 GLN C O 1
ATOM 4955 N N . HIS C 3 112 ? -76.731 74.640 86.496 1.00 18.51 112 HIS C N 1
ATOM 4956 C CA . HIS C 3 112 ? -75.949 74.659 87.742 1.00 17.86 112 HIS C CA 1
ATOM 4957 C C . HIS C 3 112 ? -74.461 74.446 87.504 1.00 17.75 112 HIS C C 1
ATOM 4958 O O . HIS C 3 112 ? -74.068 73.683 86.638 1.00 18.45 112 HIS C O 1
ATOM 4965 N N . TYR C 3 113 ? -73.644 75.138 88.288 1.00 17.21 113 TYR C N 1
ATOM 4966 C CA . TYR C 3 113 ? -72.189 75.033 88.218 1.00 17.06 113 TYR C CA 1
ATOM 4967 C C . TYR C 3 113 ? -71.625 74.977 89.649 1.00 16.96 113 TYR C C 1
ATOM 4968 O O . TYR C 3 113 ? -72.252 75.457 90.611 1.00 17.57 113 TYR C O 1
ATOM 4977 N N . GLY C 3 114 ? -70.440 74.395 89.788 1.00 16.34 114 GLY C N 1
ATOM 4978 C CA . GLY C 3 114 ? -69.819 74.279 91.098 1.00 15.00 114 GLY C CA 1
ATOM 4979 C C . GLY C 3 114 ? -68.833 73.130 91.154 1.00 15.45 114 GLY C C 1
ATOM 4980 O O . GLY C 3 114 ? -68.653 72.420 90.177 1.00 16.46 114 GLY C O 1
ATOM 4981 N N . ARG C 3 115 ? -68.180 72.944 92.296 1.00 15.00 115 ARG C N 1
ATOM 4982 C CA . ARG C 3 115 ? -67.205 71.865 92.448 1.00 15.00 115 ARG C CA 1
ATOM 4983 C C . ARG C 3 115 ? -67.321 71.195 93.816 1.00 15.81 115 ARG C C 1
ATOM 4984 O O . ARG C 3 115 ? -67.512 71.848 94.853 1.00 15.00 115 ARG C O 1
ATOM 4992 N N . LEU C 3 116 ? -67.230 69.869 93.801 1.00 17.13 116 LEU C N 1
ATOM 4993 C CA . LEU C 3 116 ? -67.282 69.054 95.022 1.00 16.81 116 LEU C CA 1
ATOM 4994 C C . LEU C 3 116 ? -66.024 68.188 95.024 1.00 17.22 116 LEU C C 1
ATOM 4995 O O . LEU C 3 116 ? -65.814 67.373 94.118 1.00 19.70 116 LEU C O 1
ATOM 5000 N N . VAL C 3 117 ? -65.171 68.378 96.020 1.00 16.48 117 VAL C N 1
ATOM 5001 C CA . VAL C 3 117 ? -63.940 67.601 96.101 1.00 16.04 117 VAL C CA 1
ATOM 5002 C C . VAL C 3 117 ? -64.177 66.289 96.869 1.00 15.50 117 VAL C C 1
ATOM 5003 O O . VAL C 3 117 ? -64.644 66.312 98.001 1.00 15.56 117 VAL C O 1
ATOM 5007 N N . VAL C 3 118 ? -63.896 65.163 96.210 1.00 15.00 118 VAL C N 1
ATOM 5008 C CA . VAL C 3 118 ? -64.048 63.834 96.778 1.00 15.30 118 VAL C CA 1
ATOM 5009 C C . VAL C 3 118 ? -62.671 63.371 97.227 1.00 16.06 118 VAL C C 1
ATOM 5010 O O . VAL C 3 118 ? -61.774 63.184 96.413 1.00 17.23 118 VAL C O 1
ATOM 5014 N N . CYS C 3 119 ? -62.509 63.196 98.531 1.00 16.18 119 CYS C N 1
ATOM 5015 C CA . CYS C 3 119 ? -61.235 62.797 99.108 1.00 16.32 119 CYS C CA 1
ATOM 5016 C C . CYS C 3 119 ? -61.178 61.405 99.699 1.00 16.01 119 CYS C C 1
ATOM 5017 O O . CYS C 3 119 ? -62.072 60.982 100.411 1.00 15.40 119 CYS C O 1
ATOM 5020 N N . TYR C 3 120 ? -60.115 60.683 99.383 1.00 15.80 120 TYR C N 1
ATOM 5021 C CA . TYR C 3 120 ? -59.916 59.355 99.952 1.00 16.94 120 TYR C CA 1
ATOM 5022 C C . TYR C 3 120 ? -58.602 59.414 100.731 1.00 16.72 120 TYR C C 1
ATOM 5023 O O . TYR C 3 120 ? -57.509 59.634 100.169 1.00 16.52 120 TYR C O 1
ATOM 5032 N N . THR C 3 121 ? -58.703 59.234 102.043 1.00 15.81 121 THR C N 1
ATOM 5033 C CA . THR C 3 121 ? -57.524 59.265 102.927 1.00 16.30 121 THR C CA 1
ATOM 5034 C C . THR C 3 121 ? -57.325 57.830 103.480 1.00 16.06 121 THR C C 1
ATOM 5035 O O . THR C 3 121 ? -58.282 57.205 103.935 1.00 15.71 121 THR C O 1
ATOM 5039 N N . PRO C 3 122 ? -56.087 57.290 103.427 1.00 16.31 122 PRO C N 1
ATOM 5040 C CA . PRO C 3 122 ? -55.852 55.941 103.964 1.00 17.18 122 PRO C CA 1
ATOM 5041 C C . PRO C 3 122 ? -56.117 55.844 105.453 1.00 17.58 122 PRO C C 1
ATOM 5042 O O . PRO C 3 122 ? -56.505 56.829 106.074 1.00 19.60 122 PRO C O 1
ATOM 5046 N N . ALA C 3 123 ? -55.874 54.679 106.039 1.00 18.18 123 ALA C N 1
ATOM 5047 C CA . ALA C 3 123 ? -56.100 54.445 107.468 1.00 17.38 123 ALA C CA 1
ATOM 5048 C C . ALA C 3 123 ? -55.365 55.345 108.461 1.00 17.30 123 ALA C C 1
ATOM 5049 O O . ALA C 3 123 ? -54.159 55.561 108.378 1.00 17.74 123 ALA C O 1
ATOM 5051 N N . ALA C 3 124 ? -56.128 55.864 109.415 1.00 16.56 124 ALA C N 1
ATOM 5052 C CA . ALA C 3 124 ? -55.583 56.760 110.446 1.00 17.26 124 ALA C CA 1
ATOM 5053 C C . ALA C 3 124 ? -56.396 56.627 111.733 1.00 18.36 124 ALA C C 1
ATOM 5054 O O . ALA C 3 124 ? -57.546 56.242 111.699 1.00 19.70 124 ALA C O 1
ATOM 5056 N N . PRO C 3 125 ? -55.802 56.966 112.886 1.00 20.04 125 PRO C N 1
ATOM 5057 C CA . PRO C 3 125 ? -56.505 56.890 114.171 1.00 21.76 125 PRO C CA 1
ATOM 5058 C C . PRO C 3 125 ? -57.717 57.818 114.232 1.00 23.01 125 PRO C C 1
ATOM 5059 O O . PRO C 3 125 ? -58.747 57.494 114.844 1.00 22.63 125 PRO C O 1
ATOM 5063 N N . GLN C 3 126 ? -57.581 58.987 113.607 1.00 24.18 126 GLN C N 1
ATOM 5064 C CA . GLN C 3 126 ? -58.645 60.012 113.587 1.00 25.03 126 GLN C CA 1
ATOM 5065 C C . GLN C 3 126 ? -58.956 60.417 112.140 1.00 25.22 126 GLN C C 1
ATOM 5066 O O . GLN C 3 126 ? -58.049 60.614 111.322 1.00 26.14 126 GLN C O 1
ATOM 5072 N N . PRO C 3 127 ? -60.251 60.550 111.809 1.00 24.81 127 PRO C N 1
ATOM 5073 C CA . PRO C 3 127 ? -60.658 60.949 110.449 1.00 24.26 127 PRO C CA 1
ATOM 5074 C C . PRO C 3 127 ? -60.370 62.421 110.176 1.00 24.97 127 PRO C C 1
ATOM 5075 O O . PRO C 3 127 ? -60.163 63.191 111.110 1.00 25.87 127 PRO C O 1
ATOM 5079 N N . PRO C 3 128 ? -60.342 62.834 108.899 1.00 25.01 128 PRO C N 1
ATOM 5080 C CA . PRO C 3 128 ? -60.071 64.237 108.542 1.00 24.96 128 PRO C CA 1
ATOM 5081 C C . PRO C 3 128 ? -61.168 65.175 109.060 1.00 25.74 128 PRO C C 1
ATOM 5082 O O . PRO C 3 128 ? -62.372 64.942 108.843 1.00 25.45 128 PRO C O 1
ATOM 5086 N N . SER C 3 129 ? -60.745 66.238 109.742 1.00 25.57 129 SER C N 1
ATOM 5087 C CA . SER C 3 129 ? -61.680 67.216 110.311 1.00 25.17 129 SER C CA 1
ATOM 5088 C C . SER C 3 129 ? -62.090 68.357 109.388 1.00 23.89 129 SER C C 1
ATOM 5089 O O . SER C 3 129 ? -63.221 68.816 109.437 1.00 24.66 129 SER C O 1
ATOM 5092 N N . THR C 3 130 ? -61.157 68.797 108.555 1.00 23.35 130 THR C N 1
ATOM 5093 C CA . THR C 3 130 ? -61.394 69.881 107.613 1.00 21.89 130 THR C CA 1
ATOM 5094 C C . THR C 3 130 ? -61.185 69.434 106.180 1.00 20.60 130 THR C C 1
ATOM 5095 O O . THR C 3 130 ? -60.701 68.339 105.933 1.00 19.70 130 THR C O 1
ATOM 5099 N N . MET C 3 131 ? -61.547 70.297 105.237 1.00 20.71 131 MET C N 1
ATOM 5100 C CA . MET C 3 131 ? -61.403 69.994 103.818 1.00 21.11 131 MET C CA 1
ATOM 5101 C C . MET C 3 131 ? -59.947 69.880 103.392 1.00 21.82 131 MET C C 1
ATOM 5102 O O . MET C 3 131 ? -59.591 68.902 102.715 1.00 22.60 131 MET C O 1
ATOM 5107 N N . GLN C 3 132 ? -59.115 70.845 103.807 1.00 22.59 132 GLN C N 1
ATOM 5108 C CA . GLN C 3 132 ? -57.711 70.838 103.426 1.00 23.60 132 GLN C CA 1
ATOM 5109 C C . GLN C 3 132 ? -56.973 69.661 104.030 1.00 23.18 132 GLN C C 1
ATOM 5110 O O . GLN C 3 132 ? -55.960 69.224 103.472 1.00 24.03 132 GLN C O 1
ATOM 5116 N N . GLU C 3 133 ? -57.486 69.134 105.144 1.00 22.35 133 GLU C N 1
ATOM 5117 C CA . GLU C 3 133 ? -56.846 67.993 105.802 1.00 21.87 133 GLU C CA 1
ATOM 5118 C C . GLU C 3 133 ? -57.225 66.721 105.038 1.00 20.50 133 GLU C C 1
ATOM 5119 O O . GLU C 3 133 ? -56.451 65.769 104.942 1.00 20.33 133 GLU C O 1
ATOM 5125 N N . ALA C 3 134 ? -58.419 66.724 104.460 1.00 19.47 134 ALA C N 1
ATOM 5126 C CA . ALA C 3 134 ? -58.901 65.572 103.696 1.00 19.53 134 ALA C CA 1
ATOM 5127 C C . ALA C 3 134 ? -58.230 65.583 102.323 1.00 19.31 134 ALA C C 1
ATOM 5128 O O . ALA C 3 134 ? -57.981 64.524 101.744 1.00 19.66 134 ALA C O 1
ATOM 5130 N N . MET C 3 135 ? -57.955 66.783 101.806 1.00 18.34 135 MET C N 1
ATOM 5131 C CA . MET C 3 135 ? -57.301 66.937 100.518 1.00 16.92 135 MET C CA 1
ATOM 5132 C C . MET C 3 135 ? -55.820 66.561 100.550 1.00 16.97 135 MET C C 1
ATOM 5133 O O . MET C 3 135 ? -55.123 66.751 99.552 1.00 18.15 135 MET C O 1
ATOM 5138 N N . ARG C 3 136 ? -55.338 66.032 101.680 1.00 16.57 136 ARG C N 1
ATOM 5139 C CA . ARG C 3 136 ? -53.936 65.628 101.805 1.00 15.56 136 ARG C CA 1
ATOM 5140 C C . ARG C 3 136 ? -53.820 64.172 101.351 1.00 15.13 136 ARG C C 1
ATOM 5141 O O . ARG C 3 136 ? -52.722 63.653 101.171 1.00 15.00 136 ARG C O 1
ATOM 5149 N N . GLY C 3 137 ? -54.968 63.524 101.156 1.00 16.02 137 GLY C N 1
ATOM 5150 C CA . GLY C 3 137 ? -55.006 62.138 100.704 1.00 17.28 137 GLY C CA 1
ATOM 5151 C C . GLY C 3 137 ? -55.355 62.133 99.206 1.00 18.35 137 GLY C C 1
ATOM 5152 O O . GLY C 3 137 ? -55.352 63.180 98.548 1.00 19.34 137 GLY C O 1
ATOM 5153 N N . THR C 3 138 ? -55.667 60.971 98.640 1.00 18.75 138 THR C N 1
ATOM 5154 C CA . THR C 3 138 ? -55.999 60.852 97.224 1.00 18.52 138 THR C CA 1
ATOM 5155 C C . THR C 3 138 ? -57.356 61.483 96.976 1.00 18.47 138 THR C C 1
ATOM 5156 O O . THR C 3 138 ? -58.384 60.969 97.423 1.00 19.56 138 THR C O 1
ATOM 5160 N N . TYR C 3 139 ? -57.363 62.591 96.245 1.00 17.58 139 TYR C N 1
ATOM 5161 C CA . TYR C 3 139 ? -58.607 63.297 95.950 1.00 17.74 139 TYR C CA 1
ATOM 5162 C C . TYR C 3 139 ? -58.788 63.675 94.474 1.00 16.16 139 TYR C C 1
ATOM 5163 O O . TYR C 3 139 ? -57.871 63.612 93.671 1.00 15.00 139 TYR C O 1
ATOM 5172 N N . THR C 3 140 ? -60.006 64.074 94.136 1.00 16.70 140 THR C N 1
ATOM 5173 C CA . THR C 3 140 ? -60.351 64.526 92.784 1.00 17.25 140 THR C CA 1
ATOM 5174 C C . THR C 3 140 ? -61.381 65.678 92.881 1.00 17.29 140 THR C C 1
ATOM 5175 O O . THR C 3 140 ? -62.482 65.498 93.412 1.00 17.56 140 THR C O 1
ATOM 5179 N N . VAL C 3 141 ? -61.007 66.875 92.430 1.00 16.80 141 VAL C N 1
ATOM 5180 C CA . VAL C 3 141 ? -61.898 68.029 92.443 1.00 16.21 141 VAL C CA 1
ATOM 5181 C C . VAL C 3 141 ? -62.787 67.846 91.214 1.00 16.62 141 VAL C C 1
ATOM 5182 O O . VAL C 3 141 ? -62.343 67.890 90.076 1.00 17.30 141 VAL C O 1
ATOM 5186 N N . TRP C 3 142 ? -64.064 67.637 91.465 1.00 16.70 142 TRP C N 1
ATOM 5187 C CA . TRP C 3 142 ? -65.057 67.387 90.435 1.00 15.95 142 TRP C CA 1
ATOM 5188 C C . TRP C 3 142 ? -65.975 68.526 90.037 1.00 16.53 142 TRP C C 1
ATOM 5189 O O . TRP C 3 142 ? -66.756 68.990 90.849 1.00 15.00 142 TRP C O 1
ATOM 5200 N N . ASP C 3 143 ? -65.882 68.941 88.774 1.00 17.19 143 ASP C N 1
ATOM 5201 C CA . ASP C 3 143 ? -66.724 70.000 88.256 1.00 19.08 143 ASP C CA 1
ATOM 5202 C C . ASP C 3 143 ? -68.012 69.294 87.800 1.00 19.29 143 ASP C C 1
ATOM 5203 O O . ASP C 3 143 ? -67.977 68.462 86.869 1.00 18.86 143 ASP C O 1
ATOM 5208 N N . VAL C 3 144 ? -69.135 69.631 88.440 1.00 18.74 144 VAL C N 1
ATOM 5209 C CA . VAL C 3 144 ? -70.427 69.018 88.133 1.00 18.23 144 VAL C CA 1
ATOM 5210 C C . VAL C 3 144 ? -71.031 69.215 86.742 1.00 18.89 144 VAL C C 1
ATOM 5211 O O . VAL C 3 144 ? -71.823 68.380 86.284 1.00 17.90 144 VAL C O 1
ATOM 5215 N N . ASN C 3 145 ? -70.650 70.281 86.059 1.00 18.80 145 ASN C N 1
ATOM 5216 C CA . ASN C 3 145 ? -71.215 70.523 84.743 1.00 19.63 145 ASN C CA 1
ATOM 5217 C C . ASN C 3 145 ? -70.264 70.052 83.625 1.00 20.81 145 ASN C C 1
ATOM 5218 O O . ASN C 3 145 ? -69.439 70.845 83.116 1.00 21.04 145 ASN C O 1
ATOM 5223 N N . ALA C 3 146 ? -70.373 68.776 83.255 1.00 21.10 146 ALA C N 1
ATOM 5224 C CA . ALA C 3 146 ? -69.564 68.156 82.215 1.00 22.18 146 ALA C CA 1
ATOM 5225 C C . ALA C 3 146 ? -70.369 66.920 81.812 1.00 22.52 146 ALA C C 1
ATOM 5226 O O . ALA C 3 146 ? -71.380 67.038 81.107 1.00 24.12 146 ALA C O 1
ATOM 5228 N N . ALA C 3 147 ? -69.913 65.718 82.191 1.00 22.59 147 ALA C N 1
ATOM 5229 C CA . ALA C 3 147 ? -70.676 64.496 81.866 1.00 21.93 147 ALA C CA 1
ATOM 5230 C C . ALA C 3 147 ? -71.443 64.364 83.193 1.00 20.98 147 ALA C C 1
ATOM 5231 O O . ALA C 3 147 ? -71.056 64.961 84.226 1.00 22.53 147 ALA C O 1
ATOM 5233 N N . SER C 3 148 ? -72.524 63.599 83.202 1.00 19.87 148 SER C N 1
ATOM 5234 C CA . SER C 3 148 ? -73.360 63.423 84.397 1.00 19.32 148 SER C CA 1
ATOM 5235 C C . SER C 3 148 ? -72.794 62.761 85.656 1.00 18.68 148 SER C C 1
ATOM 5236 O O . SER C 3 148 ? -73.060 63.194 86.775 1.00 17.39 148 SER C O 1
ATOM 5239 N N . THR C 3 149 ? -71.987 61.738 85.470 1.00 17.92 149 THR C N 1
ATOM 5240 C CA . THR C 3 149 ? -71.436 60.999 86.588 1.00 17.63 149 THR C CA 1
ATOM 5241 C C . THR C 3 149 ? -69.935 61.143 86.767 1.00 18.21 149 THR C C 1
ATOM 5242 O O . THR C 3 149 ? -69.190 61.202 85.809 1.00 19.34 149 THR C O 1
ATOM 5246 N N . LEU C 3 150 ? -69.489 61.160 88.014 1.00 17.98 150 LEU C N 1
ATOM 5247 C CA . LEU C 3 150 ? -68.059 61.243 88.327 1.00 17.16 150 LEU C CA 1
ATOM 5248 C C . LEU C 3 150 ? -67.553 59.830 88.608 1.00 16.36 150 LEU C C 1
ATOM 5249 O O . LEU C 3 150 ? -68.129 59.086 89.418 1.00 15.00 150 LEU C O 1
ATOM 5254 N N . GLU C 3 151 ? -66.475 59.449 87.932 1.00 16.93 151 GLU C N 1
ATOM 5255 C CA . GLU C 3 151 ? -65.873 58.118 88.118 1.00 16.42 151 GLU C CA 1
ATOM 5256 C C . GLU C 3 151 ? -64.703 58.267 89.093 1.00 15.65 151 GLU C C 1
ATOM 5257 O O . GLU C 3 151 ? -63.594 58.623 88.712 1.00 15.00 151 GLU C O 1
ATOM 5263 N N . PHE C 3 152 ? -64.974 58.024 90.367 1.00 15.00 152 PHE C N 1
ATOM 5264 C CA . PHE C 3 152 ? -63.964 58.125 91.407 1.00 15.00 152 PHE C CA 1
ATOM 5265 C C . PHE C 3 152 ? -63.518 56.732 91.847 1.00 15.00 152 PHE C C 1
ATOM 5266 O O . PHE C 3 152 ? -64.312 55.951 92.400 1.00 15.00 152 PHE C O 1
ATOM 5274 N N . THR C 3 153 ? -62.243 56.428 91.615 1.00 15.00 153 THR C N 1
ATOM 5275 C CA . THR C 3 153 ? -61.692 55.134 91.996 1.00 15.00 153 THR C CA 1
ATOM 5276 C C . THR C 3 153 ? -61.143 55.222 93.422 1.00 15.00 153 THR C C 1
ATOM 5277 O O . THR C 3 153 ? -60.390 56.143 93.739 1.00 15.00 153 THR C O 1
ATOM 5281 N N . ILE C 3 154 ? -61.552 54.293 94.282 1.00 15.53 154 ILE C N 1
ATOM 5282 C CA . ILE C 3 154 ? -61.065 54.215 95.641 1.00 15.54 154 ILE C CA 1
ATOM 5283 C C . ILE C 3 154 ? -59.920 53.152 95.628 1.00 15.75 154 ILE C C 1
ATOM 5284 O O . ILE C 3 154 ? -60.151 51.938 95.587 1.00 15.00 154 ILE C O 1
ATOM 5289 N N . PRO C 3 155 ? -58.665 53.610 95.611 1.00 16.96 155 PRO C N 1
ATOM 5290 C CA . PRO C 3 155 ? -57.519 52.695 95.546 1.00 17.67 155 PRO C CA 1
ATOM 5291 C C . PRO C 3 155 ? -57.333 51.813 96.790 1.00 18.60 155 PRO C C 1
ATOM 5292 O O . PRO C 3 155 ? -57.618 52.214 97.907 1.00 19.22 155 PRO C O 1
ATOM 5296 N N . PHE C 3 156 ? -56.861 50.598 96.562 1.00 18.01 156 PHE C N 1
ATOM 5297 C CA . PHE C 3 156 ? -56.628 49.674 97.648 1.00 16.45 156 PHE C CA 1
ATOM 5298 C C . PHE C 3 156 ? -55.252 49.916 98.291 1.00 16.82 156 PHE C C 1
ATOM 5299 O O . PHE C 3 156 ? -54.357 49.081 98.207 1.00 18.23 156 PHE C O 1
ATOM 5307 N N . ILE C 3 157 ? -55.072 51.073 98.917 1.00 16.82 157 ILE C N 1
ATOM 5308 C CA . ILE C 3 157 ? -53.818 51.402 99.594 1.00 17.35 157 ILE C CA 1
ATOM 5309 C C . ILE C 3 157 ? -53.956 50.745 100.975 1.00 17.21 157 ILE C C 1
ATOM 5310 O O . ILE C 3 157 ? -54.347 51.378 101.959 1.00 16.75 157 ILE C O 1
ATOM 5315 N N . SER C 3 158 ? -53.621 49.464 101.032 1.00 16.90 158 SER C N 1
ATOM 5316 C CA . SER C 3 158 ? -53.733 48.654 102.234 1.00 17.01 158 SER C CA 1
ATOM 5317 C C . SER C 3 158 ? -52.441 48.148 102.833 1.00 17.62 158 SER C C 1
ATOM 5318 O O . SER C 3 158 ? -51.457 48.001 102.135 1.00 16.63 158 SER C O 1
ATOM 5321 N N . ASN C 3 159 ? -52.484 47.869 104.134 1.00 19.79 159 ASN C N 1
ATOM 5322 C CA . ASN C 3 159 ? -51.345 47.357 104.884 1.00 20.94 159 ASN C CA 1
ATOM 5323 C C . ASN C 3 159 ? -51.120 45.874 104.526 1.00 20.83 159 ASN C C 1
ATOM 5324 O O . ASN C 3 159 ? -49.989 45.411 104.380 1.00 19.12 159 ASN C O 1
ATOM 5329 N N . SER C 3 160 ? -52.220 45.133 104.393 1.00 20.97 160 SER C N 1
ATOM 5330 C CA . SER C 3 160 ? -52.184 43.705 104.070 1.00 20.38 160 SER C CA 1
ATOM 5331 C C . SER C 3 160 ? -52.853 43.400 102.719 1.00 19.57 160 SER C C 1
ATOM 5332 O O . SER C 3 160 ? -53.498 44.268 102.126 1.00 19.67 160 SER C O 1
ATOM 5335 N N . TYR C 3 161 ? -52.716 42.160 102.255 1.00 17.67 161 TYR C N 1
ATOM 5336 C CA . TYR C 3 161 ? -53.276 41.739 100.979 1.00 17.38 161 TYR C CA 1
ATOM 5337 C C . TYR C 3 161 ? -54.781 41.579 101.033 1.00 16.14 161 TYR C C 1
ATOM 5338 O O . TYR C 3 161 ? -55.459 41.736 100.041 1.00 15.00 161 TYR C O 1
ATOM 5347 N N . TRP C 3 162 ? -55.297 41.276 102.212 1.00 17.08 162 TRP C N 1
ATOM 5348 C CA . TRP C 3 162 ? -56.736 41.086 102.415 1.00 16.12 162 TRP C CA 1
ATOM 5349 C C . TRP C 3 162 ? -57.231 41.908 103.615 1.00 16.64 162 TRP C C 1
ATOM 5350 O O . TRP C 3 162 ? -56.469 42.166 104.557 1.00 15.79 162 TRP C O 1
ATOM 5361 N N . LYS C 3 163 ? -58.498 42.330 103.559 1.00 16.41 163 LYS C N 1
ATOM 5362 C CA . LYS C 3 163 ? -59.113 43.111 104.625 1.00 16.26 163 LYS C CA 1
ATOM 5363 C C . LYS C 3 163 ? -60.250 42.269 105.194 1.00 16.58 163 LYS C C 1
ATOM 5364 O O . LYS C 3 163 ? -60.995 41.643 104.460 1.00 17.16 163 LYS C O 1
ATOM 5370 N N . THR C 3 164 ? -60.355 42.236 106.512 1.00 17.50 164 THR C N 1
ATOM 5371 C CA . THR C 3 164 ? -61.390 41.480 107.201 1.00 18.48 164 THR C CA 1
ATOM 5372 C C . THR C 3 164 ? -62.764 42.126 107.230 1.00 18.60 164 THR C C 1
ATOM 5373 O O . THR C 3 164 ? -62.901 43.334 107.376 1.00 19.52 164 THR C O 1
ATOM 5377 N N . VAL C 3 165 ? -63.788 41.290 107.109 1.00 18.11 165 VAL C N 1
ATOM 5378 C CA . VAL C 3 165 ? -65.178 41.752 107.143 1.00 17.51 165 VAL C CA 1
ATOM 5379 C C . VAL C 3 165 ? -65.780 41.363 108.507 1.00 17.21 165 VAL C C 1
ATOM 5380 O O . VAL C 3 165 ? -66.575 40.426 108.634 1.00 15.00 165 VAL C O 1
ATOM 5384 N N . ASP C 3 166 ? -65.360 42.084 109.535 1.00 18.23 166 ASP C N 1
ATOM 5385 C CA . ASP C 3 166 ? -65.833 41.849 110.889 1.00 20.83 166 ASP C CA 1
ATOM 5386 C C . ASP C 3 166 ? -66.474 43.148 111.397 1.00 22.16 166 ASP C C 1
ATOM 5387 O O . ASP C 3 166 ? -65.773 44.105 111.695 1.00 21.43 166 ASP C O 1
ATOM 5392 N N . VAL C 3 167 ? -67.804 43.170 111.479 1.00 24.31 167 VAL C N 1
ATOM 5393 C CA . VAL C 3 167 ? -68.563 44.328 111.933 1.00 26.12 167 VAL C CA 1
ATOM 5394 C C . VAL C 3 167 ? -68.292 44.636 113.410 1.00 27.14 167 VAL C C 1
ATOM 5395 O O . VAL C 3 167 ? -68.462 45.772 113.845 1.00 26.94 167 VAL C O 1
ATOM 5399 N N . ASN C 3 168 ? -67.835 43.635 114.163 1.00 28.87 168 ASN C N 1
ATOM 5400 C CA . ASN C 3 168 ? -67.517 43.827 115.581 1.00 31.52 168 ASN C CA 1
ATOM 5401 C C . ASN C 3 168 ? -66.204 44.617 115.758 1.00 33.10 168 ASN C C 1
ATOM 5402 O O . ASN C 3 168 ? -66.005 45.322 116.762 1.00 33.66 168 ASN C O 1
ATOM 5407 N N . ASN C 3 169 ? -65.295 44.490 114.794 1.00 35.05 169 ASN C N 1
ATOM 5408 C CA . ASN C 3 169 ? -64.024 45.215 114.843 1.00 36.78 169 ASN C CA 1
ATOM 5409 C C . ASN C 3 169 ? -63.698 45.868 113.469 1.00 36.20 169 ASN C C 1
ATOM 5410 O O . ASN C 3 169 ? -62.863 45.371 112.694 1.00 36.01 169 ASN C O 1
ATOM 5415 N N . PRO C 3 170 ? -64.379 46.983 113.150 1.00 35.61 170 PRO C N 1
ATOM 5416 C CA . PRO C 3 170 ? -64.191 47.684 111.875 1.00 34.93 170 PRO C CA 1
ATOM 5417 C C . PRO C 3 170 ? -62.981 48.579 111.802 1.00 33.68 170 PRO C C 1
ATOM 5418 O O . P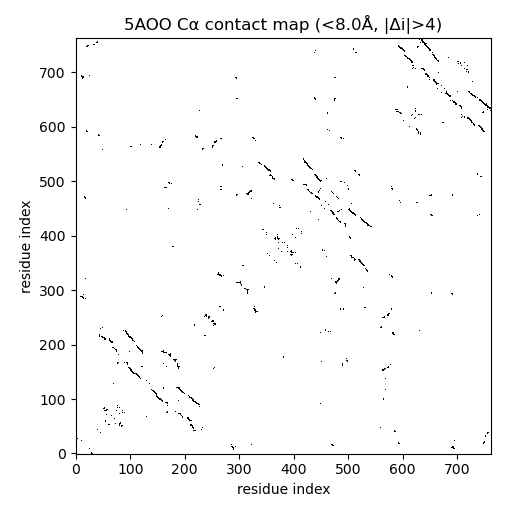RO C 3 170 ? -62.430 48.767 110.726 1.00 35.11 170 PRO C O 1
ATOM 5422 N N . ASP C 3 171 ? -62.558 49.101 112.943 1.00 31.72 171 ASP C N 1
ATOM 5423 C CA . ASP C 3 171 ? -61.407 49.999 112.994 1.00 30.85 171 ASP C CA 1
ATOM 5424 C C . ASP C 3 171 ? -60.063 49.302 113.169 1.00 29.75 171 ASP C C 1
ATOM 5425 O O . ASP C 3 171 ? -59.070 49.948 113.522 1.00 30.54 171 ASP C O 1
ATOM 5430 N N . ALA C 3 172 ? -60.027 47.996 112.926 1.00 27.57 172 ALA C N 1
ATOM 5431 C CA . ALA C 3 172 ? -58.788 47.226 113.041 1.00 24.86 172 ALA C CA 1
ATOM 5432 C C . ALA C 3 172 ? -57.829 47.534 111.894 1.00 23.09 172 ALA C C 1
ATOM 5433 O O . ALA C 3 172 ? -58.270 47.974 110.839 1.00 22.88 172 ALA C O 1
ATOM 5435 N N . LEU 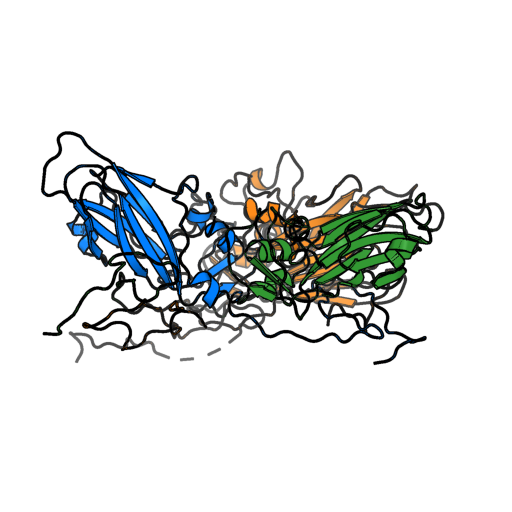C 3 173 ? -56.534 47.283 112.104 1.00 21.86 173 LEU C N 1
ATOM 5436 C CA . LEU C 3 173 ? -55.505 47.528 111.100 1.00 20.03 173 LEU C CA 1
ATOM 5437 C C . LEU C 3 173 ? -55.693 46.627 109.867 1.00 20.21 173 LEU C C 1
ATOM 5438 O O . LEU C 3 173 ? -55.352 47.006 108.749 1.00 18.89 173 LEU C O 1
ATOM 5443 N N . LEU C 3 174 ? -56.263 45.445 110.080 1.00 21.06 174 LEU C N 1
ATOM 5444 C CA . LEU C 3 174 ? 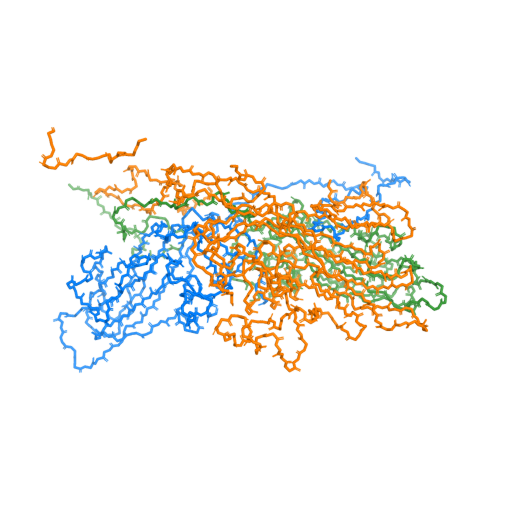-56.489 44.478 109.013 1.00 20.73 174 LEU C CA 1
ATOM 5445 C C . LEU C 3 174 ? -57.949 44.498 108.600 1.00 20.11 174 LEU C C 1
ATOM 5446 O O . LEU C 3 174 ? -58.470 43.505 108.084 1.00 19.78 174 LEU C O 1
ATOM 5451 N N . SER C 3 175 ? -58.603 45.639 108.796 1.00 19.37 175 SER C N 1
ATOM 5452 C CA . SER C 3 175 ? -60.020 45.772 108.441 1.00 20.14 175 SER C CA 1
ATOM 5453 C C . SER C 3 175 ? -60.356 47.000 107.594 1.00 20.42 175 SER C C 1
ATOM 5454 O O . SER C 3 175 ? -60.954 46.904 106.521 1.00 20.52 175 SER C O 1
ATOM 5457 N N . THR C 3 176 ? -59.981 48.166 108.091 1.00 20.04 176 THR C N 1
ATOM 5458 C CA . THR C 3 176 ? -60.247 49.411 107.368 1.00 20.11 176 THR C CA 1
ATOM 5459 C C . THR C 3 176 ? -59.054 49.922 106.538 1.00 19.40 176 THR C C 1
ATOM 5460 O O . THR C 3 176 ? -57.898 49.726 106.899 1.00 20.66 176 THR C O 1
ATOM 5464 N N . THR C 3 177 ? -59.355 50.571 105.417 1.00 18.97 177 THR C N 1
ATOM 5465 C CA . THR C 3 177 ? -58.315 51.134 104.564 1.00 19.25 177 THR C CA 1
ATOM 5466 C C . THR C 3 177 ? -58.297 52.660 104.703 1.00 19.95 177 THR C C 1
ATOM 5467 O O . THR C 3 177 ? -57.333 53.309 104.286 1.00 20.51 177 THR C O 1
ATOM 5471 N N . GLY C 3 178 ? -59.351 53.229 105.289 1.00 19.32 178 GLY C N 1
ATOM 5472 C CA . GLY C 3 178 ? -59.405 54.668 105.469 1.00 18.91 178 GLY C CA 1
ATOM 5473 C C . GLY C 3 178 ? -60.793 55.267 105.424 1.00 19.21 178 GLY C C 1
ATOM 5474 O O . GLY C 3 178 ? -61.769 54.628 105.763 1.00 18.92 178 GLY C O 1
ATOM 5475 N N . TYR C 3 179 ? -60.872 56.516 104.979 1.00 20.07 179 TYR C N 1
ATOM 5476 C CA . TYR C 3 179 ? -62.141 57.260 104.893 1.00 20.69 179 TYR C CA 1
ATOM 5477 C C . TYR C 3 179 ? -62.326 57.898 103.509 1.00 20.84 179 TYR C C 1
ATOM 5478 O O . TYR C 3 179 ? -61.353 58.273 102.849 1.00 22.35 179 TYR C O 1
ATOM 5487 N N . VAL C 3 180 ? -63.577 58.008 103.069 1.00 21.01 180 VAL C N 1
ATOM 5488 C CA . VAL C 3 180 ? -63.904 58.662 101.806 1.00 19.98 180 VAL C CA 1
ATOM 5489 C C . VAL C 3 180 ? -64.923 59.738 102.195 1.00 19.20 180 VAL C C 1
ATOM 5490 O O . VAL C 3 180 ? -65.969 59.448 102.774 1.00 19.17 180 VAL C O 1
ATOM 5494 N N . SER C 3 181 ? -64.607 60.991 101.892 1.00 19.59 181 SER C N 1
ATOM 5495 C CA . SER C 3 181 ? -65.473 62.131 102.222 1.00 19.42 181 SER C CA 1
ATOM 5496 C C . SER C 3 181 ? -65.718 63.123 101.065 1.00 19.08 181 SER C C 1
ATOM 5497 O O . SER C 3 181 ? -64.881 63.271 100.173 1.00 18.45 181 SER C O 1
ATOM 5500 N N . ILE C 3 182 ? -66.858 63.811 101.117 1.00 19.14 182 ILE C N 1
ATOM 5501 C CA . ILE C 3 182 ? -67.246 64.787 100.105 1.00 17.93 182 ILE C CA 1
ATOM 5502 C C . ILE C 3 182 ? -67.267 66.179 100.753 1.00 17.48 182 ILE C C 1
ATOM 5503 O O . ILE C 3 182 ? -67.875 66.368 101.795 1.00 17.35 182 ILE C O 1
ATOM 5508 N N . TRP C 3 183 ? -66.609 67.148 100.128 1.00 16.34 183 TRP C N 1
ATOM 5509 C CA . TRP C 3 183 ? -66.554 68.517 100.638 1.00 16.01 183 TRP C CA 1
ATOM 5510 C C . TRP C 3 183 ? -66.877 69.507 99.533 1.00 16.36 183 TRP C C 1
ATOM 5511 O O . TRP C 3 183 ? -66.638 69.240 98.360 1.00 16.51 183 TRP C O 1
ATOM 5522 N N . VAL C 3 184 ? -67.423 70.658 99.904 1.00 17.46 184 VAL C N 1
ATOM 5523 C CA . VAL C 3 184 ? -67.770 71.699 98.927 1.00 18.59 184 VAL C CA 1
ATOM 5524 C C . VAL C 3 184 ? -66.516 72.498 98.589 1.00 19.37 184 VAL C C 1
ATOM 5525 O O . VAL C 3 184 ? -66.020 73.244 99.429 1.00 21.46 184 VAL C O 1
ATOM 5529 N N . GLN C 3 185 ? -65.993 72.321 97.381 1.00 19.47 185 GLN C N 1
ATOM 5530 C CA . GLN C 3 185 ? -64.802 73.033 96.939 1.00 20.00 185 GLN C CA 1
ATOM 5531 C C . GLN C 3 185 ? -65.221 74.445 96.478 1.00 20.43 185 GLN C C 1
ATOM 5532 O O . GLN C 3 185 ? -64.769 75.460 97.027 1.00 20.64 185 GLN C O 1
ATOM 5538 N N . ASN C 3 186 ? -66.076 74.511 95.459 1.00 20.16 186 ASN C N 1
ATOM 5539 C CA . ASN C 3 186 ? -66.592 75.780 94.975 1.00 20.52 186 ASN C CA 1
ATOM 5540 C C . ASN C 3 186 ? -68.118 75.740 95.131 1.00 20.93 186 ASN C C 1
ATOM 5541 O O . ASN C 3 186 ? -68.775 74.772 94.715 1.00 20.37 186 ASN C O 1
ATOM 5546 N N . PRO C 3 187 ? -68.694 76.771 95.783 1.00 21.91 187 PRO C N 1
ATOM 5547 C CA . PRO C 3 187 ? -70.151 76.835 96.025 1.00 21.58 187 PRO C CA 1
ATOM 5548 C C . PRO C 3 187 ? -71.030 76.631 94.775 1.00 21.29 187 PRO C C 1
ATOM 5549 O O . PRO C 3 187 ? -70.683 77.039 93.664 1.00 21.11 187 PRO C O 1
ATOM 5553 N N . LEU C 3 188 ? -72.180 75.998 94.984 1.00 21.17 188 LEU C N 1
ATOM 5554 C CA . LEU C 3 188 ? -73.126 75.739 93.901 1.00 21.37 188 LEU C CA 1
ATOM 5555 C C . LEU C 3 188 ? -73.674 77.091 93.428 1.00 21.75 188 LEU C C 1
ATOM 5556 O O . LEU C 3 188 ? -74.207 77.874 94.221 1.00 21.94 188 LEU C O 1
ATOM 5561 N N . VAL C 3 189 ? -73.538 77.361 92.133 1.00 22.47 189 VAL C N 1
ATOM 5562 C CA . VAL C 3 189 ? -74.027 78.613 91.533 1.00 23.16 189 VAL C CA 1
ATOM 5563 C C . VAL C 3 189 ? -74.895 78.340 90.316 1.00 23.58 189 VAL C C 1
ATOM 5564 O O . VAL C 3 189 ? -74.810 77.290 89.676 1.00 22.86 189 VAL C O 1
ATOM 5568 N N . GLY C 3 190 ? -75.739 79.309 90.014 1.00 23.50 190 GLY C N 1
ATOM 5569 C CA . GLY C 3 190 ? -76.612 79.199 88.875 1.00 24.99 190 GLY C CA 1
ATOM 5570 C C . GLY C 3 190 ? -77.464 80.455 88.765 1.00 26.23 190 GLY C C 1
ATOM 5571 O O . GLY C 3 190 ? -77.517 81.258 89.716 1.00 25.24 190 GLY C O 1
ATOM 5572 N N . PRO C 3 191 ? -78.121 80.673 87.604 1.00 27.09 191 PRO C N 1
ATOM 5573 C CA . PRO C 3 191 ? -78.952 81.871 87.391 1.00 28.72 191 PRO C CA 1
ATOM 5574 C C . PRO C 3 191 ? -80.142 81.983 88.372 1.00 30.85 191 PRO C C 1
ATOM 5575 O O . PRO C 3 191 ? -80.475 81.021 89.081 1.00 29.95 191 PRO C O 1
ATOM 5579 N N . HIS C 3 192 ? -80.758 83.163 88.420 1.00 33.88 192 HIS C N 1
ATOM 5580 C CA . HIS C 3 192 ? -81.887 83.364 89.308 1.00 37.53 192 HIS C CA 1
ATOM 5581 C C . HIS C 3 192 ? -83.023 82.488 88.717 1.00 38.30 192 HIS C C 1
ATOM 5582 O O . HIS C 3 192 ? -83.082 82.182 87.505 1.00 39.81 192 HIS C O 1
ATOM 5589 N N . THR C 3 193 ? -83.948 82.114 89.577 1.00 38.90 193 THR C N 1
ATOM 5590 C CA . THR C 3 193 ? -85.099 81.271 89.238 1.00 40.08 193 THR C CA 1
ATOM 5591 C C . THR C 3 193 ? -84.677 79.847 88.831 1.00 38.31 193 THR C C 1
ATOM 5592 O O . THR C 3 193 ? -85.416 79.103 88.171 1.00 39.03 193 THR C O 1
ATOM 5596 N N . ALA C 3 194 ? -83.466 79.466 89.226 1.00 36.38 194 ALA C N 1
ATOM 5597 C CA . ALA C 3 194 ? -82.977 78.100 88.997 1.00 33.73 194 ALA C CA 1
ATOM 5598 C C . ALA C 3 194 ? -83.085 77.459 90.415 1.00 32.19 194 ALA C C 1
ATOM 5599 O O . ALA C 3 194 ? -83.179 78.165 91.432 1.00 32.56 194 ALA C O 1
ATOM 5601 N N . PRO C 3 195 ? -83.102 76.117 90.509 1.00 30.01 195 PRO C N 1
ATOM 5602 C CA . PRO C 3 195 ? -83.212 75.452 91.819 1.00 27.65 195 PRO C CA 1
ATOM 5603 C C . PRO C 3 195 ? -82.092 75.847 92.783 1.00 25.55 195 PRO C C 1
ATOM 5604 O O . PRO C 3 195 ? -80.926 75.912 92.424 1.00 24.54 195 PRO C O 1
ATOM 5608 N N . ALA C 3 196 ? -82.467 76.085 94.027 1.00 24.31 196 ALA C N 1
ATOM 5609 C CA . ALA C 3 196 ? -81.509 76.478 95.059 1.00 23.76 196 ALA C CA 1
ATOM 5610 C C . ALA C 3 196 ? -80.708 75.294 95.571 1.00 23.04 196 ALA C C 1
ATOM 5611 O O . ALA C 3 196 ? -79.709 75.482 96.250 1.00 22.71 196 ALA C O 1
ATOM 5613 N N . SER C 3 197 ? -81.151 74.081 95.247 1.00 22.62 197 SER C N 1
ATOM 5614 C CA . SER C 3 197 ? -80.476 72.862 95.693 1.00 21.83 197 SER C CA 1
ATOM 5615 C C . SER C 3 197 ? -80.292 71.886 94.536 1.00 21.55 197 SER C C 1
ATOM 5616 O O . SER C 3 197 ? -80.984 71.967 93.524 1.00 20.95 197 SER C O 1
ATOM 5619 N N . ALA C 3 198 ? -79.348 70.963 94.693 1.00 21.09 198 ALA C N 1
ATOM 5620 C CA . ALA C 3 198 ? -79.057 69.950 93.681 1.00 21.09 198 ALA C CA 1
ATOM 5621 C C . ALA C 3 198 ? -78.610 68.662 94.393 1.00 21.86 198 ALA C C 1
ATOM 5622 O O . ALA C 3 198 ? -77.638 68.647 95.148 1.00 23.10 198 ALA C O 1
ATOM 5624 N N . LEU C 3 199 ? -79.330 67.574 94.158 1.00 21.56 199 LEU C N 1
ATOM 5625 C CA . LEU C 3 199 ? -79.007 66.286 94.771 1.00 20.87 199 LEU C CA 1
ATOM 5626 C C . LEU C 3 199 ? -77.938 65.524 94.002 1.00 21.95 199 LEU C C 1
ATOM 5627 O O . LEU C 3 199 ? -77.934 65.502 92.774 1.00 22.41 199 LEU C O 1
ATOM 5632 N N . VAL C 3 200 ? -77.023 64.898 94.734 1.00 21.50 200 VAL C N 1
ATOM 5633 C CA . VAL C 3 200 ? -75.954 64.106 94.126 1.00 21.01 200 VAL C CA 1
ATOM 5634 C C . VAL C 3 200 ? -76.165 62.659 94.585 1.00 21.32 200 VAL C C 1
ATOM 5635 O O . VAL C 3 200 ? -76.144 62.379 95.797 1.00 21.28 200 VAL C O 1
ATOM 5639 N N . GLN C 3 201 ? -76.399 61.754 93.631 1.00 20.72 201 GLN C N 1
ATOM 5640 C CA . GLN C 3 201 ? -76.612 60.342 93.923 1.00 19.84 201 GLN C CA 1
ATOM 5641 C C . GLN C 3 201 ? -75.307 59.571 93.905 1.00 18.96 201 GLN C C 1
ATOM 5642 O O . GLN C 3 201 ? -74.701 59.401 92.847 1.00 18.34 201 GLN C O 1
ATOM 5648 N N . ALA C 3 202 ? -74.890 59.117 95.084 1.00 18.82 202 ALA C N 1
ATOM 5649 C CA . ALA C 3 202 ? -73.655 58.355 95.243 1.00 16.99 202 ALA C CA 1
ATOM 5650 C C . ALA C 3 202 ? -73.817 56.845 95.069 1.00 16.81 202 ALA C C 1
ATOM 5651 O O . ALA C 3 202 ? -74.453 56.177 95.889 1.00 15.00 202 ALA C O 1
ATOM 5653 N N . PHE C 3 203 ? -73.224 56.321 94.002 1.00 16.23 203 PHE C N 1
ATOM 5654 C CA . PHE C 3 203 ? -73.273 54.896 93.718 1.00 16.16 203 PHE C CA 1
ATOM 5655 C C . PHE C 3 203 ? -71.926 54.249 94.050 1.00 16.29 203 PHE C C 1
ATOM 5656 O O . PHE C 3 203 ? -70.876 54.902 94.010 1.00 15.00 203 PHE C O 1
ATOM 5664 N N . ILE C 3 204 ? -71.964 52.966 94.396 1.00 17.25 204 ILE C N 1
ATOM 5665 C CA . ILE C 3 204 ? -70.754 52.213 94.726 1.00 17.10 204 ILE C CA 1
ATOM 5666 C C . ILE C 3 204 ? -70.849 50.797 94.132 1.00 17.32 204 ILE C C 1
ATOM 5667 O O . ILE C 3 204 ? -71.864 50.103 94.270 1.00 17.59 204 ILE C O 1
ATOM 5672 N N . SER C 3 205 ? -69.789 50.400 93.437 1.00 16.51 205 SER C N 1
ATOM 5673 C CA . SER C 3 205 ? -69.712 49.075 92.837 1.00 16.52 205 SER C CA 1
ATOM 5674 C C . SER C 3 205 ? -68.277 48.535 92.910 1.00 16.42 205 SER C C 1
ATOM 5675 O O . SER C 3 205 ? -67.350 49.258 93.286 1.00 16.63 205 SER C O 1
ATOM 5678 N N . ALA C 3 206 ? -68.105 47.266 92.562 1.00 15.00 206 ALA C N 1
ATOM 5679 C CA . ALA C 3 206 ? -66.804 46.632 92.576 1.00 15.75 206 ALA C CA 1
ATOM 5680 C C . ALA C 3 206 ? -65.920 47.017 91.410 1.00 16.87 206 ALA C C 1
ATOM 5681 O O . ALA C 3 206 ? -66.407 47.217 90.312 1.00 18.17 206 ALA C O 1
ATOM 5683 N N . GLY C 3 207 ? -64.618 47.107 91.665 1.00 17.35 207 GLY C N 1
ATOM 5684 C CA . GLY C 3 207 ? -63.669 47.440 90.619 1.00 17.68 207 GLY C CA 1
ATOM 5685 C C . GLY C 3 207 ? -63.273 46.183 89.868 1.00 18.18 207 GLY C C 1
ATOM 5686 O O . GLY C 3 207 ? -63.755 45.099 90.199 1.00 19.91 207 GLY C O 1
ATOM 5687 N N . GLU C 3 208 ? -62.406 46.307 88.866 1.00 17.93 208 GLU C N 1
ATOM 5688 C CA . GLU C 3 208 ? -61.980 45.157 88.068 1.00 19.34 208 GLU C CA 1
ATOM 5689 C C . GLU C 3 208 ? -61.061 44.203 88.820 1.00 19.07 208 GLU C C 1
ATOM 5690 O O . GLU C 3 208 ? -60.895 43.063 88.415 1.00 19.87 208 GLU C O 1
ATOM 5696 N N . SER C 3 209 ? -60.465 44.677 89.912 1.00 19.27 209 SER C N 1
ATOM 5697 C CA . SER C 3 209 ? -59.554 43.866 90.728 1.00 19.23 209 SER C CA 1
ATOM 5698 C C . SER C 3 209 ? -60.156 43.450 92.089 1.00 18.64 209 SER C C 1
ATOM 5699 O O . SER C 3 20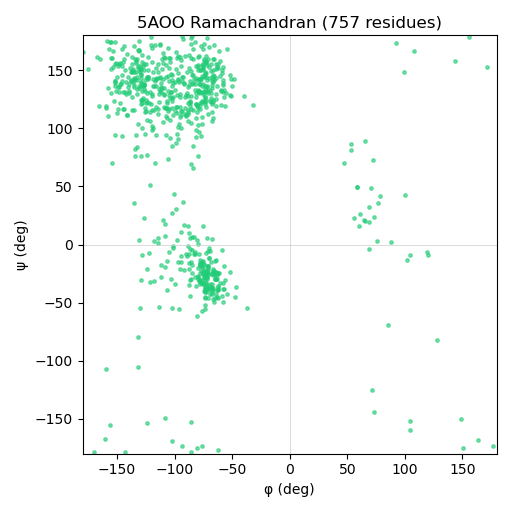9 ? -59.458 42.887 92.945 1.00 19.38 209 SER C O 1
ATOM 5702 N N . PHE C 3 210 ? -61.440 43.729 92.287 1.00 17.69 210 PHE C N 1
ATOM 5703 C CA . PHE C 3 210 ? -62.127 43.395 93.533 1.00 17.20 210 PHE C CA 1
ATOM 5704 C C . PHE C 3 210 ? -62.374 41.906 93.688 1.00 16.57 210 PHE C C 1
ATOM 5705 O O . PHE C 3 210 ? -62.806 41.252 92.752 1.00 16.37 210 PHE C O 1
ATOM 5713 N N . ASN C 3 211 ? -62.104 41.382 94.881 1.00 16.83 211 ASN C N 1
ATOM 5714 C CA . ASN C 3 211 ? -62.283 39.953 95.167 1.00 17.49 211 ASN C CA 1
ATOM 5715 C C . ASN C 3 211 ? -62.788 39.748 96.611 1.00 17.86 211 ASN C C 1
ATOM 5716 O O . ASN C 3 211 ? -62.652 40.626 97.468 1.00 17.53 211 ASN C O 1
ATOM 5721 N N . VAL C 3 212 ? -63.382 38.584 96.859 1.00 18.63 212 VAL C N 1
ATOM 5722 C CA . VAL C 3 212 ? -63.891 38.196 98.178 1.00 17.91 212 VAL C CA 1
ATOM 5723 C C . VAL C 3 212 ? -63.717 36.682 98.368 1.00 17.46 212 VAL C C 1
ATOM 5724 O O . VAL C 3 212 ? -63.905 35.900 97.429 1.00 17.65 212 VAL C O 1
ATOM 5728 N N . ARG C 3 213 ? -63.351 36.284 99.584 1.00 16.50 213 ARG C N 1
ATOM 5729 C CA . ARG C 3 213 ? -63.168 34.879 99.918 1.00 16.03 213 ARG C CA 1
ATOM 5730 C C . ARG C 3 213 ? -63.573 34.522 101.356 1.00 15.80 213 ARG C C 1
ATOM 5731 O O . ARG C 3 213 ? -63.790 35.401 102.156 1.00 15.00 213 ARG C O 1
ATOM 5739 N N . LEU C 3 214 ? -63.658 33.220 101.646 1.00 16.65 214 LEU C N 1
ATOM 5740 C CA . LEU C 3 214 ? -63.987 32.668 102.958 1.00 17.95 214 LEU C CA 1
ATOM 5741 C C . LEU C 3 214 ? -65.400 33.041 103.331 1.00 18.80 214 LEU C C 1
ATOM 5742 O O . LEU C 3 214 ? -65.631 34.055 103.973 1.00 20.70 214 LEU C O 1
ATOM 5747 N N . MET C 3 215 ? -66.347 32.199 102.941 1.00 19.20 215 MET C N 1
ATOM 5748 C CA . MET C 3 215 ? -67.761 32.441 103.231 1.00 19.70 215 MET C CA 1
ATOM 5749 C C . MET C 3 215 ? -68.148 32.375 104.700 1.00 19.31 215 MET C C 1
ATOM 5750 O O . MET C 3 215 ? -67.530 31.641 105.478 1.00 19.88 215 MET C O 1
ATOM 5755 N N . GLN C 3 216 ? -69.178 33.150 105.047 1.00 17.71 216 GLN C N 1
ATOM 5756 C CA . GLN C 3 216 ? -69.704 33.218 106.408 1.00 16.54 216 GLN C CA 1
ATOM 5757 C C . GLN C 3 216 ? -71.191 33.582 106.397 1.00 15.00 216 GLN C C 1
ATOM 5758 O O . GLN C 3 216 ? -71.752 33.877 105.350 1.00 15.00 216 GLN C O 1
ATOM 5764 N N . ASN C 3 217 ? -71.823 33.559 107.566 1.00 16.78 217 ASN C N 1
ATOM 5765 C CA . ASN C 3 217 ? -73.223 33.922 107.680 1.00 17.83 217 ASN C CA 1
ATOM 5766 C C . ASN C 3 217 ? -73.234 35.458 107.527 1.00 18.87 217 ASN C C 1
ATOM 5767 O O . ASN C 3 217 ? -72.433 36.155 108.151 1.00 19.80 217 ASN C O 1
ATOM 5772 N N . PRO C 3 218 ? -74.114 36.001 106.670 1.00 19.87 218 PRO C N 1
ATOM 5773 C CA . PRO C 3 218 ? -74.196 37.451 106.436 1.00 19.87 218 PRO C CA 1
ATOM 5774 C C . PRO C 3 218 ? -73.844 38.286 107.662 1.00 20.43 218 PRO C C 1
ATOM 5775 O O . PRO C 3 218 ? -74.489 38.203 108.704 1.00 20.64 218 PRO C O 1
ATOM 5779 N N . ALA C 3 219 ? -72.816 39.111 107.505 1.00 21.95 219 ALA C N 1
ATOM 5780 C CA . ALA C 3 219 ? -72.344 39.987 108.587 1.00 24.69 219 ALA C CA 1
ATOM 5781 C C . ALA C 3 219 ? -73.446 40.765 109.350 1.00 25.64 219 ALA C C 1
ATOM 5782 O O . ALA C 3 219 ? -73.347 40.955 110.559 1.00 26.70 219 ALA C O 1
ATOM 5784 N N . LEU C 3 220 ? -74.479 41.210 108.643 1.00 26.60 220 LEU C N 1
ATOM 5785 C CA . LEU C 3 220 ? -75.584 41.939 109.255 1.00 27.17 220 LEU C CA 1
ATOM 5786 C C . LEU C 3 220 ? -76.882 41.102 109.169 1.00 27.87 220 LEU C C 1
ATOM 5787 O O . LEU C 3 220 ? -76.857 39.888 109.546 1.00 28.83 220 LEU C O 1
#

B-factor: mean 22.64, std 7.44, range [15.0, 57.95]